Protein AF-0000000078518253 (afdb_homodimer)

Nearest PDB structures (foldseek):
  5ecf-assembly1_A  TM=2.437E-01  e=6.914E+00  Talaromyces marneffei PM1
  8xma-assembly1_A  TM=2.555E-01  e=9.489E+00  Homo sapiens
  6sar-assembly1_A  TM=1.220E-01  e=4.133E+00  Escherichia coli K-12
  7a6r-assembly1_A  TM=3.583E-01  e=3.611E+00  Homo sapiens
  8xma-assembly1_A  TM=2.556E-01  e=6.779E+00  Homo sapiens

Solvent-accessible surface area (backbone atoms only — not comparable to full-atom values): 64531 Å² total; per-residue (Å²): 88,50,36,79,39,69,44,85,82,68,40,65,27,38,20,13,66,64,13,78,65,38,51,55,75,80,62,85,62,80,52,79,80,51,91,63,56,65,43,82,96,36,51,66,62,52,26,49,61,69,73,55,60,69,85,74,57,67,67,57,51,51,52,18,42,50,37,25,60,55,39,46,32,48,51,47,46,35,67,58,66,67,54,36,52,53,29,44,44,32,36,70,76,64,68,39,82,52,53,60,32,46,71,32,31,52,25,24,40,31,16,55,8,42,41,57,46,85,77,82,58,86,88,46,67,86,56,48,33,58,49,25,39,49,41,13,51,56,45,38,67,40,35,45,62,58,65,42,62,23,49,31,45,21,25,40,46,40,14,48,51,26,37,35,55,57,37,52,69,45,13,54,41,26,29,43,48,19,51,48,46,32,50,42,50,37,29,40,39,53,49,60,69,40,36,73,72,63,77,39,51,70,68,53,43,50,50,37,28,29,34,38,48,24,42,49,41,53,34,48,50,48,21,45,52,40,31,46,81,56,63,64,59,73,83,70,52,51,39,62,68,49,61,52,89,69,50,71,70,65,84,80,43,68,36,52,67,67,75,47,94,85,41,76,46,69,97,56,69,43,74,49,55,48,53,60,38,38,39,50,46,42,54,49,44,52,52,45,50,49,50,45,50,66,75,67,52,73,56,80,91,56,78,80,56,51,52,58,49,48,53,35,33,54,50,50,52,51,51,50,54,49,50,64,70,64,48,56,77,88,67,51,77,56,86,90,54,62,82,62,89,68,58,63,49,47,47,46,52,52,31,51,51,25,48,48,50,26,64,56,24,52,84,42,33,77,54,63,69,60,56,63,72,40,46,60,67,57,24,51,50,23,34,49,49,26,50,52,22,27,50,48,34,52,52,45,49,51,44,37,40,75,74,67,45,51,56,54,56,42,78,67,51,49,58,49,50,48,55,26,41,53,49,23,51,46,32,40,75,65,46,88,47,65,69,52,16,54,51,20,49,53,50,41,50,54,52,50,50,48,30,56,49,26,32,76,42,25,52,36,26,46,50,46,51,49,53,52,51,52,52,50,52,52,54,48,50,51,52,49,52,52,61,70,57,74,56,81,68,74,73,64,52,56,55,51,35,41,55,56,26,42,62,34,47,65,63,75,74,64,82,62,75,73,76,73,82,82,69,88,78,88,76,83,90,81,84,74,82,71,70,68,69,64,76,79,65,82,74,67,59,67,62,72,71,56,66,74,67,70,61,75,73,78,72,71,73,76,74,70,75,79,73,77,70,85,63,78,78,80,77,81,84,72,90,73,87,82,80,68,87,134,85,50,37,81,38,70,43,86,81,69,41,64,29,36,21,15,62,64,12,78,66,37,52,56,76,77,62,87,63,81,53,78,78,49,90,64,57,66,44,81,93,36,51,66,62,52,25,47,60,68,73,54,59,69,85,73,57,67,68,58,51,51,52,18,42,49,37,25,60,54,38,45,32,48,53,47,47,34,67,59,66,66,55,37,54,54,30,44,45,33,36,71,77,63,68,39,82,52,54,59,31,45,70,32,30,52,25,25,40,32,14,55,8,41,40,57,46,85,76,83,60,87,90,48,67,84,55,47,31,58,48,25,39,50,43,13,51,57,45,38,66,41,34,47,62,57,65,42,63,22,49,31,43,23,26,41,46,42,15,50,52,27,38,34,56,57,35,53,71,45,13,54,40,27,28,44,47,19,51,48,47,32,50,42,51,37,29,41,40,54,48,60,68,41,37,75,70,61,78,39,52,71,68,53,44,51,51,38,28,30,34,37,50,25,42,48,40,54,33,49,51,48,21,44,51,38,29,46,82,57,63,63,60,74,82,72,51,51,38,60,68,50,62,51,88,67,50,72,69,64,85,80,43,68,37,51,67,66,74,45,93,85,42,76,46,69,96,54,69,44,75,51,54,48,55,59,40,37,40,52,47,42,55,49,46,54,50,44,53,50,49,46,51,65,75,67,52,74,57,81,93,56,76,80,55,50,52,56,48,48,53,31,33,53,50,48,50,52,52,50,54,51,52,64,70,64,47,55,75,90,67,51,79,54,85,89,54,60,82,62,90,69,59,63,51,47,47,46,51,53,31,50,52,26,49,48,50,26,64,55,22,52,85,43,34,78,54,61,68,59,56,64,72,40,47,60,65,57,24,51,49,22,34,50,50,27,49,51,23,27,51,48,34,52,51,45,50,51,43,37,38,75,75,65,47,49,56,54,56,43,78,67,51,50,58,49,51,49,56,26,39,54,48,23,51,47,31,39,73,64,46,88,46,65,69,53,15,54,53,20,48,53,50,39,50,53,52,50,52,49,31,56,50,26,31,76,42,25,51,36,24,46,50,47,51,50,52,51,50,50,52,49,51,51,54,49,50,51,53,50,52,52,60,70,56,72,57,82,68,75,72,66,51,53,56,51,36,44,53,55,25,41,67,36,49,65,64,77,72,64,82,67,74,74,78,75,82,80,80,79,75,81,79,82,78,82,85,74,84,75,65,68,68,66,76,79,65,83,75,68,53,66,64,73,67,56,67,75,67,71,62,78,73,78,75,72,74,78,75,72,75,78,73,76,69,84,62,79,77,76,83,83,78,91,84,72,87,90,76,93,77,134

Radius of gyration: 31.97 Å; Cα contacts (8 Å, |Δi|>4): 1546; chains: 2; bounding box: 139×83×86 Å

Sequence (1164 aa):
MGSLQIAEDGQLRFFGPTSNLHISHVGPFPLFNSNIRLVHWNEALILTAAGVNNHVDEELEDHLTKLYFAWENPNIPLVDERAYYQGKNCYRNLNQPNHRYSEVLNNAICAIGATLTSRYCPDLPESLVDFFATRSKALLEVEMDSPTLSTVQSLGILSGVEALLTRDARGWLYSGMAMRLATDLGLHMDAAPFAERGLIDLEEARLRSSTFWGTYAHERMWSLYVGRPEAIDHLDITVQLPFPSNSQPDVNDVWRPYIDENQQANNWESQALLHEVAHGTVTLCTKMASIRKVLYSIPRGAKPDIKKLYTFAAKARDELAVWVSGLSESVSVDMMDLGRIHLPHVLQLHMQFHAVRIIVDQPFAFQVPGLGGLTEENITHSRECCHDAALSITKLLQAIRRHFSLRRVNLQTVHLIFTAMLVHTQSAFLSPDFQMRDTARRQLEICSQALGEIGQAYKNALRALEVITSIKSELLRHQRRESTSGLSIIGQSNSISSMIALGQIQSGIFGAEPGASQSWPDNFTNNSMFNLCGSVPDVDLDRCASMADQLPLPNHSSWAPCVDSSAPLCPEENDPAASSLHMGSLQIAEDGQLRFFGPTSNLHISHVGPFPLFNSNIRLVHWNEALILTAAGVNNHVDEELEDHLTKLYFAWENPNIPLVDERAYYQGKNCYRNLNQPNHRYSEVLNNAICAIGATLTSRYCPDLPESLVDFFATRSKALLEVEMDSPTLSTVQSLGILSGVEALLTRDARGWLYSGMAMRLATDLGLHMDAAPFAERGLIDLEEARLRSSTFWGTYAHERMWSLYVGRPEAIDHLDITVQLPFPSNSQPDVNDVWRPYIDENQQANNWESQALLHEVAHGTVTLCTKMASIRKVLYSIPRGAKPDIKKLYTFAAKARDELAVWVSGLSESVSVDMMDLGRIHLPHVLQLHMQFHAVRIIVDQPFAFQVPGLGGLTEENITHSRECCHDAALSITKLLQAIRRHFSLRRVNLQTVHLIFTAMLVHTQSAFLSPDFQMRDTARRQLEICSQALGEIGQAYKNALRALEVITSIKSELLRHQRRESTSGLSIIGQSNSISSMIALGQIQSGIFGAEPGASQSWPDNFTNNSMFNLCGSVPDVDLDRCASMADQLPLPNHSSWAPCVDSSAPLCPEENDPAASSLH

Foldseek 3Di:
DWDFAQDLVRATWTDDPVDPCSVVNPDPPNPDPPVQFDCQVCLQVLCVVLVQNFDDDPQLLVQLLVLLVQFACLLQPQADPVLAVVQVCCCPVVVHHDQNYDLLLSLLSSLLSQLLAPDDDPSHDRNSNCSSLSSSVSSLVSCVSPHGSSNLSSLLSSLLSCVLVVNLVSSLVSLLVSQVVLVRNVLLAACVVVCVVVVDPPVVLLSSQSNNLSSVLSQLLSCVLVVHDGNDDPVSGHYAHHQQPQNPLPVPAKHADDHGPVDRAPPDMDRSCSRLSSNLSSLLSVLLNLLCCLQPPDDPPDQDQVVLLLVLLVVSVVVLVVSLVPRDPLLHDDLVDLVDQHDLSSLVSLLVSLLSQLVSLVQQQDDDAPPSPDHPVSNPVSLVSNLVSLVSSLSSLVSCCVRPNLQSHYSSNLVSLLSSLVSLLCQLQPNPDPVSNVVSVVSNVSSLVSLVNNCSSGVVSVVSNVVSVVLNVVSVVVVVVCVVVVPCCVDVCVVVCVVVCVVPPPPVPPDPDPDDDDDDDDDDDDDDDPVPVPDPPDPPSPPSSPVSPPSPSPDNPCPPPPPPPDPPPPDDPPDDDDPDDD/DWDFAQDLVRATWTDDPVDPCSVVNPDPPNPDPPVQFDCQVCLQVLCVVLVQNFDDDPQLLVQLLVLLVQFACLLQPQADPVLAVVQVCCCPVVVHHDQNYDLLLSLLSSLLSQLLAPDDDPSHDRNSNCSSLSSSVSSLVSCVSPHGSSNLSSLLSSLLSCVLVVNLVSSLVSLLVSQVVLVRNVLLAACVVVCVVVVDPPVVLLSSQSNNLSSVLSQLLSCVLVVHDGNDDPVSGHYAHHQQPQNPLPVPAKHADDHGPVDRAPPDMDRSCSRLSSNLSSLLSVLLNLLCCLQPPDDPPDQDQVVLLLVLLVVSVVLLVVSLVPRDPLLHDDLVDLVDQHDLSSLVSLLVSLLSQLVSLVQQQDDDAPPSPDHPVSNPVSLVSNLVSLVSSLSSLVSCCVRPNLQSHYSSNLSSLLSSLVSLLCQLQPNPDPVSNVVSVVSNVSSLVSLVNNCSSGVVSVVSNVVSVVLNVVSVVVVVVCVVVVPCCVPVCVVVCVVVCVVHPPSVPPDPDPDDDDDPDDDPDDDDDPPPVPDPPDPPSPPSNPVSPPSPSDDNPCPPDPPPPDPPDDDDDDDDDDDDDD

Structure (mmCIF, N/CA/C/O backbone):
data_AF-0000000078518253-model_v1
#
loop_
_entity.id
_entity.type
_entity.pdbx_description
1 polymer 'Transcription factor, fungi'
#
loop_
_atom_site.group_PDB
_atom_site.id
_atom_site.type_symbol
_atom_site.label_atom_id
_atom_site.label_alt_id
_atom_site.label_comp_id
_atom_site.label_asym_id
_atom_site.label_entity_id
_atom_site.label_seq_id
_atom_site.pdbx_PDB_ins_code
_atom_site.Cartn_x
_atom_site.Cartn_y
_atom_site.Cartn_z
_atom_site.occupancy
_atom_site.B_iso_or_equiv
_atom_site.auth_seq_id
_atom_site.auth_comp_id
_atom_site.auth_asym_id
_atom_site.auth_atom_id
_atom_site.pdbx_PDB_model_num
ATOM 1 N N . MET A 1 1 ? -17.047 -4.77 -16.016 1 55.62 1 MET A N 1
ATOM 2 C CA . MET A 1 1 ? -16.969 -4.059 -14.742 1 55.62 1 MET A CA 1
ATOM 3 C C . MET A 1 1 ? -16.75 -5.031 -13.586 1 55.62 1 MET A C 1
ATOM 5 O O . MET A 1 1 ? -17.047 -6.219 -13.703 1 55.62 1 MET A O 1
ATOM 9 N N . GLY A 1 2 ? -15.906 -4.918 -12.695 1 70 2 GLY A N 1
ATOM 10 C CA . GLY A 1 2 ? -15.703 -5.703 -11.484 1 70 2 GLY A CA 1
ATOM 11 C C . GLY A 1 2 ? -16.984 -5.906 -10.688 1 70 2 GLY A C 1
ATOM 12 O O . GLY A 1 2 ? -18.062 -5.539 -11.141 1 70 2 GLY A O 1
ATOM 13 N N . SER A 1 3 ? -17 -6.785 -9.758 1 74.31 3 SER A N 1
ATOM 14 C CA . SER A 1 3 ? -18.172 -7.074 -8.93 1 74.31 3 SER A CA 1
ATOM 15 C C . SER A 1 3 ? -17.859 -6.91 -7.449 1 74.31 3 SER A C 1
ATOM 17 O O . SER A 1 3 ? -16.719 -7.113 -7.023 1 74.31 3 SER A O 1
ATOM 19 N N . LEU A 1 4 ? -18.844 -6.277 -6.785 1 74.38 4 LEU A N 1
ATOM 20 C CA . LEU A 1 4 ? -18.828 -6.305 -5.328 1 74.38 4 LEU A CA 1
ATOM 21 C C . LEU A 1 4 ? -19.562 -7.527 -4.797 1 74.38 4 LEU A C 1
ATOM 23 O O . LEU A 1 4 ? -20.734 -7.734 -5.117 1 74.38 4 LEU A O 1
ATOM 27 N N . GLN A 1 5 ? -18.797 -8.391 -4.105 1 76.81 5 GLN A N 1
ATOM 28 C CA . GLN A 1 5 ? -19.375 -9.641 -3.637 1 76.81 5 GLN A CA 1
ATOM 29 C C . GLN A 1 5 ? -19.078 -9.883 -2.162 1 76.81 5 GLN A C 1
ATOM 31 O O . GLN A 1 5 ? -18.062 -9.391 -1.646 1 76.81 5 GLN A O 1
ATOM 36 N N . ILE A 1 6 ? -20.016 -10.555 -1.546 1 75.06 6 ILE A N 1
ATOM 37 C CA . ILE A 1 6 ? -19.734 -10.992 -0.183 1 75.06 6 ILE A CA 1
ATOM 38 C C . ILE A 1 6 ? -18.703 -12.125 -0.204 1 75.06 6 ILE A C 1
ATOM 40 O O . ILE A 1 6 ? -18.922 -13.156 -0.841 1 75.06 6 ILE A O 1
ATOM 44 N N . ALA A 1 7 ? -17.688 -11.898 0.415 1 76.62 7 ALA A N 1
ATOM 45 C CA . ALA A 1 7 ? -16.594 -12.875 0.422 1 76.62 7 ALA A CA 1
ATOM 46 C C . ALA A 1 7 ? -16.766 -13.875 1.559 1 76.62 7 ALA A C 1
ATOM 48 O O . ALA A 1 7 ? -17.828 -13.93 2.197 1 76.62 7 ALA A O 1
ATOM 49 N N . GLU A 1 8 ? -15.742 -14.703 1.731 1 69.81 8 GLU A N 1
ATOM 50 C CA . GLU A 1 8 ? -15.766 -15.805 2.686 1 69.81 8 GLU A CA 1
ATOM 51 C C . GLU A 1 8 ? -15.891 -15.297 4.117 1 69.81 8 GLU A C 1
ATOM 53 O O . GLU A 1 8 ? -16.453 -15.969 4.98 1 69.81 8 GLU A O 1
ATOM 58 N N . ASP A 1 9 ? -15.43 -14.109 4.332 1 71.75 9 ASP A N 1
ATOM 59 C CA . ASP A 1 9 ? -15.477 -13.562 5.684 1 71.75 9 ASP A CA 1
ATOM 60 C C . ASP A 1 9 ? -16.797 -12.836 5.941 1 71.75 9 ASP A C 1
ATOM 62 O O . ASP A 1 9 ? -16.984 -12.242 7.004 1 71.75 9 ASP A O 1
ATOM 66 N N . GLY A 1 10 ? -17.656 -12.812 4.973 1 73.25 10 GLY A N 1
ATOM 67 C CA . GLY A 1 10 ? -18.969 -12.211 5.129 1 73.25 10 GLY A CA 1
ATOM 68 C C . GLY A 1 10 ? -18.984 -10.734 4.809 1 73.25 10 GLY A C 1
ATOM 69 O O . GLY A 1 10 ? -20.031 -10.078 4.922 1 73.25 10 GLY A O 1
ATOM 70 N N . GLN A 1 11 ? -17.844 -10.273 4.363 1 80.38 11 GLN A N 1
ATOM 71 C CA . GLN A 1 11 ? -17.75 -8.852 4.062 1 80.38 11 GLN A CA 1
ATOM 72 C C . GLN A 1 11 ? -17.797 -8.602 2.559 1 80.38 11 GLN A C 1
ATOM 74 O O . GLN A 1 11 ? -17.438 -9.477 1.769 1 80.38 11 GLN A O 1
ATOM 79 N N . LEU A 1 12 ? -18.266 -7.457 2.238 1 81.5 12 LEU A N 1
ATOM 80 C CA . LEU A 1 12 ? -18.281 -7.055 0.835 1 81.5 12 LEU A CA 1
ATOM 81 C C . LEU A 1 12 ? -16.875 -6.773 0.337 1 81.5 12 LEU A C 1
ATOM 83 O O . LEU A 1 12 ? -16.125 -6.035 0.976 1 81.5 12 LEU A O 1
ATOM 87 N N . ARG A 1 13 ? -16.5 -7.508 -0.694 1 87.5 13 ARG A N 1
ATOM 88 C CA . ARG A 1 13 ? -15.195 -7.328 -1.324 1 87.5 13 ARG A CA 1
ATOM 89 C C . ARG A 1 13 ? -15.344 -7.031 -2.812 1 87.5 13 ARG A C 1
ATOM 91 O O . ARG A 1 13 ? -16.312 -7.465 -3.445 1 87.5 13 ARG A O 1
ATOM 98 N N . PHE A 1 14 ? -14.383 -6.316 -3.287 1 84.88 14 PHE A N 1
ATOM 99 C CA . PHE A 1 14 ? -14.375 -6.016 -4.715 1 84.88 14 PHE A CA 1
ATOM 100 C C . PHE A 1 14 ? -13.484 -6.992 -5.469 1 84.88 14 PHE A C 1
ATOM 102 O O . PHE A 1 14 ? -12.305 -7.152 -5.129 1 84.88 14 PHE A O 1
ATOM 109 N N . PHE A 1 15 ? -14.008 -7.586 -6.395 1 83.12 15 PHE A N 1
ATOM 110 C CA . PHE A 1 15 ? -13.281 -8.391 -7.367 1 83.12 15 PHE A CA 1
ATOM 111 C C . PHE A 1 15 ? -13.359 -7.77 -8.758 1 83.12 15 PHE A C 1
ATOM 113 O O . PHE A 1 15 ? -14.43 -7.707 -9.352 1 83.12 15 PHE A O 1
ATOM 120 N N . GLY A 1 16 ? -12.242 -7.355 -9.297 1 81.5 16 GLY A N 1
ATOM 121 C CA . GLY A 1 16 ? -12.18 -6.645 -10.562 1 81.5 16 GLY A CA 1
ATOM 122 C C . GLY A 1 16 ? -12.43 -7.543 -11.758 1 81.5 16 GLY A C 1
ATOM 123 O O . GLY A 1 16 ? -12.641 -8.75 -11.609 1 81.5 16 GLY A O 1
ATOM 124 N N . PRO A 1 17 ? -12.391 -7 -12.859 1 73.19 17 PRO A N 1
ATOM 125 C CA . PRO A 1 17 ? -12.805 -7.719 -14.07 1 73.19 17 PRO A CA 1
ATOM 126 C C . PRO A 1 17 ? -11.859 -8.867 -14.422 1 73.19 17 PRO A C 1
ATOM 128 O O . PRO A 1 17 ? -12.273 -9.828 -15.078 1 73.19 17 PRO A O 1
ATOM 131 N N . THR A 1 18 ? -10.656 -8.797 -13.977 1 79.62 18 THR A N 1
ATOM 132 C CA . THR A 1 18 ? -9.711 -9.852 -14.344 1 79.62 18 THR A CA 1
ATOM 133 C C . THR A 1 18 ? -9.727 -10.977 -13.32 1 79.62 18 THR A C 1
ATOM 135 O O . THR A 1 18 ? -9.07 -12.008 -13.508 1 79.62 18 THR A O 1
ATOM 138 N N . SER A 1 19 ? -10.445 -10.742 -12.25 1 79.75 19 SER A N 1
ATOM 139 C CA . SER A 1 19 ? -10.477 -11.75 -11.203 1 79.75 19 SER A CA 1
ATOM 140 C C . SER A 1 19 ? -11.312 -12.961 -11.617 1 79.75 19 SER A C 1
ATOM 142 O O . SER A 1 19 ? -12.414 -12.797 -12.141 1 79.75 19 SER A O 1
ATOM 144 N N . ASN A 1 20 ? -10.766 -14.078 -11.352 1 73.5 20 ASN A N 1
ATOM 145 C CA . ASN A 1 20 ? -11.516 -15.297 -11.609 1 73.5 20 ASN A CA 1
ATOM 146 C C . ASN A 1 20 ? -12.672 -15.469 -10.625 1 73.5 20 ASN A C 1
ATOM 148 O O . ASN A 1 20 ? -13.586 -16.266 -10.859 1 73.5 20 ASN A O 1
ATOM 152 N N . LEU A 1 21 ? -12.609 -14.758 -9.57 1 69.31 21 LEU A N 1
ATOM 153 C CA . LEU A 1 21 ? -13.586 -14.93 -8.5 1 69.31 21 LEU A CA 1
ATOM 154 C C . LEU A 1 21 ? -14.773 -13.992 -8.695 1 69.31 21 LEU A C 1
ATOM 156 O O . LEU A 1 21 ? -15.75 -14.055 -7.945 1 69.31 21 LEU A O 1
ATOM 160 N N . HIS A 1 22 ? -14.633 -13.211 -9.672 1 68.88 22 HIS A N 1
ATOM 161 C CA . HIS A 1 22 ? -15.703 -12.25 -9.875 1 68.88 22 HIS A CA 1
ATOM 162 C C . HIS A 1 22 ? -16.984 -12.938 -10.344 1 68.88 22 HIS A C 1
ATOM 164 O O . HIS A 1 22 ? -18.078 -12.383 -10.234 1 68.88 22 HIS A O 1
ATOM 170 N N . ILE A 1 23 ? -16.844 -14.133 -10.836 1 53.22 23 ILE A N 1
ATOM 171 C CA . ILE A 1 23 ? -17.953 -14.906 -11.391 1 53.22 23 ILE A CA 1
ATOM 172 C C . ILE A 1 23 ? -18.703 -15.609 -10.258 1 53.22 23 ILE A C 1
ATOM 174 O O . ILE A 1 23 ? -19.891 -15.93 -10.398 1 53.22 23 ILE A O 1
ATOM 178 N N . SER A 1 24 ? -18.062 -15.727 -9 1 51.91 24 SER A N 1
ATOM 179 C CA . SER A 1 24 ? -18.516 -16.609 -7.922 1 51.91 24 SER A CA 1
ATOM 180 C C . SER A 1 24 ? -19.828 -16.109 -7.324 1 51.91 24 SER A C 1
ATOM 182 O O . SER A 1 24 ? -20.266 -16.609 -6.285 1 51.91 24 SER A O 1
ATOM 184 N N . HIS A 1 25 ? -20.531 -15.125 -7.922 1 48.69 25 HIS A N 1
ATOM 185 C CA . HIS A 1 25 ? -21.703 -14.766 -7.145 1 48.69 25 HIS A CA 1
ATOM 186 C C . HIS A 1 25 ? -22.531 -16 -6.801 1 48.69 25 HIS A C 1
ATOM 188 O O . HIS A 1 25 ? -23.531 -15.906 -6.082 1 48.69 25 HIS A O 1
ATOM 194 N N . VAL A 1 26 ? -22.484 -17.047 -7.648 1 38.69 26 VAL A N 1
ATOM 195 C CA . VAL A 1 26 ? -23.609 -17.984 -7.668 1 38.69 26 VAL A CA 1
ATOM 196 C C . VAL A 1 26 ? -23.406 -19.062 -6.598 1 38.69 26 VAL A C 1
ATOM 198 O O . VAL A 1 26 ? -22.453 -19.844 -6.664 1 38.69 26 VAL A O 1
ATOM 201 N N . GLY A 1 27 ? -24.031 -18.891 -5.32 1 42.88 27 GLY A N 1
ATOM 202 C CA . GLY A 1 27 ? -24.562 -19.578 -4.156 1 42.88 27 GLY A CA 1
ATOM 203 C C . GLY A 1 27 ? -23.625 -19.516 -2.955 1 42.88 27 GLY A C 1
ATOM 204 O O . GLY A 1 27 ? -22.469 -19.141 -3.082 1 42.88 27 GLY A O 1
ATOM 205 N N . PRO A 1 28 ? -24.219 -19.406 -1.821 1 42.31 28 PRO A N 1
ATOM 206 C CA . PRO A 1 28 ? -23.547 -19.438 -0.523 1 42.31 28 PRO A CA 1
ATOM 207 C C . PRO A 1 28 ? -22.422 -20.469 -0.469 1 42.31 28 PRO A C 1
ATOM 209 O O . PRO A 1 28 ? -22.672 -21.641 -0.189 1 42.31 28 PRO A O 1
ATOM 212 N N . PHE A 1 29 ? -21.656 -20.641 -1.421 1 44.41 29 PHE A N 1
ATOM 213 C CA . PHE A 1 29 ? -20.719 -21.719 -1.135 1 44.41 29 PHE A CA 1
ATOM 214 C C . PHE A 1 29 ? -19.984 -21.469 0.181 1 44.41 29 PHE A C 1
ATOM 216 O O . PHE A 1 29 ? -19.484 -20.375 0.417 1 44.41 29 PHE A O 1
ATOM 223 N N . PRO A 1 30 ? -20.422 -22.219 1.137 1 47.5 30 PRO A N 1
ATOM 224 C CA . PRO A 1 30 ? -19.578 -22.172 2.334 1 47.5 30 PRO A CA 1
ATOM 225 C C . PRO A 1 30 ? -18.094 -22.203 2.006 1 47.5 30 PRO A C 1
ATOM 227 O O . PRO A 1 30 ? -17.547 -23.25 1.626 1 47.5 30 PRO A O 1
ATOM 230 N N . LEU A 1 31 ? -17.656 -21.391 1.174 1 49.91 31 LEU A N 1
ATOM 231 C CA . LEU A 1 31 ? -16.219 -21.422 0.939 1 49.91 31 LEU A CA 1
ATOM 232 C C . LEU A 1 31 ? -15.477 -21.859 2.197 1 49.91 31 LEU A C 1
ATOM 234 O O . LEU A 1 31 ? -16.016 -21.766 3.305 1 49.91 31 LEU A O 1
ATOM 238 N N . PHE A 1 32 ? -14.25 -22.484 1.974 1 51.41 32 PHE A N 1
ATOM 239 C CA . PHE A 1 32 ? -13.273 -23.031 2.906 1 51.41 32 PHE A CA 1
ATOM 240 C C . PHE A 1 32 ? -13.117 -22.125 4.125 1 51.41 32 PHE A C 1
ATOM 242 O O . PHE A 1 32 ? -13.211 -20.906 4.012 1 51.41 32 PHE A O 1
ATOM 249 N N . ASN A 1 33 ? -13.672 -22.719 5.234 1 56.59 33 ASN A N 1
ATOM 250 C CA . ASN A 1 33 ? -13.578 -22.125 6.562 1 56.59 33 ASN A CA 1
ATOM 251 C C . ASN A 1 33 ? -12.188 -21.562 6.828 1 56.59 33 ASN A C 1
ATOM 253 O O . ASN A 1 33 ? -11.289 -22.281 7.273 1 56.59 33 ASN A O 1
ATOM 257 N N . SER A 1 34 ? -11.859 -20.562 6.082 1 62.25 34 SER A N 1
ATOM 258 C CA . SER A 1 34 ? -10.625 -19.891 6.488 1 62.25 34 SER A CA 1
ATOM 259 C C . SER A 1 34 ? -10.664 -19.531 7.969 1 62.25 34 SER A C 1
ATOM 261 O O . SER A 1 34 ? -11.727 -19.266 8.523 1 62.25 34 SER A O 1
ATOM 263 N N . ASN A 1 35 ? -9.883 -20.172 8.805 1 76.62 35 ASN A N 1
ATOM 264 C CA . ASN A 1 35 ? -9.727 -19.844 10.219 1 76.62 35 ASN A CA 1
ATOM 265 C C . ASN A 1 35 ? -9.594 -18.344 10.438 1 76.62 35 ASN A C 1
ATOM 267 O O . ASN A 1 35 ? -8.508 -17.844 10.742 1 76.62 35 ASN A O 1
ATOM 271 N N . ILE A 1 36 ? -10.758 -17.609 10.172 1 81.06 36 ILE A N 1
ATOM 272 C CA . ILE A 1 36 ? -10.773 -16.156 10.367 1 81.06 36 ILE A CA 1
ATOM 273 C C . ILE A 1 36 ? -10.977 -15.836 11.844 1 81.06 36 ILE A C 1
ATOM 275 O O . ILE A 1 36 ? -11.984 -16.234 12.438 1 81.06 36 ILE A O 1
ATOM 279 N N . ARG A 1 37 ? -10.102 -15.203 12.43 1 85.81 37 ARG A N 1
ATOM 280 C CA . ARG A 1 37 ? -10.203 -14.797 13.828 1 85.81 37 ARG A CA 1
ATOM 281 C C . ARG A 1 37 ? -11.117 -13.594 13.984 1 85.81 37 ARG A C 1
ATOM 283 O O . ARG A 1 37 ? -11.211 -12.758 13.078 1 85.81 37 ARG A O 1
ATOM 290 N N . LEU A 1 38 ? -11.734 -13.477 15.141 1 88 38 LEU A N 1
ATOM 291 C CA . LEU A 1 38 ? -12.648 -12.375 15.422 1 88 38 LEU A CA 1
ATOM 292 C C . LEU A 1 38 ? -12.211 -11.602 16.656 1 88 38 LEU A C 1
ATOM 294 O O . LEU A 1 38 ? -11.781 -12.203 17.641 1 88 38 LEU A O 1
ATOM 298 N N . VAL A 1 39 ? -12.359 -10.297 16.641 1 93.62 39 VAL A N 1
ATOM 299 C CA . VAL A 1 39 ? -12.031 -9.453 17.781 1 93.62 39 VAL A CA 1
ATOM 300 C C . VAL A 1 39 ? -13.195 -9.453 18.781 1 93.62 39 VAL A C 1
ATOM 302 O O . VAL A 1 39 ? -12.977 -9.531 19.984 1 93.62 39 VAL A O 1
ATOM 305 N N . HIS A 1 40 ? -14.43 -9.414 18.234 1 93.31 40 HIS A N 1
ATOM 306 C CA . HIS A 1 40 ? -15.609 -9.367 19.078 1 93.31 40 HIS A CA 1
ATOM 307 C C . HIS A 1 40 ? -15.664 -10.562 20.016 1 93.31 40 HIS A C 1
ATOM 309 O O . HIS A 1 40 ? -15.453 -11.703 19.594 1 93.31 40 HIS A O 1
ATOM 315 N N . TRP A 1 41 ? -15.789 -10.383 21.266 1 91.81 41 TRP A N 1
ATOM 316 C CA . TRP A 1 41 ? -15.844 -11.344 22.359 1 91.81 41 TRP A CA 1
ATOM 317 C C . TRP A 1 41 ? -14.438 -11.758 22.781 1 91.81 41 TRP A C 1
ATOM 319 O O . TRP A 1 41 ? -14.258 -12.391 23.828 1 91.81 41 TRP A O 1
ATOM 329 N N . ASN A 1 42 ? -13.398 -11.43 21.969 1 94.62 42 ASN A N 1
ATOM 330 C CA . ASN A 1 42 ? -12.039 -11.836 22.312 1 94.62 42 ASN A CA 1
ATOM 331 C C . ASN A 1 42 ? -11.172 -10.633 22.688 1 94.62 42 ASN A C 1
ATOM 333 O O . ASN A 1 42 ? -9.945 -10.742 22.75 1 94.62 42 ASN A O 1
ATOM 337 N N . GLU A 1 43 ? -11.75 -9.5 22.891 1 95.94 43 GLU A N 1
ATOM 338 C CA . GLU A 1 43 ? -11.008 -8.266 23.125 1 95.94 43 GLU A CA 1
ATOM 339 C C . GLU A 1 43 ? -10.125 -8.391 24.359 1 95.94 43 GLU A C 1
ATOM 341 O O . GLU A 1 43 ? -8.93 -8.086 24.312 1 95.94 43 GLU A O 1
ATOM 346 N N . ALA A 1 44 ? -10.727 -8.859 25.438 1 95.62 44 ALA A N 1
ATOM 347 C CA . ALA A 1 44 ? -10.008 -8.945 26.719 1 95.62 44 ALA A CA 1
ATOM 348 C C . ALA A 1 44 ? -8.805 -9.875 26.594 1 95.62 44 ALA A C 1
ATOM 350 O O . ALA A 1 44 ? -7.738 -9.586 27.156 1 95.62 44 ALA A O 1
ATOM 351 N N . LEU A 1 45 ? -9.031 -10.977 25.922 1 94.44 45 LEU A N 1
ATOM 352 C CA . LEU A 1 45 ? -7.957 -11.953 25.75 1 94.44 45 LEU A CA 1
ATOM 353 C C . LEU A 1 45 ? -6.812 -11.352 24.953 1 94.44 45 LEU A C 1
ATOM 355 O O . LEU A 1 45 ? -5.645 -11.516 25.312 1 94.44 45 LEU A O 1
ATOM 359 N N . ILE A 1 46 ? -7.125 -10.664 23.828 1 94.81 46 ILE A N 1
ATOM 360 C CA . ILE A 1 46 ? -6.133 -10.047 22.953 1 94.81 46 ILE A CA 1
ATOM 361 C C . ILE A 1 46 ? -5.379 -8.953 23.703 1 94.81 46 ILE A C 1
ATOM 363 O O . ILE A 1 46 ? -4.148 -8.883 23.656 1 94.81 46 ILE A O 1
ATOM 367 N N . LEU A 1 47 ? -6.059 -8.109 24.422 1 96.44 47 LEU A N 1
ATOM 368 C CA . LEU A 1 47 ? -5.465 -6.977 25.125 1 96.44 47 LEU A CA 1
ATOM 369 C C . LEU A 1 47 ? -4.609 -7.449 26.297 1 96.44 47 LEU A C 1
ATOM 371 O O . LEU A 1 47 ? -3.586 -6.836 26.609 1 96.44 47 LEU A O 1
ATOM 375 N N . THR A 1 48 ? -5.039 -8.523 26.969 1 95.06 48 THR A N 1
ATOM 376 C CA . THR A 1 48 ? -4.246 -9.094 28.062 1 95.06 48 THR A CA 1
ATOM 377 C C . THR A 1 48 ? -2.91 -9.617 27.531 1 95.06 48 THR A C 1
ATOM 379 O O . THR A 1 48 ? -1.865 -9.383 28.156 1 95.06 48 THR A O 1
ATOM 382 N N . ALA A 1 49 ? -3.018 -10.305 26.422 1 88.56 49 ALA A N 1
ATOM 383 C CA . ALA A 1 49 ? -1.796 -10.828 25.812 1 88.56 49 ALA A CA 1
ATOM 384 C C . ALA A 1 49 ? -0.836 -9.695 25.453 1 88.56 49 ALA A C 1
ATOM 386 O O . ALA A 1 49 ? 0.384 -9.867 25.516 1 88.56 49 ALA A O 1
ATOM 387 N N . ALA A 1 50 ? -1.4 -8.508 25.125 1 91 50 ALA A N 1
ATOM 388 C CA . ALA A 1 50 ? -0.589 -7.355 24.75 1 91 50 ALA A CA 1
ATOM 389 C C . ALA A 1 50 ? -0.17 -6.551 25.969 1 91 50 ALA A C 1
ATOM 391 O O . ALA A 1 50 ? 0.621 -5.613 25.875 1 91 50 ALA A O 1
ATOM 392 N N . GLY A 1 51 ? -0.67 -6.793 27.156 1 91.19 51 GLY A N 1
ATOM 393 C CA . GLY A 1 51 ? -0.298 -6.137 28.391 1 91.19 51 GLY A CA 1
ATOM 394 C C . GLY A 1 51 ? -0.988 -4.801 28.594 1 91.19 51 GLY A C 1
ATOM 395 O O . GLY A 1 51 ? -0.503 -3.953 29.344 1 91.19 51 GLY A O 1
ATOM 396 N N . VAL A 1 52 ? -2.139 -4.582 27.844 1 95.69 52 VAL A N 1
ATOM 397 C CA . VAL A 1 52 ? -2.787 -3.275 27.906 1 95.69 52 VAL A CA 1
ATOM 398 C C . VAL A 1 52 ? -4.277 -3.453 28.172 1 95.69 52 VAL A C 1
ATOM 400 O O . VAL A 1 52 ? -5.105 -2.719 27.641 1 95.69 52 VAL A O 1
ATOM 403 N N . ASN A 1 53 ? -4.668 -4.418 28.969 1 96.38 53 ASN A N 1
ATOM 404 C CA . ASN A 1 53 ? -6.074 -4.676 29.25 1 96.38 53 ASN A CA 1
ATOM 405 C C . ASN A 1 53 ? -6.551 -3.893 30.469 1 96.38 53 ASN A C 1
ATOM 407 O O . ASN A 1 53 ? -7.52 -4.281 31.125 1 96.38 53 ASN A O 1
ATOM 411 N N . ASN A 1 54 ? -5.922 -2.785 30.812 1 96.56 54 ASN A N 1
ATOM 412 C CA . ASN A 1 54 ? -6.371 -1.945 31.922 1 96.56 54 ASN A CA 1
ATOM 413 C C . ASN A 1 54 ? -7.785 -1.42 31.688 1 96.56 54 ASN A C 1
ATOM 415 O O . ASN A 1 54 ? -8.164 -1.129 30.547 1 96.56 54 ASN A O 1
ATOM 419 N N . HIS A 1 55 ? -8.43 -1.232 32.75 1 95.88 55 HIS A N 1
ATOM 420 C CA . HIS A 1 55 ? -9.781 -0.691 32.656 1 95.88 55 HIS A CA 1
ATOM 421 C C . HIS A 1 55 ? -9.758 0.792 32.312 1 95.88 55 HIS A C 1
ATOM 423 O O . HIS A 1 55 ? -8.977 1.559 32.875 1 95.88 55 HIS A O 1
ATOM 429 N N . VAL A 1 56 ? -10.57 1.151 31.359 1 96.69 56 VAL A N 1
ATOM 430 C CA . VAL A 1 56 ? -10.719 2.549 30.969 1 96.69 56 VAL A CA 1
ATOM 431 C C . VAL A 1 56 ? -12.117 3.041 31.344 1 96.69 56 VAL A C 1
ATOM 433 O O . VAL A 1 56 ? -13.125 2.479 30.891 1 96.69 56 VAL A O 1
ATOM 436 N N . ASP A 1 57 ? -12.164 4.109 32.062 1 95.69 57 ASP A N 1
ATOM 437 C CA . ASP A 1 57 ? -13.438 4.703 32.469 1 95.69 57 ASP A CA 1
ATOM 438 C C . ASP A 1 57 ? -14.195 5.223 31.234 1 95.69 57 ASP A C 1
ATOM 440 O O . ASP A 1 57 ? -13.602 5.824 30.344 1 95.69 57 ASP A O 1
ATOM 444 N N . GLU A 1 58 ? -15.508 5.051 31.234 1 95.19 58 GLU A N 1
ATOM 445 C CA . GLU A 1 58 ? -16.344 5.496 30.125 1 95.19 58 GLU A CA 1
ATOM 446 C C . GLU A 1 58 ? -16.281 7.012 29.969 1 95.19 58 GLU A C 1
ATOM 448 O O . GLU A 1 58 ? -16.359 7.527 28.844 1 95.19 58 GLU A O 1
ATOM 453 N N . GLU A 1 59 ? -16.203 7.672 31.047 1 94.75 59 GLU A N 1
ATOM 454 C CA . GLU A 1 59 ? -16.125 9.133 31 1 94.75 59 GLU A CA 1
ATOM 455 C C . GLU A 1 59 ? -14.852 9.609 30.312 1 94.75 59 GLU A C 1
ATOM 457 O O . GLU A 1 59 ? -14.875 10.594 29.578 1 94.75 59 GLU A O 1
ATOM 462 N N . LEU A 1 60 ? -13.781 8.953 30.672 1 96.62 60 LEU A N 1
ATOM 463 C CA . LEU A 1 60 ? -12.523 9.297 30.016 1 96.62 60 LEU A CA 1
ATOM 464 C C . LEU A 1 60 ? -12.609 9.031 28.516 1 96.62 60 LEU A C 1
ATOM 466 O O . LEU A 1 60 ? -12.18 9.867 27.703 1 96.62 60 LEU A O 1
ATOM 470 N N . GLU A 1 61 ? -13.109 7.883 28.141 1 97.38 61 GLU A N 1
ATOM 471 C CA . GLU A 1 61 ? -13.266 7.531 26.734 1 97.38 61 GLU A CA 1
ATOM 472 C C . GLU A 1 61 ? -14.117 8.562 26 1 97.38 61 GLU A C 1
ATOM 474 O O . GLU A 1 61 ? -13.766 8.992 24.906 1 97.38 61 GLU A O 1
ATOM 479 N N . ASP A 1 62 ? -15.195 8.945 26.578 1 96.75 62 ASP A N 1
ATOM 480 C CA . ASP A 1 62 ? -16.078 9.945 26 1 96.75 62 ASP A CA 1
ATOM 481 C C . ASP A 1 62 ? -15.359 11.281 25.812 1 96.75 62 ASP A C 1
ATOM 483 O O . ASP A 1 62 ? -15.531 11.953 24.797 1 96.75 62 ASP A O 1
ATOM 487 N N . HIS A 1 63 ? -14.625 11.625 26.828 1 97.12 63 HIS A N 1
ATOM 488 C CA . HIS A 1 63 ? -13.836 12.852 26.766 1 97.12 63 HIS A CA 1
ATOM 489 C C . HIS A 1 63 ? -12.852 12.812 25.594 1 97.12 63 HIS A C 1
ATOM 491 O O . HIS A 1 63 ? -12.758 13.766 24.812 1 97.12 63 HIS A O 1
ATOM 497 N N . LEU A 1 64 ? -12.141 11.727 25.469 1 98.19 64 LEU A N 1
ATOM 498 C CA . LEU A 1 64 ? -11.125 11.594 24.422 1 98.19 64 LEU A CA 1
ATOM 499 C C . LEU A 1 64 ? -11.766 11.57 23.047 1 98.19 64 LEU A C 1
ATOM 501 O O . LEU A 1 64 ? -11.234 12.164 22.094 1 98.19 64 LEU A O 1
ATOM 505 N N . THR A 1 65 ? -12.898 10.891 22.891 1 98.25 65 THR A N 1
ATOM 506 C CA . THR A 1 65 ? -13.594 10.836 21.609 1 98.25 65 THR A CA 1
ATOM 507 C C . THR A 1 65 ? -14.109 12.211 21.219 1 98.25 65 THR A C 1
ATOM 509 O O . THR A 1 65 ? -14.055 12.586 20.047 1 98.25 65 THR A O 1
ATOM 512 N N . LYS A 1 66 ? -14.57 12.969 22.188 1 96.88 66 LYS A N 1
ATOM 513 C CA . LYS A 1 66 ? -15.039 14.328 21.906 1 96.88 66 LYS A CA 1
ATOM 514 C C . LYS A 1 66 ? -13.898 15.211 21.422 1 96.88 66 LYS A C 1
ATOM 516 O O . LYS A 1 66 ? -14.078 16.047 20.531 1 96.88 66 LYS A O 1
ATOM 521 N N . LEU A 1 67 ? -12.766 15.047 22.031 1 97.31 67 LEU A N 1
ATOM 522 C CA . LEU A 1 67 ? -11.594 15.805 21.594 1 97.31 67 LEU A CA 1
ATOM 523 C C . LEU A 1 67 ? -11.25 15.484 20.141 1 97.31 67 LEU A C 1
ATOM 525 O O . LEU A 1 67 ? -10.953 16.391 19.359 1 97.31 67 LEU A O 1
ATOM 529 N N . TYR A 1 68 ? -11.281 14.258 19.812 1 98.06 68 TYR A N 1
ATOM 530 C CA . TYR A 1 68 ? -10.977 13.836 18.438 1 98.06 68 TYR A CA 1
ATOM 531 C C . TYR A 1 68 ? -11.93 14.484 17.438 1 98.06 68 TYR A C 1
ATOM 533 O O . TYR A 1 68 ? -11.5 15.055 16.438 1 98.06 68 TYR A O 1
ATOM 541 N N . PHE A 1 69 ? -13.203 14.375 17.672 1 97.06 69 PHE A N 1
ATOM 542 C CA . PHE A 1 69 ? -14.203 14.844 16.703 1 97.06 69 PHE A CA 1
ATOM 543 C C . PHE A 1 69 ? -14.242 16.359 16.672 1 97.06 69 PHE A C 1
ATOM 545 O O . PHE A 1 69 ? -14.625 16.953 15.656 1 97.06 69 PHE A O 1
ATOM 552 N N . ALA A 1 70 ? -13.75 16.984 17.719 1 95.88 70 ALA A N 1
ATOM 553 C CA . ALA A 1 70 ? -13.75 18.453 17.75 1 95.88 70 ALA A CA 1
ATOM 554 C C . ALA A 1 70 ? -12.547 19.016 17 1 95.88 70 ALA A C 1
ATOM 556 O O . ALA A 1 70 ? -12.656 20.047 16.312 1 95.88 70 ALA A O 1
ATOM 557 N N . TRP A 1 71 ? -11.438 18.312 17.109 1 96.81 71 TRP A N 1
ATOM 558 C CA . TRP A 1 71 ? -10.227 19.016 16.703 1 96.81 71 TRP A CA 1
ATOM 559 C C . TRP A 1 71 ? -9.539 18.297 15.555 1 96.81 71 TRP A C 1
ATOM 561 O O . TRP A 1 71 ? -8.859 18.922 14.742 1 96.81 71 TRP A O 1
ATOM 571 N N . GLU A 1 72 ? -9.648 16.984 15.445 1 97.62 72 GLU A N 1
ATOM 572 C CA . GLU A 1 72 ? -8.906 16.234 14.445 1 97.62 72 GLU A CA 1
ATOM 573 C C . GLU A 1 72 ? -9.781 15.891 13.242 1 97.62 72 GLU A C 1
ATOM 575 O O . GLU A 1 72 ? -9.406 16.172 12.102 1 97.62 72 GLU A O 1
ATOM 580 N N . ASN A 1 73 ? -10.898 15.336 13.438 1 97.06 73 ASN A N 1
ATOM 581 C CA . ASN A 1 73 ? -11.758 14.766 12.406 1 97.06 73 ASN A CA 1
ATOM 582 C C . ASN A 1 73 ? -12.258 15.836 11.438 1 97.06 73 ASN A C 1
ATOM 584 O O . ASN A 1 73 ? -12.469 15.562 10.258 1 97.06 73 ASN A O 1
ATOM 588 N N . PRO A 1 74 ? -12.453 17.109 11.891 1 96.06 74 PRO A N 1
ATOM 589 C CA . PRO A 1 74 ? -13.031 18.094 10.984 1 96.06 74 PRO A CA 1
ATOM 590 C C . PRO A 1 74 ? -12.102 18.469 9.836 1 96.06 74 PRO A C 1
ATOM 592 O O . PRO A 1 74 ? -12.562 18.906 8.781 1 96.06 74 PRO A O 1
ATOM 595 N N . ASN A 1 75 ? -10.836 18.344 10.016 1 96.06 75 ASN A N 1
ATOM 596 C CA . ASN A 1 75 ? -9.875 18.703 8.977 1 96.06 75 ASN A CA 1
ATOM 597 C C . ASN A 1 75 ? -9.906 17.688 7.824 1 96.06 75 ASN A C 1
ATOM 599 O O . ASN A 1 75 ? -9.773 18.078 6.66 1 96.06 75 ASN A O 1
ATOM 603 N N . ILE A 1 76 ? -9.953 16.453 8.117 1 94.62 76 ILE A N 1
ATOM 604 C CA . ILE A 1 76 ? -10.133 15.352 7.184 1 94.62 76 ILE A CA 1
ATOM 605 C C . ILE A 1 76 ? -11.195 14.391 7.719 1 94.62 76 ILE A C 1
ATOM 607 O O . ILE A 1 76 ? -10.875 13.438 8.43 1 94.62 76 ILE A O 1
ATOM 611 N N . PRO A 1 77 ? -12.391 14.68 7.375 1 93 77 PRO A N 1
ATOM 612 C CA . PRO A 1 77 ? -13.469 13.852 7.93 1 93 77 PRO A CA 1
ATOM 613 C C . PRO A 1 77 ? -13.398 12.398 7.469 1 93 77 PRO A C 1
ATOM 615 O O . PRO A 1 77 ? -14.055 12.023 6.496 1 93 77 PRO A O 1
ATOM 618 N N . LEU A 1 78 ? -12.734 11.648 8.203 1 95.12 78 LEU A N 1
ATOM 619 C CA . LEU A 1 78 ? -12.516 10.227 7.938 1 95.12 78 LEU A CA 1
ATOM 620 C C . LEU A 1 78 ? -13.617 9.383 8.555 1 95.12 78 LEU A C 1
ATOM 622 O O . LEU A 1 78 ? -13.992 8.344 8.008 1 95.12 78 LEU A O 1
ATOM 626 N N . VAL A 1 79 ? -14.102 9.773 9.695 1 96.88 79 VAL A N 1
ATOM 627 C CA . VAL A 1 79 ? -15.094 9.023 10.453 1 96.88 79 VAL A CA 1
ATOM 628 C C . VAL A 1 79 ? -16.359 9.867 10.625 1 96.88 79 VAL A C 1
ATOM 630 O O . VAL A 1 79 ? -16.297 11.008 11.086 1 96.88 79 VAL A O 1
ATOM 633 N N . ASP A 1 80 ? -17.438 9.312 10.195 1 94 80 ASP A N 1
ATOM 634 C CA . ASP A 1 80 ? -18.719 9.953 10.5 1 94 80 ASP A CA 1
ATOM 635 C C . ASP A 1 80 ? -19.094 9.781 11.969 1 94 80 ASP A C 1
ATOM 637 O O . ASP A 1 80 ? -19.25 8.656 12.445 1 94 80 ASP A O 1
ATOM 641 N N . GLU A 1 81 ? -19.25 10.859 12.633 1 95.62 81 GLU A N 1
ATOM 642 C CA . GLU A 1 81 ? -19.438 10.844 14.086 1 95.62 81 GLU A CA 1
ATOM 643 C C . GLU A 1 81 ? -20.719 10.125 14.461 1 95.62 81 GLU A C 1
ATOM 645 O O . GLU A 1 81 ? -20.75 9.32 15.398 1 95.62 81 GLU A O 1
ATOM 650 N N . ARG A 1 82 ? -21.797 10.398 13.742 1 93.38 82 ARG A N 1
ATOM 651 C CA . ARG A 1 82 ? -23.078 9.758 14.039 1 93.38 82 ARG A CA 1
ATOM 652 C C . ARG A 1 82 ? -23 8.25 13.82 1 93.38 82 ARG A C 1
ATOM 654 O O . ARG A 1 82 ? -23.469 7.473 14.656 1 93.38 82 ARG A O 1
ATOM 661 N N . ALA A 1 83 ? -22.422 7.898 12.68 1 94.94 83 ALA A N 1
ATOM 662 C CA . ALA A 1 83 ? -22.281 6.477 12.375 1 94.94 83 ALA A CA 1
ATOM 663 C C . ALA A 1 83 ? -21.406 5.781 13.422 1 94.94 83 ALA A C 1
ATOM 665 O O . ALA A 1 83 ? -21.672 4.633 13.789 1 94.94 83 ALA A O 1
ATOM 666 N N . TYR A 1 84 ? -20.406 6.453 13.93 1 97.25 84 TYR A N 1
ATOM 667 C CA . TYR A 1 84 ? -19.5 5.918 14.953 1 97.25 84 TYR A CA 1
ATOM 668 C C . TYR A 1 84 ? -20.266 5.613 16.234 1 97.25 84 TYR A C 1
ATOM 670 O O . TYR A 1 84 ? -20.141 4.516 16.781 1 97.25 84 TYR A O 1
ATOM 678 N N . TYR A 1 85 ? -21.031 6.551 16.703 1 97.31 85 TYR A N 1
ATOM 679 C CA . TYR A 1 85 ? -21.734 6.363 17.969 1 97.31 85 TYR A CA 1
ATOM 680 C C . TYR A 1 85 ? -22.844 5.328 17.828 1 97.31 85 TYR A C 1
ATOM 682 O O . TYR A 1 85 ? -23.078 4.547 18.75 1 97.31 85 TYR A O 1
ATOM 690 N N . GLN A 1 86 ? -23.516 5.344 16.688 1 96.94 86 GLN A N 1
ATOM 691 C CA . GLN A 1 86 ? -24.516 4.316 16.438 1 96.94 86 GLN A CA 1
ATOM 692 C C . GLN A 1 86 ? -23.891 2.926 16.391 1 96.94 86 GLN A C 1
ATOM 694 O O . GLN A 1 86 ? -24.422 1.98 16.984 1 96.94 86 GLN A O 1
ATOM 699 N N . GLY A 1 87 ? -22.797 2.875 15.695 1 97.31 87 GLY A N 1
ATOM 700 C CA . GLY A 1 87 ? -22.078 1.605 15.625 1 97.31 87 GLY A CA 1
ATOM 701 C C . GLY A 1 87 ? -21.578 1.138 16.984 1 97.31 87 GLY A C 1
ATOM 702 O O . GLY A 1 87 ? -21.625 -0.057 17.281 1 97.31 87 GLY A O 1
ATOM 703 N N . LYS A 1 88 ? -21.109 2.055 17.766 1 97.88 88 LYS A N 1
ATOM 704 C CA . LYS A 1 88 ? -20.625 1.746 19.109 1 97.88 88 LYS A CA 1
ATOM 705 C C . LYS A 1 88 ? -21.75 1.202 19.984 1 97.88 88 LYS A C 1
ATOM 707 O O . LYS A 1 88 ? -21.562 0.223 20.719 1 97.88 88 LYS A O 1
ATOM 712 N N . ASN A 1 89 ? -22.859 1.817 19.906 1 97.25 89 ASN A N 1
ATOM 713 C CA . ASN A 1 89 ? -24.031 1.36 20.656 1 97.25 89 ASN A CA 1
ATOM 714 C C . ASN A 1 89 ? -24.438 -0.055 20.266 1 97.25 89 ASN A C 1
ATOM 716 O O . ASN A 1 89 ? -24.719 -0.89 21.125 1 97.25 89 ASN A O 1
ATOM 720 N N . CYS A 1 90 ? -24.438 -0.329 18.969 1 96.75 90 CYS A N 1
ATOM 721 C CA . CYS A 1 90 ? -24.766 -1.658 18.469 1 96.75 90 CYS A CA 1
ATOM 722 C C . CYS A 1 90 ? -23.766 -2.693 18.953 1 96.75 90 CYS A C 1
ATOM 724 O O . CYS A 1 90 ? -24.141 -3.779 19.391 1 96.75 90 CYS A O 1
ATOM 726 N N . TYR A 1 91 ? -22.531 -2.311 18.891 1 96.94 91 TYR A N 1
ATOM 727 C CA . TYR A 1 91 ? -21.438 -3.219 19.234 1 96.94 91 TYR A CA 1
ATOM 728 C C . TYR A 1 91 ? -21.438 -3.531 20.719 1 96.94 91 TYR A C 1
ATOM 730 O O . TYR A 1 91 ? -21.375 -4.699 21.109 1 96.94 91 TYR A O 1
ATOM 738 N N . ARG A 1 92 ? -21.562 -2.525 21.562 1 95.75 92 ARG A N 1
ATOM 739 C CA . ARG A 1 92 ? -21.359 -2.688 23 1 95.75 92 ARG A CA 1
ATOM 740 C C . ARG A 1 92 ? -22.672 -2.98 23.719 1 95.75 92 ARG A C 1
ATOM 742 O O . ARG A 1 92 ? -22.719 -3.828 24.609 1 95.75 92 ARG A O 1
ATOM 749 N N . ASN A 1 93 ? -23.719 -2.316 23.359 1 95.5 93 ASN A N 1
ATOM 750 C CA . ASN A 1 93 ? -24.969 -2.447 24.109 1 95.5 93 ASN A CA 1
ATOM 751 C C . ASN A 1 93 ? -25.859 -3.541 23.516 1 95.5 93 ASN A C 1
ATOM 753 O O . ASN A 1 93 ? -26.578 -4.227 24.25 1 95.5 93 ASN A O 1
ATOM 757 N N . LEU A 1 94 ? -25.812 -3.727 22.188 1 95.69 94 LEU A N 1
ATOM 758 C CA . LEU A 1 94 ? -26.672 -4.723 21.547 1 95.69 94 LEU A CA 1
ATOM 759 C C . LEU A 1 94 ? -25.875 -5.973 21.188 1 95.69 94 LEU A C 1
ATOM 761 O O . LEU A 1 94 ? -26.438 -6.961 20.719 1 95.69 94 LEU A O 1
ATOM 765 N N . ASN A 1 95 ? -24.578 -5.969 21.375 1 95.06 95 ASN A N 1
ATOM 766 C CA . ASN A 1 95 ? -23.703 -7.094 21.078 1 95.06 95 ASN A CA 1
ATOM 767 C C . ASN A 1 95 ? -23.812 -7.531 19.625 1 95.06 95 ASN A C 1
ATOM 769 O O . ASN A 1 95 ? -23.938 -8.727 19.328 1 95.06 95 ASN A O 1
ATOM 773 N N . GLN A 1 96 ? -23.953 -6.531 18.844 1 94.56 96 GLN A N 1
ATOM 774 C CA . GLN A 1 96 ? -24.062 -6.762 17.406 1 94.56 96 GLN A CA 1
ATOM 775 C C . GLN A 1 96 ? -22.906 -6.117 16.656 1 94.56 96 GLN A C 1
ATOM 777 O O . GLN A 1 96 ? -22.969 -4.945 16.281 1 94.56 96 GLN A O 1
ATOM 782 N N . PRO A 1 97 ? -21.938 -6.934 16.375 1 93.06 97 PRO A N 1
ATOM 783 C CA . PRO A 1 97 ? -20.828 -6.387 15.594 1 93.06 97 PRO A CA 1
ATOM 784 C C . PRO A 1 97 ? -21.281 -5.828 14.25 1 93.06 97 PRO A C 1
ATOM 786 O O . PRO A 1 97 ? -22.219 -6.348 13.648 1 93.06 97 PRO A O 1
ATOM 789 N N . ASN A 1 98 ? -20.688 -4.758 13.836 1 93.12 98 ASN A N 1
ATOM 790 C CA . ASN A 1 98 ? -20.984 -4.113 12.562 1 93.12 98 ASN A CA 1
ATOM 791 C C . ASN A 1 98 ? -19.734 -3.568 11.891 1 93.12 98 ASN A C 1
ATOM 793 O O . ASN A 1 98 ? -18.688 -3.449 12.531 1 93.12 98 ASN A O 1
ATOM 797 N N . HIS A 1 99 ? -19.812 -3.234 10.648 1 93.69 99 HIS A N 1
ATOM 798 C CA . HIS A 1 99 ? -18.625 -2.879 9.875 1 93.69 99 HIS A CA 1
ATOM 799 C C . HIS A 1 99 ? -18.312 -1.394 10.008 1 93.69 99 HIS A C 1
ATOM 801 O O . HIS A 1 99 ? -17.281 -0.927 9.508 1 93.69 99 HIS A O 1
ATOM 807 N N . ARG A 1 100 ? -19.125 -0.589 10.727 1 95.25 100 ARG A N 1
ATOM 808 C CA . ARG A 1 100 ? -18.938 0.854 10.859 1 95.25 100 ARG A CA 1
ATOM 809 C C . ARG A 1 100 ? -18.203 1.199 12.156 1 95.25 100 ARG A C 1
ATOM 811 O O . ARG A 1 100 ? -17.812 2.346 12.359 1 95.25 100 ARG A O 1
ATOM 818 N N . TYR A 1 101 ? -18.109 0.211 12.992 1 97.25 101 TYR A N 1
ATOM 819 C CA . TYR A 1 101 ? -17.469 0.403 14.281 1 97.25 101 TYR A CA 1
ATOM 820 C C . TYR A 1 101 ? -16.641 -0.82 14.664 1 97.25 101 TYR A C 1
ATOM 822 O O . TYR A 1 101 ? -17 -1.951 14.336 1 97.25 101 TYR A O 1
ATOM 830 N N . SER A 1 102 ? -15.547 -0.601 15.32 1 97.88 102 SER A N 1
ATOM 831 C CA . SER A 1 102 ? -14.758 -1.635 15.984 1 97.88 102 SER A CA 1
ATOM 832 C C . SER A 1 102 ? -13.992 -1.068 17.172 1 97.88 102 SER A C 1
ATOM 834 O O . SER A 1 102 ? -13.805 0.145 17.281 1 97.88 102 SER A O 1
ATOM 836 N N . GLU A 1 103 ? -13.625 -1.899 18.062 1 98.38 103 GLU A N 1
ATOM 837 C CA . GLU A 1 103 ? -12.797 -1.463 19.188 1 98.38 103 GLU A CA 1
ATOM 838 C C . GLU A 1 103 ? -11.438 -0.965 18.703 1 98.38 103 GLU A C 1
ATOM 840 O O . GLU A 1 103 ? -10.789 -0.165 19.375 1 98.38 103 GLU A O 1
ATOM 845 N N . VAL A 1 104 ? -11 -1.429 17.531 1 98.69 104 VAL A N 1
ATOM 846 C CA . VAL A 1 104 ? -9.789 -0.895 16.922 1 98.69 104 VAL A CA 1
ATOM 847 C C . VAL A 1 104 ? -9.953 0.599 16.656 1 98.69 104 VAL A C 1
ATOM 849 O O . VAL A 1 104 ? -9.109 1.406 17.031 1 98.69 104 VAL A O 1
ATOM 852 N N . LEU A 1 105 ? -11.055 0.936 16.031 1 98.81 105 LEU A N 1
ATOM 853 C CA . LEU A 1 105 ? -11.359 2.324 15.695 1 98.81 105 LEU A CA 1
ATOM 854 C C . LEU A 1 105 ? -11.484 3.176 16.953 1 98.81 105 LEU A C 1
ATOM 856 O O . LEU A 1 105 ? -10.922 4.273 17.031 1 98.81 105 LEU A O 1
ATOM 860 N N . ASN A 1 106 ? -12.172 2.621 17.906 1 98.81 106 ASN A N 1
ATOM 861 C CA . ASN A 1 106 ? -12.367 3.354 19.156 1 98.81 106 ASN A CA 1
ATOM 862 C C . ASN A 1 106 ? -11.039 3.688 19.828 1 98.81 106 ASN A C 1
ATOM 864 O O . ASN A 1 106 ? -10.836 4.812 20.281 1 98.81 106 ASN A O 1
ATOM 868 N N . ASN A 1 107 ? -10.211 2.707 19.922 1 98.81 107 ASN A N 1
ATOM 869 C CA . ASN A 1 107 ? -8.93 2.934 20.594 1 98.81 107 ASN A CA 1
ATOM 870 C C . ASN A 1 107 ? -8.023 3.842 19.766 1 98.81 107 ASN A C 1
ATOM 872 O O . ASN A 1 107 ? -7.238 4.613 20.312 1 98.81 107 ASN A O 1
ATOM 876 N N . ALA A 1 108 ? -8.086 3.766 18.422 1 98.81 108 ALA A N 1
ATOM 877 C CA . ALA A 1 108 ? -7.34 4.695 17.578 1 98.81 108 ALA A CA 1
ATOM 878 C C . ALA A 1 108 ? -7.785 6.133 17.828 1 98.81 108 ALA A C 1
ATOM 880 O O . ALA A 1 108 ? -6.953 7.035 17.953 1 98.81 108 ALA A O 1
ATOM 881 N N . ILE A 1 109 ? -9.094 6.324 17.875 1 98.81 109 ILE A N 1
ATOM 882 C CA . ILE A 1 109 ? -9.672 7.637 18.141 1 98.81 109 ILE A CA 1
ATOM 883 C C . ILE A 1 109 ? -9.219 8.133 19.516 1 98.81 109 ILE A C 1
ATOM 885 O O . ILE A 1 109 ? -8.805 9.281 19.656 1 98.81 109 ILE A O 1
ATOM 889 N N . CYS A 1 110 ? -9.266 7.254 20.469 1 98.75 110 CYS A N 1
ATOM 890 C CA . CYS A 1 110 ? -8.859 7.613 21.828 1 98.75 110 CYS A CA 1
ATOM 891 C C . CYS A 1 110 ? -7.375 7.945 21.875 1 98.75 110 CYS A C 1
ATOM 893 O O . CYS A 1 110 ? -6.957 8.797 22.672 1 98.75 110 CYS A O 1
ATOM 895 N N . ALA A 1 111 ? -6.586 7.32 21.047 1 98.56 111 ALA A N 1
ATOM 896 C CA . ALA A 1 111 ? -5.16 7.629 21.016 1 98.56 111 ALA A CA 1
ATOM 897 C C . ALA A 1 111 ? -4.922 9.086 20.625 1 98.56 111 ALA A C 1
ATOM 899 O O . ALA A 1 111 ? -4.125 9.781 21.266 1 98.56 111 ALA A O 1
ATOM 900 N N . ILE A 1 112 ? -5.605 9.562 19.641 1 98.38 112 ILE A N 1
ATOM 901 C CA . ILE A 1 112 ? -5.477 10.961 19.25 1 98.38 112 ILE A CA 1
ATOM 902 C C . ILE A 1 112 ? -6.027 11.859 20.359 1 98.38 112 ILE A C 1
ATOM 904 O O . ILE A 1 112 ? -5.414 12.867 20.703 1 98.38 112 ILE A O 1
ATOM 908 N N . GLY A 1 113 ? -7.195 11.445 20.906 1 98.19 113 GLY A N 1
ATOM 909 C CA . GLY A 1 113 ? -7.75 12.203 22.016 1 98.19 113 GLY A CA 1
ATOM 910 C C . GLY A 1 113 ? -6.801 12.312 23.188 1 98.19 113 GLY A C 1
ATOM 911 O O . GLY A 1 113 ? -6.738 13.359 23.844 1 98.19 113 GLY A O 1
ATOM 912 N N . ALA A 1 114 ? -6.07 11.305 23.438 1 97.75 114 ALA A N 1
ATOM 913 C CA . ALA A 1 114 ? -5.133 11.25 24.547 1 97.75 114 ALA A CA 1
ATOM 914 C C . ALA A 1 114 ? -4.004 12.258 24.359 1 97.75 114 ALA A C 1
ATOM 916 O O . ALA A 1 114 ? -3.461 12.781 25.344 1 97.75 114 ALA A O 1
ATOM 917 N N . THR A 1 115 ? -3.684 12.539 23.141 1 96.44 115 THR A N 1
ATOM 918 C CA . THR A 1 115 ? -2.643 13.516 22.859 1 96.44 115 THR A CA 1
ATOM 919 C C . THR A 1 115 ? -3.141 14.938 23.141 1 96.44 115 THR A C 1
ATOM 921 O O . THR A 1 115 ? -2.357 15.812 23.5 1 96.44 115 THR A O 1
ATOM 924 N N . LEU A 1 116 ? -4.438 15.141 23.062 1 96.25 116 LEU A N 1
ATOM 925 C CA . LEU A 1 116 ? -5.027 16.469 23.141 1 96.25 116 LEU A CA 1
ATOM 926 C C . LEU A 1 116 ? -5.52 16.781 24.547 1 96.25 116 LEU A C 1
ATOM 928 O O . LEU A 1 116 ? -5.793 17.938 24.875 1 96.25 116 LEU A O 1
ATOM 932 N N . THR A 1 117 ? -5.547 15.773 25.359 1 95.38 117 THR A N 1
ATOM 933 C CA . THR A 1 117 ? -6.121 15.961 26.688 1 95.38 117 THR A CA 1
ATOM 934 C C . THR A 1 117 ? -5.094 16.547 27.641 1 95.38 117 THR A C 1
ATOM 936 O O . THR A 1 117 ? -3.889 16.406 27.438 1 95.38 117 THR A O 1
ATOM 939 N N . SER A 1 118 ? -5.574 17.25 28.609 1 91 118 SER A N 1
ATOM 940 C CA . SER A 1 118 ? -4.738 17.766 29.703 1 91 118 SER A CA 1
ATOM 941 C C . SER A 1 118 ? -4.973 16.969 30.984 1 91 118 SER A C 1
ATOM 943 O O . SER A 1 118 ? -4.34 17.25 32 1 91 118 SER A O 1
ATOM 945 N N . ARG A 1 119 ? -5.828 15.984 30.859 1 92.31 119 ARG A N 1
ATOM 946 C CA . ARG A 1 119 ? -6.145 15.195 32.031 1 92.31 119 ARG A CA 1
ATOM 947 C C . ARG A 1 119 ? -4.996 14.258 32.406 1 92.31 119 ARG A C 1
ATOM 949 O O . ARG A 1 119 ? -4.355 13.688 31.5 1 92.31 119 ARG A O 1
ATOM 956 N N . TYR A 1 120 ? -4.871 14.172 33.656 1 90.94 120 TYR A N 1
ATOM 957 C CA . TYR A 1 120 ? -3.965 13.156 34.188 1 90.94 120 TYR A CA 1
ATOM 958 C C . TYR A 1 120 ? -4.738 11.93 34.656 1 90.94 120 TYR A C 1
ATOM 960 O O . TYR A 1 120 ? -5.727 12.055 35.406 1 90.94 120 TYR A O 1
ATOM 968 N N . CYS A 1 121 ? -4.324 10.773 34.156 1 92.62 121 CYS A N 1
ATOM 969 C CA . CYS A 1 121 ? -4.992 9.523 34.5 1 92.62 121 CYS A CA 1
ATOM 970 C C . CYS A 1 121 ? -4.051 8.594 35.25 1 92.62 121 CYS A C 1
ATOM 972 O O . CYS A 1 121 ? -3.408 7.73 34.656 1 92.62 121 CYS A O 1
ATOM 974 N N . PRO A 1 122 ? -4.07 8.562 36.594 1 91 122 PRO A N 1
ATOM 975 C CA . PRO A 1 122 ? -3.104 7.812 37.406 1 91 122 PRO A CA 1
ATOM 976 C C . PRO A 1 122 ? -3.281 6.301 37.281 1 91 122 PRO A C 1
ATOM 978 O O . PRO A 1 122 ? -2.324 5.547 37.469 1 91 122 PRO A O 1
ATOM 981 N N . ASP A 1 123 ? -4.461 5.855 36.969 1 91.75 123 ASP A N 1
ATOM 982 C CA . ASP A 1 123 ? -4.746 4.422 36.938 1 91.75 123 ASP A CA 1
ATOM 983 C C . ASP A 1 123 ? -4.316 3.811 35.594 1 91.75 123 ASP A C 1
ATOM 985 O O . ASP A 1 123 ? -4.43 2.598 35.406 1 91.75 123 ASP A O 1
ATOM 989 N N . LEU A 1 124 ? -3.896 4.637 34.688 1 94.44 124 LEU A N 1
ATOM 990 C CA . LEU A 1 124 ? -3.459 4.18 33.375 1 94.44 124 LEU A CA 1
ATOM 991 C C . LEU A 1 124 ? -1.973 4.461 33.156 1 94.44 124 LEU A C 1
ATOM 993 O O . LEU A 1 124 ? -1.39 5.289 33.875 1 94.44 124 LEU A O 1
ATOM 997 N N . PRO A 1 125 ? -1.375 3.639 32.281 1 91.06 125 PRO A N 1
ATOM 998 C CA . PRO A 1 125 ? 0.043 3.893 32.031 1 91.06 125 PRO A CA 1
ATOM 999 C C . PRO A 1 125 ? 0.325 5.352 31.672 1 91.06 125 PRO A C 1
ATOM 1001 O O . PRO A 1 125 ? -0.554 6.047 31.156 1 91.06 125 PRO A O 1
ATOM 1004 N N . GLU A 1 126 ? 1.491 5.801 31.844 1 83.62 126 GLU A N 1
ATOM 1005 C CA . GLU A 1 126 ? 1.892 7.199 31.75 1 83.62 126 GLU A CA 1
ATOM 1006 C C . GLU A 1 126 ? 1.646 7.75 30.344 1 83.62 126 GLU A C 1
ATOM 1008 O O . GLU A 1 126 ? 1.082 8.836 30.188 1 83.62 126 GLU A O 1
ATOM 1013 N N . SER A 1 127 ? 2.137 7.043 29.422 1 91.31 127 SER A N 1
ATOM 1014 C CA . SER A 1 127 ? 1.841 7.523 28.078 1 91.31 127 SER A CA 1
ATOM 1015 C C . SER A 1 127 ? 0.484 7.02 27.594 1 91.31 127 SER A C 1
ATOM 1017 O O . SER A 1 127 ? 0.383 5.922 27.047 1 91.31 127 SER A O 1
ATOM 1019 N N . LEU A 1 128 ? -0.467 7.906 27.781 1 95.5 128 LEU A N 1
ATOM 1020 C CA . LEU A 1 128 ? -1.833 7.535 27.438 1 95.5 128 LEU A CA 1
ATOM 1021 C C . LEU A 1 128 ? -1.956 7.273 25.938 1 95.5 128 LEU A C 1
ATOM 1023 O O . LEU A 1 128 ? -2.725 6.406 25.516 1 95.5 128 LEU A O 1
ATOM 1027 N N . VAL A 1 129 ? -1.283 8.094 25.125 1 96.31 129 VAL A N 1
ATOM 1028 C CA . VAL A 1 129 ? -1.332 7.914 23.672 1 96.31 129 VAL A CA 1
ATOM 1029 C C . VAL A 1 129 ? -0.789 6.535 23.297 1 96.31 129 VAL A C 1
ATOM 1031 O O . VAL A 1 129 ? -1.405 5.809 22.516 1 96.31 129 VAL A O 1
ATOM 1034 N N . ASP A 1 130 ? 0.31 6.102 23.891 1 94.69 130 ASP A N 1
ATOM 1035 C CA . ASP A 1 130 ? 0.899 4.797 23.609 1 94.69 130 ASP A CA 1
ATOM 1036 C C . ASP A 1 130 ? -0.007 3.67 24.094 1 94.69 130 ASP A C 1
ATOM 1038 O O . ASP A 1 130 ? -0.07 2.604 23.484 1 94.69 130 ASP A O 1
ATOM 1042 N N . PHE A 1 131 ? -0.608 3.936 25.25 1 97.06 131 PHE A N 1
ATOM 1043 C CA . PHE A 1 131 ? -1.522 2.945 25.797 1 97.06 131 PHE A CA 1
ATOM 1044 C C . PHE A 1 131 ? -2.648 2.637 24.828 1 97.06 131 PHE A C 1
ATOM 1046 O O . PHE A 1 131 ? -2.855 1.479 24.453 1 97.06 131 PHE A O 1
ATOM 1053 N N . PHE A 1 132 ? -3.336 3.643 24.312 1 98.38 132 PHE A N 1
ATOM 1054 C CA . PHE A 1 132 ? -4.473 3.449 23.422 1 98.38 132 PHE A CA 1
ATOM 1055 C C . PHE A 1 132 ? -4.004 2.992 22.047 1 98.38 132 PHE A C 1
ATOM 1057 O O . PHE A 1 132 ? -4.684 2.205 21.375 1 98.38 132 PHE A O 1
ATOM 1064 N N . ALA A 1 133 ? -2.893 3.523 21.578 1 97.5 133 ALA A N 1
ATOM 1065 C CA . ALA A 1 133 ? -2.346 3.09 20.281 1 97.5 133 ALA A CA 1
ATOM 1066 C C . ALA A 1 133 ? -2.004 1.603 20.312 1 97.5 133 ALA A C 1
ATOM 1068 O O . ALA A 1 133 ? -2.283 0.879 19.359 1 97.5 133 ALA A O 1
ATOM 1069 N N . THR A 1 134 ? -1.365 1.143 21.391 1 96 134 THR A N 1
ATOM 1070 C CA . THR A 1 134 ? -1.002 -0.264 21.516 1 96 134 THR A CA 1
ATOM 1071 C C . THR A 1 134 ? -2.248 -1.143 21.562 1 96 134 THR A C 1
ATOM 1073 O O . THR A 1 134 ? -2.275 -2.227 20.984 1 96 134 THR A O 1
ATOM 1076 N N . ARG A 1 135 ? -3.266 -0.674 22.297 1 97.94 135 ARG A N 1
ATOM 1077 C CA . ARG A 1 135 ? -4.535 -1.394 22.312 1 97.94 135 ARG A CA 1
ATOM 1078 C C . ARG A 1 135 ? -5.098 -1.543 20.891 1 97.94 135 ARG A C 1
ATOM 1080 O O . ARG A 1 135 ? -5.48 -2.641 20.484 1 97.94 135 ARG A O 1
ATOM 1087 N N . SER A 1 136 ? -5.129 -0.438 20.203 1 98.44 136 SER A N 1
ATOM 1088 C CA . SER A 1 136 ? -5.66 -0.434 18.844 1 98.44 136 SER A CA 1
ATOM 1089 C C . SER A 1 136 ? -4.875 -1.378 17.938 1 98.44 136 SER A C 1
ATOM 1091 O O . SER A 1 136 ? -5.465 -2.16 17.188 1 98.44 136 SER A O 1
ATOM 1093 N N . LYS A 1 137 ? -3.59 -1.331 18.016 1 96.81 137 LYS A N 1
ATOM 1094 C CA . LYS A 1 137 ? -2.73 -2.146 17.156 1 96.81 137 LYS A CA 1
ATOM 1095 C C . LYS A 1 137 ? -2.891 -3.631 17.484 1 96.81 137 LYS A C 1
ATOM 1097 O O . LYS A 1 137 ? -2.896 -4.465 16.578 1 96.81 137 LYS A O 1
ATOM 1102 N N . ALA A 1 138 ? -2.949 -3.953 18.734 1 95.88 138 ALA A N 1
ATOM 1103 C CA . ALA A 1 138 ? -3.135 -5.348 19.125 1 95.88 138 ALA A CA 1
ATOM 1104 C C . ALA A 1 138 ? -4.434 -5.91 18.562 1 95.88 138 ALA A C 1
ATOM 1106 O O . ALA A 1 138 ? -4.453 -7.031 18.031 1 95.88 138 ALA A O 1
ATOM 1107 N N . LEU A 1 139 ? -5.48 -5.148 18.656 1 97.81 139 LEU A N 1
ATOM 1108 C CA . LEU A 1 139 ? -6.777 -5.578 18.141 1 97.81 139 LEU A CA 1
ATOM 1109 C C . LEU A 1 139 ? -6.766 -5.602 16.609 1 97.81 139 LEU A C 1
ATOM 1111 O O . LEU A 1 139 ? -7.406 -6.461 16 1 97.81 139 LEU A O 1
ATOM 1115 N N . LEU A 1 140 ? -6.062 -4.629 16.031 1 97.62 140 LEU A N 1
ATOM 1116 C CA . LEU A 1 140 ? -5.98 -4.5 14.578 1 97.62 140 LEU A CA 1
ATOM 1117 C C . LEU A 1 140 ? -5.383 -5.758 13.953 1 97.62 140 LEU A C 1
ATOM 1119 O O . LEU A 1 140 ? -5.828 -6.195 12.891 1 97.62 140 LEU A O 1
ATOM 1123 N N . GLU A 1 141 ? -4.387 -6.32 14.547 1 93.75 141 GLU A N 1
ATOM 1124 C CA . GLU A 1 141 ? -3.74 -7.52 14.023 1 93.75 141 GLU A CA 1
ATOM 1125 C C . GLU A 1 141 ? -4.75 -8.641 13.797 1 93.75 141 GLU A C 1
ATOM 1127 O O . GLU A 1 141 ? -4.656 -9.375 12.812 1 93.75 141 GLU A O 1
ATOM 1132 N N . VAL A 1 142 ? -5.668 -8.766 14.648 1 93.19 142 VAL A N 1
ATOM 1133 C CA . VAL A 1 142 ? -6.695 -9.797 14.531 1 93.19 142 VAL A CA 1
ATOM 1134 C C . VAL A 1 142 ? -7.746 -9.359 13.508 1 93.19 142 VAL A C 1
ATOM 1136 O O . VAL A 1 142 ? -8.164 -10.148 12.664 1 93.19 142 VAL A O 1
ATOM 1139 N N . GLU A 1 143 ? -8.125 -8.078 13.578 1 94.62 143 GLU A N 1
ATOM 1140 C CA . GLU A 1 143 ? -9.188 -7.555 12.727 1 94.62 143 GLU A CA 1
ATOM 1141 C C . GLU A 1 143 ? -8.789 -7.625 11.25 1 94.62 143 GLU A C 1
ATOM 1143 O O . GLU A 1 143 ? -9.656 -7.695 10.375 1 94.62 143 GLU A O 1
ATOM 1148 N N . MET A 1 144 ? -7.559 -7.668 10.969 1 93.19 144 MET A N 1
ATOM 1149 C CA . MET A 1 144 ? -7.078 -7.688 9.586 1 93.19 144 MET A CA 1
ATOM 1150 C C . MET A 1 144 ? -7.414 -9.016 8.914 1 93.19 144 MET A C 1
ATOM 1152 O O . MET A 1 144 ? -7.312 -9.133 7.691 1 93.19 144 MET A O 1
ATOM 1156 N N . ASP A 1 145 ? -7.789 -9.977 9.633 1 89.69 145 ASP A N 1
ATOM 1157 C CA . ASP A 1 145 ? -8.273 -11.211 9.023 1 89.69 145 ASP A CA 1
ATOM 1158 C C . ASP A 1 145 ? -9.57 -10.977 8.258 1 89.69 145 ASP A C 1
ATOM 1160 O O . ASP A 1 145 ? -9.898 -11.719 7.328 1 89.69 145 ASP A O 1
ATOM 1164 N N . SER A 1 146 ? -10.281 -9.977 8.711 1 91.75 146 SER A N 1
ATOM 1165 C CA . SER A 1 146 ? -11.523 -9.586 8.062 1 91.75 146 SER A CA 1
ATOM 1166 C C . SER A 1 146 ? -11.734 -8.07 8.133 1 91.75 146 SER A C 1
ATOM 1168 O O . SER A 1 146 ? -12.617 -7.598 8.844 1 91.75 146 SER A O 1
ATOM 1170 N N . PRO A 1 147 ? -11 -7.363 7.344 1 95.31 147 PRO A N 1
ATOM 1171 C CA . PRO A 1 147 ? -11.055 -5.902 7.406 1 95.31 147 PRO A CA 1
ATOM 1172 C C . PRO A 1 147 ? -12.406 -5.344 6.965 1 95.31 147 PRO A C 1
ATOM 1174 O O . PRO A 1 147 ? -13.047 -5.906 6.074 1 95.31 147 PRO A O 1
ATOM 1177 N N . THR A 1 148 ? -12.812 -4.289 7.551 1 96 148 THR A N 1
ATOM 1178 C CA . THR A 1 148 ? -14.062 -3.592 7.266 1 96 148 THR A CA 1
ATOM 1179 C C . THR A 1 148 ? -13.82 -2.1 7.051 1 96 148 THR A C 1
ATOM 1181 O O . THR A 1 148 ? -12.672 -1.656 7.012 1 96 148 THR A O 1
ATOM 1184 N N . LEU A 1 149 ? -14.938 -1.39 6.922 1 96.56 149 LEU A N 1
ATOM 1185 C CA . LEU A 1 149 ? -14.867 0.058 6.758 1 96.56 149 LEU A CA 1
ATOM 1186 C C . LEU A 1 149 ? -14.141 0.704 7.934 1 96.56 149 LEU A C 1
ATOM 1188 O O . LEU A 1 149 ? -13.305 1.585 7.742 1 96.56 149 LEU A O 1
ATOM 1192 N N . SER A 1 150 ? -14.453 0.295 9.141 1 98.06 150 SER A N 1
ATOM 1193 C CA . SER A 1 150 ? -13.844 0.856 10.336 1 98.06 150 SER A CA 1
ATOM 1194 C C . SER A 1 150 ? -12.352 0.535 10.406 1 98.06 150 SER A C 1
ATOM 1196 O O . SER A 1 150 ? -11.57 1.303 10.969 1 98.06 150 SER A O 1
ATOM 1198 N N . THR A 1 151 ? -11.906 -0.621 9.812 1 98.25 151 THR A N 1
ATOM 1199 C CA . THR A 1 151 ? -10.492 -0.964 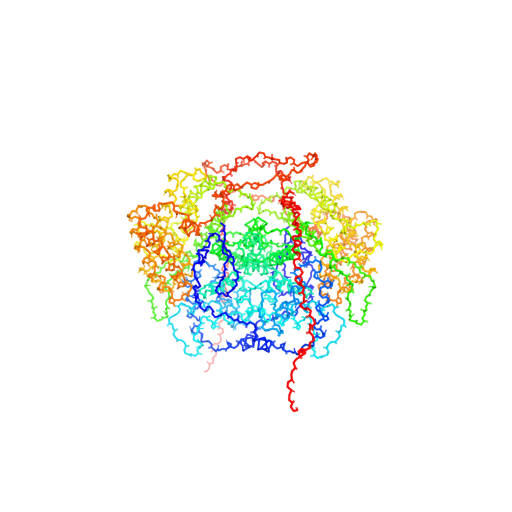9.773 1 98.25 151 THR A CA 1
ATOM 1200 C C . THR A 1 151 ? -9.703 0.067 8.969 1 98.25 151 THR A C 1
ATOM 1202 O O . THR A 1 151 ? -8.633 0.503 9.391 1 98.25 151 THR A O 1
ATOM 1205 N N . VAL A 1 152 ? -10.289 0.443 7.82 1 98.5 152 VAL A N 1
ATOM 1206 C CA . VAL A 1 152 ? -9.664 1.444 6.961 1 98.5 152 VAL A CA 1
ATOM 1207 C C . VAL A 1 152 ? -9.547 2.77 7.715 1 98.5 152 VAL A C 1
ATOM 1209 O O . VAL A 1 152 ? -8.492 3.41 7.695 1 98.5 152 VAL A O 1
ATOM 1212 N N . GLN A 1 153 ? -10.602 3.145 8.367 1 98.69 153 GLN A N 1
ATOM 1213 C CA . GLN A 1 153 ? -10.617 4.375 9.156 1 98.69 153 GLN A CA 1
ATOM 1214 C C . GLN A 1 153 ? -9.578 4.324 10.273 1 98.69 153 GLN A C 1
ATOM 1216 O O . GLN A 1 153 ? -8.852 5.297 10.492 1 98.69 153 GLN A O 1
ATOM 1221 N N . SER A 1 154 ? -9.516 3.199 10.93 1 98.81 154 SER A N 1
ATOM 1222 C CA . SER A 1 154 ? -8.57 3.025 12.031 1 98.81 154 SER A CA 1
ATOM 1223 C C . SER A 1 154 ? -7.133 3.203 11.555 1 98.81 154 SER A C 1
ATOM 1225 O O . SER A 1 154 ? -6.324 3.848 12.227 1 98.81 154 SER A O 1
ATOM 1227 N N . LEU A 1 155 ? -6.863 2.598 10.438 1 98.75 155 LEU A N 1
ATOM 1228 C CA . LEU A 1 155 ? -5.516 2.684 9.883 1 98.75 155 LEU A CA 1
ATOM 1229 C C . LEU A 1 155 ? -5.164 4.125 9.531 1 98.75 155 LEU A C 1
ATOM 1231 O O . LEU A 1 155 ? -4.031 4.562 9.75 1 98.75 155 LEU A O 1
ATOM 1235 N N . GLY A 1 156 ? -6.117 4.844 8.984 1 98.44 156 GLY A N 1
ATOM 1236 C CA . GLY A 1 156 ? -5.891 6.254 8.727 1 98.44 156 GLY A CA 1
ATOM 1237 C C . GLY A 1 156 ? -5.543 7.043 9.977 1 98.44 156 GLY A C 1
ATOM 1238 O O . GLY A 1 156 ? -4.605 7.84 9.969 1 98.44 156 GLY A O 1
ATOM 1239 N N . ILE A 1 157 ? -6.262 6.785 11.023 1 98.69 157 ILE A N 1
ATOM 1240 C CA . ILE A 1 157 ? -6.055 7.5 12.273 1 98.69 157 ILE A CA 1
ATOM 1241 C C . ILE A 1 157 ? -4.73 7.074 12.898 1 98.69 157 ILE A C 1
ATOM 1243 O O . ILE A 1 157 ? -3.953 7.914 13.359 1 98.69 157 ILE A O 1
ATOM 1247 N N . LEU A 1 158 ? -4.457 5.777 12.906 1 98.44 158 LEU A N 1
ATOM 1248 C CA . LEU A 1 158 ? -3.215 5.262 13.469 1 98.44 158 LEU A CA 1
ATOM 1249 C C . LEU A 1 158 ? -2.008 5.809 12.711 1 98.44 158 LEU A C 1
ATOM 1251 O O . LEU A 1 158 ? -0.95 6.035 13.305 1 98.44 158 LEU A O 1
ATOM 1255 N N . SER A 1 159 ? -2.178 5.984 11.43 1 98.19 159 SER A N 1
ATOM 1256 C CA . SER A 1 159 ? -1.123 6.621 10.648 1 98.19 159 SER A CA 1
ATOM 1257 C C . SER A 1 159 ? -0.759 7.988 11.211 1 98.19 159 SER A C 1
ATOM 1259 O O . SER A 1 159 ? 0.42 8.336 11.305 1 98.19 159 SER A O 1
ATOM 1261 N N . GLY A 1 160 ? -1.751 8.719 11.594 1 97.44 160 GLY A N 1
ATOM 1262 C CA . GLY A 1 160 ? -1.527 10.008 12.227 1 97.44 160 GLY A CA 1
ATOM 1263 C C . GLY A 1 160 ? -0.865 9.898 13.594 1 97.44 160 GLY A C 1
ATOM 1264 O O . GLY A 1 160 ? 0.011 10.695 13.93 1 97.44 160 GLY A O 1
ATOM 1265 N N . VAL A 1 161 ? -1.267 8.898 14.336 1 97.62 161 VAL A N 1
ATOM 1266 C CA . VAL A 1 161 ? -0.69 8.68 15.656 1 97.62 161 VAL A CA 1
ATOM 1267 C C . VAL A 1 161 ? 0.806 8.398 15.531 1 97.62 161 VAL A C 1
ATOM 1269 O O . VAL A 1 161 ? 1.613 8.945 16.281 1 97.62 161 VAL A O 1
ATOM 1272 N N . GLU A 1 162 ? 1.144 7.582 14.562 1 95.06 162 GLU A N 1
ATOM 1273 C CA . GLU A 1 162 ? 2.555 7.273 14.352 1 95.06 162 GLU A CA 1
ATOM 1274 C C . GLU A 1 162 ? 3.334 8.516 13.93 1 95.06 162 GLU A C 1
ATOM 1276 O O . GLU A 1 162 ? 4.477 8.711 14.344 1 95.06 162 GLU A O 1
ATOM 1281 N N . ALA A 1 163 ? 2.734 9.344 13.141 1 94 163 ALA A N 1
ATOM 1282 C CA . ALA A 1 163 ? 3.375 10.578 12.688 1 94 163 ALA A CA 1
ATOM 1283 C C . ALA A 1 163 ? 3.664 11.508 13.859 1 94 163 ALA A C 1
ATOM 1285 O O . ALA A 1 163 ? 4.758 12.07 13.953 1 94 163 ALA A O 1
ATOM 1286 N N . LEU A 1 164 ? 2.641 11.688 14.742 1 95.31 164 LEU A N 1
ATOM 1287 C CA . LEU A 1 164 ? 2.822 12.633 15.844 1 95.31 164 LEU A CA 1
ATOM 1288 C C . LEU A 1 164 ? 3.854 12.109 16.844 1 95.31 164 LEU A C 1
ATOM 1290 O O . LEU A 1 164 ? 4.438 12.891 17.594 1 95.31 164 LEU A O 1
ATOM 1294 N N . LEU A 1 165 ? 4.09 10.805 16.781 1 92.12 165 LEU A N 1
ATOM 1295 C CA . LEU A 1 165 ? 5.082 10.203 17.656 1 92.12 165 LEU A CA 1
ATOM 1296 C C . LEU A 1 165 ? 6.426 10.062 16.953 1 92.12 165 LEU A C 1
ATOM 1298 O O . LEU A 1 165 ? 7.336 9.406 17.469 1 92.12 165 LEU A O 1
ATOM 1302 N N . THR A 1 166 ? 6.594 10.562 15.734 1 89.81 166 THR A N 1
ATOM 1303 C CA . THR A 1 166 ? 7.809 10.633 14.922 1 89.81 166 THR A CA 1
ATOM 1304 C C . THR A 1 166 ? 8.219 9.242 14.445 1 89.81 166 THR A C 1
ATOM 1306 O O . THR A 1 166 ? 9.406 8.93 14.359 1 89.81 166 THR A O 1
ATOM 1309 N N . ARG A 1 167 ? 7.273 8.391 14.312 1 89.69 167 ARG A N 1
ATOM 1310 C CA . ARG A 1 167 ? 7.484 7.078 13.719 1 89.69 167 ARG A CA 1
ATOM 1311 C C . ARG A 1 167 ? 6.992 7.051 12.273 1 89.69 167 ARG A C 1
ATOM 1313 O O . ARG A 1 167 ? 6.008 6.375 11.961 1 89.69 167 ARG A O 1
ATOM 1320 N N . ASP A 1 168 ? 7.773 7.625 11.414 1 89.44 168 ASP A N 1
ATOM 1321 C CA . ASP A 1 168 ? 7.332 7.957 10.062 1 89.44 168 ASP A CA 1
ATOM 1322 C C . ASP A 1 168 ? 7.172 6.699 9.211 1 89.44 168 ASP A C 1
ATOM 1324 O O . ASP A 1 168 ? 6.254 6.609 8.398 1 89.44 168 ASP A O 1
ATOM 1328 N N . ALA A 1 169 ? 8.086 5.73 9.367 1 90.56 169 ALA A N 1
ATOM 1329 C CA . ALA A 1 169 ? 7.996 4.523 8.547 1 90.56 169 ALA A CA 1
ATOM 1330 C C . ALA A 1 169 ? 6.672 3.803 8.781 1 90.56 169 ALA A C 1
ATOM 1332 O O . ALA A 1 169 ? 6.008 3.385 7.832 1 90.56 169 ALA A O 1
ATOM 1333 N N . ARG A 1 170 ? 6.309 3.688 10.016 1 93.44 170 ARG A N 1
ATOM 1334 C CA . ARG A 1 170 ? 5.055 3.016 10.344 1 93.44 170 ARG A CA 1
ATOM 1335 C C . ARG A 1 170 ? 3.855 3.852 9.914 1 93.44 170 ARG A C 1
ATOM 1337 O O . ARG A 1 170 ? 2.838 3.307 9.484 1 93.44 170 ARG A O 1
ATOM 1344 N N . GLY A 1 171 ? 3.961 5.184 10.203 1 95.38 171 GLY A N 1
ATOM 1345 C CA . GLY A 1 171 ? 2.895 6.047 9.719 1 95.38 171 GLY A CA 1
ATOM 1346 C C . GLY A 1 171 ? 2.682 5.953 8.227 1 95.38 171 GLY A C 1
ATOM 1347 O O . GLY A 1 171 ? 1.544 5.855 7.758 1 95.38 171 GLY A O 1
ATOM 1348 N N . TRP A 1 172 ? 3.781 5.957 7.465 1 96.31 172 TRP A N 1
ATOM 1349 C CA . TRP A 1 172 ? 3.758 5.766 6.016 1 96.31 172 TRP A CA 1
ATOM 1350 C C . TRP A 1 172 ? 3.102 4.441 5.652 1 96.31 172 TRP A C 1
ATOM 1352 O O . TRP A 1 172 ? 2.232 4.391 4.777 1 96.31 172 TRP A O 1
ATOM 1362 N N . LEU A 1 173 ? 3.482 3.428 6.348 1 97.44 173 LEU A N 1
ATOM 1363 C CA . LEU A 1 173 ? 2.963 2.086 6.105 1 97.44 173 LEU A CA 1
ATOM 1364 C C . LEU A 1 173 ? 1.46 2.033 6.352 1 97.44 173 LEU A C 1
ATOM 1366 O O . LEU A 1 173 ? 0.708 1.511 5.527 1 97.44 173 LEU A O 1
ATOM 1370 N N . TYR A 1 174 ? 0.967 2.578 7.473 1 98.19 174 TYR A N 1
ATOM 1371 C CA . TYR A 1 174 ? -0.446 2.52 7.832 1 98.19 174 TYR A CA 1
ATOM 1372 C C . TYR A 1 174 ? -1.295 3.283 6.82 1 98.19 174 TYR A C 1
ATOM 1374 O O . TYR A 1 174 ? -2.408 2.865 6.492 1 98.19 174 TYR A O 1
ATOM 1382 N N . SER A 1 175 ? -0.802 4.406 6.387 1 98 175 SER A N 1
ATOM 1383 C CA . SER A 1 175 ? -1.543 5.141 5.367 1 98 175 SER A CA 1
ATOM 1384 C C . SER A 1 175 ? -1.706 4.312 4.098 1 98 175 SER A C 1
ATOM 1386 O O . SER A 1 175 ? -2.773 4.316 3.48 1 98 175 SER A O 1
ATOM 1388 N N . GLY A 1 176 ? -0.644 3.645 3.699 1 97.56 176 GLY A N 1
ATOM 1389 C CA . GLY A 1 176 ? -0.717 2.756 2.551 1 97.56 176 GLY A CA 1
ATOM 1390 C C . GLY A 1 176 ? -1.645 1.575 2.77 1 97.56 176 GLY A C 1
ATOM 1391 O O . GLY A 1 176 ? -2.375 1.175 1.86 1 97.56 176 GLY A O 1
ATOM 1392 N N . MET A 1 177 ? -1.557 0.961 3.936 1 98.31 177 MET A N 1
ATOM 1393 C CA . MET A 1 177 ? -2.443 -0.145 4.285 1 98.31 177 MET A CA 1
ATOM 1394 C C . MET A 1 177 ? -3.906 0.273 4.172 1 98.31 177 MET A C 1
ATOM 1396 O O . MET A 1 177 ? -4.738 -0.49 3.676 1 98.31 177 MET A O 1
ATOM 1400 N N . ALA A 1 178 ? -4.168 1.486 4.684 1 98.5 178 ALA A N 1
ATOM 1401 C CA . ALA A 1 178 ? -5.535 1.998 4.598 1 98.5 178 ALA A CA 1
ATOM 1402 C C . ALA A 1 178 ? -6.012 2.055 3.15 1 98.5 178 ALA A C 1
ATOM 1404 O O . ALA A 1 178 ? -7.113 1.599 2.834 1 98.5 178 ALA A O 1
ATOM 1405 N N . MET A 1 179 ? -5.195 2.543 2.281 1 97.94 179 MET A N 1
ATOM 1406 C CA . MET A 1 179 ? -5.566 2.656 0.874 1 97.94 179 MET A CA 1
ATOM 1407 C C . MET A 1 179 ? -5.715 1.277 0.238 1 97.94 179 MET A C 1
ATOM 1409 O O . MET A 1 179 ? -6.629 1.051 -0.557 1 97.94 179 MET A O 1
ATOM 1413 N N . ARG A 1 180 ? -4.809 0.349 0.586 1 97.69 180 ARG A N 1
ATOM 1414 C CA . ARG A 1 180 ? -4.871 -1.002 0.038 1 97.69 180 ARG A CA 1
ATOM 1415 C C . ARG A 1 180 ? -6.168 -1.697 0.437 1 97.69 180 ARG A C 1
ATOM 1417 O O . ARG A 1 180 ? -6.785 -2.385 -0.379 1 97.69 180 ARG A O 1
ATOM 1424 N N . LEU A 1 181 ? -6.535 -1.561 1.654 1 97.69 181 LEU A N 1
ATOM 1425 C CA . LEU A 1 181 ? -7.773 -2.184 2.113 1 97.69 181 LEU A CA 1
ATOM 1426 C C . LEU A 1 181 ? -8.992 -1.467 1.54 1 97.69 181 LEU A C 1
ATOM 1428 O O . LEU A 1 181 ? -10.023 -2.092 1.292 1 97.69 181 LEU A O 1
ATOM 1432 N N . ALA A 1 182 ? -8.859 -0.136 1.326 1 97.56 182 ALA A N 1
ATOM 1433 C CA . ALA A 1 182 ? -9.953 0.585 0.68 1 97.56 182 ALA A CA 1
ATOM 1434 C C . ALA A 1 182 ? -10.25 0.006 -0.699 1 97.56 182 ALA A C 1
ATOM 1436 O O . ALA A 1 182 ? -11.414 -0.1 -1.096 1 97.56 182 ALA A O 1
ATOM 1437 N N . THR A 1 183 ? -9.242 -0.385 -1.45 1 95.88 183 THR A N 1
ATOM 1438 C CA . THR A 1 183 ? -9.453 -0.961 -2.773 1 95.88 183 THR A CA 1
ATOM 1439 C C . THR A 1 183 ? -9.992 -2.385 -2.664 1 95.88 183 THR A C 1
ATOM 1441 O O . THR A 1 183 ? -10.758 -2.832 -3.521 1 95.88 183 THR A O 1
ATOM 1444 N N . ASP A 1 184 ? -9.594 -3.062 -1.594 1 95.44 184 ASP A N 1
ATOM 1445 C CA . ASP A 1 184 ? -10.141 -4.387 -1.327 1 95.44 184 ASP A CA 1
ATOM 1446 C C . ASP A 1 184 ? -11.656 -4.32 -1.104 1 95.44 184 ASP A C 1
ATOM 1448 O O . ASP A 1 184 ? -12.398 -5.172 -1.595 1 95.44 184 ASP A O 1
ATOM 1452 N N . LEU A 1 185 ? -12.078 -3.246 -0.42 1 94.81 185 LEU A N 1
ATOM 1453 C CA . LEU A 1 185 ? -13.492 -3.072 -0.089 1 94.81 185 LEU A CA 1
ATOM 1454 C C . LEU A 1 185 ? -14.242 -2.41 -1.239 1 94.81 185 LEU A C 1
ATOM 1456 O O . LEU A 1 185 ? -15.469 -2.295 -1.201 1 94.81 185 LEU A O 1
ATOM 1460 N N . GLY A 1 186 ? -13.57 -1.985 -2.256 1 93.38 186 GLY A N 1
ATOM 1461 C CA . GLY A 1 186 ? -14.188 -1.329 -3.396 1 93.38 186 GLY A CA 1
ATOM 1462 C C . GLY A 1 186 ? -14.602 0.101 -3.107 1 93.38 186 GLY A C 1
ATOM 1463 O O . GLY A 1 186 ? -15.523 0.625 -3.742 1 93.38 186 GLY A O 1
ATOM 1464 N N . LEU A 1 187 ? -13.938 0.783 -2.15 1 95.31 187 LEU A N 1
ATOM 1465 C CA . LEU A 1 187 ? -14.328 2.137 -1.772 1 95.31 187 LEU A CA 1
ATOM 1466 C C . LEU A 1 187 ? -13.961 3.135 -2.867 1 95.31 187 LEU A C 1
ATOM 1468 O O . LEU A 1 187 ? -14.5 4.242 -2.91 1 95.31 187 LEU A O 1
ATOM 1472 N N . HIS A 1 188 ? -13.023 2.846 -3.746 1 93.5 188 HIS A N 1
ATOM 1473 C CA . HIS A 1 188 ? -12.555 3.738 -4.801 1 93.5 188 HIS A CA 1
ATOM 1474 C C . HIS A 1 188 ? -13.523 3.758 -5.977 1 93.5 188 HIS A C 1
ATOM 1476 O O . HIS A 1 188 ? -13.359 4.551 -6.906 1 93.5 188 HIS A O 1
ATOM 1482 N N . MET A 1 189 ? -14.555 2.91 -5.879 1 90.25 189 MET A N 1
ATOM 1483 C CA . MET A 1 189 ? -15.492 2.764 -6.988 1 90.25 189 MET A CA 1
ATOM 1484 C C . MET A 1 189 ? -16.766 3.549 -6.73 1 90.25 189 MET A C 1
ATOM 1486 O O . MET A 1 189 ? -17.156 3.744 -5.578 1 90.25 189 MET A O 1
ATOM 1490 N N . ASP A 1 190 ? -17.375 3.883 -7.781 1 85.88 190 ASP A N 1
ATOM 1491 C CA . ASP A 1 190 ? -18.688 4.492 -7.699 1 85.88 190 ASP A CA 1
ATOM 1492 C C . ASP A 1 190 ? -19.688 3.545 -7.047 1 85.88 190 ASP A C 1
ATOM 1494 O O . ASP A 1 190 ? -19.891 2.42 -7.516 1 85.88 190 ASP A O 1
ATOM 1498 N N . ALA A 1 191 ? -20.359 4.012 -6.066 1 83.19 191 ALA A N 1
ATOM 1499 C CA . ALA A 1 191 ? -21.25 3.162 -5.293 1 83.19 191 ALA A CA 1
ATOM 1500 C C . ALA A 1 191 ? -22.656 3.174 -5.887 1 83.19 191 ALA A C 1
ATOM 1502 O O . ALA A 1 191 ? -23.5 2.352 -5.52 1 83.19 191 ALA A O 1
ATOM 1503 N N . ALA A 1 192 ? -22.922 4.016 -6.812 1 79.75 192 ALA A N 1
ATOM 1504 C CA . ALA A 1 192 ? -24.281 4.238 -7.32 1 79.75 192 ALA A CA 1
ATOM 1505 C C . ALA A 1 192 ? -24.859 2.951 -7.891 1 79.75 192 ALA A C 1
ATOM 1507 O O . ALA A 1 192 ? -25.984 2.566 -7.539 1 79.75 192 ALA A O 1
ATOM 1508 N N . PRO A 1 193 ? -24.141 2.26 -8.719 1 77.44 193 PRO A N 1
ATOM 1509 C CA . PRO A 1 193 ? -24.703 1.029 -9.273 1 77.44 193 PRO A CA 1
ATOM 1510 C C . PRO A 1 193 ? -25.047 0 -8.195 1 77.44 193 PRO A C 1
ATOM 1512 O O . PRO A 1 193 ? -26 -0.76 -8.336 1 77.44 193 PRO A O 1
ATOM 1515 N N . PHE A 1 194 ? -24.297 0.024 -7.164 1 78.88 194 PHE A N 1
ATOM 1516 C CA . PHE A 1 194 ? -24.516 -0.93 -6.086 1 78.88 194 PHE A CA 1
ATOM 1517 C C . PHE A 1 194 ? -25.719 -0.529 -5.242 1 78.88 194 PHE A C 1
ATOM 1519 O O . PHE A 1 194 ? -26.453 -1.388 -4.75 1 78.88 194 PHE A O 1
ATOM 1526 N N . ALA A 1 195 ? -25.875 0.732 -5.094 1 80.31 195 ALA A N 1
ATOM 1527 C CA . ALA A 1 195 ? -27.047 1.242 -4.387 1 80.31 195 ALA A CA 1
ATOM 1528 C C . ALA A 1 195 ? -28.328 0.99 -5.188 1 80.31 195 ALA A C 1
ATOM 1530 O O . ALA A 1 195 ? -29.359 0.629 -4.625 1 80.31 195 ALA A O 1
ATOM 1531 N N . GLU A 1 196 ? -28.172 1.177 -6.434 1 81.69 196 GLU A N 1
ATOM 1532 C CA . GLU A 1 196 ? -29.312 0.971 -7.324 1 81.69 196 GLU A CA 1
ATOM 1533 C C . GLU A 1 196 ? -29.766 -0.486 -7.309 1 81.69 196 GLU A C 1
ATOM 1535 O O . GLU A 1 196 ? -30.969 -0.77 -7.383 1 81.69 196 GLU A O 1
ATOM 1540 N N . ARG A 1 197 ? -28.812 -1.36 -7.16 1 79.69 197 ARG A N 1
ATOM 1541 C CA . ARG A 1 197 ? -29.125 -2.787 -7.133 1 79.69 197 ARG A CA 1
ATOM 1542 C C . ARG A 1 197 ? -29.547 -3.23 -5.734 1 79.69 197 ARG A C 1
ATOM 1544 O O . ARG A 1 197 ? -29.891 -4.395 -5.527 1 79.69 197 ARG A O 1
ATOM 1551 N N . GLY A 1 198 ? -29.453 -2.297 -4.816 1 81 198 GLY A N 1
ATOM 1552 C CA . GLY A 1 198 ? -29.922 -2.57 -3.463 1 81 198 GLY A CA 1
ATOM 1553 C C . GLY A 1 198 ? -28.875 -3.285 -2.615 1 81 198 GLY A C 1
ATOM 1554 O O . GLY A 1 198 ? -29.203 -3.803 -1.544 1 81 198 GLY A O 1
ATOM 1555 N N . LEU A 1 199 ? -27.656 -3.373 -3.098 1 80.31 199 LEU A N 1
ATOM 1556 C CA . LEU A 1 199 ? -26.594 -4.039 -2.34 1 80.31 199 LEU A CA 1
ATOM 1557 C C . LEU A 1 199 ? -26.172 -3.195 -1.144 1 80.31 199 LEU A C 1
ATOM 1559 O O . LEU A 1 199 ? -25.734 -3.734 -0.124 1 80.31 199 LEU A O 1
ATOM 1563 N N . ILE A 1 200 ? -26.25 -1.848 -1.316 1 85.31 200 ILE A N 1
ATOM 1564 C CA . ILE A 1 200 ? -25.922 -0.932 -0.229 1 85.31 200 ILE A CA 1
ATOM 1565 C C . ILE A 1 200 ? -26.953 0.191 -0.167 1 85.31 200 ILE A C 1
ATOM 1567 O O . ILE A 1 200 ? -27.625 0.482 -1.161 1 85.31 200 ILE A O 1
ATOM 1571 N N . ASP A 1 201 ? -27.125 0.746 1.008 1 86.94 201 ASP A N 1
ATOM 1572 C CA . ASP A 1 201 ? -28.031 1.88 1.121 1 86.94 201 ASP A CA 1
ATOM 1573 C C . ASP A 1 201 ? -27.297 3.201 0.924 1 86.94 201 ASP A C 1
ATOM 1575 O O . ASP A 1 201 ? -26.078 3.217 0.766 1 86.94 201 ASP A O 1
ATOM 1579 N N . LEU A 1 202 ? -28.047 4.223 0.901 1 84.31 202 LEU A N 1
ATOM 1580 C CA . LEU A 1 202 ? -27.484 5.539 0.604 1 84.31 202 LEU A CA 1
ATOM 1581 C C . LEU A 1 202 ? -26.531 5.984 1.704 1 84.31 202 LEU A C 1
ATOM 1583 O O . LEU A 1 202 ? -25.531 6.652 1.431 1 84.31 202 LEU A O 1
ATOM 1587 N N . GLU A 1 203 ? -26.859 5.707 2.875 1 87.12 203 GLU A N 1
ATOM 1588 C CA . GLU A 1 203 ? -25.984 6.055 3.986 1 87.12 203 GLU A CA 1
ATOM 1589 C C . GLU A 1 203 ? -24.641 5.34 3.869 1 87.12 203 GLU A C 1
ATOM 1591 O O . GLU A 1 203 ? -23.594 5.941 4.094 1 87.12 203 GLU A O 1
ATOM 1596 N N . GLU A 1 204 ? -24.766 4.074 3.484 1 89.19 204 GLU A N 1
ATOM 1597 C CA . GLU A 1 204 ? -23.547 3.295 3.275 1 89.19 204 GLU A CA 1
ATOM 1598 C C . GLU A 1 204 ? -22.703 3.883 2.148 1 89.19 204 GLU A C 1
ATOM 1600 O O . GLU A 1 204 ? -21.484 3.936 2.25 1 89.19 204 GLU A O 1
ATOM 1605 N N . ALA A 1 205 ? -23.375 4.281 1.136 1 89.12 205 ALA A N 1
ATOM 1606 C CA . ALA A 1 205 ? -22.656 4.887 0.011 1 89.12 205 ALA A CA 1
ATOM 1607 C C . ALA A 1 205 ? -21.938 6.156 0.44 1 89.12 205 ALA A C 1
ATOM 1609 O O . ALA A 1 205 ? -20.797 6.398 0.027 1 89.12 205 ALA A O 1
ATOM 1610 N N . ARG A 1 206 ? -22.547 6.941 1.242 1 88.38 206 ARG A N 1
ATOM 1611 C CA . ARG A 1 206 ? -21.938 8.172 1.745 1 88.38 206 ARG A CA 1
ATOM 1612 C C . ARG A 1 206 ? -20.75 7.871 2.639 1 88.38 206 ARG A C 1
ATOM 1614 O O . ARG A 1 206 ? -19.703 8.531 2.541 1 88.38 206 ARG A O 1
ATOM 1621 N N . LEU A 1 207 ? -20.906 6.898 3.498 1 91.62 207 LEU A N 1
ATOM 1622 C CA . LEU A 1 207 ? -19.828 6.523 4.406 1 91.62 207 LEU A CA 1
ATOM 1623 C C . LEU A 1 207 ? -18.625 5.996 3.635 1 91.62 207 LEU A C 1
ATOM 1625 O O . LEU A 1 207 ? -17.484 6.305 3.973 1 91.62 207 LEU A O 1
ATOM 1629 N N . ARG A 1 208 ? -18.891 5.199 2.623 1 93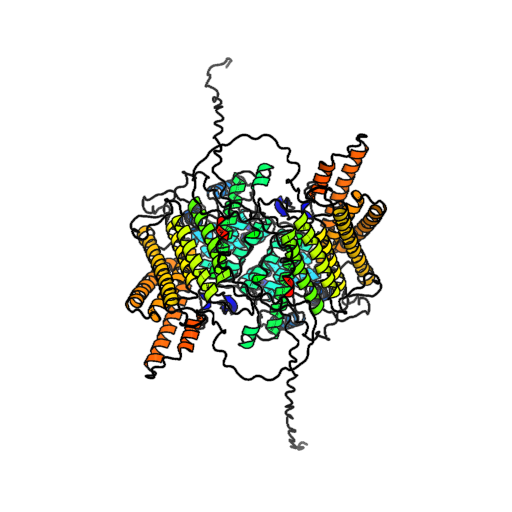 208 ARG A N 1
ATOM 1630 C CA . ARG A 1 208 ? -17.844 4.656 1.771 1 93 208 ARG A CA 1
ATOM 1631 C C . ARG A 1 208 ? -17.062 5.773 1.078 1 93 208 ARG A C 1
ATOM 1633 O O . ARG A 1 208 ? -15.836 5.758 1.051 1 93 208 ARG A O 1
ATOM 1640 N N . SER A 1 209 ? -17.797 6.719 0.598 1 93.12 209 SER A N 1
ATOM 1641 C CA . SER A 1 209 ? -17.172 7.852 -0.079 1 93.12 209 SER A CA 1
ATOM 1642 C C . SER A 1 209 ? -16.328 8.672 0.887 1 93.12 209 SER A C 1
ATOM 1644 O O . SER A 1 209 ? -15.18 9.008 0.586 1 93.12 209 SER A O 1
ATOM 1646 N N . SER A 1 210 ? -16.891 9 2.027 1 92.75 210 SER A N 1
ATOM 1647 C CA . SER A 1 210 ? -16.188 9.797 3.023 1 92.75 210 SER A CA 1
ATOM 1648 C C . SER A 1 210 ? -14.914 9.102 3.494 1 92.75 210 SER A C 1
ATOM 1650 O O . SER A 1 210 ? -13.859 9.727 3.609 1 92.75 210 SER A O 1
ATOM 1652 N N . THR A 1 211 ? -15.031 7.832 3.75 1 96 211 THR A N 1
ATOM 1653 C CA . THR A 1 211 ? -13.875 7.062 4.211 1 96 211 THR A CA 1
ATOM 1654 C C . THR A 1 211 ? -12.789 7.016 3.141 1 96 211 THR A C 1
ATOM 1656 O O . THR A 1 211 ? -11.609 7.18 3.443 1 96 211 THR A O 1
ATOM 1659 N N . PHE A 1 212 ? -13.18 6.82 1.896 1 97.19 212 PHE A N 1
ATOM 1660 C CA . PHE A 1 212 ? -12.195 6.75 0.823 1 97.19 212 PHE A CA 1
ATOM 1661 C C . PHE A 1 212 ? -11.453 8.078 0.681 1 97.19 212 PHE A C 1
ATOM 1663 O O . PHE A 1 212 ? -10.219 8.109 0.67 1 97.19 212 PHE A O 1
ATOM 1670 N N . TRP A 1 213 ? -12.18 9.109 0.583 1 96.44 213 TRP A N 1
ATOM 1671 C CA . TRP A 1 213 ? -11.57 10.406 0.305 1 96.44 213 TRP A CA 1
ATOM 1672 C C . TRP A 1 213 ? -10.766 10.898 1.505 1 96.44 213 TRP A C 1
ATOM 1674 O O . TRP A 1 213 ? -9.75 11.586 1.345 1 96.44 213 TRP A O 1
ATOM 1684 N N . GLY A 1 214 ? -11.297 10.602 2.738 1 96.5 214 GLY A N 1
ATOM 1685 C CA . GLY A 1 214 ? -10.453 10.867 3.896 1 96.5 214 GLY A CA 1
ATOM 1686 C C . GLY A 1 214 ? -9.125 10.141 3.848 1 96.5 214 GLY A C 1
ATOM 1687 O O . GLY A 1 214 ? -8.078 10.727 4.117 1 96.5 214 GLY A O 1
ATOM 1688 N N . THR A 1 215 ? -9.172 8.859 3.475 1 97.81 215 THR A N 1
ATOM 1689 C CA . THR A 1 215 ? -7.965 8.047 3.322 1 97.81 215 THR A CA 1
ATOM 1690 C C . THR A 1 215 ? -7.078 8.602 2.213 1 97.81 215 THR A C 1
ATOM 1692 O O . THR A 1 215 ? -5.855 8.656 2.357 1 97.81 215 THR A O 1
ATOM 1695 N N . TYR A 1 216 ? -7.727 9.023 1.13 1 97.25 216 TYR A N 1
ATOM 1696 C CA . TYR A 1 216 ? -7.035 9.625 -0.007 1 97.25 216 TYR A CA 1
ATOM 1697 C C . TYR A 1 216 ? -6.262 10.867 0.418 1 97.25 216 TYR A C 1
ATOM 1699 O O . TYR A 1 216 ? -5.086 11.016 0.082 1 97.25 216 TYR A O 1
ATOM 1707 N N . ALA A 1 217 ? -6.887 11.703 1.16 1 96.44 217 ALA A N 1
ATOM 1708 C CA . ALA A 1 217 ? -6.258 12.945 1.605 1 96.44 217 ALA A CA 1
ATOM 1709 C C . ALA A 1 217 ? -5.066 12.656 2.516 1 96.44 217 ALA A C 1
ATOM 1711 O O . ALA A 1 217 ? -3.996 13.25 2.352 1 96.44 217 ALA A O 1
ATOM 1712 N N . HIS A 1 218 ? -5.273 11.766 3.447 1 96.56 218 HIS A N 1
ATOM 1713 C CA . HIS A 1 218 ? -4.191 11.391 4.348 1 96.56 218 HIS A CA 1
ATOM 1714 C C . HIS A 1 218 ? -2.998 10.844 3.574 1 96.56 218 HIS A C 1
ATOM 1716 O O . HIS A 1 218 ? -1.851 11.195 3.855 1 96.56 218 HIS A O 1
ATOM 1722 N N . GLU A 1 219 ? -3.299 10.016 2.691 1 96.88 219 GLU A N 1
ATOM 1723 C CA . GLU A 1 219 ? -2.254 9.359 1.908 1 96.88 219 GLU A CA 1
ATOM 1724 C C . GLU A 1 219 ? -1.502 10.367 1.044 1 96.88 219 GLU A C 1
ATOM 1726 O O . GLU A 1 219 ? -0.274 10.32 0.947 1 96.88 219 GLU A O 1
ATOM 1731 N N . ARG A 1 220 ? -2.186 11.289 0.397 1 96.12 220 ARG A N 1
ATOM 1732 C CA . ARG A 1 220 ? -1.544 12.297 -0.436 1 96.12 220 ARG A CA 1
ATOM 1733 C C . ARG A 1 220 ? -0.666 13.219 0.402 1 96.12 220 ARG A C 1
ATOM 1735 O O . ARG A 1 220 ? 0.407 13.633 -0.04 1 96.12 220 ARG A O 1
ATOM 1742 N N . MET A 1 221 ? -1.121 13.516 1.553 1 94.94 221 MET A N 1
ATOM 1743 C CA . MET A 1 221 ? -0.34 14.375 2.438 1 94.94 221 MET A CA 1
ATOM 1744 C C 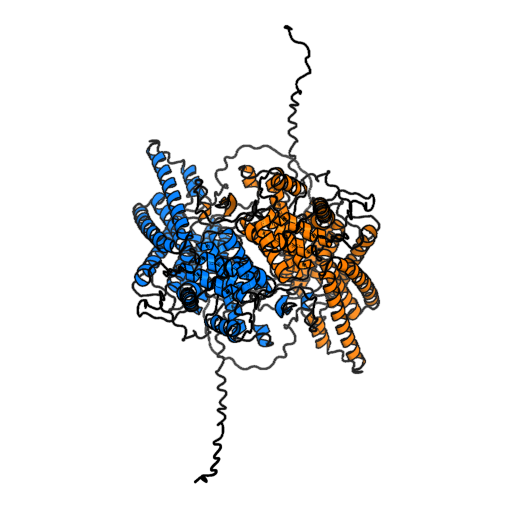. MET A 1 221 ? 0.939 13.672 2.885 1 94.94 221 MET A C 1
ATOM 1746 O O . MET A 1 221 ? 2.004 14.289 2.941 1 94.94 221 MET A O 1
ATOM 1750 N N . TRP A 1 222 ? 0.82 12.359 3.164 1 95 222 TRP A N 1
ATOM 1751 C CA . TRP A 1 222 ? 2.012 11.578 3.482 1 95 222 TRP A CA 1
ATOM 1752 C C . TRP A 1 222 ? 2.988 11.57 2.311 1 95 222 TRP A C 1
ATOM 1754 O O . TRP A 1 222 ? 4.191 11.758 2.498 1 95 222 TRP A O 1
ATOM 1764 N N . SER A 1 223 ? 2.438 11.305 1.149 1 94.12 223 SER A N 1
ATOM 1765 C CA . SER A 1 223 ? 3.275 11.25 -0.044 1 94.12 223 SER A CA 1
ATOM 1766 C C . SER A 1 223 ? 4.027 12.562 -0.248 1 94.12 223 SER A C 1
ATOM 1768 O O . SER A 1 223 ? 5.215 12.555 -0.589 1 94.12 223 SER A O 1
ATOM 1770 N N . LEU A 1 224 ? 3.379 13.648 0.013 1 92.06 224 LEU A N 1
ATOM 1771 C CA . LEU A 1 224 ? 4.016 14.953 -0.097 1 92.06 224 LEU A CA 1
ATOM 1772 C C . LEU A 1 224 ? 5.078 15.133 0.984 1 92.06 224 LEU A C 1
ATOM 1774 O O . LEU A 1 224 ? 6.184 15.594 0.701 1 92.06 224 LEU A O 1
ATOM 1778 N N . TYR A 1 225 ? 4.707 14.766 2.18 1 90.69 225 TYR A N 1
ATOM 1779 C CA . TYR A 1 225 ? 5.559 14.969 3.346 1 90.69 225 TYR A CA 1
ATOM 1780 C C . TYR A 1 225 ? 6.871 14.211 3.203 1 90.69 225 TYR A C 1
ATOM 1782 O O . TYR A 1 225 ? 7.941 14.742 3.508 1 90.69 225 TYR A O 1
ATOM 1790 N N . VAL A 1 226 ? 6.762 13 2.721 1 91.56 226 VAL A N 1
ATOM 1791 C CA . VAL A 1 226 ? 7.965 12.18 2.666 1 91.56 226 VAL A CA 1
ATOM 1792 C C . VAL A 1 226 ? 8.531 12.18 1.247 1 91.56 226 VAL A C 1
ATOM 1794 O O . VAL A 1 226 ? 9.68 11.781 1.027 1 91.56 226 VAL A O 1
ATOM 1797 N N . GLY A 1 227 ? 7.785 12.688 0.259 1 91 227 GLY A N 1
ATOM 1798 C CA . GLY A 1 227 ? 8.242 12.758 -1.121 1 91 227 GLY A CA 1
ATOM 1799 C C . GLY A 1 227 ? 8.281 11.406 -1.808 1 91 227 GLY A C 1
ATOM 1800 O O . GLY A 1 227 ? 9.219 11.109 -2.553 1 91 227 GLY A O 1
ATOM 1801 N N . ARG A 1 228 ? 7.332 10.555 -1.528 1 92.81 228 ARG A N 1
ATOM 1802 C CA . ARG A 1 228 ? 7.277 9.203 -2.082 1 92.81 228 ARG A CA 1
ATOM 1803 C C . ARG A 1 228 ? 6.059 9.031 -2.98 1 92.81 228 ARG A C 1
ATOM 1805 O O . ARG A 1 228 ? 5.129 9.844 -2.941 1 92.81 228 ARG A O 1
ATOM 1812 N N . PRO A 1 229 ? 6.078 7.992 -3.848 1 91.88 229 PRO A N 1
ATOM 1813 C CA . PRO A 1 229 ? 4.969 7.797 -4.785 1 91.88 229 PRO A CA 1
ATOM 1814 C C . PRO A 1 229 ? 3.639 7.547 -4.078 1 91.88 229 PRO A C 1
ATOM 1816 O O . PRO A 1 229 ? 3.615 6.984 -2.98 1 91.88 229 PRO A O 1
ATOM 1819 N N . GLU A 1 230 ? 2.629 7.965 -4.754 1 93.94 230 GLU A N 1
ATOM 1820 C CA . GLU A 1 230 ? 1.28 7.785 -4.223 1 93.94 230 GLU A CA 1
ATOM 1821 C C . GLU A 1 230 ? 0.857 6.32 -4.27 1 93.94 230 GLU A C 1
ATOM 1823 O O . GLU A 1 230 ? 1.452 5.52 -4.992 1 93.94 230 GLU A O 1
ATOM 1828 N N . ALA A 1 231 ? -0.197 6.02 -3.535 1 94.31 231 ALA A N 1
ATOM 1829 C CA . ALA A 1 231 ? -0.616 4.633 -3.342 1 94.31 231 ALA A CA 1
ATOM 1830 C C . ALA A 1 231 ? -1.64 4.219 -4.395 1 94.31 231 ALA A C 1
ATOM 1832 O O . ALA A 1 231 ? -1.891 3.029 -4.594 1 94.31 231 ALA A O 1
ATOM 1833 N N . ILE A 1 232 ? -2.252 5.078 -5.066 1 93.69 232 ILE A N 1
ATOM 1834 C CA . ILE A 1 232 ? -3.262 4.75 -6.066 1 93.69 232 ILE A CA 1
ATOM 1835 C C . ILE A 1 232 ? -3.242 5.789 -7.184 1 93.69 232 ILE A C 1
ATOM 1837 O O . ILE A 1 232 ? -3.057 6.98 -6.926 1 93.69 232 ILE A O 1
ATOM 1841 N N . ASP A 1 233 ? -3.443 5.32 -8.336 1 89.44 233 ASP A N 1
ATOM 1842 C CA . ASP A 1 233 ? -3.533 6.203 -9.492 1 89.44 233 ASP A CA 1
ATOM 1843 C C . ASP A 1 233 ? -4.902 6.879 -9.562 1 89.44 233 ASP A C 1
ATOM 1845 O O . ASP A 1 233 ? -5.926 6.246 -9.289 1 89.44 233 ASP A O 1
ATOM 1849 N N . HIS A 1 234 ? -4.891 8.133 -9.914 1 85.69 234 HIS A N 1
ATOM 1850 C CA . HIS A 1 234 ? -6.137 8.891 -9.992 1 85.69 234 HIS A CA 1
ATOM 1851 C C . HIS A 1 234 ? -7.086 8.289 -11.023 1 85.69 234 HIS A C 1
ATOM 1853 O O . HIS A 1 234 ? -8.305 8.383 -10.875 1 85.69 234 HIS A O 1
ATOM 1859 N N . LEU A 1 235 ? -6.598 7.609 -12.008 1 83.31 235 LEU A N 1
ATOM 1860 C CA . LEU A 1 235 ? -7.41 7.043 -13.078 1 83.31 235 LEU A CA 1
ATOM 1861 C C . LEU A 1 235 ? -8.203 5.84 -12.586 1 83.31 235 LEU A C 1
ATOM 1863 O O . LEU A 1 235 ? -9.188 5.438 -13.203 1 83.31 235 LEU A O 1
ATOM 1867 N N . ASP A 1 236 ? -7.801 5.277 -11.492 1 88.5 236 ASP A N 1
ATOM 1868 C CA . ASP A 1 236 ? -8.469 4.098 -10.953 1 88.5 236 ASP A CA 1
ATOM 1869 C C . ASP A 1 236 ? -9.594 4.496 -10 1 88.5 236 ASP A C 1
ATOM 1871 O O . ASP A 1 236 ? -10.328 3.639 -9.508 1 88.5 236 ASP A O 1
ATOM 1875 N N . ILE A 1 237 ? -9.758 5.785 -9.719 1 91.5 237 ILE A N 1
ATOM 1876 C CA . ILE A 1 237 ? -10.742 6.273 -8.758 1 91.5 237 ILE A CA 1
ATOM 1877 C C . ILE A 1 237 ? -12.008 6.703 -9.484 1 91.5 237 ILE A C 1
ATOM 1879 O O . ILE A 1 237 ? -11.969 7.594 -10.336 1 91.5 237 ILE A O 1
ATOM 1883 N N . THR A 1 238 ? -13.125 6.129 -9.172 1 88.44 238 THR A N 1
ATOM 1884 C CA . THR A 1 238 ? -14.367 6.48 -9.852 1 88.44 238 THR A CA 1
ATOM 1885 C C . THR A 1 238 ? -15.414 6.949 -8.844 1 88.44 238 THR A C 1
ATOM 1887 O O . THR A 1 238 ? -16.516 7.367 -9.234 1 88.44 238 THR A O 1
ATOM 1890 N N . VAL A 1 239 ? -15.086 6.797 -7.57 1 89.81 239 VAL A N 1
ATOM 1891 C CA . VAL A 1 239 ? -16.031 7.211 -6.543 1 89.81 239 VAL A CA 1
ATOM 1892 C C . VAL A 1 239 ? -16.25 8.719 -6.617 1 89.81 239 VAL A C 1
ATOM 1894 O O . VAL A 1 239 ? -15.312 9.477 -6.883 1 89.81 239 VAL A O 1
ATOM 1897 N N . GLN A 1 240 ? -17.422 9.086 -6.387 1 83.44 240 GLN A N 1
ATOM 1898 C CA . GLN A 1 240 ? -17.781 10.5 -6.445 1 83.44 240 GLN A CA 1
ATOM 1899 C C . GLN A 1 240 ? -17.141 11.273 -5.289 1 83.44 240 GLN A C 1
ATOM 1901 O O . GLN A 1 240 ? -16.938 10.727 -4.211 1 83.44 240 GLN A O 1
ATOM 1906 N N . LEU A 1 241 ? -16.875 12.508 -5.555 1 82.69 241 LEU A N 1
ATOM 1907 C CA . LEU A 1 241 ? -16.344 13.367 -4.5 1 82.69 241 LEU A CA 1
ATOM 1908 C C . LEU A 1 241 ? -17.312 13.445 -3.324 1 82.69 241 LEU A C 1
ATOM 1910 O O . LEU A 1 241 ? -18.516 13.258 -3.492 1 82.69 241 LEU A O 1
ATOM 1914 N N . PRO A 1 242 ? -16.562 13.539 -2.211 1 69.31 242 PRO A N 1
ATOM 1915 C CA . PRO A 1 242 ? -17.438 13.578 -1.029 1 69.31 242 PRO A CA 1
ATOM 1916 C C . PRO A 1 242 ? -18.469 14.695 -1.095 1 69.31 242 PRO A C 1
ATOM 1918 O O . PRO A 1 242 ? -18.156 15.82 -1.468 1 69.31 242 PRO A O 1
ATOM 1921 N N . PHE A 1 243 ? -19.688 14.484 -0.646 1 61.56 243 PHE A N 1
ATOM 1922 C CA . PHE A 1 243 ? -20.828 15.367 -0.386 1 61.56 243 PHE A CA 1
ATOM 1923 C C . PHE A 1 243 ? -21.141 16.219 -1.612 1 61.56 243 PHE A C 1
ATOM 1925 O O . PHE A 1 243 ? -20.766 17.391 -1.679 1 61.56 243 PHE A O 1
ATOM 1932 N N . PRO A 1 244 ? -21.469 15.492 -2.613 1 51.81 244 PRO A N 1
ATOM 1933 C CA . PRO A 1 244 ? -21.75 16.297 -3.805 1 51.81 244 PRO A CA 1
ATOM 1934 C C . PRO A 1 244 ? -22.328 17.672 -3.465 1 51.81 244 PRO A C 1
ATOM 1936 O O . PRO A 1 244 ? -22.938 17.844 -2.404 1 51.81 244 PRO A O 1
ATOM 1939 N N . SER A 1 245 ? -21.797 18.75 -4.035 1 45.12 245 SER A N 1
ATOM 1940 C CA . SER A 1 245 ? -22.141 20.156 -3.852 1 45.12 245 SER A CA 1
ATOM 1941 C C . SER A 1 245 ? -23.609 20.312 -3.471 1 45.12 245 SER A C 1
ATOM 1943 O O . SER A 1 245 ? -23.969 21.266 -2.764 1 45.12 245 SER A O 1
ATOM 1945 N N . ASN A 1 246 ? -24.375 19.422 -4.008 1 43.66 246 ASN A N 1
ATOM 1946 C CA . ASN A 1 246 ? -25.797 19.656 -3.801 1 43.66 246 ASN A CA 1
ATOM 1947 C C . ASN A 1 246 ? -26.297 19 -2.523 1 43.66 246 ASN A C 1
ATOM 1949 O O . ASN A 1 246 ? -27.5 18.875 -2.311 1 43.66 246 ASN A O 1
ATOM 1953 N N . SER A 1 247 ? -25.375 18.359 -1.903 1 50.66 247 SER A N 1
ATOM 1954 C CA . SER A 1 247 ? -25.875 17.719 -0.687 1 50.66 247 SER A CA 1
ATOM 1955 C C . SER A 1 247 ? -26.141 18.766 0.401 1 50.66 247 SER A C 1
ATOM 1957 O O . SER A 1 247 ? -25.344 19.672 0.599 1 50.66 247 SER A O 1
ATOM 1959 N N . GLN A 1 248 ? -27.359 19.016 0.696 1 48.47 248 GLN A N 1
ATOM 1960 C CA . GLN A 1 248 ? -27.734 19.953 1.759 1 48.47 248 GLN A CA 1
ATOM 1961 C C . GLN A 1 248 ? -26.766 19.844 2.938 1 48.47 248 GLN A C 1
ATOM 1963 O O . GLN A 1 248 ? -26.453 18.75 3.398 1 48.47 248 GLN A O 1
ATOM 1968 N N . PRO A 1 249 ? -26.031 20.953 2.973 1 52.69 249 PRO A N 1
ATOM 1969 C CA . PRO A 1 249 ? -25.234 20.969 4.207 1 52.69 249 PRO A CA 1
ATOM 1970 C C . PRO A 1 249 ? -26 20.422 5.406 1 52.69 249 PRO A C 1
ATOM 1972 O O . PRO A 1 249 ? -27.219 20.578 5.496 1 52.69 249 PRO A O 1
ATOM 1975 N N . ASP A 1 250 ? -25.5 19.375 5.891 1 56.88 250 ASP A N 1
ATOM 1976 C CA . ASP A 1 250 ? -26.172 18.953 7.125 1 56.88 250 ASP A CA 1
ATOM 1977 C C . ASP A 1 250 ? -26.266 20.109 8.117 1 56.88 250 ASP A C 1
ATOM 1979 O O . ASP A 1 250 ? -25.281 20.422 8.797 1 56.88 250 ASP A O 1
ATOM 1983 N N . VAL A 1 251 ? -27.266 21.016 7.953 1 53.31 251 VAL A N 1
ATOM 1984 C CA . VAL A 1 251 ? -27.531 22.203 8.758 1 53.31 251 VAL A CA 1
ATOM 1985 C C . VAL A 1 251 ? -27.375 21.859 10.242 1 53.31 251 VAL A C 1
ATOM 1987 O O . VAL A 1 251 ? -27.078 22.75 11.055 1 53.31 251 VAL A O 1
ATOM 1990 N N . ASN A 1 252 ? -27.359 20.641 10.484 1 63.84 252 ASN A N 1
ATOM 1991 C CA . ASN A 1 252 ? -27.375 20.312 11.906 1 63.84 252 ASN A CA 1
ATOM 1992 C C . ASN A 1 252 ? -25.984 20 12.43 1 63.84 252 ASN A C 1
ATOM 1994 O O . ASN A 1 252 ? -25.797 19.766 13.625 1 63.84 252 ASN A O 1
ATOM 1998 N N . ASP A 1 253 ? -25.016 20.281 11.578 1 83.94 253 ASP A N 1
ATOM 1999 C CA . ASP A 1 253 ? -23.672 19.969 12.078 1 83.94 253 ASP A CA 1
ATOM 2000 C C . ASP A 1 253 ? -22.969 21.219 12.594 1 83.94 253 ASP A C 1
ATOM 2002 O O . ASP A 1 253 ? -22.5 22.047 11.805 1 83.94 253 ASP A O 1
ATOM 2006 N N . VAL A 1 254 ? -23.016 21.406 13.898 1 90.25 254 VAL A N 1
ATOM 2007 C CA . VAL A 1 254 ? -22.422 22.562 14.562 1 90.25 254 VAL A CA 1
ATOM 2008 C C . VAL A 1 254 ? -21.094 22.172 15.211 1 90.25 254 VAL A C 1
ATOM 2010 O O . VAL A 1 254 ? -20.953 21.078 15.742 1 90.25 254 VAL A O 1
ATOM 2013 N N . TRP A 1 255 ? -20.203 23.109 15.094 1 94 255 TRP A N 1
ATOM 2014 C CA . TRP A 1 255 ? -18.906 22.906 15.734 1 94 255 TRP A CA 1
ATOM 2015 C C . TRP A 1 255 ? -18.688 23.906 16.859 1 94 255 TRP A C 1
ATOM 2017 O O . TRP A 1 255 ? -19.047 25.078 16.734 1 94 255 TRP A O 1
ATOM 2027 N N . ARG A 1 256 ? -18.156 23.469 18 1 92.06 256 ARG A N 1
ATOM 2028 C CA . ARG A 1 256 ? -17.734 24.281 19.141 1 92.06 256 ARG A CA 1
ATOM 2029 C C . ARG A 1 256 ? -16.406 23.781 19.688 1 92.06 256 ARG A C 1
ATOM 2031 O O . ARG A 1 256 ? -16.125 22.578 19.688 1 92.06 256 ARG A O 1
ATOM 2038 N N . PRO A 1 257 ? -15.531 24.75 20.047 1 93.06 257 PRO A N 1
ATOM 2039 C CA . PRO A 1 257 ? -14.289 24.281 20.672 1 93.06 257 PRO A CA 1
ATOM 2040 C C . PRO A 1 257 ? -14.531 23.453 21.938 1 93.06 257 PRO A C 1
ATOM 2042 O O . PRO A 1 257 ? -15.391 23.812 22.75 1 93.06 257 PRO A O 1
ATOM 2045 N N . TYR A 1 258 ? -13.883 22.344 22.016 1 94.12 258 TYR A N 1
ATOM 2046 C CA . TYR A 1 258 ? -14 21.484 23.188 1 94.12 258 TYR A CA 1
ATOM 2047 C C . TYR A 1 258 ? -12.641 21.25 23.828 1 94.12 258 TYR A C 1
ATOM 2049 O O . TYR A 1 258 ? -11.695 20.828 23.156 1 94.12 258 TYR A O 1
ATOM 2057 N N . ILE A 1 259 ? -12.523 21.531 25.109 1 93 259 ILE A N 1
ATOM 2058 C CA . ILE A 1 259 ? -11.281 21.297 25.844 1 93 259 ILE A CA 1
ATOM 2059 C C . ILE A 1 259 ? -11.492 20.203 26.891 1 93 259 ILE A C 1
ATOM 2061 O O . ILE A 1 259 ? -10.742 19.219 26.922 1 93 259 ILE A O 1
ATOM 2065 N N . ASP A 1 260 ? -12.477 20.422 27.75 1 92 260 ASP A N 1
ATOM 2066 C CA . ASP A 1 260 ? -12.883 19.469 28.781 1 92 260 ASP A CA 1
ATOM 2067 C C . ASP A 1 260 ? -14.312 19.734 29.234 1 92 260 ASP A C 1
ATOM 2069 O O . ASP A 1 260 ? -14.883 20.797 28.953 1 92 260 ASP A O 1
ATOM 2073 N N . GLU A 1 261 ? -14.953 18.766 29.844 1 83.38 261 GLU A N 1
ATOM 2074 C CA . GLU A 1 261 ? -16.344 18.906 30.266 1 83.38 261 GLU A CA 1
ATOM 2075 C C . GLU A 1 261 ? -16.516 20.109 31.172 1 83.38 261 GLU A C 1
ATOM 2077 O O . GLU A 1 261 ? -17.562 20.781 31.125 1 83.38 261 GLU A O 1
ATOM 2082 N N . ASN A 1 262 ? -15.562 20.344 31.938 1 76.88 262 ASN A N 1
ATOM 2083 C CA . ASN A 1 262 ? -15.68 21.422 32.906 1 76.88 262 ASN A CA 1
ATOM 2084 C C . ASN A 1 262 ? -15.188 22.75 32.344 1 76.88 262 ASN A C 1
ATOM 2086 O O . ASN A 1 262 ? -15.336 23.781 32.969 1 76.88 262 ASN A O 1
ATOM 2090 N N . GLN A 1 263 ? -14.508 22.672 31.297 1 68.31 263 GLN A N 1
ATOM 2091 C CA . GLN A 1 263 ? -13.953 23.891 30.719 1 68.31 263 GLN A CA 1
ATOM 2092 C C . GLN A 1 263 ? -14.672 24.266 29.422 1 68.31 263 GLN A C 1
ATOM 2094 O O . GLN A 1 263 ? -14.695 23.484 28.469 1 68.31 263 GLN A O 1
ATOM 2099 N N . GLN A 1 264 ? -15.812 24.938 29.672 1 59.53 264 GLN A N 1
ATOM 2100 C CA . GLN A 1 264 ? -16.469 25.344 28.438 1 59.53 264 GLN A CA 1
ATOM 2101 C C . GLN A 1 264 ? -15.656 26.391 27.688 1 59.53 264 GLN A C 1
ATOM 2103 O O . GLN A 1 264 ? -15.219 27.375 28.281 1 59.53 264 GLN A O 1
ATOM 2108 N N . ALA A 1 265 ? -14.938 25.906 26.594 1 59.62 265 ALA A N 1
ATOM 2109 C CA . ALA A 1 265 ? -14.281 26.906 25.75 1 59.62 265 ALA A CA 1
ATOM 2110 C C . ALA A 1 265 ? -15.211 28.094 25.484 1 59.62 265 ALA A C 1
ATOM 2112 O O . ALA A 1 265 ? -16.391 28.062 25.875 1 59.62 265 ALA A O 1
ATOM 2113 N N . ASN A 1 266 ? -14.852 29.078 24.578 1 62.81 266 ASN A N 1
ATOM 2114 C CA . ASN A 1 266 ? -15.547 30.281 24.156 1 62.81 266 ASN A CA 1
ATOM 2115 C C . ASN A 1 266 ? -16.938 29.969 23.609 1 62.81 266 ASN A C 1
ATOM 2117 O O . ASN A 1 266 ? -17.172 28.859 23.109 1 62.81 266 ASN A O 1
ATOM 2121 N N . ASN A 1 267 ? -17.969 30.578 24.172 1 71.06 267 ASN A N 1
ATOM 2122 C CA . ASN A 1 267 ? -19.375 30.5 23.797 1 71.06 267 ASN A CA 1
ATOM 2123 C C . ASN A 1 267 ? -19.562 30.688 22.297 1 71.06 267 ASN A C 1
ATOM 2125 O O . ASN A 1 267 ? -20.672 30.984 21.844 1 71.06 267 ASN A O 1
ATOM 2129 N N . TRP A 1 268 ? -18.531 30.406 21.578 1 86.12 268 TRP A N 1
ATOM 2130 C CA . TRP A 1 268 ? -18.641 30.578 20.141 1 86.12 268 TRP A CA 1
ATOM 2131 C C . TRP A 1 268 ? -18.906 29.25 19.453 1 86.12 268 TRP A C 1
ATOM 2133 O O . TRP A 1 268 ? -18.312 28.219 19.812 1 86.12 268 TRP A O 1
ATOM 2143 N N . GLU A 1 269 ? -19.969 29.266 18.609 1 89.38 269 GLU A N 1
ATOM 2144 C CA . GLU A 1 269 ? -20.297 28.094 17.812 1 89.38 269 GLU A CA 1
ATOM 2145 C C . GLU A 1 269 ? -20.578 28.469 16.359 1 89.38 269 GLU A C 1
ATOM 2147 O O . GLU A 1 269 ? -20.922 29.625 16.078 1 89.38 269 GLU A O 1
ATOM 2152 N N . SER A 1 270 ? -20.281 27.656 15.508 1 91.38 270 SER A N 1
ATOM 2153 C CA . SER A 1 270 ? -20.531 27.859 14.078 1 91.38 270 SER A CA 1
ATOM 2154 C C . SER A 1 270 ? -20.859 26.547 13.391 1 91.38 270 SER A C 1
ATOM 2156 O O . SER A 1 270 ? -20.672 25.469 13.969 1 91.38 270 SER A O 1
ATOM 2158 N N . GLN A 1 271 ? -21.469 26.688 12.211 1 92.69 271 GLN A N 1
ATOM 2159 C CA . GLN A 1 271 ? -21.609 25.484 11.398 1 92.69 271 GLN A CA 1
ATOM 2160 C C . GLN A 1 271 ? -20.25 24.828 11.156 1 92.69 271 GLN A C 1
ATOM 2162 O O . GLN A 1 271 ? -19.25 25.516 10.906 1 92.69 271 GLN A O 1
ATOM 2167 N N . ALA A 1 272 ? -20.156 23.562 11.234 1 93.62 272 ALA A N 1
ATOM 2168 C CA . ALA A 1 272 ? -18.891 22.844 11.203 1 93.62 272 ALA A CA 1
ATOM 2169 C C . ALA A 1 272 ? -18.297 22.859 9.805 1 93.62 272 ALA A C 1
ATOM 2171 O O . ALA A 1 272 ? -17.078 22.75 9.641 1 93.62 272 ALA A O 1
ATOM 2172 N N . LEU A 1 273 ? -19.125 22.922 8.742 1 92.75 273 LEU A N 1
ATOM 2173 C CA . LEU A 1 273 ? -18.719 23.016 7.344 1 92.75 273 LEU A CA 1
ATOM 2174 C C . LEU A 1 273 ? -17.844 21.828 6.941 1 92.75 273 LEU A C 1
ATOM 2176 O O . LEU A 1 273 ? -16.859 22 6.227 1 92.75 273 LEU A O 1
ATOM 2180 N N . LEU A 1 274 ? -18.172 20.594 7.488 1 92 274 LEU A N 1
ATOM 2181 C CA . LEU A 1 274 ? -17.359 19.406 7.266 1 92 274 LEU A CA 1
ATOM 2182 C C . LEU A 1 274 ? -17.344 19.031 5.785 1 92 274 LEU A C 1
ATOM 2184 O O . LEU A 1 274 ? -16.297 18.625 5.258 1 92 274 LEU A O 1
ATOM 2188 N N . HIS A 1 275 ? -18.422 19.156 5.121 1 88.81 275 HIS A N 1
ATOM 2189 C CA . HIS A 1 275 ? -18.516 18.781 3.715 1 88.81 275 HIS A CA 1
ATOM 2190 C C . HIS A 1 275 ? -17.719 19.719 2.828 1 88.81 275 HIS A C 1
ATOM 2192 O O . HIS A 1 275 ? -17.016 19.281 1.914 1 88.81 275 HIS A O 1
ATOM 2198 N N . GLU A 1 276 ? -17.828 21.016 3.102 1 91.56 276 GLU A N 1
ATOM 2199 C CA . GLU A 1 276 ? -17.109 22 2.312 1 91.56 276 GLU A CA 1
ATOM 2200 C C . GLU A 1 276 ? -15.594 21.875 2.488 1 91.56 276 GLU A C 1
ATOM 2202 O O . GLU A 1 276 ? -14.844 21.953 1.516 1 91.56 276 GLU A O 1
ATOM 2207 N N . VAL A 1 277 ? -15.25 21.609 3.713 1 94 277 VAL A N 1
ATOM 2208 C CA . VAL A 1 277 ? -13.82 21.469 3.998 1 94 277 VAL A CA 1
ATOM 2209 C C . VAL A 1 277 ? -13.289 20.188 3.354 1 94 277 VAL A C 1
ATOM 2211 O O . VAL A 1 277 ? -12.195 20.172 2.787 1 94 277 VAL A O 1
ATOM 2214 N N . ALA A 1 278 ? -14.062 19.109 3.451 1 93.56 278 ALA A N 1
ATOM 2215 C CA . ALA A 1 278 ? -13.664 17.859 2.826 1 93.56 278 ALA A CA 1
ATOM 2216 C C . ALA A 1 278 ? -13.492 18.016 1.319 1 93.56 278 ALA A C 1
ATOM 2218 O O . ALA A 1 278 ? -12.523 17.531 0.742 1 93.56 278 ALA A O 1
ATOM 2219 N N . HIS A 1 279 ? -14.414 18.672 0.733 1 93 279 HIS A N 1
ATOM 2220 C CA . HIS A 1 279 ? -14.352 18.906 -0.703 1 93 279 HIS A CA 1
ATOM 2221 C C . HIS A 1 279 ? -13.125 19.75 -1.064 1 93 279 HIS A C 1
ATOM 2223 O O . HIS A 1 279 ? -12.398 19.422 -2.01 1 93 279 HIS A O 1
ATOM 2229 N N . GLY A 1 280 ? -12.93 20.812 -0.328 1 95 280 GLY A N 1
ATOM 2230 C CA . GLY A 1 280 ? -11.758 21.641 -0.552 1 95 280 GLY A CA 1
ATOM 2231 C C . GLY A 1 280 ? -10.453 20.891 -0.375 1 95 280 GLY A C 1
ATOM 2232 O O . GLY A 1 280 ? -9.539 21.016 -1.193 1 95 280 GLY A O 1
ATOM 2233 N N . THR A 1 281 ? -10.398 20.094 0.662 1 96 281 THR A N 1
ATOM 2234 C CA . THR A 1 281 ? -9.188 19.344 0.97 1 96 281 THR A CA 1
ATOM 2235 C C . THR A 1 281 ? -8.883 18.328 -0.131 1 96 281 THR A C 1
ATOM 2237 O O . THR A 1 281 ? -7.746 18.234 -0.591 1 96 281 THR A O 1
ATOM 2240 N N . VAL A 1 282 ? -9.859 17.625 -0.595 1 95.31 282 VAL A N 1
ATOM 2241 C CA . VAL A 1 282 ? -9.672 16.578 -1.589 1 95.31 282 VAL A CA 1
ATOM 2242 C C . VAL A 1 282 ? -9.273 17.188 -2.926 1 95.31 282 VAL A C 1
ATOM 2244 O O . VAL A 1 282 ? -8.352 16.703 -3.586 1 95.31 282 VAL A O 1
ATOM 2247 N N . THR A 1 283 ? -9.922 18.203 -3.326 1 95.06 283 THR A N 1
ATOM 2248 C CA . THR A 1 283 ? -9.617 18.828 -4.605 1 95.06 283 THR A CA 1
ATOM 2249 C C . THR A 1 283 ? -8.227 19.453 -4.578 1 95.06 283 THR A C 1
ATOM 2251 O O . THR A 1 283 ? -7.496 19.406 -5.57 1 95.06 283 THR A O 1
ATOM 2254 N N . LEU A 1 284 ? -7.914 20.047 -3.49 1 97.19 284 LEU A N 1
ATOM 2255 C CA . LEU A 1 284 ? -6.582 20.609 -3.354 1 97.19 284 LEU A CA 1
ATOM 2256 C C . LEU A 1 284 ? -5.512 19.531 -3.383 1 97.19 284 LEU A C 1
ATOM 2258 O O . LEU A 1 284 ? -4.477 19.688 -4.031 1 97.19 284 LEU A O 1
ATOM 2262 N N . CYS A 1 285 ? -5.777 18.453 -2.645 1 96 285 CYS A N 1
ATOM 2263 C CA . CYS A 1 285 ? -4.832 17.344 -2.613 1 96 285 CYS A CA 1
ATOM 2264 C C . CYS A 1 285 ? -4.641 16.75 -4.004 1 96 285 CYS A C 1
ATOM 2266 O O . CYS A 1 285 ? -3.539 16.312 -4.355 1 96 285 CYS A O 1
ATOM 2268 N N . THR A 1 286 ? -5.668 16.703 -4.766 1 94.69 286 THR A N 1
ATOM 2269 C CA . THR A 1 286 ? -5.578 16.188 -6.133 1 94.69 286 THR A CA 1
ATOM 2270 C C . THR A 1 286 ? -4.688 17.094 -6.984 1 94.69 286 THR A C 1
ATOM 2272 O O . THR A 1 286 ? -3.836 16.594 -7.73 1 94.69 286 THR A O 1
ATOM 2275 N N . LYS A 1 287 ? -4.871 18.375 -6.848 1 96.31 287 LYS A N 1
ATOM 2276 C CA . LYS A 1 287 ? -4.02 19.328 -7.566 1 96.31 287 LYS A CA 1
ATOM 2277 C C . LYS A 1 287 ? -2.572 19.234 -7.098 1 96.31 287 LYS A C 1
ATOM 2279 O O . LYS A 1 287 ? -1.645 19.328 -7.902 1 96.31 287 LYS A O 1
ATOM 2284 N N . MET A 1 288 ? -2.463 19.156 -5.844 1 96.25 288 MET A N 1
ATOM 2285 C CA . MET A 1 288 ? -1.139 19.031 -5.242 1 96.25 288 MET A CA 1
ATOM 2286 C C . MET A 1 288 ? -0.398 17.828 -5.793 1 96.25 288 MET A C 1
ATOM 2288 O O . MET A 1 288 ? 0.789 17.906 -6.113 1 96.25 288 MET A O 1
ATOM 2292 N N . ALA A 1 289 ? -1.08 16.719 -5.871 1 93.12 289 ALA A N 1
ATOM 2293 C CA . ALA A 1 289 ? -0.473 15.484 -6.367 1 93.12 289 ALA A CA 1
ATOM 2294 C C . ALA A 1 289 ? -0.008 15.641 -7.812 1 93.12 289 ALA A C 1
ATOM 2296 O O . ALA A 1 289 ? 1.076 15.18 -8.172 1 93.12 289 ALA A O 1
ATOM 2297 N N . SER A 1 290 ? -0.767 16.25 -8.625 1 93 290 SER A N 1
ATOM 2298 C CA . SER A 1 290 ? -0.421 16.484 -10.023 1 93 290 SER A CA 1
ATOM 2299 C C . SER A 1 290 ? 0.789 17.406 -10.148 1 93 290 SER A C 1
ATOM 2301 O O . SER A 1 290 ? 1.672 17.172 -10.977 1 93 290 SER A O 1
ATOM 2303 N N . ILE A 1 291 ? 0.803 18.438 -9.359 1 94.38 291 ILE A N 1
ATOM 2304 C CA . ILE A 1 291 ? 1.894 19.406 -9.359 1 94.38 291 ILE A CA 1
ATOM 2305 C C . ILE A 1 291 ? 3.195 18.719 -8.953 1 94.38 291 ILE A C 1
ATOM 2307 O O . ILE A 1 291 ? 4.227 18.891 -9.609 1 94.38 291 ILE A O 1
ATOM 2311 N N . ARG A 1 292 ? 3.086 17.969 -7.957 1 91.12 292 ARG A N 1
ATOM 2312 C CA . ARG A 1 292 ? 4.27 17.266 -7.477 1 91.12 292 ARG A CA 1
ATOM 2313 C C . ARG A 1 292 ? 4.812 16.312 -8.539 1 91.12 292 ARG A C 1
ATOM 2315 O O . ARG A 1 292 ? 6.027 16.234 -8.75 1 91.12 292 ARG A O 1
ATOM 2322 N N . LYS A 1 293 ? 3.986 15.586 -9.164 1 88 293 LYS A N 1
ATOM 2323 C CA . LYS A 1 293 ? 4.387 14.602 -10.164 1 88 293 LYS A CA 1
ATOM 2324 C C . LYS A 1 293 ? 5.121 15.258 -11.328 1 88 293 LYS A C 1
ATOM 2326 O O . LYS A 1 293 ? 6.098 14.711 -11.844 1 88 293 LYS A O 1
ATOM 2331 N N . VAL A 1 294 ? 4.734 16.422 -11.695 1 89.75 294 VAL A N 1
ATOM 2332 C CA . VAL A 1 294 ? 5.316 17.078 -12.859 1 89.75 294 VAL A CA 1
ATOM 2333 C C . VAL A 1 294 ? 6.602 17.797 -12.453 1 89.75 294 VAL A C 1
ATOM 2335 O O . VAL A 1 294 ? 7.621 17.688 -13.141 1 89.75 294 VAL A O 1
ATOM 2338 N N . LEU A 1 295 ? 6.57 18.438 -11.336 1 90.5 295 LEU A N 1
ATOM 2339 C CA . LEU A 1 295 ? 7.672 19.328 -10.977 1 90.5 295 LEU A CA 1
ATOM 2340 C C . LEU A 1 295 ? 8.805 18.547 -10.305 1 90.5 295 LEU A C 1
ATOM 2342 O O . LEU A 1 295 ? 9.969 18.938 -10.398 1 90.5 295 LEU A O 1
ATOM 2346 N N . TYR A 1 296 ? 8.438 17.469 -9.695 1 86.56 296 TYR A N 1
ATOM 2347 C CA . TYR A 1 296 ? 9.43 16.875 -8.82 1 86.56 296 TYR A CA 1
ATOM 2348 C C . TYR A 1 296 ? 9.766 15.445 -9.266 1 86.56 296 TYR A C 1
ATOM 2350 O O . TYR A 1 296 ? 10.648 14.805 -8.703 1 86.56 296 TYR A O 1
ATOM 2358 N N . SER A 1 297 ? 9.055 14.891 -10.172 1 77.69 297 SER A N 1
ATOM 2359 C CA . SER A 1 297 ? 9.336 13.539 -10.648 1 77.69 297 SER A CA 1
ATOM 2360 C C . SER A 1 297 ? 10.016 13.562 -12.016 1 77.69 297 SER A C 1
ATOM 2362 O O . SER A 1 297 ? 9.352 13.727 -13.039 1 77.69 297 SER A O 1
ATOM 2364 N N . ILE A 1 298 ? 11.25 13.633 -12.094 1 67.56 298 ILE A N 1
ATOM 2365 C CA . ILE A 1 298 ? 11.992 13.656 -13.352 1 67.56 298 ILE A CA 1
ATOM 2366 C C . ILE A 1 298 ? 12.461 12.242 -13.695 1 67.56 298 ILE A C 1
ATOM 2368 O O . ILE A 1 298 ? 13.164 11.609 -12.914 1 67.56 298 ILE A O 1
ATOM 2372 N N . PRO A 1 299 ? 11.93 11.859 -14.914 1 63.31 299 PRO A N 1
ATOM 2373 C CA . PRO A 1 299 ? 12.305 10.5 -15.312 1 63.31 299 PRO A CA 1
ATOM 2374 C C . PRO A 1 299 ? 13.82 10.312 -15.406 1 63.31 299 PRO A C 1
ATOM 2376 O O . PRO A 1 299 ? 14.555 11.281 -15.625 1 63.31 299 PRO A O 1
ATOM 2379 N N . ARG A 1 300 ? 14.156 9.141 -15.273 1 59.44 300 ARG A N 1
ATOM 2380 C CA . ARG A 1 300 ? 15.562 8.758 -15.352 1 59.44 300 ARG A CA 1
ATOM 2381 C C . ARG A 1 300 ? 16.156 9.148 -16.703 1 59.44 300 ARG A C 1
ATOM 2383 O O . ARG A 1 300 ? 15.555 8.914 -17.75 1 59.44 300 ARG A O 1
ATOM 2390 N N . GLY A 1 301 ? 17.297 9.727 -16.578 1 58.97 301 GLY A N 1
ATOM 2391 C CA . GLY A 1 301 ? 18.078 10.016 -17.75 1 58.97 301 GLY A CA 1
ATOM 2392 C C . GLY A 1 301 ? 17.641 11.266 -18.484 1 58.97 301 GLY A C 1
ATOM 2393 O O . GLY A 1 301 ? 18.297 11.711 -19.438 1 58.97 301 GLY A O 1
ATOM 2394 N N . ALA A 1 302 ? 16.562 11.719 -18.078 1 64.06 302 ALA A N 1
ATOM 2395 C CA . ALA A 1 302 ? 16.078 12.906 -18.781 1 64.06 302 ALA A CA 1
ATOM 2396 C C . ALA A 1 302 ? 16.625 14.18 -18.141 1 64.06 302 ALA A C 1
ATOM 2398 O O . ALA A 1 302 ? 16.781 14.25 -16.922 1 64.06 302 ALA A O 1
ATOM 2399 N N . LYS A 1 303 ? 17.219 14.984 -18.953 1 73.31 303 LYS A N 1
ATOM 2400 C CA . LYS A 1 303 ? 17.531 16.328 -18.469 1 73.31 303 LYS A CA 1
ATOM 2401 C C . LYS A 1 303 ? 16.281 17.172 -18.344 1 73.31 303 LYS A C 1
ATOM 2403 O O . LYS A 1 303 ? 15.516 17.297 -19.312 1 73.31 303 LYS A O 1
ATOM 2408 N N . PRO A 1 304 ? 16.078 17.609 -17.156 1 77.88 304 PRO A N 1
ATOM 2409 C CA . PRO A 1 304 ? 14.859 18.391 -17 1 77.88 304 PRO A CA 1
ATOM 2410 C C . PRO A 1 304 ? 14.875 19.688 -17.812 1 77.88 304 PRO A C 1
ATOM 2412 O O . PRO A 1 304 ? 15.906 20.359 -17.891 1 77.88 304 PRO A O 1
ATOM 2415 N N . ASP A 1 305 ? 13.906 19.906 -18.516 1 85.75 305 ASP A N 1
ATOM 2416 C CA . ASP A 1 305 ? 13.68 21.188 -19.172 1 85.75 305 ASP A CA 1
ATOM 2417 C C . ASP A 1 305 ? 13.133 22.219 -18.188 1 85.75 305 ASP A C 1
ATOM 2419 O O . ASP A 1 305 ? 11.922 22.328 -18.016 1 85.75 305 ASP A O 1
ATOM 2423 N N . ILE A 1 306 ? 14.008 23.047 -17.703 1 87.56 306 ILE A N 1
ATOM 2424 C CA . ILE A 1 306 ? 13.68 23.969 -16.625 1 87.56 306 ILE A CA 1
ATOM 2425 C C . ILE A 1 306 ? 12.672 25 -17.109 1 87.56 306 ILE A C 1
ATOM 2427 O O . ILE A 1 306 ? 11.789 25.422 -16.344 1 87.56 306 ILE A O 1
ATOM 2431 N N . LYS A 1 307 ? 12.82 25.422 -18.328 1 88.75 307 LYS A N 1
ATOM 2432 C CA . LYS A 1 307 ? 11.898 26.406 -18.875 1 88.75 307 LYS A CA 1
ATOM 2433 C C . LYS A 1 307 ? 10.484 25.844 -18.969 1 88.75 307 LYS A C 1
ATOM 2435 O O . LYS A 1 307 ? 9.508 26.531 -18.688 1 88.75 307 LYS A O 1
ATOM 2440 N N . LYS A 1 308 ? 10.422 24.609 -19.422 1 90.38 308 LYS A N 1
ATOM 2441 C CA . LYS A 1 308 ? 9.125 23.953 -19.516 1 90.38 308 LYS A CA 1
ATOM 2442 C C . LYS A 1 308 ? 8.508 23.75 -18.141 1 90.38 308 LYS A C 1
ATOM 2444 O O . LYS A 1 308 ? 7.297 23.891 -17.969 1 90.38 308 LYS A O 1
ATOM 2449 N N . LEU A 1 309 ? 9.32 23.422 -17.219 1 92.06 309 LEU A N 1
ATOM 2450 C CA . LEU A 1 309 ? 8.852 23.234 -15.852 1 92.06 309 LEU A CA 1
ATOM 2451 C C . LEU A 1 309 ? 8.359 24.547 -15.258 1 92.06 309 LEU A C 1
ATOM 2453 O O . LEU A 1 309 ? 7.348 24.578 -14.547 1 92.06 309 LEU A O 1
ATOM 2457 N N . TYR A 1 310 ? 9.047 25.609 -15.555 1 94.31 310 TYR A N 1
ATOM 2458 C CA . TYR A 1 310 ? 8.625 26.922 -15.062 1 94.31 310 TYR A CA 1
ATOM 2459 C C . TYR A 1 310 ? 7.297 27.328 -15.68 1 94.31 310 TYR A C 1
ATOM 2461 O O . TYR A 1 310 ? 6.453 27.938 -15.008 1 94.31 310 TYR A O 1
ATOM 2469 N N . THR A 1 311 ? 7.188 27.047 -16.953 1 95.12 311 THR A N 1
ATOM 2470 C CA . THR A 1 311 ? 5.918 27.328 -17.609 1 95.12 311 THR A CA 1
ATOM 2471 C C . THR A 1 311 ? 4.777 26.578 -16.953 1 95.12 311 THR A C 1
ATOM 2473 O O . THR A 1 311 ? 3.682 27.109 -16.766 1 95.12 311 THR A O 1
ATOM 2476 N N . PHE A 1 312 ? 5.051 25.359 -16.609 1 95.5 312 PHE A N 1
ATOM 2477 C CA . PHE A 1 312 ? 4.059 24.578 -15.883 1 95.5 312 PHE A CA 1
ATOM 2478 C C . PHE A 1 312 ? 3.758 25.219 -14.531 1 95.5 312 PHE A C 1
ATOM 2480 O O . PHE A 1 312 ? 2.6 25.281 -14.109 1 95.5 312 PHE A O 1
ATOM 2487 N N . ALA A 1 313 ? 4.781 25.625 -13.867 1 96.44 313 ALA A N 1
ATOM 2488 C CA . ALA A 1 313 ? 4.605 26.25 -12.562 1 96.44 313 ALA A CA 1
ATOM 2489 C C . ALA A 1 313 ? 3.723 27.5 -12.664 1 96.44 313 ALA A C 1
ATOM 2491 O O . ALA A 1 313 ? 2.896 27.75 -11.789 1 96.44 313 ALA A O 1
ATOM 2492 N N . ALA A 1 314 ? 3.932 28.234 -13.672 1 96.62 314 ALA A N 1
ATOM 2493 C CA . ALA A 1 314 ? 3.115 29.422 -13.898 1 96.62 314 ALA A CA 1
ATOM 2494 C C . ALA A 1 314 ? 1.647 29.062 -14.094 1 96.62 314 ALA A C 1
ATOM 2496 O O . ALA A 1 314 ? 0.757 29.719 -13.547 1 96.62 314 ALA A O 1
ATOM 2497 N N . LYS A 1 315 ? 1.449 28.062 -14.852 1 97.19 315 LYS A N 1
ATOM 2498 C CA . LYS A 1 315 ? 0.088 27.562 -15.055 1 97.19 315 LYS A CA 1
ATOM 2499 C C . LYS A 1 315 ? -0.518 27.062 -13.75 1 97.19 315 LYS A C 1
ATOM 2501 O O . LYS A 1 315 ? -1.701 27.281 -13.484 1 97.19 315 LYS A O 1
ATOM 2506 N N . ALA A 1 316 ? 0.248 26.344 -12.992 1 97.75 316 ALA A N 1
ATOM 2507 C CA . ALA A 1 316 ? -0.201 25.828 -11.703 1 97.75 316 ALA A CA 1
ATOM 2508 C C . ALA A 1 316 ? -0.595 26.969 -10.766 1 97.75 316 ALA A C 1
ATOM 2510 O O . ALA A 1 316 ? -1.568 26.844 -10.016 1 97.75 316 ALA A O 1
ATOM 2511 N N . ARG A 1 317 ? 0.124 28.109 -10.789 1 97.44 317 ARG A N 1
ATOM 2512 C CA . ARG A 1 317 ? -0.222 29.297 -10.016 1 97.44 317 ARG A CA 1
ATOM 2513 C C . ARG A 1 317 ? -1.614 29.797 -10.375 1 97.44 317 ARG A C 1
ATOM 2515 O O . ARG A 1 317 ? -2.418 30.109 -9.492 1 97.44 317 ARG A O 1
ATOM 2522 N N . ASP A 1 318 ? -1.787 29.812 -11.586 1 97.44 318 ASP A N 1
ATOM 2523 C CA . ASP A 1 318 ? -3.072 30.297 -12.07 1 97.44 318 ASP A CA 1
ATOM 2524 C C . ASP A 1 318 ? -4.211 29.375 -11.648 1 97.44 318 ASP A C 1
ATOM 2526 O O . ASP A 1 318 ? -5.277 29.844 -11.234 1 97.44 318 ASP A O 1
ATOM 2530 N N . GLU A 1 319 ? -3.951 28.125 -11.789 1 97.25 319 GLU A N 1
ATOM 2531 C CA . GLU A 1 319 ? -4.969 27.156 -11.422 1 97.25 319 GLU A CA 1
ATOM 2532 C C . GLU A 1 319 ? -5.273 27.219 -9.922 1 97.25 319 GLU A C 1
ATOM 2534 O O . GLU A 1 319 ? -6.422 27.047 -9.508 1 97.25 319 GLU A O 1
ATOM 2539 N N . LEU A 1 320 ? -4.312 27.375 -9.133 1 98.19 320 LEU A N 1
ATOM 2540 C CA . LEU A 1 320 ? -4.504 27.484 -7.691 1 98.19 320 LEU A CA 1
ATOM 2541 C C . LEU A 1 320 ? -5.262 28.766 -7.332 1 98.19 320 LEU A C 1
ATOM 2543 O O . LEU A 1 320 ? -6.055 28.766 -6.391 1 98.19 320 LEU A O 1
ATOM 2547 N N . ALA A 1 321 ? -4.98 29.812 -8.078 1 97.31 321 ALA A N 1
ATOM 2548 C CA . ALA A 1 321 ? -5.723 31.062 -7.871 1 97.31 321 ALA A CA 1
ATOM 2549 C C . ALA A 1 321 ? -7.207 30.875 -8.18 1 97.31 321 ALA A C 1
ATOM 2551 O O . ALA A 1 321 ? -8.062 31.391 -7.465 1 97.31 321 ALA A O 1
ATOM 2552 N N . VAL A 1 322 ? -7.445 30.125 -9.219 1 97.12 322 VAL A N 1
ATOM 2553 C CA . VAL A 1 322 ? -8.828 29.828 -9.586 1 97.12 322 VAL A CA 1
ATOM 2554 C C . VAL A 1 322 ? -9.461 28.953 -8.508 1 97.12 322 VAL A C 1
ATOM 2556 O O . VAL A 1 322 ? -10.633 29.141 -8.156 1 97.12 322 VAL A O 1
ATOM 2559 N N . TRP A 1 323 ? -8.766 28.016 -8.031 1 97.5 323 TRP A N 1
ATOM 2560 C CA . TRP A 1 323 ? -9.266 27.094 -7.016 1 97.5 323 TRP A CA 1
ATOM 2561 C C . TRP A 1 323 ? -9.703 27.859 -5.766 1 97.5 323 TRP A C 1
ATOM 2563 O O . TRP A 1 323 ? -10.805 27.656 -5.258 1 97.5 323 TRP A O 1
ATOM 2573 N N . VAL A 1 324 ? -8.875 28.734 -5.215 1 97.56 324 VAL A N 1
ATOM 2574 C CA . VAL A 1 324 ? -9.172 29.422 -3.961 1 97.56 324 VAL A CA 1
ATOM 2575 C C . VAL A 1 324 ? -10.328 30.391 -4.168 1 97.56 324 VAL A C 1
ATOM 2577 O O . VAL A 1 324 ? -11.164 30.578 -3.277 1 97.56 324 VAL A O 1
ATOM 2580 N N . SER A 1 325 ? -10.391 31 -5.367 1 95.75 325 SER A N 1
ATOM 2581 C CA . SER A 1 325 ? -11.477 31.922 -5.68 1 95.75 325 SER A CA 1
ATOM 2582 C C . SER A 1 325 ? -12.789 31.172 -5.879 1 95.75 325 SER A C 1
ATOM 2584 O O . SER A 1 325 ? -13.867 31.766 -5.766 1 95.75 325 SER A O 1
ATOM 2586 N N . GLY A 1 326 ? -12.695 29.891 -6.156 1 93.94 326 GLY A N 1
ATOM 2587 C CA . GLY A 1 326 ? -13.875 29.078 -6.41 1 93.94 326 GLY A CA 1
ATOM 2588 C C . GLY A 1 326 ? -14.453 28.453 -5.152 1 93.94 326 GLY A C 1
ATOM 2589 O O . GLY A 1 326 ? -15.531 27.859 -5.188 1 93.94 326 GLY A O 1
ATOM 2590 N N . LEU A 1 327 ? -13.836 28.672 -4.016 1 94.69 327 LEU A N 1
ATOM 2591 C CA . LEU A 1 327 ? -14.359 28.156 -2.76 1 94.69 327 LEU A CA 1
ATOM 2592 C C . LEU A 1 327 ? -15.664 28.844 -2.387 1 94.69 327 LEU A C 1
ATOM 2594 O O . LEU A 1 327 ? -15.875 30 -2.734 1 94.69 327 LEU A O 1
ATOM 2598 N N . SER A 1 328 ? -16.594 28.125 -1.748 1 90.94 328 SER A N 1
ATOM 2599 C CA . SER A 1 328 ? -17.828 28.734 -1.256 1 90.94 328 SER A CA 1
ATOM 2600 C C . SER A 1 328 ? -17.531 29.844 -0.261 1 90.94 328 SER A C 1
ATOM 2602 O O . SER A 1 328 ? -16.469 29.859 0.377 1 90.94 328 SER A O 1
ATOM 2604 N N . GLU A 1 329 ? -18.438 30.688 -0.052 1 91.25 329 GLU A N 1
ATOM 2605 C CA . GLU A 1 329 ? -18.266 31.844 0.822 1 91.25 329 GLU A CA 1
ATOM 2606 C C . GLU A 1 329 ? -18.031 31.422 2.268 1 91.25 329 GLU A C 1
ATOM 2608 O O . GLU A 1 329 ? -17.281 32.062 3 1 91.25 329 GLU A O 1
ATOM 2613 N N . SER A 1 330 ? -18.578 30.328 2.58 1 90 330 SER A N 1
ATOM 2614 C CA . SER A 1 330 ? -18.516 29.875 3.963 1 90 330 SER A CA 1
ATOM 2615 C C . SER A 1 330 ? -17.094 29.422 4.32 1 90 330 SER A C 1
ATOM 2617 O O . SER A 1 330 ? -16.703 29.469 5.488 1 90 330 SER A O 1
ATOM 2619 N N . VAL A 1 331 ? -16.312 29.016 3.311 1 94.69 331 VAL A N 1
ATOM 2620 C CA . VAL A 1 331 ? -14.977 28.531 3.613 1 94.69 331 VAL A CA 1
ATOM 2621 C C . VAL A 1 331 ? -13.938 29.469 3.018 1 94.69 331 VAL A C 1
ATOM 2623 O O . VAL A 1 331 ? -12.742 29.156 2.998 1 94.69 331 VAL A O 1
ATOM 2626 N N . SER A 1 332 ? -14.391 30.594 2.584 1 95.19 332 SER A N 1
ATOM 2627 C CA . SER A 1 332 ? -13.445 31.594 2.086 1 95.19 332 SER A CA 1
ATOM 2628 C C . SER A 1 332 ? -12.875 32.438 3.227 1 95.19 332 SER A C 1
ATOM 2630 O O . SER A 1 332 ? -13.57 32.75 4.191 1 95.19 332 SER A O 1
ATOM 2632 N N . VAL A 1 333 ? -11.633 32.75 3.156 1 96.25 333 VAL A N 1
ATOM 2633 C CA . VAL A 1 333 ? -10.961 33.562 4.176 1 96.25 333 VAL A CA 1
ATOM 2634 C C . VAL A 1 333 ? -10.328 34.781 3.537 1 96.25 333 VAL A C 1
ATOM 2636 O O . VAL A 1 333 ? -9.562 34.656 2.574 1 96.25 333 VAL A O 1
ATOM 2639 N N . ASP A 1 334 ? -10.625 35.875 4.055 1 94.12 334 ASP A N 1
ATOM 2640 C CA . ASP A 1 334 ? -10 37.125 3.617 1 94.12 334 ASP A CA 1
ATOM 2641 C C . ASP A 1 334 ? -8.703 37.375 4.371 1 94.12 334 ASP A C 1
ATOM 2643 O O . ASP A 1 334 ? -8.719 37.719 5.559 1 94.12 334 ASP A O 1
ATOM 2647 N N . MET A 1 335 ? -7.664 37.375 3.713 1 93.62 335 MET A N 1
ATOM 2648 C CA . MET A 1 335 ? -6.34 37.5 4.309 1 93.62 335 MET A CA 1
ATOM 2649 C C . MET A 1 335 ? -6.105 38.906 4.809 1 93.62 335 MET A C 1
ATOM 2651 O O . MET A 1 335 ? -5.207 39.156 5.621 1 93.62 335 MET A O 1
ATOM 2655 N N . MET A 1 336 ? -6.879 39.75 4.34 1 90.69 336 MET A N 1
ATOM 2656 C CA . MET A 1 336 ? -6.742 41.156 4.742 1 90.69 336 MET A CA 1
ATOM 2657 C C . MET A 1 336 ? -7.512 41.438 6.031 1 90.69 336 MET A C 1
ATOM 2659 O O . MET A 1 336 ? -7.281 42.438 6.695 1 90.69 336 MET A O 1
ATOM 2663 N N . ASP A 1 337 ? -8.359 40.5 6.383 1 89.31 337 ASP A N 1
ATOM 2664 C CA . ASP A 1 337 ? -9.133 40.625 7.613 1 89.31 337 ASP A CA 1
ATOM 2665 C C . ASP A 1 337 ? -9.172 39.312 8.383 1 89.31 337 ASP A C 1
ATOM 2667 O O . ASP A 1 337 ? -10.195 38.625 8.383 1 89.31 337 ASP A O 1
ATOM 2671 N N . LEU A 1 338 ? -8.242 39.094 9.109 1 89.69 338 LEU A N 1
ATOM 2672 C CA . LEU A 1 338 ? -8.148 37.844 9.875 1 89.69 338 LEU A CA 1
ATOM 2673 C C . LEU A 1 338 ? -8.602 38.062 11.32 1 89.69 338 LEU A C 1
ATOM 2675 O O . LEU A 1 338 ? -8.375 37.219 12.18 1 89.69 338 LEU A O 1
ATOM 2679 N N . GLY A 1 339 ? -9.281 39.219 11.555 1 86.69 339 GLY A N 1
ATOM 2680 C CA . GLY A 1 339 ? -9.852 39.469 12.867 1 86.69 339 GLY A CA 1
ATOM 2681 C C . GLY A 1 339 ? -11.125 38.688 13.133 1 86.69 339 GLY A C 1
ATOM 2682 O O . GLY A 1 339 ? -11.438 38.375 14.281 1 86.69 339 GLY A O 1
ATOM 2683 N N . ARG A 1 340 ? -11.766 38.438 12.078 1 89 340 ARG A N 1
ATOM 2684 C CA . ARG A 1 340 ? -12.961 37.625 12.203 1 89 340 ARG A CA 1
ATOM 2685 C C . ARG A 1 340 ? -12.602 36.188 12.602 1 89 340 ARG A C 1
ATOM 2687 O O . ARG A 1 340 ? -11.602 35.656 12.141 1 89 340 ARG A O 1
ATOM 2694 N N . ILE A 1 341 ? -13.5 35.656 13.445 1 91.75 341 ILE A N 1
ATOM 2695 C CA . ILE A 1 341 ? -13.234 34.281 13.906 1 91.75 341 ILE A CA 1
ATOM 2696 C C . ILE A 1 341 ? -13.609 33.281 12.82 1 91.75 341 ILE A C 1
ATOM 2698 O O . ILE A 1 341 ? -14.727 33.344 12.289 1 91.75 341 ILE A O 1
ATOM 2702 N N . HIS A 1 342 ? -12.719 32.5 12.383 1 94.62 342 HIS A N 1
ATOM 2703 C CA . HIS A 1 342 ? -12.922 31.391 11.453 1 94.62 342 HIS A CA 1
ATOM 2704 C C . HIS A 1 342 ? -12.695 30.047 12.141 1 94.62 342 HIS A C 1
ATOM 2706 O O . HIS A 1 342 ? -11.984 29.969 13.148 1 94.62 342 HIS A O 1
ATOM 2712 N N . LEU A 1 343 ? -13.398 29.062 11.602 1 96 343 LEU A N 1
ATOM 2713 C CA . LEU A 1 343 ? -13.156 27.703 12.086 1 96 343 LEU A CA 1
ATOM 2714 C C . LEU A 1 343 ? -11.695 27.312 11.898 1 96 343 LEU A C 1
ATOM 2716 O O . LEU A 1 343 ? -11.086 27.641 10.875 1 96 343 LEU A O 1
ATOM 2720 N N . PRO A 1 344 ? -11.094 26.641 12.906 1 96.31 344 PRO A N 1
ATOM 2721 C CA . PRO A 1 344 ? -9.688 26.25 12.781 1 96.31 344 PRO A CA 1
ATOM 2722 C C . PRO A 1 344 ? -9.414 25.406 11.539 1 96.31 344 PRO A C 1
ATOM 2724 O O . PRO A 1 344 ? -8.383 25.562 10.883 1 96.31 344 PRO A O 1
ATOM 2727 N N . HIS A 1 345 ? -10.336 24.469 11.234 1 97.31 345 HIS A N 1
ATOM 2728 C CA . HIS A 1 345 ? -10.109 23.578 10.094 1 97.31 345 HIS A CA 1
ATOM 2729 C C . HIS A 1 345 ? -10.281 24.328 8.773 1 97.31 345 HIS A C 1
ATOM 2731 O O . HIS A 1 345 ? -9.758 23.906 7.742 1 97.31 345 HIS A O 1
ATOM 2737 N N . VAL A 1 346 ? -10.977 25.422 8.719 1 97.56 346 VAL A N 1
ATOM 2738 C CA . VAL A 1 346 ? -11.039 26.266 7.531 1 97.56 346 VAL A CA 1
ATOM 2739 C C . VAL A 1 346 ? -9.711 27 7.355 1 97.56 346 VAL A C 1
ATOM 2741 O O . VAL A 1 346 ? -9.18 27.094 6.242 1 97.56 346 VAL A O 1
ATOM 2744 N N . LEU A 1 347 ? -9.219 27.562 8.453 1 98.06 347 LEU A N 1
ATOM 2745 C CA . LEU A 1 347 ? -7.934 28.25 8.398 1 98.06 347 LEU A CA 1
ATOM 2746 C C . LEU A 1 347 ? -6.828 27.297 7.969 1 98.06 347 LEU A C 1
ATOM 2748 O O . LEU A 1 347 ? -5.941 27.656 7.195 1 98.06 347 LEU A O 1
ATOM 2752 N N . GLN A 1 348 ? -6.902 26.094 8.453 1 97.75 348 GLN A N 1
ATOM 2753 C CA . GLN A 1 348 ? -5.906 25.094 8.086 1 97.75 348 GLN A CA 1
ATOM 2754 C C . GLN A 1 348 ? -5.984 24.766 6.594 1 97.75 348 GLN A C 1
ATOM 2756 O O . GLN A 1 348 ? -4.965 24.516 5.953 1 97.75 348 GLN A O 1
ATOM 2761 N N . LEU A 1 349 ? -7.16 24.641 6.051 1 98.19 349 LEU A N 1
ATOM 2762 C CA . LEU A 1 349 ? -7.332 24.422 4.617 1 98.19 349 LEU A CA 1
ATOM 2763 C C . LEU A 1 349 ? -6.59 25.484 3.814 1 98.19 349 LEU A C 1
ATOM 2765 O O . LEU A 1 349 ? -5.914 25.156 2.832 1 98.19 349 LEU A O 1
ATOM 2769 N N . HIS A 1 350 ? -6.664 26.688 4.262 1 98.56 350 HIS A N 1
ATOM 2770 C CA . HIS A 1 350 ? -5.977 27.781 3.58 1 98.56 350 HIS A CA 1
ATOM 2771 C C . HIS A 1 350 ? -4.469 27.703 3.805 1 98.56 350 HIS A C 1
ATOM 2773 O O . HIS A 1 350 ? -3.686 28.078 2.928 1 98.56 350 HIS A O 1
ATOM 2779 N N . MET A 1 351 ? -4.078 27.312 5.008 1 98.62 351 MET A N 1
ATOM 2780 C CA . MET A 1 351 ? -2.654 27.062 5.211 1 98.62 351 MET A CA 1
ATOM 2781 C C . MET A 1 351 ? -2.135 26.031 4.219 1 98.62 351 MET A C 1
ATOM 2783 O O . MET A 1 351 ? -1.045 26.188 3.666 1 98.62 351 MET A O 1
ATOM 2787 N N . GLN A 1 352 ? -2.91 24.953 3.996 1 98.19 352 GLN A N 1
ATOM 2788 C CA . GLN A 1 352 ? -2.533 23.922 3.037 1 98.19 352 GLN A CA 1
ATOM 2789 C C . GLN A 1 352 ? -2.441 24.484 1.624 1 98.19 352 GLN A C 1
ATOM 2791 O O . GLN A 1 352 ? -1.555 24.109 0.854 1 98.19 352 GLN A O 1
ATOM 2796 N N . PHE A 1 353 ? -3.352 25.344 1.298 1 98.44 353 PHE A N 1
ATOM 2797 C CA . PHE A 1 353 ? -3.314 26.016 0.007 1 98.44 353 PHE A CA 1
ATOM 2798 C C . PHE A 1 353 ? -1.988 26.734 -0.188 1 98.44 353 PHE A C 1
ATOM 2800 O O . PHE A 1 353 ? -1.346 26.594 -1.23 1 98.44 353 PHE A O 1
ATOM 2807 N N . HIS A 1 354 ? -1.566 27.453 0.78 1 98.69 354 HIS A N 1
ATOM 2808 C CA . HIS A 1 354 ? -0.331 28.219 0.676 1 98.69 354 HIS A CA 1
ATOM 2809 C C . HIS A 1 354 ? 0.89 27.297 0.684 1 98.69 354 HIS A C 1
ATOM 2811 O O . HIS A 1 354 ? 1.9 27.609 0.044 1 98.69 354 HIS A O 1
ATOM 2817 N N . ALA A 1 355 ? 0.771 26.203 1.401 1 97.94 355 ALA A N 1
ATOM 2818 C CA . ALA A 1 355 ? 1.854 25.219 1.33 1 97.94 355 ALA A CA 1
ATOM 2819 C C . ALA A 1 355 ? 2.021 24.688 -0.09 1 97.94 355 ALA A C 1
ATOM 2821 O O . ALA A 1 355 ? 3.145 24.484 -0.553 1 97.94 355 ALA A O 1
ATOM 2822 N N . VAL A 1 356 ? 0.926 24.422 -0.802 1 98.06 356 VAL A N 1
ATOM 2823 C CA . VAL A 1 356 ? 0.984 23.953 -2.18 1 98.06 356 VAL A CA 1
ATOM 2824 C C . VAL A 1 356 ? 1.598 25.031 -3.072 1 98.06 356 VAL A C 1
ATOM 2826 O O . VAL A 1 356 ? 2.352 24.719 -3.998 1 98.06 356 VAL A O 1
ATOM 2829 N N . ARG A 1 357 ? 1.3 26.297 -2.76 1 98.19 357 ARG A N 1
ATOM 2830 C CA . ARG A 1 357 ? 1.911 27.391 -3.492 1 98.19 357 ARG A CA 1
ATOM 2831 C C . ARG A 1 357 ? 3.428 27.375 -3.344 1 98.19 357 ARG A C 1
ATOM 2833 O O . ARG A 1 357 ? 4.156 27.656 -4.301 1 98.19 357 ARG A O 1
ATOM 2840 N N . ILE A 1 358 ? 3.895 27.094 -2.197 1 97.19 358 ILE A N 1
ATOM 2841 C CA . ILE A 1 358 ? 5.332 27 -1.971 1 97.19 358 ILE A CA 1
ATOM 2842 C C . ILE A 1 358 ? 5.922 25.875 -2.828 1 97.19 358 ILE A C 1
ATOM 2844 O O . ILE A 1 358 ? 6.961 26.062 -3.471 1 97.19 358 ILE A O 1
ATOM 2848 N N . ILE A 1 359 ? 5.273 24.781 -2.893 1 95 359 ILE A N 1
ATOM 2849 C CA . ILE A 1 359 ? 5.738 23.609 -3.629 1 95 359 ILE A CA 1
ATOM 2850 C C . ILE A 1 359 ? 5.832 23.938 -5.117 1 95 359 ILE A C 1
ATOM 2852 O O . ILE A 1 359 ? 6.73 23.453 -5.812 1 95 359 ILE A O 1
ATOM 2856 N N . VAL A 1 360 ? 5.004 24.781 -5.594 1 97.06 360 VAL A N 1
ATOM 2857 C CA . VAL A 1 360 ? 4.98 25.172 -7 1 97.06 360 VAL A CA 1
ATOM 2858 C C . VAL A 1 360 ? 6.234 25.969 -7.336 1 97.06 360 VAL A C 1
ATOM 2860 O O . VAL A 1 360 ? 6.84 25.781 -8.391 1 97.06 360 VAL A O 1
ATOM 2863 N N . ASP A 1 361 ? 6.684 26.812 -6.445 1 95.88 361 ASP A N 1
ATOM 2864 C CA . ASP A 1 361 ? 7.688 27.812 -6.797 1 95.88 361 ASP A CA 1
ATOM 2865 C C . ASP A 1 361 ? 9.055 27.438 -6.23 1 95.88 361 ASP A C 1
ATOM 2867 O O . ASP A 1 361 ? 10.078 27.938 -6.695 1 95.88 361 ASP A O 1
ATOM 2871 N N . GLN A 1 362 ? 9.117 26.594 -5.348 1 92.38 362 GLN A N 1
ATOM 2872 C CA . GLN A 1 362 ? 10.328 26.266 -4.594 1 92.38 362 GLN A CA 1
ATOM 2873 C C . GLN A 1 362 ? 11.445 25.812 -5.523 1 92.38 362 GLN A C 1
ATOM 2875 O O . GLN A 1 362 ? 12.602 26.203 -5.352 1 92.38 362 GLN A O 1
ATOM 2880 N N . PRO A 1 363 ? 11.18 24.984 -6.539 1 88.5 363 PRO A N 1
ATOM 2881 C CA . PRO A 1 363 ? 12.258 24.516 -7.406 1 88.5 363 PRO A CA 1
ATOM 2882 C C . PRO A 1 363 ? 12.969 25.656 -8.141 1 88.5 363 PRO A C 1
ATOM 2884 O O . PRO A 1 363 ? 14.109 25.5 -8.586 1 88.5 363 PRO A O 1
ATOM 2887 N N . PHE A 1 364 ? 12.383 26.844 -8.211 1 91.88 364 PHE A N 1
ATOM 2888 C CA . PHE A 1 364 ? 12.906 27.922 -9.047 1 91.88 364 PHE A CA 1
ATOM 2889 C C . PHE A 1 364 ? 13.406 29.078 -8.195 1 91.88 364 PHE A C 1
ATOM 2891 O O . PHE A 1 364 ? 14.141 29.938 -8.68 1 91.88 364 PHE A O 1
ATOM 2898 N N . ALA A 1 365 ? 12.992 29.141 -6.957 1 87.88 365 ALA A N 1
ATOM 2899 C CA . ALA A 1 365 ? 13.188 30.297 -6.098 1 87.88 365 ALA A CA 1
ATOM 2900 C C . ALA A 1 365 ? 14.664 30.5 -5.762 1 87.88 365 ALA A C 1
ATOM 2902 O O . ALA A 1 365 ? 15.102 31.625 -5.5 1 87.88 365 ALA A O 1
ATOM 2903 N N . PHE A 1 366 ? 15.414 29.484 -5.879 1 76.5 366 PHE A N 1
ATOM 2904 C CA . PHE A 1 366 ? 16.797 29.625 -5.406 1 76.5 366 PHE A CA 1
ATOM 2905 C C . PHE A 1 366 ? 17.781 29.125 -6.453 1 76.5 366 PHE A C 1
ATOM 2907 O O . PHE A 1 366 ? 18.859 28.641 -6.113 1 76.5 366 PHE A O 1
ATOM 2914 N N . GLN A 1 367 ? 17.359 29.25 -7.641 1 78.38 367 GLN A N 1
ATOM 2915 C CA . GLN A 1 367 ? 18.219 28.891 -8.758 1 78.38 367 GLN A CA 1
ATOM 2916 C C . GLN A 1 367 ? 19.141 30.047 -9.125 1 78.38 367 GLN A C 1
ATOM 2918 O O . GLN A 1 367 ? 18.938 31.188 -8.68 1 78.38 367 GLN A O 1
ATOM 2923 N N . VAL A 1 368 ? 20.219 29.609 -9.75 1 73.44 368 VAL A N 1
ATOM 2924 C CA . VAL A 1 368 ? 21.141 30.609 -10.273 1 73.44 368 VAL A CA 1
ATOM 2925 C C . VAL A 1 368 ? 20.641 31.109 -11.633 1 73.44 368 VAL A C 1
ATOM 2927 O O . VAL A 1 368 ? 20.25 30.312 -12.484 1 73.44 368 VAL A O 1
ATOM 2930 N N . PRO A 1 369 ? 20.688 32.438 -11.703 1 76.62 369 PRO A N 1
ATOM 2931 C CA . PRO A 1 369 ? 20.219 32.969 -12.977 1 76.62 369 PRO A CA 1
ATOM 2932 C C . PRO A 1 369 ? 21 32.438 -14.172 1 76.62 369 PRO A C 1
ATOM 2934 O O . PRO A 1 369 ? 22.219 32.281 -14.094 1 76.62 369 PRO A O 1
ATOM 2937 N N . GLY A 1 370 ? 20.266 32.25 -15.25 1 72.38 370 GLY A N 1
ATOM 2938 C CA . GLY A 1 370 ? 20.906 31.797 -16.469 1 72.38 370 GLY A CA 1
ATOM 2939 C C . GLY A 1 370 ? 20.906 30.297 -16.625 1 72.38 370 GLY A C 1
ATOM 2940 O O . GLY A 1 370 ? 20.984 29.781 -17.75 1 72.38 370 GLY A O 1
ATOM 2941 N N . LEU A 1 371 ? 20.828 29.75 -15.555 1 69.06 371 LEU A N 1
ATOM 2942 C CA . LEU A 1 371 ? 20.812 28.297 -15.617 1 69.06 371 LEU A CA 1
ATOM 2943 C C . LEU A 1 371 ? 19.453 27.797 -16.125 1 69.06 371 LEU A C 1
ATOM 2945 O O . LEU A 1 371 ? 18.406 28.188 -15.617 1 69.06 371 LEU A O 1
ATOM 2949 N N . GLY A 1 372 ? 19.484 27.047 -17.219 1 75.88 372 GLY A N 1
ATOM 2950 C CA . GLY A 1 372 ? 18.312 26.406 -17.781 1 75.88 372 GLY A CA 1
ATOM 2951 C C . GLY A 1 372 ? 17.406 27.375 -18.516 1 75.88 372 GLY A C 1
ATOM 2952 O O . GLY A 1 372 ? 16.219 27.078 -18.734 1 75.88 372 GLY A O 1
ATOM 2953 N N . GLY A 1 373 ? 17.812 28.609 -18.625 1 82.88 373 GLY A N 1
ATOM 2954 C CA . GLY A 1 373 ? 17.062 29.578 -19.422 1 82.88 373 GLY A CA 1
ATOM 2955 C C . GLY A 1 373 ? 16.172 30.469 -18.594 1 82.88 373 GLY A C 1
ATOM 2956 O O . GLY A 1 373 ? 15.414 31.281 -19.125 1 82.88 373 GLY A O 1
ATOM 2957 N N . LEU A 1 374 ? 16.25 30.391 -17.266 1 89.81 374 LEU A N 1
ATOM 2958 C CA . LEU A 1 374 ? 15.43 31.25 -16.406 1 89.81 374 LEU A CA 1
ATOM 2959 C C . LEU A 1 374 ? 16.062 32.625 -16.266 1 89.81 374 LEU A C 1
ATOM 2961 O O . LEU A 1 374 ? 17.281 32.75 -16.125 1 89.81 374 LEU A O 1
ATOM 2965 N N . THR A 1 375 ? 15.273 33.594 -16.375 1 89.88 375 THR A N 1
ATOM 2966 C CA . THR A 1 375 ? 15.75 34.938 -16.188 1 89.88 375 THR A CA 1
ATOM 2967 C C . THR A 1 375 ? 15.805 35.281 -14.695 1 89.88 375 THR A C 1
ATOM 2969 O O . THR A 1 375 ? 15.234 34.594 -13.867 1 89.88 375 THR A O 1
ATOM 2972 N N . GLU A 1 376 ? 16.484 36.281 -14.359 1 90.12 376 GLU A N 1
ATOM 2973 C CA . GLU A 1 376 ? 16.547 36.75 -12.984 1 90.12 376 GLU A CA 1
ATOM 2974 C C . GLU A 1 376 ? 15.148 37.156 -12.484 1 90.12 376 GLU A C 1
ATOM 2976 O O . GLU A 1 376 ? 14.844 36.969 -11.297 1 90.12 376 GLU A O 1
ATOM 2981 N N . GLU A 1 377 ? 14.383 37.688 -13.375 1 92.19 377 GLU A N 1
ATOM 2982 C CA . GLU A 1 377 ? 13.016 38.062 -13.031 1 92.19 377 GLU A CA 1
ATOM 2983 C C . GLU A 1 377 ? 12.18 36.844 -12.641 1 92.19 377 GLU A C 1
ATOM 2985 O O . GLU A 1 377 ? 11.367 36.906 -11.719 1 92.19 377 GLU A O 1
ATOM 2990 N N . ASN A 1 378 ? 12.336 35.75 -13.383 1 93.19 378 ASN A N 1
ATOM 2991 C CA . ASN A 1 378 ? 11.633 34.5 -13.07 1 93.19 378 ASN A CA 1
ATOM 2992 C C . ASN A 1 378 ? 11.984 34 -11.68 1 93.19 378 ASN A C 1
ATOM 2994 O O . ASN A 1 378 ? 11.102 33.594 -10.922 1 93.19 378 ASN A O 1
ATOM 2998 N N . ILE A 1 379 ? 13.211 34.031 -11.398 1 91.56 379 ILE A N 1
ATOM 2999 C CA . ILE A 1 379 ? 13.719 33.531 -10.125 1 91.56 379 ILE A CA 1
ATOM 3000 C C . ILE A 1 379 ? 13.219 34.406 -8.984 1 91.56 379 ILE A C 1
ATOM 3002 O O . ILE A 1 379 ? 12.75 33.906 -7.961 1 91.56 379 ILE A O 1
ATOM 3006 N N . THR A 1 380 ? 13.312 35.719 -9.156 1 92.19 380 THR A N 1
ATOM 3007 C CA . THR A 1 380 ? 12.859 36.656 -8.141 1 92.19 380 THR A CA 1
ATOM 3008 C C . THR A 1 380 ? 11.359 36.5 -7.891 1 92.19 380 THR A C 1
ATOM 3010 O O . THR A 1 380 ? 10.906 36.562 -6.746 1 92.19 380 THR A O 1
ATOM 3013 N N . HIS A 1 381 ? 10.633 36.344 -8.945 1 94.56 381 HIS A N 1
ATOM 3014 C CA . HIS A 1 381 ? 9.195 36.156 -8.82 1 94.56 381 HIS A CA 1
ATOM 3015 C C . HIS A 1 381 ? 8.859 34.938 -8.008 1 94.56 381 HIS A C 1
ATOM 3017 O O . HIS A 1 381 ? 7.988 34.969 -7.137 1 94.56 381 HIS A O 1
ATOM 3023 N N . SER A 1 382 ? 9.516 33.812 -8.336 1 94.62 382 SER A N 1
ATOM 3024 C CA . SER A 1 382 ? 9.289 32.562 -7.598 1 94.62 382 SER A CA 1
ATOM 3025 C C . SER A 1 382 ? 9.664 32.719 -6.129 1 94.62 382 SER A C 1
ATOM 3027 O O . SER A 1 382 ? 8.992 32.188 -5.25 1 94.62 382 SER A O 1
ATOM 3029 N N . ARG A 1 383 ? 10.695 33.406 -5.879 1 93.31 383 ARG A N 1
ATOM 3030 C CA . ARG A 1 383 ? 11.125 33.656 -4.508 1 93.31 383 ARG A CA 1
ATOM 3031 C C . ARG A 1 383 ? 10.07 34.469 -3.748 1 93.31 383 ARG A C 1
ATOM 3033 O O . ARG A 1 383 ? 9.766 34.156 -2.594 1 93.31 383 ARG A O 1
ATOM 3040 N N . GLU A 1 384 ? 9.578 35.438 -4.395 1 95 384 GLU A N 1
ATOM 3041 C CA . GLU A 1 384 ? 8.547 36.281 -3.783 1 95 384 GLU A CA 1
ATOM 3042 C C . GLU A 1 384 ? 7.273 35.5 -3.518 1 95 384 GLU A C 1
ATOM 3044 O O . GLU A 1 384 ? 6.629 35.656 -2.479 1 95 384 GLU A O 1
ATOM 3049 N N . CYS A 1 385 ? 6.957 34.656 -4.473 1 96.5 385 CYS A N 1
ATOM 3050 C CA . CYS A 1 385 ? 5.781 33.812 -4.301 1 96.5 385 CYS A CA 1
ATOM 3051 C C . CYS A 1 385 ? 5.938 32.875 -3.098 1 96.5 385 CYS A C 1
ATOM 3053 O O . CYS A 1 385 ? 5.008 32.75 -2.303 1 96.5 385 CYS A O 1
ATOM 3055 N N . CYS A 1 386 ? 7.09 32.281 -2.951 1 95.75 386 CYS A N 1
ATOM 3056 C CA . CYS A 1 386 ? 7.359 31.422 -1.808 1 95.75 386 CYS A CA 1
ATOM 3057 C C . CYS A 1 386 ? 7.285 32.219 -0.502 1 95.75 386 CYS A C 1
ATOM 3059 O O . CYS A 1 386 ? 6.676 31.75 0.467 1 95.75 386 CYS A O 1
ATOM 3061 N N . HIS A 1 387 ? 7.887 33.344 -0.525 1 95.94 387 HIS A N 1
ATOM 3062 C CA . HIS A 1 387 ? 7.918 34.188 0.664 1 95.94 387 HIS A CA 1
ATOM 3063 C C . HIS A 1 387 ? 6.512 34.594 1.084 1 95.94 387 HIS A C 1
ATOM 3065 O O . HIS A 1 387 ? 6.156 34.5 2.262 1 95.94 387 HIS A O 1
ATOM 3071 N N . ASP A 1 388 ? 5.785 35.031 0.123 1 97.19 388 ASP A N 1
ATOM 3072 C CA . ASP A 1 388 ? 4.418 35.469 0.389 1 97.19 388 ASP A CA 1
ATOM 3073 C C . ASP A 1 388 ? 3.578 34.312 0.937 1 97.19 388 ASP A C 1
ATOM 3075 O O . ASP A 1 388 ? 2.762 34.5 1.841 1 97.19 388 ASP A O 1
ATOM 3079 N N . ALA A 1 389 ? 3.701 33.156 0.361 1 98.38 389 ALA A N 1
ATOM 3080 C CA . ALA A 1 389 ? 2.963 31.984 0.81 1 98.38 389 ALA A CA 1
ATOM 3081 C C . ALA A 1 389 ? 3.342 31.609 2.24 1 98.38 389 ALA A C 1
ATOM 3083 O O . ALA A 1 389 ? 2.471 31.297 3.059 1 98.38 389 ALA A O 1
ATOM 3084 N N . ALA A 1 390 ? 4.617 31.609 2.537 1 98.38 390 ALA A N 1
ATOM 3085 C CA . ALA A 1 390 ? 5.082 31.297 3.887 1 98.38 390 ALA A CA 1
ATOM 3086 C C . ALA A 1 390 ? 4.543 32.312 4.898 1 98.38 390 ALA A C 1
ATOM 3088 O O . ALA A 1 390 ? 4.125 31.938 5.996 1 98.38 390 ALA A O 1
ATOM 3089 N N . LEU A 1 391 ? 4.574 33.594 4.523 1 98.38 391 LEU A N 1
ATOM 3090 C CA . LEU A 1 391 ? 4.027 34.625 5.383 1 98.38 391 LEU A CA 1
ATOM 3091 C C . LEU A 1 391 ? 2.545 34.406 5.648 1 98.38 391 LEU A C 1
ATOM 3093 O O . LEU A 1 391 ? 2.072 34.594 6.77 1 98.38 391 LEU A O 1
ATOM 3097 N N . SER A 1 392 ? 1.857 34.031 4.598 1 98.56 392 SER A N 1
ATOM 3098 C CA . SER A 1 392 ? 0.427 33.75 4.734 1 98.56 392 SER A CA 1
ATOM 3099 C C . SER A 1 392 ? 0.16 32.625 5.699 1 98.56 392 SER A C 1
ATOM 3101 O O . SER A 1 392 ? -0.786 32.656 6.488 1 98.56 392 SER A O 1
ATOM 3103 N N . ILE A 1 393 ? 0.909 31.531 5.641 1 98.69 393 ILE A N 1
ATOM 3104 C CA . ILE A 1 393 ? 0.763 30.391 6.559 1 98.69 393 ILE A CA 1
ATOM 3105 C C . ILE A 1 393 ? 0.944 30.875 7.996 1 98.69 393 ILE A C 1
ATOM 3107 O O . ILE A 1 393 ? 0.156 30.531 8.883 1 98.69 393 ILE A O 1
ATOM 3111 N N . THR A 1 394 ? 1.953 31.719 8.258 1 98.5 394 THR A N 1
ATOM 3112 C CA . THR A 1 394 ? 2.232 32.219 9.602 1 98.5 394 THR A CA 1
ATOM 3113 C C . THR A 1 394 ? 1.102 33.125 10.094 1 98.5 394 THR A C 1
ATOM 3115 O O . THR A 1 394 ? 0.726 33.062 11.266 1 98.5 394 THR A O 1
ATOM 3118 N N . LYS A 1 395 ? 0.603 33.938 9.18 1 97.94 395 LYS A N 1
ATOM 3119 C CA . LYS A 1 395 ? -0.517 34.812 9.547 1 97.94 395 LYS A CA 1
ATOM 3120 C C . LYS A 1 395 ? -1.74 33.969 9.945 1 97.94 395 LYS A C 1
ATOM 3122 O O . LYS A 1 395 ? -2.424 34.312 10.914 1 97.94 395 LYS A O 1
ATOM 3127 N N . LEU A 1 396 ? -2.045 33 9.164 1 98.31 396 LEU A N 1
ATOM 3128 C CA . LEU A 1 396 ? -3.18 32.125 9.445 1 98.31 396 LEU A CA 1
ATOM 3129 C C . LEU A 1 396 ? -2.977 31.375 10.766 1 98.31 396 LEU A C 1
ATOM 3131 O O . LEU A 1 396 ? -3.924 31.203 11.531 1 98.31 396 LEU A O 1
ATOM 3135 N N . LEU A 1 397 ? -1.791 30.969 10.992 1 98.06 397 LEU A N 1
ATOM 3136 C CA . LEU A 1 397 ? -1.433 30.312 12.25 1 98.06 397 LEU A CA 1
ATOM 3137 C C . LEU A 1 397 ? -1.696 31.234 13.438 1 98.06 397 LEU A C 1
ATOM 3139 O O . LEU A 1 397 ? -2.23 30.797 14.461 1 98.06 397 LEU A O 1
ATOM 3143 N N . GLN A 1 398 ? -1.314 32.469 13.312 1 97.06 398 GLN A N 1
ATOM 3144 C CA . GLN A 1 398 ? -1.541 33.438 14.375 1 97.06 398 GLN A CA 1
ATOM 3145 C C . GLN A 1 398 ? -3.033 33.688 14.602 1 97.06 398 GLN A C 1
ATOM 3147 O O . GLN A 1 398 ? -3.467 33.906 15.727 1 97.06 398 GLN A O 1
ATOM 3152 N N . ALA A 1 399 ? -3.771 33.625 13.523 1 96.88 399 ALA A N 1
ATOM 3153 C CA . ALA A 1 399 ? -5.219 33.75 13.656 1 96.88 399 ALA A CA 1
ATOM 3154 C C . ALA A 1 399 ? -5.805 32.594 14.469 1 96.88 399 ALA A C 1
ATOM 3156 O O . ALA A 1 399 ? -6.699 32.812 15.289 1 96.88 399 ALA A O 1
ATOM 3157 N N . ILE A 1 400 ? -5.344 31.406 14.266 1 96.75 400 ILE A N 1
ATOM 3158 C CA . ILE A 1 400 ? -5.785 30.25 15.047 1 96.75 400 ILE A CA 1
ATOM 3159 C C . ILE A 1 400 ? -5.395 30.438 16.516 1 96.75 400 ILE A C 1
ATOM 3161 O O . ILE A 1 400 ? -6.203 30.203 17.406 1 96.75 400 ILE A O 1
ATOM 3165 N N . ARG A 1 401 ? -4.18 30.844 16.719 1 95.62 401 ARG A N 1
ATOM 3166 C CA . ARG A 1 401 ? -3.635 31 18.062 1 95.62 401 ARG A CA 1
ATOM 3167 C C . ARG A 1 401 ? -4.434 32.031 18.859 1 95.62 401 ARG A C 1
ATOM 3169 O O . ARG A 1 401 ? -4.672 31.844 20.062 1 95.62 401 ARG A O 1
ATOM 3176 N N . ARG A 1 402 ? -4.824 33.062 18.234 1 92.94 402 ARG A N 1
ATOM 3177 C CA . ARG A 1 402 ? -5.531 34.156 18.875 1 92.94 402 ARG A CA 1
ATOM 3178 C C . ARG A 1 402 ? -6.875 33.719 19.438 1 92.94 402 ARG A C 1
ATOM 3180 O O . ARG A 1 402 ? -7.289 34.125 20.516 1 92.94 402 ARG A O 1
ATOM 3187 N N . HIS A 1 403 ? -7.457 32.781 18.703 1 90 403 HIS A N 1
ATOM 3188 C CA . HIS A 1 403 ? -8.828 32.438 19.078 1 90 403 HIS A CA 1
ATOM 3189 C C . HIS A 1 403 ? -8.906 31.078 19.75 1 90 403 HIS A C 1
ATOM 3191 O O . HIS A 1 403 ? -9.789 30.828 20.578 1 90 403 HIS A O 1
ATOM 3197 N N . PHE A 1 404 ? -8.047 30.109 19.453 1 91.44 404 PHE A N 1
ATOM 3198 C CA . PHE A 1 404 ? -8.258 28.734 19.906 1 91.44 404 PHE A CA 1
ATOM 3199 C C . PHE A 1 404 ? -6.992 28.188 20.562 1 91.44 404 PHE A C 1
ATOM 3201 O O . PHE A 1 404 ? -7 27.062 21.078 1 91.44 404 PHE A O 1
ATOM 3208 N N . SER A 1 405 ? -5.957 28.812 20.688 1 90.5 405 SER A N 1
ATOM 3209 C CA . SER A 1 405 ? -4.66 28.297 21.094 1 90.5 405 SER A CA 1
ATOM 3210 C C . SER A 1 405 ? -4.125 27.281 20.078 1 90.5 405 SER A C 1
ATOM 3212 O O . SER A 1 405 ? -4.867 26.812 19.219 1 90.5 405 SER A O 1
ATOM 3214 N N . LEU A 1 406 ? -2.916 26.875 20.188 1 96.31 406 LEU A N 1
ATOM 3215 C CA . LEU A 1 406 ? -2.307 25.953 19.234 1 96.31 406 LEU A CA 1
ATOM 3216 C C . LEU A 1 406 ? -2.127 24.578 19.859 1 96.31 406 LEU A C 1
ATOM 3218 O O . LEU A 1 406 ? -1.681 23.641 19.203 1 96.31 406 LEU A O 1
ATOM 3222 N N . ARG A 1 407 ? -2.631 24.406 21.031 1 93.5 407 ARG A N 1
ATOM 3223 C CA . ARG A 1 407 ? -2.42 23.188 21.797 1 93.5 407 ARG A CA 1
ATOM 3224 C C . ARG A 1 407 ? -3.182 22.016 21.188 1 93.5 407 ARG A C 1
ATOM 3226 O O . ARG A 1 407 ? -2.773 20.859 21.312 1 93.5 407 ARG A O 1
ATOM 3233 N N . ARG A 1 408 ? -4.25 22.297 20.5 1 95.31 408 ARG A N 1
ATOM 3234 C CA . ARG A 1 408 ? -5.117 21.234 20.016 1 95.31 408 ARG A CA 1
ATOM 3235 C C . ARG A 1 408 ? -5.348 21.344 18.516 1 95.31 408 ARG A C 1
ATOM 3237 O O . ARG A 1 408 ? -6.367 20.875 18 1 95.31 408 ARG A O 1
ATOM 3244 N N . VAL A 1 409 ? -4.414 21.922 17.875 1 96.25 409 VAL A N 1
ATOM 3245 C CA . VAL A 1 409 ? -4.527 22.031 16.422 1 96.25 409 VAL A CA 1
ATOM 3246 C C . VAL A 1 409 ? -4.363 20.641 15.781 1 96.25 409 VAL A C 1
ATOM 3248 O O . VAL A 1 409 ? -3.873 19.719 16.422 1 96.25 409 VAL A O 1
ATOM 3251 N N . ASN A 1 410 ? -4.824 20.531 14.586 1 96.44 410 ASN A N 1
ATOM 3252 C CA . ASN A 1 410 ? -4.711 19.281 13.836 1 96.44 410 ASN A CA 1
ATOM 3253 C C . ASN A 1 410 ? -3.25 18.906 13.594 1 96.44 410 ASN A C 1
ATOM 3255 O O . ASN A 1 410 ? -2.398 19.781 13.43 1 96.44 410 ASN A O 1
ATOM 3259 N N . LEU A 1 411 ? -3.033 17.641 13.516 1 95.06 411 LEU A N 1
ATOM 3260 C CA . LEU A 1 411 ? -1.684 17.094 13.422 1 95.06 411 LEU A CA 1
ATOM 3261 C C . LEU A 1 411 ? -0.986 17.594 12.156 1 95.06 411 LEU A C 1
ATOM 3263 O O . LEU A 1 411 ? 0.231 17.781 12.148 1 95.06 411 LEU A O 1
ATOM 3267 N N . GLN A 1 412 ? -1.631 17.859 11.086 1 95.06 412 GLN A N 1
ATOM 3268 C CA . GLN A 1 412 ? -1.049 18.25 9.805 1 95.06 412 GLN A CA 1
ATOM 3269 C C . GLN A 1 412 ? -0.445 19.656 9.891 1 95.06 412 GLN A C 1
ATOM 3271 O O . GLN A 1 412 ? 0.382 20.031 9.055 1 95.06 412 GLN A O 1
ATOM 3276 N N . THR A 1 413 ? -0.87 20.391 10.859 1 97.31 413 THR A N 1
ATOM 3277 C CA . THR A 1 413 ? -0.4 21.766 11.016 1 97.31 413 THR A CA 1
ATOM 3278 C C . THR A 1 413 ? 1.115 21.797 11.188 1 97.31 413 THR A C 1
ATOM 3280 O O . THR A 1 413 ? 1.776 22.734 10.719 1 97.31 413 THR A O 1
ATOM 3283 N N . VAL A 1 414 ? 1.624 20.781 11.797 1 97 414 VAL A N 1
ATOM 3284 C CA . VAL A 1 414 ? 3.061 20.734 12.047 1 97 414 VAL A CA 1
ATOM 3285 C C . VAL A 1 414 ? 3.816 20.766 10.727 1 97 414 VAL A C 1
ATOM 3287 O O . VAL A 1 414 ? 4.781 21.531 10.578 1 97 414 VAL A O 1
ATOM 3290 N N . HIS A 1 415 ? 3.352 20.031 9.766 1 96.06 415 HIS A N 1
ATOM 3291 C CA . HIS A 1 415 ? 4.016 19.984 8.469 1 96.06 415 HIS A CA 1
ATOM 3292 C C . HIS A 1 415 ? 3.879 21.312 7.738 1 96.06 415 HIS A C 1
ATOM 3294 O O . HIS A 1 415 ? 4.797 21.75 7.039 1 96.06 415 HIS A O 1
ATOM 3300 N N . LEU A 1 416 ? 2.805 21.922 7.875 1 97.69 416 LEU A N 1
ATOM 3301 C CA . LEU A 1 416 ? 2.568 23.203 7.215 1 97.69 416 LEU A CA 1
ATOM 3302 C C . LEU A 1 416 ? 3.484 24.281 7.781 1 97.69 416 LEU A C 1
ATOM 3304 O O . LEU A 1 416 ? 4.074 25.062 7.023 1 97.69 416 LEU A O 1
ATOM 3308 N N . ILE A 1 417 ? 3.605 24.281 9.094 1 98.19 417 ILE A N 1
ATOM 3309 C CA . ILE A 1 417 ? 4.5 25.234 9.75 1 98.19 417 ILE A CA 1
ATOM 3310 C C . ILE A 1 417 ? 5.941 24.953 9.328 1 98.19 417 ILE A C 1
ATOM 3312 O O . ILE A 1 417 ? 6.691 25.891 9.016 1 98.19 417 ILE A O 1
ATOM 3316 N N . PHE A 1 418 ? 6.277 23.672 9.375 1 96.31 418 PHE A N 1
ATOM 3317 C CA . PHE A 1 418 ? 7.625 23.266 8.992 1 96.31 418 PHE A CA 1
ATOM 3318 C C . PHE A 1 418 ? 7.965 23.75 7.59 1 96.31 418 PHE A C 1
ATOM 3320 O O . PHE A 1 418 ? 9.055 24.266 7.352 1 96.31 418 PHE A O 1
ATOM 3327 N N . THR A 1 419 ? 7.059 23.609 6.664 1 95.56 419 THR A N 1
ATOM 3328 C CA . THR A 1 419 ? 7.23 24.016 5.277 1 95.56 419 THR A CA 1
ATOM 3329 C C . THR A 1 419 ? 7.438 25.531 5.191 1 95.56 419 THR A C 1
ATOM 3331 O O . THR A 1 419 ? 8.328 26 4.477 1 95.56 419 THR A O 1
ATOM 3334 N N . ALA A 1 420 ? 6.656 26.25 5.898 1 97.88 420 ALA A N 1
ATOM 3335 C CA . ALA A 1 420 ? 6.809 27.703 5.93 1 97.88 420 ALA A CA 1
ATOM 3336 C C . ALA A 1 420 ? 8.156 28.094 6.531 1 97.88 420 ALA A C 1
ATOM 3338 O O . ALA A 1 420 ? 8.812 29.016 6.047 1 97.88 420 ALA A O 1
ATOM 3339 N N . MET A 1 421 ? 8.562 27.438 7.547 1 97.25 421 MET A N 1
ATOM 3340 C CA . MET A 1 421 ? 9.797 27.781 8.25 1 97.25 421 MET A CA 1
ATOM 3341 C C . MET A 1 421 ? 11.008 27.578 7.355 1 97.25 421 MET A C 1
ATOM 3343 O O . MET A 1 421 ? 11.984 28.328 7.441 1 97.25 421 MET A O 1
ATOM 3347 N N . LEU A 1 422 ? 10.961 26.562 6.578 1 93.62 422 LEU A N 1
ATOM 3348 C CA . LEU A 1 422 ? 12.062 26.359 5.641 1 93.62 422 LEU A CA 1
ATOM 3349 C C . LEU A 1 422 ? 12.203 27.547 4.695 1 93.62 422 LEU A C 1
ATOM 3351 O O . LEU A 1 422 ? 13.32 27.984 4.414 1 93.62 422 LEU A O 1
ATOM 3355 N N . VAL A 1 423 ? 11.109 28.016 4.215 1 94.94 423 VAL A N 1
ATOM 3356 C CA . VAL A 1 423 ? 11.125 29.188 3.344 1 94.94 423 VAL A CA 1
ATOM 3357 C C . VAL A 1 423 ? 11.633 30.406 4.117 1 94.94 423 VAL A C 1
ATOM 3359 O O . VAL A 1 423 ? 12.453 31.172 3.609 1 94.94 423 VAL A O 1
ATOM 3362 N N . HIS A 1 424 ? 11.117 30.578 5.363 1 96.62 424 HIS A N 1
ATOM 3363 C CA . HIS A 1 424 ? 11.586 31.688 6.195 1 96.62 424 HIS A CA 1
ATOM 3364 C C . HIS A 1 424 ? 13.086 31.609 6.426 1 96.62 424 HIS A C 1
ATOM 3366 O O . HIS A 1 424 ? 13.781 32.625 6.406 1 96.62 424 HIS A O 1
ATOM 3372 N N . THR A 1 425 ? 13.555 30.469 6.68 1 93.69 425 THR A N 1
ATOM 3373 C CA . THR A 1 425 ? 14.984 30.281 6.906 1 93.69 425 THR A CA 1
ATOM 3374 C C . THR A 1 425 ? 15.781 30.656 5.668 1 93.69 425 THR A C 1
ATOM 3376 O O . THR A 1 425 ? 16.781 31.375 5.762 1 93.69 425 THR A O 1
ATOM 3379 N N . GLN A 1 426 ? 15.312 30.188 4.543 1 89.88 426 GLN A N 1
ATOM 3380 C CA . GLN A 1 426 ? 15.984 30.531 3.291 1 89.88 426 GLN A CA 1
ATOM 3381 C C . GLN A 1 426 ? 15.961 32.031 3.037 1 89.88 426 GLN A C 1
ATOM 3383 O O . GLN A 1 426 ? 16.969 32.625 2.643 1 89.88 426 GLN A O 1
ATOM 3388 N N . SER A 1 427 ? 14.852 32.625 3.248 1 92.5 427 SER A N 1
ATOM 3389 C CA . SER A 1 427 ? 14.703 34.062 3.043 1 92.5 427 SER A CA 1
ATOM 3390 C C . SER A 1 427 ? 15.562 34.844 4.027 1 92.5 427 SER A C 1
ATOM 3392 O O . SER A 1 427 ? 16.172 35.875 3.658 1 92.5 427 SER A O 1
ATOM 3394 N N . ALA A 1 428 ? 15.656 34.406 5.223 1 93.25 428 ALA A N 1
ATOM 3395 C CA . ALA A 1 428 ? 16.391 35.125 6.277 1 93.25 428 ALA A CA 1
ATOM 3396 C C . ALA A 1 428 ? 17.891 35.094 6.008 1 93.25 428 ALA A C 1
ATOM 3398 O O . ALA A 1 428 ? 18.594 36.062 6.312 1 93.25 428 ALA A O 1
ATOM 3399 N N . PHE A 1 429 ? 18.359 34.094 5.387 1 88 429 PHE A N 1
ATOM 3400 C CA . PHE A 1 429 ? 19.812 33.938 5.285 1 88 429 PHE A CA 1
ATOM 3401 C C . PHE A 1 429 ? 20.281 34.188 3.859 1 88 429 PHE A C 1
ATOM 3403 O O . PHE A 1 429 ? 21.422 34.625 3.648 1 88 429 PHE A O 1
ATOM 3410 N N . LEU A 1 430 ? 19.375 33.969 2.857 1 83.94 430 LEU A N 1
ATOM 3411 C CA . LEU A 1 430 ? 19.875 33.938 1.491 1 83.94 430 LEU A CA 1
ATOM 3412 C C . LEU A 1 430 ? 19.281 35.094 0.661 1 83.94 430 LEU A C 1
ATOM 3414 O O . LEU A 1 430 ? 19.781 35.406 -0.412 1 83.94 430 LEU A O 1
ATOM 3418 N N . SER A 1 431 ? 18.234 35.656 1.124 1 87.19 431 SER A N 1
ATOM 3419 C CA . SER A 1 431 ? 17.594 36.688 0.327 1 87.19 431 SER A CA 1
ATOM 3420 C C . SER A 1 431 ? 18.5 37.938 0.219 1 87.19 431 SER A C 1
ATOM 3422 O O . SER A 1 431 ? 19.109 38.344 1.204 1 87.19 431 SER A O 1
ATOM 3424 N N . PRO A 1 432 ? 18.609 38.5 -1.01 1 85.31 432 PRO A N 1
ATOM 3425 C CA . PRO A 1 432 ? 19.375 39.719 -1.16 1 85.31 432 PRO A CA 1
ATOM 3426 C C . PRO A 1 432 ? 18.672 40.938 -0.562 1 85.31 432 PRO A C 1
ATOM 3428 O O . PRO A 1 432 ? 19.297 41.969 -0.302 1 85.31 432 PRO A O 1
ATOM 3431 N N . ASP A 1 433 ? 17.453 40.875 -0.339 1 88.5 433 ASP A N 1
ATOM 3432 C CA . ASP A 1 433 ? 16.641 41.969 0.19 1 88.5 433 ASP A CA 1
ATOM 3433 C C . ASP A 1 433 ? 16.656 41.969 1.717 1 88.5 433 ASP A C 1
ATOM 3435 O O . ASP A 1 433 ? 16.141 41.062 2.357 1 88.5 433 ASP A O 1
ATOM 3439 N N . PHE A 1 434 ? 17.156 43.031 2.289 1 90.81 434 PHE A N 1
ATOM 3440 C CA . PHE A 1 434 ? 17.328 43.125 3.732 1 90.81 434 PHE A CA 1
ATOM 3441 C C . PHE A 1 434 ? 15.984 43.125 4.445 1 90.81 434 PHE A C 1
ATOM 3443 O O . PHE A 1 434 ? 15.852 42.562 5.527 1 90.81 434 PHE A O 1
ATOM 3450 N N . GLN A 1 435 ? 15.008 43.844 3.875 1 92.06 435 GLN A N 1
ATOM 3451 C CA . GLN A 1 435 ? 13.688 43.875 4.492 1 92.06 435 GLN A CA 1
ATOM 3452 C C . GLN A 1 435 ? 13.07 42.469 4.562 1 92.06 435 GLN A C 1
ATOM 3454 O O . GLN A 1 435 ? 12.438 42.125 5.555 1 92.06 435 GLN A O 1
ATOM 3459 N N . MET A 1 436 ? 13.273 41.719 3.533 1 91.88 436 MET A N 1
ATOM 3460 C CA . MET A 1 436 ? 12.781 40.344 3.498 1 91.88 436 MET A CA 1
ATOM 3461 C C . MET A 1 436 ? 13.484 39.5 4.543 1 91.88 436 MET A C 1
ATOM 3463 O O . MET A 1 436 ? 12.859 38.656 5.18 1 91.88 436 MET A O 1
ATOM 3467 N N . ARG A 1 437 ? 14.742 39.688 4.723 1 93.38 437 ARG A N 1
ATOM 3468 C CA . ARG A 1 437 ? 15.516 38.938 5.703 1 93.38 437 ARG A CA 1
ATOM 3469 C C . ARG A 1 437 ? 15.016 39.188 7.121 1 93.38 437 ARG A C 1
ATOM 3471 O O . ARG A 1 437 ? 14.812 38.25 7.898 1 93.38 437 ARG A O 1
ATOM 3478 N N . ASP A 1 438 ? 14.781 40.438 7.363 1 94.5 438 ASP A N 1
ATOM 3479 C CA . ASP A 1 438 ? 14.336 40.812 8.703 1 94.5 438 ASP A CA 1
ATOM 3480 C C . ASP A 1 438 ? 12.945 40.281 9 1 94.5 438 ASP A C 1
ATOM 3482 O O . ASP A 1 438 ? 12.695 39.781 10.094 1 94.5 438 ASP A O 1
ATOM 3486 N N . THR A 1 439 ? 12.07 40.438 8.055 1 96 439 THR A N 1
ATOM 3487 C CA . THR A 1 439 ? 10.719 39.938 8.219 1 96 439 THR A CA 1
ATOM 3488 C C . THR A 1 439 ? 10.75 38.406 8.43 1 96 439 THR A C 1
ATOM 3490 O O . THR A 1 439 ? 10.047 37.875 9.297 1 96 439 THR A O 1
ATOM 3493 N N . ALA A 1 440 ? 11.531 37.719 7.609 1 96.5 440 ALA A N 1
ATOM 3494 C CA . ALA A 1 440 ? 11.641 36.25 7.688 1 96.5 440 ALA A CA 1
ATOM 3495 C C . ALA A 1 440 ? 12.156 35.812 9.055 1 96.5 440 ALA A C 1
ATOM 3497 O O . ALA A 1 440 ? 11.719 34.812 9.594 1 96.5 440 ALA A O 1
ATOM 3498 N N . ARG A 1 441 ? 13.094 36.562 9.625 1 95.62 441 ARG A N 1
ATOM 3499 C CA . ARG A 1 441 ? 13.633 36.219 10.938 1 95.62 441 ARG A CA 1
ATOM 3500 C C . ARG A 1 441 ? 12.562 36.344 12.016 1 95.62 441 ARG A C 1
ATOM 3502 O O . ARG A 1 441 ? 12.484 35.469 12.906 1 95.62 441 ARG A O 1
ATOM 3509 N N . ARG A 1 442 ? 11.781 37.312 11.906 1 97.25 442 ARG A N 1
ATOM 3510 C CA . ARG A 1 442 ? 10.688 37.5 12.867 1 97.25 442 ARG A CA 1
ATOM 3511 C C . ARG A 1 442 ? 9.672 36.375 12.742 1 97.25 442 ARG A C 1
ATOM 3513 O O . ARG A 1 442 ? 9.18 35.844 13.75 1 97.25 442 ARG A O 1
ATOM 3520 N N . GLN A 1 443 ? 9.344 36.062 11.523 1 97.94 443 GLN A N 1
ATOM 3521 C CA . GLN A 1 443 ? 8.383 35 11.289 1 97.94 443 GLN A CA 1
ATOM 3522 C C . GLN A 1 443 ? 8.922 33.656 11.781 1 97.94 443 GLN A C 1
ATOM 3524 O O . GLN A 1 443 ? 8.164 32.812 12.281 1 97.94 443 GLN A O 1
ATOM 3529 N N . LEU A 1 444 ? 10.172 33.406 11.617 1 96.56 444 LEU A N 1
ATOM 3530 C CA . LEU A 1 444 ? 10.812 32.188 12.117 1 96.56 444 LEU A CA 1
ATOM 3531 C C . LEU A 1 444 ? 10.641 32.062 13.625 1 96.56 444 LEU A C 1
ATOM 3533 O O . LEU A 1 444 ? 10.406 30.984 14.141 1 96.56 444 LEU A O 1
ATOM 3537 N N . GLU A 1 445 ? 10.742 33.125 14.281 1 96.5 445 GLU A N 1
ATOM 3538 C CA . GLU A 1 445 ? 10.562 33.156 15.727 1 96.5 445 GLU A CA 1
ATOM 3539 C C . GLU A 1 445 ? 9.125 32.812 16.109 1 96.5 445 GLU A C 1
ATOM 3541 O O . GLU A 1 445 ? 8.891 32.031 17.047 1 96.5 445 GLU A O 1
ATOM 3546 N N . ILE A 1 446 ? 8.219 33.406 15.406 1 97.56 446 ILE A N 1
ATOM 3547 C CA . ILE A 1 446 ? 6.805 33.156 15.656 1 97.56 446 ILE A CA 1
ATOM 3548 C C . ILE A 1 446 ? 6.504 31.672 15.453 1 97.56 446 ILE A C 1
ATOM 3550 O O . ILE A 1 446 ? 5.844 31.047 16.281 1 97.56 446 ILE A O 1
ATOM 3554 N N . CYS A 1 447 ? 6.98 31.125 14.367 1 98.19 447 CYS A N 1
ATOM 3555 C CA . CYS A 1 447 ? 6.746 29.719 14.055 1 98.19 447 CYS A CA 1
ATOM 3556 C C . CYS A 1 447 ? 7.426 28.812 15.07 1 98.19 447 CYS A C 1
ATOM 3558 O O . CYS A 1 447 ? 6.891 27.766 15.43 1 98.19 447 CYS A O 1
ATOM 3560 N N . SER A 1 448 ? 8.609 29.219 15.547 1 97.5 448 SER A N 1
ATOM 3561 C CA . SER A 1 448 ? 9.32 28.438 16.562 1 97.5 448 SER A CA 1
ATOM 3562 C C . SER A 1 448 ? 8.523 28.375 17.859 1 97.5 448 SER A C 1
ATOM 3564 O O . SER A 1 448 ? 8.43 27.312 18.484 1 97.5 448 SER A O 1
ATOM 3566 N N . GLN A 1 449 ? 7.977 29.469 18.219 1 97.19 449 GLN A N 1
ATOM 3567 C CA . GLN A 1 449 ? 7.141 29.5 19.406 1 97.19 449 GLN A CA 1
ATOM 3568 C C . GLN A 1 449 ? 5.891 28.641 19.234 1 97.19 449 GLN A C 1
ATOM 3570 O O . GLN A 1 449 ? 5.473 27.938 20.156 1 97.19 449 GLN A O 1
ATOM 3575 N N . ALA A 1 450 ? 5.32 28.781 18.062 1 97.94 450 ALA A N 1
ATOM 3576 C CA . ALA A 1 450 ? 4.137 27.984 17.766 1 97.94 450 ALA A CA 1
ATOM 3577 C C . ALA A 1 450 ? 4.434 26.484 17.875 1 97.94 450 ALA A C 1
ATOM 3579 O O . ALA A 1 450 ? 3.658 25.734 18.469 1 97.94 450 ALA A O 1
ATOM 3580 N N . LEU A 1 451 ? 5.543 26.031 17.266 1 97.56 451 LEU A N 1
ATOM 3581 C CA . LEU A 1 451 ? 5.914 24.625 17.328 1 97.56 451 LEU A CA 1
ATOM 3582 C C . LEU A 1 451 ? 6.191 24.203 18.781 1 97.56 451 LEU A C 1
ATOM 3584 O O . LEU A 1 451 ? 5.918 23.062 19.172 1 97.56 451 LEU A O 1
ATOM 3588 N N . GLY A 1 452 ? 6.734 25.125 19.578 1 96.44 452 GLY A N 1
ATOM 3589 C CA . GLY A 1 452 ? 6.906 24.844 21 1 96.44 452 GLY A CA 1
ATOM 3590 C C . GLY A 1 452 ? 5.598 24.578 21.719 1 96.44 452 GLY A C 1
ATOM 3591 O O . GLY A 1 452 ? 5.516 23.672 22.547 1 96.44 452 GLY A O 1
ATOM 3592 N N . GLU A 1 453 ? 4.594 25.375 21.406 1 96.38 453 GLU A N 1
ATOM 3593 C CA . GLU A 1 453 ? 3.27 25.188 22 1 96.38 453 GLU A CA 1
ATOM 3594 C C . GLU A 1 453 ? 2.637 23.875 21.547 1 96.38 453 GLU A C 1
ATOM 3596 O O . GLU A 1 453 ? 2.082 23.141 22.359 1 96.38 453 GLU A O 1
ATOM 3601 N N . ILE A 1 454 ? 2.771 23.594 20.281 1 97.31 454 ILE A N 1
ATOM 3602 C CA . ILE A 1 454 ? 2.203 22.375 19.688 1 97.31 454 ILE A CA 1
ATOM 3603 C C . ILE A 1 454 ? 2.961 21.156 20.203 1 97.31 454 ILE A C 1
ATOM 3605 O O . ILE A 1 454 ? 2.381 20.078 20.359 1 97.31 454 ILE A O 1
ATOM 3609 N N . GLY A 1 455 ? 4.258 21.359 20.5 1 95.5 455 GLY A N 1
ATOM 3610 C CA . GLY A 1 455 ? 5.141 20.281 20.938 1 95.5 455 GLY A CA 1
ATOM 3611 C C . GLY A 1 455 ? 4.734 19.688 22.266 1 95.5 455 GLY A C 1
ATOM 3612 O O . GLY A 1 455 ? 5.188 18.594 22.625 1 95.5 455 GLY A O 1
ATOM 3613 N N . GLN A 1 456 ? 3.832 20.312 22.953 1 91.69 456 GLN A N 1
ATOM 3614 C CA . GLN A 1 456 ? 3.291 19.75 24.172 1 91.69 456 GLN A CA 1
ATOM 3615 C C . GLN A 1 456 ? 2.406 18.531 23.875 1 91.69 456 GLN A C 1
ATOM 3617 O O . GLN A 1 456 ? 2.271 17.641 24.719 1 91.69 456 GLN A O 1
ATOM 3622 N N . ALA A 1 457 ? 1.842 18.594 22.703 1 92.25 457 ALA A N 1
ATOM 3623 C CA . ALA A 1 457 ? 0.958 17.516 22.281 1 92.25 457 ALA A CA 1
ATOM 3624 C C . ALA A 1 457 ? 1.652 16.578 21.297 1 92.25 457 ALA A C 1
ATOM 3626 O O . ALA A 1 457 ? 1.562 15.359 21.406 1 92.25 457 ALA A O 1
ATOM 3627 N N . TYR A 1 458 ? 2.344 17.141 20.344 1 95.56 458 TYR A N 1
ATOM 3628 C CA . TYR A 1 458 ? 2.893 16.391 19.234 1 95.56 458 TYR A CA 1
ATOM 3629 C C . TYR A 1 458 ? 4.414 16.359 19.281 1 95.56 458 TYR A C 1
ATOM 3631 O O . TYR A 1 458 ? 5.066 17.406 19.156 1 95.56 458 TYR A O 1
ATOM 3639 N N . LYS A 1 459 ? 5.023 15.203 19.297 1 92.69 459 LYS A N 1
ATOM 3640 C CA . LYS A 1 459 ? 6.477 15.07 19.359 1 92.69 459 LYS A CA 1
ATOM 3641 C C . LYS A 1 459 ? 7.117 15.5 18.031 1 92.69 459 LYS A C 1
ATOM 3643 O O . LYS A 1 459 ? 8.25 15.977 18.016 1 92.69 459 LYS A O 1
ATOM 3648 N N . ASN A 1 460 ? 6.406 15.32 16.938 1 92.81 460 ASN A N 1
ATOM 3649 C CA . ASN A 1 460 ? 6.977 15.688 15.648 1 92.81 460 ASN A CA 1
ATOM 3650 C C . ASN A 1 460 ? 7.125 17.203 15.516 1 92.81 460 ASN A C 1
ATOM 3652 O O . ASN A 1 460 ? 7.895 17.688 14.68 1 92.81 460 ASN A O 1
ATOM 3656 N N . ALA A 1 461 ? 6.406 17.969 16.297 1 96.06 461 ALA A N 1
ATOM 3657 C CA . ALA A 1 461 ? 6.621 19.422 16.328 1 96.06 461 ALA A CA 1
ATOM 3658 C C . ALA A 1 461 ? 7.992 19.766 16.906 1 96.06 461 ALA A C 1
ATOM 3660 O O . ALA A 1 461 ? 8.68 20.656 16.406 1 96.06 461 ALA A O 1
ATOM 3661 N N . LEU A 1 462 ? 8.359 19.062 17.875 1 93.62 462 LEU A N 1
ATOM 3662 C CA . LEU A 1 462 ? 9.672 19.266 18.484 1 93.62 462 LEU A CA 1
ATOM 3663 C C . LEU A 1 462 ? 10.789 18.844 17.531 1 93.62 462 LEU A C 1
ATOM 3665 O O . LEU A 1 462 ? 11.836 19.484 17.469 1 93.62 462 LEU A O 1
ATOM 3669 N N . ARG A 1 463 ? 10.547 17.766 16.859 1 89.31 463 ARG A N 1
ATOM 3670 C CA . ARG A 1 463 ? 11.508 17.344 15.852 1 89.31 463 ARG A CA 1
ATOM 3671 C C . ARG A 1 463 ? 11.695 18.406 14.781 1 89.31 463 ARG A C 1
ATOM 3673 O O . ARG A 1 463 ? 12.82 18.672 14.344 1 89.31 463 ARG A O 1
ATOM 3680 N N . ALA A 1 464 ? 10.609 18.969 14.305 1 91.81 464 ALA A N 1
ATOM 3681 C CA . ALA A 1 464 ? 10.68 20.031 13.305 1 91.81 464 ALA A CA 1
ATOM 3682 C C . ALA A 1 464 ? 11.508 21.203 13.812 1 91.81 464 ALA A C 1
ATOM 3684 O O . ALA A 1 464 ? 12.32 21.766 13.07 1 91.81 464 ALA A O 1
ATOM 3685 N N . LEU A 1 465 ? 11.312 21.547 15.086 1 92.56 465 LEU A N 1
ATOM 3686 C CA . LEU A 1 465 ? 12.078 22.625 15.695 1 92.56 465 LEU A CA 1
ATOM 3687 C C . LEU A 1 465 ? 13.562 22.297 15.727 1 92.56 465 LEU A C 1
ATOM 3689 O O . LEU A 1 465 ? 14.398 23.156 15.453 1 92.56 465 LEU A O 1
ATOM 3693 N N . GLU A 1 466 ? 13.836 21.109 15.992 1 88.75 466 GLU A N 1
ATOM 3694 C CA . GLU A 1 466 ? 15.227 20.688 16.047 1 88.75 466 GLU A CA 1
ATOM 3695 C C . GLU A 1 466 ? 15.875 20.75 14.672 1 88.75 466 GLU A C 1
ATOM 3697 O O . GLU A 1 466 ? 17.031 21.156 14.539 1 88.75 466 GLU A O 1
ATOM 3702 N N . VAL A 1 467 ? 15.172 20.281 13.695 1 86.75 467 VAL A N 1
ATOM 3703 C CA . VAL A 1 467 ? 15.703 20.281 12.336 1 86.75 467 VAL A CA 1
ATOM 3704 C C . VAL A 1 467 ? 15.961 21.719 11.875 1 86.75 467 VAL A C 1
ATOM 3706 O O . VAL A 1 467 ? 17.016 22.016 11.305 1 86.75 467 VAL A O 1
ATOM 3709 N N . ILE A 1 468 ? 15.078 22.594 12.133 1 90.75 468 ILE A N 1
ATOM 3710 C CA . ILE A 1 468 ? 15.203 23.984 11.711 1 90.75 468 ILE A CA 1
ATOM 3711 C C . ILE A 1 468 ? 16.375 24.641 12.445 1 90.75 468 ILE A C 1
ATOM 3713 O O . ILE A 1 468 ? 17.141 25.406 11.852 1 90.75 468 ILE A O 1
ATOM 3717 N N . THR A 1 469 ? 16.5 24.312 13.688 1 88.94 469 THR A N 1
ATOM 3718 C CA . THR A 1 469 ? 17.594 24.859 14.469 1 88.94 469 THR A CA 1
ATOM 3719 C C . THR A 1 469 ? 18.938 24.359 13.938 1 88.94 469 THR A C 1
ATOM 3721 O O . THR A 1 469 ? 19.906 25.125 13.891 1 88.94 469 THR A O 1
ATOM 3724 N N . SER A 1 470 ? 18.938 23.141 13.57 1 84.69 470 SER A N 1
ATOM 3725 C CA . SER A 1 470 ? 20.156 22.578 12.992 1 84.69 470 SER A CA 1
ATOM 3726 C C . SER A 1 470 ? 20.516 23.266 11.68 1 84.69 470 SER A C 1
ATOM 3728 O O . SER A 1 470 ? 21.688 23.531 11.406 1 84.69 470 SER A O 1
ATOM 3730 N N . ILE A 1 471 ? 19.547 23.5 10.867 1 84.12 471 ILE A N 1
ATOM 3731 C CA . ILE A 1 471 ? 19.75 24.172 9.586 1 84.12 471 ILE A CA 1
ATOM 3732 C C . ILE A 1 471 ? 20.25 25.594 9.812 1 84.12 471 ILE A C 1
ATOM 3734 O O . ILE A 1 471 ? 21.172 26.047 9.141 1 84.12 471 ILE A O 1
ATOM 3738 N N . LYS A 1 472 ? 19.672 26.25 10.727 1 86.56 472 LYS A N 1
ATOM 3739 C CA . LYS A 1 472 ? 20.062 27.609 11.062 1 86.56 472 LYS A CA 1
ATOM 3740 C C . LYS A 1 472 ? 21.516 27.656 11.523 1 86.56 472 LYS A C 1
ATOM 3742 O O . LYS A 1 472 ? 22.281 28.547 11.125 1 86.56 472 LYS A O 1
ATOM 3747 N N . SER A 1 473 ? 21.859 26.719 12.328 1 85.81 473 SER A N 1
ATOM 3748 C CA . SER A 1 473 ? 23.219 26.672 12.852 1 85.81 473 SER A CA 1
ATOM 3749 C C . SER A 1 473 ? 24.234 26.438 11.742 1 85.81 473 SER A C 1
ATOM 3751 O O . SER A 1 473 ? 25.328 27.016 11.75 1 85.81 473 SER A O 1
ATOM 3753 N N . GLU A 1 474 ? 23.891 25.609 10.883 1 82.94 474 GLU A N 1
ATOM 3754 C CA . GLU A 1 474 ? 24.781 25.328 9.766 1 82.94 474 GLU A CA 1
ATOM 3755 C C . GLU A 1 474 ? 24.953 26.547 8.867 1 82.94 474 GLU A C 1
ATOM 3757 O O . GLU A 1 474 ? 26.047 26.828 8.383 1 82.94 474 GLU A O 1
ATOM 3762 N N . LEU A 1 475 ? 23.859 27.234 8.617 1 83.5 475 LEU A N 1
ATOM 3763 C CA . LEU A 1 475 ? 23.891 28.438 7.785 1 83.5 475 LEU A CA 1
ATOM 3764 C C . LEU A 1 475 ? 24.688 29.531 8.469 1 83.5 475 LEU A C 1
ATOM 3766 O O . LEU A 1 475 ? 25.422 30.281 7.809 1 83.5 475 LEU A O 1
ATOM 3770 N N . LEU A 1 476 ? 24.641 29.578 9.734 1 83.75 476 LEU A N 1
ATOM 3771 C CA . LEU A 1 476 ? 25.391 30.562 10.5 1 83.75 476 LEU A CA 1
ATOM 3772 C C . LEU A 1 476 ? 26.891 30.234 10.477 1 83.75 476 LEU A C 1
ATOM 3774 O O . LEU A 1 476 ? 27.719 31.141 10.398 1 83.75 476 LEU A O 1
ATOM 3778 N N . ARG A 1 477 ? 27.172 28.984 10.555 1 82.94 477 ARG A N 1
ATOM 3779 C CA . ARG A 1 477 ? 28.578 28.562 10.492 1 82.94 477 ARG A CA 1
ATOM 3780 C C . ARG A 1 477 ? 29.188 28.906 9.133 1 82.94 477 ARG A C 1
ATOM 3782 O O . ARG A 1 477 ? 30.344 29.344 9.055 1 82.94 477 ARG A O 1
ATOM 3789 N N . HIS A 1 478 ? 28.422 28.719 8.195 1 79.62 478 HIS A N 1
ATOM 3790 C CA . HIS A 1 478 ? 28.891 29.031 6.852 1 79.62 478 HIS A CA 1
ATOM 3791 C C . HIS A 1 478 ? 29.109 30.531 6.676 1 79.62 478 HIS A C 1
ATOM 3793 O O . HIS A 1 478 ? 30.062 30.953 6.031 1 79.62 478 HIS A O 1
ATOM 3799 N N . GLN A 1 479 ? 28.25 31.297 7.176 1 78.69 479 GLN A N 1
ATOM 3800 C CA . GLN A 1 479 ? 28.359 32.75 7.09 1 78.69 479 GLN A CA 1
ATOM 3801 C C . GLN A 1 479 ? 29.594 33.25 7.848 1 78.69 479 GLN A C 1
ATOM 3803 O O . GLN A 1 479 ? 30.281 34.156 7.398 1 78.69 479 GLN A O 1
ATOM 3808 N N . ARG A 1 480 ? 29.891 32.625 8.93 1 78.38 480 ARG A N 1
ATOM 3809 C CA . ARG A 1 480 ? 31.047 33 9.734 1 78.38 480 ARG A CA 1
ATOM 3810 C C . ARG A 1 480 ? 32.344 32.625 9.031 1 78.38 480 ARG A C 1
ATOM 3812 O O . ARG A 1 480 ? 33.344 33.375 9.078 1 78.38 480 ARG A O 1
ATOM 3819 N N . ARG A 1 481 ? 32.375 31.531 8.477 1 73.31 481 ARG A N 1
ATOM 3820 C CA . ARG A 1 481 ? 33.562 31.094 7.738 1 73.31 481 ARG A CA 1
ATOM 3821 C C . ARG A 1 481 ? 33.844 32.031 6.555 1 73.31 481 ARG A C 1
ATOM 3823 O O . ARG A 1 481 ? 35 32.312 6.258 1 73.31 481 ARG A O 1
ATOM 3830 N N . GLU A 1 482 ? 32.812 32.406 5.895 1 69.06 482 GLU A N 1
ATOM 3831 C CA . GLU A 1 482 ? 32.969 33.344 4.773 1 69.06 482 GLU A CA 1
ATOM 3832 C C . GLU A 1 482 ? 33.438 34.688 5.246 1 69.06 482 GLU A C 1
ATOM 3834 O O . GLU A 1 482 ? 34.219 35.375 4.562 1 69.06 482 GLU A O 1
ATOM 3839 N N . SER A 1 483 ? 33.062 35.125 6.398 1 67.25 483 SER A N 1
ATOM 3840 C CA . SER A 1 483 ? 33.469 36.406 6.941 1 67.25 483 SER A CA 1
ATOM 3841 C C . SER A 1 483 ? 34.906 36.375 7.434 1 67.25 483 SER A C 1
ATOM 3843 O O . SER A 1 483 ? 35.656 37.344 7.285 1 67.25 483 SER A O 1
ATOM 3845 N N . THR A 1 484 ? 35.375 35.344 8.078 1 62.47 484 THR A N 1
ATOM 3846 C CA . THR A 1 484 ? 36.75 35.25 8.57 1 62.47 484 THR A CA 1
ATOM 3847 C C . THR A 1 484 ? 37.719 35.062 7.41 1 62.47 484 THR A C 1
ATOM 3849 O O . THR A 1 484 ? 38.906 35.438 7.508 1 62.47 484 THR A O 1
ATOM 3852 N N . SER A 1 485 ? 37.312 34.188 6.508 1 52.5 485 SER A N 1
ATOM 3853 C CA . SER A 1 485 ? 38.281 34.031 5.434 1 52.5 485 SER A CA 1
ATOM 3854 C C . SER A 1 485 ? 38.406 35.281 4.594 1 52.5 485 SER A C 1
ATOM 3856 O O . SER A 1 485 ? 39.312 35.375 3.732 1 52.5 485 SER A O 1
ATOM 3858 N N . GLY A 1 486 ? 38.406 36.656 5.074 1 45.19 486 GLY A N 1
ATOM 3859 C CA . GLY A 1 486 ? 38.625 37.906 4.355 1 45.19 486 GLY A CA 1
ATOM 3860 C C . GLY A 1 486 ? 38.344 37.781 2.867 1 45.19 486 GLY A C 1
ATOM 3861 O O . GLY A 1 486 ? 38.562 38.75 2.119 1 45.19 486 GLY A O 1
ATOM 3862 N N . LEU A 1 487 ? 38.812 36.75 2.051 1 34.72 487 LEU A N 1
ATOM 3863 C CA . LEU A 1 487 ? 38.625 36.562 0.619 1 34.72 487 LEU A CA 1
ATOM 3864 C C . LEU A 1 487 ? 37.125 36.531 0.281 1 34.72 487 LEU A C 1
ATOM 3866 O O . LEU A 1 487 ? 36.344 35.844 0.965 1 34.72 487 LEU A O 1
ATOM 3870 N N . SER A 1 488 ? 36.656 37.656 -0.4 1 33.41 488 SER A N 1
ATOM 3871 C CA . SER A 1 488 ? 35.406 37.75 -1.127 1 33.41 488 SER A CA 1
ATOM 3872 C C . SER A 1 488 ? 35.031 36.438 -1.801 1 33.41 488 SER A C 1
ATOM 3874 O O . SER A 1 488 ? 35.562 36.125 -2.883 1 33.41 488 SER A O 1
ATOM 3876 N N . ILE A 1 489 ? 35.281 35.344 -1.243 1 28.64 489 ILE A N 1
ATOM 3877 C CA . ILE A 1 489 ? 34.844 34.156 -1.97 1 28.64 489 ILE A CA 1
ATOM 3878 C C . ILE A 1 489 ? 33.406 34.312 -2.379 1 28.64 489 ILE A C 1
ATOM 3880 O O . ILE A 1 489 ? 32.5 34.188 -1.541 1 28.64 489 ILE A O 1
ATOM 3884 N N . ILE A 1 490 ? 33.094 35.25 -3.201 1 29.47 490 ILE A N 1
ATOM 3885 C CA . ILE A 1 490 ? 31.891 35.312 -4 1 29.47 490 ILE A CA 1
ATOM 3886 C C . ILE A 1 490 ? 31.453 33.906 -4.391 1 29.47 490 ILE A C 1
ATOM 3888 O O . ILE A 1 490 ? 30.266 33.625 -4.562 1 29.47 490 ILE A O 1
ATOM 3892 N N . GLY A 1 491 ? 32.375 33.094 -5.055 1 27.88 491 GLY A N 1
ATOM 3893 C CA . GLY A 1 491 ? 32.094 31.984 -5.965 1 27.88 491 GLY A CA 1
ATOM 3894 C C . GLY A 1 491 ? 31.594 30.734 -5.258 1 27.88 491 GLY A C 1
ATOM 3895 O O . GLY A 1 491 ? 31.344 29.719 -5.898 1 27.88 491 GLY A O 1
ATOM 3896 N N . GLN A 1 492 ? 32.156 30.5 -4.086 1 27.42 492 GLN A N 1
ATOM 3897 C CA . GLN A 1 492 ? 31.859 29.141 -3.656 1 27.42 492 GLN A CA 1
ATOM 3898 C C . GLN A 1 492 ? 30.391 28.984 -3.285 1 27.42 492 GLN A C 1
ATOM 3900 O O . GLN A 1 492 ? 30.062 28.781 -2.115 1 27.42 492 GLN A O 1
ATOM 3905 N N . SER A 1 493 ? 29.578 29.703 -3.885 1 29.69 493 SER A N 1
ATOM 3906 C CA . SER A 1 493 ? 28.156 29.406 -3.961 1 29.69 493 SER A CA 1
ATOM 3907 C C . SER A 1 493 ? 27.906 27.906 -4.055 1 29.69 493 SER A C 1
ATOM 3909 O O . SER A 1 493 ? 26.766 27.469 -4.125 1 29.69 493 SER A O 1
ATOM 3911 N N . ASN A 1 494 ? 29.047 27.203 -4.324 1 31 494 ASN A N 1
ATOM 3912 C CA . ASN A 1 494 ? 28.859 25.781 -4.594 1 31 494 ASN A CA 1
ATOM 3913 C C . ASN A 1 494 ? 28.453 25.016 -3.334 1 31 494 ASN A C 1
ATOM 3915 O O . ASN A 1 494 ? 27.766 24 -3.41 1 31 494 ASN A O 1
ATOM 3919 N N . SER A 1 495 ? 29.25 25.484 -2.152 1 32.91 495 SER A N 1
ATOM 3920 C CA . SER A 1 495 ? 29 24.656 -0.966 1 32.91 495 SER A CA 1
ATOM 3921 C C . SER A 1 495 ? 27.625 24.938 -0.382 1 32.91 495 SER A C 1
ATOM 3923 O O . SER A 1 495 ? 26.953 24.031 0.101 1 32.91 495 SER A O 1
ATOM 3925 N N . ILE A 1 496 ? 27.422 26.312 -0.172 1 32.94 496 ILE A N 1
ATOM 3926 C CA . ILE A 1 496 ? 26.094 26.672 0.311 1 32.94 496 ILE A CA 1
ATOM 3927 C C . ILE A 1 496 ? 25.047 26.219 -0.697 1 32.94 496 ILE A C 1
ATOM 3929 O O . ILE A 1 496 ? 23.922 25.875 -0.319 1 32.94 496 ILE A O 1
ATOM 3933 N N . SER A 1 497 ? 25.438 26.516 -2.031 1 32.72 497 SER A N 1
ATOM 3934 C CA . SER A 1 497 ? 24.594 25.953 -3.076 1 32.72 497 SER A CA 1
ATOM 3935 C C . SER A 1 497 ? 24.406 24.453 -2.887 1 32.72 497 SER A C 1
ATOM 3937 O O . SER A 1 497 ? 23.344 23.906 -3.227 1 32.72 497 SER A O 1
ATOM 3939 N N . SER A 1 498 ? 25.609 23.859 -2.498 1 34.62 498 SER A N 1
ATOM 3940 C CA . SER A 1 498 ? 25.516 22.438 -2.186 1 34.62 498 SER A CA 1
ATOM 3941 C C . SER A 1 498 ? 24.641 22.203 -0.957 1 34.62 498 SER A C 1
ATOM 3943 O O . SER A 1 498 ? 23.875 21.234 -0.908 1 34.62 498 SER A O 1
ATOM 3945 N N . MET A 1 499 ? 24.984 23.078 0.055 1 32.78 499 MET A N 1
ATOM 3946 C CA . MET A 1 499 ? 24.172 22.969 1.255 1 32.78 499 MET A CA 1
ATOM 3947 C C . MET A 1 499 ? 22.734 23.406 0.973 1 32.78 499 MET A C 1
ATOM 3949 O O . MET A 1 499 ? 21.781 22.781 1.442 1 32.78 499 MET A O 1
ATOM 3953 N N . ILE A 1 500 ? 22.719 24.703 0.45 1 35.75 500 ILE A N 1
ATOM 3954 C CA . ILE A 1 500 ? 21.422 25.219 0.01 1 35.75 500 ILE A CA 1
ATOM 3955 C C . ILE A 1 500 ? 20.938 24.422 -1.193 1 35.75 500 ILE A C 1
ATOM 3957 O O . ILE A 1 500 ? 19.734 24.234 -1.381 1 35.75 500 ILE A O 1
ATOM 3961 N N . ALA A 1 501 ? 21.859 24.156 -2.225 1 32.34 501 ALA A N 1
ATOM 3962 C CA . ALA A 1 501 ? 21.594 23.141 -3.256 1 32.34 501 ALA A CA 1
ATOM 3963 C C . ALA A 1 501 ? 21.203 21.812 -2.637 1 32.34 501 ALA A C 1
ATOM 3965 O O . ALA A 1 501 ? 20.844 20.875 -3.35 1 32.34 501 ALA A O 1
ATOM 3966 N N . LEU A 1 502 ? 21.656 21.547 -1.468 1 30.8 502 LEU A N 1
ATOM 3967 C CA . LEU A 1 502 ? 21.328 20.391 -0.65 1 30.8 502 LEU A CA 1
ATOM 3968 C C . LEU A 1 502 ? 19.812 20.281 -0.465 1 30.8 502 LEU A C 1
ATOM 3970 O O . LEU A 1 502 ? 19.281 19.188 -0.324 1 30.8 502 LEU A O 1
ATOM 3974 N N . GLY A 1 503 ? 19.25 21.359 0.006 1 30.83 503 GLY A N 1
ATOM 3975 C CA . GLY A 1 503 ? 17.812 21.312 -0.203 1 30.83 503 GLY A CA 1
ATOM 3976 C C . GLY A 1 503 ? 17.422 21.125 -1.658 1 30.83 503 GLY A C 1
ATOM 3977 O O . GLY A 1 503 ? 16.234 21.062 -1.987 1 30.83 503 GLY A O 1
ATOM 3978 N N . GLN A 1 504 ? 18.031 21.844 -2.59 1 29.33 504 GLN A N 1
ATOM 3979 C CA . GLN A 1 504 ? 17.828 21.781 -4.035 1 29.33 504 GLN A CA 1
ATOM 3980 C C . GLN A 1 504 ? 18.141 20.406 -4.586 1 29.33 504 GLN A C 1
ATOM 3982 O O . GLN A 1 504 ? 19 19.688 -4.051 1 29.33 504 GLN A O 1
ATOM 3987 N N . ILE A 1 505 ? 17.328 19.969 -5.406 1 27.45 505 ILE A N 1
ATOM 3988 C CA . ILE A 1 505 ? 17.562 18.922 -6.391 1 27.45 505 ILE A CA 1
ATOM 3989 C C . ILE A 1 505 ? 18.969 19.078 -6.973 1 27.45 505 ILE A C 1
ATOM 3991 O O . ILE A 1 505 ? 19.266 20.078 -7.629 1 27.45 505 ILE A O 1
ATOM 3995 N N . GLN A 1 506 ? 20.094 18.906 -6.258 1 28.16 506 GLN A N 1
ATOM 3996 C CA . GLN A 1 506 ? 21.312 18.859 -7.066 1 28.16 506 GLN A CA 1
ATOM 3997 C C . GLN A 1 506 ? 21 18.469 -8.508 1 28.16 506 GLN A C 1
ATOM 3999 O O . GLN A 1 506 ? 20.562 17.344 -8.773 1 28.16 506 GLN A O 1
ATOM 4004 N N . SER A 1 507 ? 20.672 19.375 -9.305 1 26.19 507 SER A N 1
ATOM 4005 C CA . SER A 1 507 ? 20.812 19.328 -10.758 1 26.19 507 SER A CA 1
ATOM 4006 C C . SER A 1 507 ? 22.219 18.922 -11.164 1 26.19 507 SER A C 1
ATOM 4008 O O . SER A 1 507 ? 23.125 19.75 -11.18 1 26.19 507 SER A O 1
ATOM 4010 N N . GLY A 1 508 ? 22.938 18 -10.602 1 27.83 508 GLY A N 1
ATOM 4011 C CA . GLY A 1 508 ? 24.094 17.516 -11.336 1 27.83 508 GLY A CA 1
ATOM 4012 C C . GLY A 1 508 ? 23.938 17.625 -12.836 1 27.83 508 GLY A C 1
ATOM 4013 O O . GLY A 1 508 ? 24.688 16.984 -13.586 1 27.83 508 GLY A O 1
ATOM 4014 N N . ILE A 1 509 ? 22.969 18.188 -13.422 1 25.48 509 ILE A N 1
ATOM 4015 C CA . ILE A 1 509 ? 23.156 18.516 -14.836 1 25.48 509 ILE A CA 1
ATOM 4016 C C . ILE A 1 509 ? 24.328 19.469 -15 1 25.48 509 ILE A C 1
ATOM 4018 O O . ILE A 1 509 ? 25.047 19.406 -16 1 25.48 509 ILE A O 1
ATOM 4022 N N . PHE A 1 510 ? 24.484 20.562 -14.172 1 25.41 510 PHE A N 1
ATOM 4023 C CA . PHE A 1 510 ? 25.344 21.578 -14.773 1 25.41 510 PHE A CA 1
ATOM 4024 C C . PHE A 1 510 ? 26.812 21.234 -14.547 1 25.41 510 PHE A C 1
ATOM 4026 O O . PHE A 1 510 ? 27.625 21.328 -15.469 1 25.41 510 PHE A O 1
ATOM 4033 N N . GLY A 1 511 ? 27.391 21.484 -13.414 1 24.41 511 GLY A N 1
ATOM 4034 C CA . GLY A 1 511 ? 28.828 21.75 -13.477 1 24.41 511 GLY A CA 1
ATOM 4035 C C . GLY A 1 511 ? 29.656 20.5 -13.656 1 24.41 511 GLY A C 1
ATOM 4036 O O . GLY A 1 511 ? 30.516 20.188 -12.82 1 24.41 511 GLY A O 1
ATOM 4037 N N . ALA A 1 512 ? 29.062 19.516 -14.219 1 22.08 512 ALA A N 1
ATOM 4038 C CA . ALA A 1 512 ? 30.094 18.5 -14.453 1 22.08 512 ALA A CA 1
ATOM 4039 C C . ALA A 1 512 ? 31.234 19.062 -15.297 1 22.08 512 ALA A C 1
ATOM 4041 O O . ALA A 1 512 ? 31 19.656 -16.344 1 22.08 512 ALA A O 1
ATOM 4042 N N . GLU A 1 513 ? 32.281 19.516 -14.781 1 22.17 513 GLU A N 1
ATOM 4043 C CA . GLU A 1 513 ? 33.5 19.609 -15.609 1 22.17 513 GLU A CA 1
ATOM 4044 C C . GLU A 1 513 ? 33.594 18.438 -16.578 1 22.17 513 GLU A C 1
ATOM 4046 O O . GLU A 1 513 ? 33.281 17.297 -16.219 1 22.17 513 GLU A O 1
ATOM 4051 N N . PRO A 1 514 ? 33.812 18.75 -18 1 22.3 514 PRO A N 1
ATOM 4052 C CA . PRO A 1 514 ? 34.031 17.891 -19.172 1 22.3 514 PRO A CA 1
ATOM 4053 C C . PRO A 1 514 ? 35.094 16.828 -18.953 1 22.3 514 PRO A C 1
ATOM 4055 O O . PRO A 1 514 ? 35.531 16.188 -19.906 1 22.3 514 PRO A O 1
ATOM 4058 N N . GLY A 1 515 ? 35.469 16.422 -17.891 1 17.94 515 GLY A N 1
ATOM 4059 C CA . GLY A 1 515 ? 36.656 15.641 -18.203 1 17.94 515 GLY A CA 1
ATOM 4060 C C . GLY A 1 515 ? 36.438 14.648 -19.328 1 17.94 515 GLY A C 1
ATOM 4061 O O . GLY A 1 515 ? 35.281 14.297 -19.641 1 17.94 515 GLY A O 1
ATOM 4062 N N . ALA A 1 516 ? 37.594 14.32 -20.312 1 19.38 516 ALA A N 1
ATOM 4063 C CA . ALA A 1 516 ? 37.938 13.688 -21.578 1 19.38 516 ALA A CA 1
ATOM 4064 C C . ALA A 1 516 ? 37.469 12.234 -21.609 1 19.38 516 ALA A C 1
ATOM 4066 O O . ALA A 1 516 ? 37.812 11.484 -22.531 1 19.38 516 ALA A O 1
ATOM 4067 N N . SER A 1 517 ? 36.594 11.734 -20.844 1 18.41 517 SER A N 1
ATOM 4068 C CA . SER A 1 517 ? 36.875 10.328 -21.125 1 18.41 517 SER A CA 1
ATOM 4069 C C . SER A 1 517 ? 36.656 10.008 -22.594 1 18.41 517 SER A C 1
ATOM 4071 O O . SER A 1 517 ? 35.875 10.664 -23.281 1 18.41 517 SER A O 1
ATOM 4073 N N . GLN A 1 518 ? 37.5 9.055 -23.141 1 17.22 518 GLN A N 1
ATOM 4074 C CA . GLN A 1 518 ? 37.969 8.297 -24.297 1 17.22 518 GLN A CA 1
ATOM 4075 C C . GLN A 1 518 ? 36.781 7.684 -25.062 1 17.22 518 GLN A C 1
ATOM 4077 O O . GLN A 1 518 ? 35.719 7.516 -24.5 1 17.22 518 GLN A O 1
ATOM 4082 N N . SER A 1 519 ? 37.094 7 -26.312 1 18.31 519 SER A N 1
ATOM 4083 C CA . SER A 1 519 ? 36.719 6.68 -27.688 1 18.31 519 SER A CA 1
ATOM 4084 C C . SER A 1 519 ? 35.781 5.477 -27.734 1 18.31 519 SER A C 1
ATOM 4086 O O . SER A 1 519 ? 35.25 5.152 -28.797 1 18.31 519 SER A O 1
ATOM 4088 N N . TRP A 1 520 ? 35.094 5.086 -26.969 1 18.97 520 TRP A N 1
ATOM 4089 C CA . TRP A 1 520 ? 34.875 3.697 -27.375 1 18.97 520 TRP A CA 1
ATOM 4090 C C . TRP A 1 520 ? 34.125 3.623 -28.703 1 18.97 520 TRP A C 1
ATOM 4092 O O . TRP A 1 520 ? 33.094 4.266 -28.859 1 18.97 520 TRP A O 1
ATOM 4102 N N . PRO A 1 521 ? 34.625 3.107 -29.844 1 18.58 521 PRO A N 1
ATOM 4103 C CA . PRO A 1 521 ? 34.375 3.08 -31.281 1 18.58 521 PRO A CA 1
ATOM 4104 C C . PRO A 1 521 ? 33.031 2.396 -31.625 1 18.58 521 PRO A C 1
ATOM 4106 O O . PRO A 1 521 ? 32.312 2.867 -32.5 1 18.58 521 PRO A O 1
ATOM 4109 N N . ASP A 1 522 ? 32.781 1.215 -31.281 1 18.28 522 ASP A N 1
ATOM 4110 C CA . ASP A 1 522 ? 32.625 0.215 -32.312 1 18.28 522 ASP A CA 1
ATOM 4111 C C . ASP A 1 522 ? 31.25 0.352 -33 1 18.28 522 ASP A C 1
ATOM 4113 O O . ASP A 1 522 ? 30.281 0.745 -32.344 1 18.28 522 ASP A O 1
ATOM 4117 N N . ASN A 1 523 ? 30.875 -0.089 -34.375 1 17.92 523 ASN A N 1
ATOM 4118 C CA . ASN A 1 523 ? 30.188 0.127 -35.625 1 17.92 523 ASN A CA 1
ATOM 4119 C C . ASN A 1 523 ? 28.812 -0.547 -35.656 1 17.92 523 ASN A C 1
ATOM 4121 O O . ASN A 1 523 ? 28.016 -0.31 -36.562 1 17.92 523 ASN A O 1
ATOM 4125 N N . PHE A 1 524 ? 28.641 -1.675 -35.094 1 19.47 524 PHE A N 1
ATOM 4126 C CA . PHE A 1 524 ? 28.031 -2.58 -36.062 1 19.47 524 PHE A CA 1
ATOM 4127 C C . PHE A 1 524 ? 26.656 -2.07 -36.5 1 19.47 524 PHE A C 1
ATOM 4129 O O . PHE A 1 524 ? 26.031 -1.292 -35.75 1 19.47 524 PHE A O 1
ATOM 4136 N N . THR A 1 525 ? 25.719 -2.783 -37.344 1 18.39 525 THR A N 1
ATOM 4137 C CA . THR A 1 525 ? 24.922 -2.727 -38.531 1 18.39 525 THR A CA 1
ATOM 4138 C C . THR A 1 525 ? 23.516 -2.193 -38.25 1 18.39 525 THR A C 1
ATOM 4140 O O . THR A 1 525 ? 23.078 -2.229 -37.094 1 18.39 525 THR A O 1
ATOM 4143 N N . ASN A 1 526 ? 22.547 -2.084 -39.344 1 17.28 526 ASN A N 1
ATOM 4144 C CA . ASN A 1 526 ? 21.594 -1.186 -39.969 1 17.28 526 ASN A CA 1
ATOM 4145 C C . ASN A 1 526 ? 20.25 -1.203 -39.219 1 17.28 526 ASN A C 1
ATOM 4147 O O . ASN A 1 526 ? 19.641 -0.152 -39 1 17.28 526 ASN A O 1
ATOM 4151 N N . ASN A 1 527 ? 19.422 -2.227 -39.281 1 18.83 527 ASN A N 1
ATOM 4152 C CA . ASN A 1 527 ? 18.109 -2.035 -39.906 1 18.83 527 ASN A CA 1
ATOM 4153 C C . ASN A 1 527 ? 17.188 -1.187 -39.031 1 18.83 527 ASN A C 1
ATOM 4155 O O . ASN A 1 527 ? 17.422 -1.046 -37.844 1 18.83 527 ASN A O 1
ATOM 4159 N N . SER A 1 528 ? 15.836 -0.735 -39.5 1 20.02 528 SER A N 1
ATOM 4160 C CA . SER A 1 528 ? 14.914 0.389 -39.625 1 20.02 528 SER A CA 1
ATOM 4161 C C . SER A 1 528 ? 14.086 0.552 -38.344 1 20.02 528 SER A C 1
ATOM 4163 O O . SER A 1 528 ? 13.406 1.564 -38.188 1 20.02 528 SER A O 1
ATOM 4165 N N . MET A 1 529 ? 14.008 -0.463 -37.656 1 20.12 529 MET A N 1
ATOM 4166 C CA . MET A 1 529 ? 12.664 -0.333 -37.094 1 20.12 529 MET A CA 1
ATOM 4167 C C . MET A 1 529 ? 12.594 0.842 -36.125 1 20.12 529 MET A C 1
ATOM 4169 O O . MET A 1 529 ? 11.5 1.237 -35.688 1 20.12 529 MET A O 1
ATOM 4173 N N . PHE A 1 530 ? 13.844 1.282 -35.594 1 21.16 530 PHE A N 1
ATOM 4174 C CA . PHE A 1 530 ? 13.773 1.983 -34.312 1 21.16 530 PHE A CA 1
ATOM 4175 C C . PHE A 1 530 ? 13.406 3.449 -34.531 1 21.16 530 PHE A C 1
ATOM 4177 O O . PHE A 1 530 ? 13.734 4.301 -33.688 1 21.16 530 PHE A O 1
ATOM 4184 N N . ASN A 1 531 ? 13.078 3.809 -35.719 1 20.17 531 ASN A N 1
ATOM 4185 C CA . ASN A 1 531 ? 13.273 5.25 -35.875 1 20.17 531 ASN A CA 1
ATOM 4186 C C . ASN A 1 531 ? 12.383 6.027 -34.906 1 20.17 531 ASN A C 1
ATOM 4188 O O . ASN A 1 531 ? 11.289 6.453 -35.25 1 20.17 531 ASN A O 1
ATOM 4192 N N . LEU A 1 532 ? 12.227 5.516 -33.938 1 21.2 532 LEU A N 1
ATOM 4193 C CA . LEU A 1 532 ? 11.25 6.246 -33.125 1 21.2 532 LEU A CA 1
ATOM 4194 C C . LEU A 1 532 ? 11.758 7.641 -32.812 1 21.2 532 LEU A C 1
ATOM 4196 O O . LEU A 1 532 ? 12.078 7.93 -31.641 1 21.2 532 LEU A O 1
ATOM 4200 N N . CYS A 1 533 ? 12.852 8.117 -33.562 1 21.05 533 CYS A N 1
ATOM 4201 C CA . CYS A 1 533 ? 13.359 9.391 -33.062 1 21.05 533 CYS A CA 1
ATOM 4202 C C . CYS A 1 533 ? 12.289 10.469 -33.125 1 21.05 533 CYS A C 1
ATOM 4204 O O . CYS A 1 533 ? 12.07 11.07 -34.188 1 21.05 533 CYS A O 1
ATOM 4206 N N . GLY A 1 534 ? 11.188 10.188 -32.719 1 22.19 534 GLY A N 1
ATOM 4207 C CA . GLY A 1 534 ? 10.281 11.297 -32.969 1 22.19 534 GLY A CA 1
ATOM 4208 C C . GLY A 1 534 ? 10.836 12.641 -32.531 1 22.19 534 GLY A C 1
ATOM 4209 O O . GLY A 1 534 ? 11.781 12.695 -31.734 1 22.19 534 GLY A O 1
ATOM 4210 N N . SER A 1 535 ? 10.906 13.578 -33.344 1 21.78 535 SER A N 1
ATOM 4211 C CA . SER A 1 535 ? 11.016 14.992 -32.969 1 21.78 535 SER A CA 1
ATOM 4212 C C . SER A 1 535 ? 10.18 15.312 -31.734 1 21.78 535 SER A C 1
ATOM 4214 O O . SER A 1 535 ? 9.078 14.781 -31.562 1 21.78 535 SER A O 1
ATOM 4216 N N . VAL A 1 536 ? 10.789 15.703 -30.641 1 23.56 536 VAL A N 1
ATOM 4217 C CA . VAL A 1 536 ? 10.414 16.25 -29.328 1 23.56 536 VAL A CA 1
ATOM 4218 C C . VAL A 1 536 ? 9.258 17.234 -29.5 1 23.56 536 VAL A C 1
ATOM 4220 O O . VAL A 1 536 ? 9.453 18.359 -29.969 1 23.56 536 VAL A O 1
ATOM 4223 N N . PRO A 1 537 ? 8.156 16.844 -30.156 1 24.17 537 PRO A N 1
ATOM 4224 C CA . PRO A 1 537 ? 7.379 18.078 -30.281 1 24.17 537 PRO A CA 1
ATOM 4225 C C . PRO A 1 537 ? 7.227 18.812 -28.938 1 24.17 537 PRO A C 1
ATOM 4227 O O . PRO A 1 537 ? 7.469 18.234 -27.891 1 24.17 537 PRO A O 1
ATOM 4230 N N . ASP A 1 538 ? 6.727 20.109 -28.969 1 23.28 538 ASP A N 1
ATOM 4231 C CA . ASP A 1 538 ? 6.461 21.062 -27.891 1 23.28 538 ASP A CA 1
ATOM 4232 C C . ASP A 1 538 ? 5.602 20.422 -26.812 1 23.28 538 ASP A C 1
ATOM 4234 O O . ASP A 1 538 ? 4.547 19.844 -27.094 1 23.28 538 ASP A O 1
ATOM 4238 N N . VAL A 1 539 ? 6.176 19.781 -25.844 1 26.67 539 VAL A N 1
ATOM 4239 C CA . VAL A 1 539 ? 5.629 19.312 -24.562 1 26.67 539 VAL A CA 1
ATOM 4240 C C . VAL A 1 539 ? 4.465 20.219 -24.156 1 26.67 539 VAL A C 1
ATOM 4242 O O . VAL A 1 539 ? 4.656 21.406 -23.875 1 26.67 539 VAL A O 1
ATOM 4245 N N . ASP A 1 540 ? 3.348 19.984 -24.766 1 25.52 540 ASP A N 1
ATOM 4246 C CA . ASP A 1 540 ? 2.254 20.875 -24.406 1 25.52 540 ASP A CA 1
ATOM 4247 C C . ASP A 1 540 ? 1.94 20.812 -22.922 1 25.52 540 ASP A C 1
ATOM 4249 O O . ASP A 1 540 ? 1.385 19.812 -22.438 1 25.52 540 ASP A O 1
ATOM 4253 N N . LEU A 1 541 ? 2.734 21.391 -21.969 1 23.94 541 LEU A N 1
ATOM 4254 C CA . LEU A 1 541 ? 2.65 21.734 -20.547 1 23.94 541 LEU A CA 1
ATOM 4255 C C . LEU A 1 541 ? 1.203 21.969 -20.141 1 23.94 541 LEU A C 1
ATOM 4257 O O . LEU A 1 541 ? 0.911 22.109 -18.953 1 23.94 541 LEU A O 1
ATOM 4261 N N . ASP A 1 542 ? 0.389 22.125 -21.141 1 25.09 542 ASP A N 1
ATOM 4262 C CA . ASP A 1 542 ? -0.961 22.562 -20.812 1 25.09 542 ASP A CA 1
ATOM 4263 C C . ASP A 1 542 ? -1.805 21.422 -20.281 1 25.09 542 ASP A C 1
ATOM 4265 O O . ASP A 1 542 ? -2.9 21.625 -19.766 1 25.09 542 ASP A O 1
ATOM 4269 N N . ARG A 1 543 ? -1.451 20.156 -20.625 1 28.19 543 ARG A N 1
ATOM 4270 C CA . ARG A 1 543 ? -2.375 19.047 -20.406 1 28.19 543 ARG A CA 1
ATOM 4271 C C . ARG A 1 543 ? -2.309 18.562 -18.953 1 28.19 543 ARG A C 1
ATOM 4273 O O . ARG A 1 543 ? -3.217 17.875 -18.484 1 28.19 543 ARG A O 1
ATOM 4280 N N . CYS A 1 544 ? -1.168 18.578 -18.328 1 24.78 544 CYS A N 1
ATOM 4281 C CA . CYS A 1 544 ? -1.105 18.062 -16.953 1 24.78 544 CYS A CA 1
ATOM 4282 C C . CYS A 1 544 ? -2.023 18.859 -16.031 1 24.78 544 CYS A C 1
ATOM 4284 O O . CYS A 1 544 ? -2.303 18.422 -14.914 1 24.78 544 CYS A O 1
ATOM 4286 N N . ALA A 1 545 ? -2.197 20.094 -16.266 1 25.19 545 ALA A N 1
ATOM 4287 C CA . ALA A 1 545 ? -2.906 20.922 -15.289 1 25.19 545 ALA A CA 1
ATOM 4288 C C . ALA A 1 545 ? -4.398 20.594 -15.281 1 25.19 545 ALA A C 1
ATOM 4290 O O . ALA A 1 545 ? -5.109 20.953 -14.336 1 25.19 545 ALA A O 1
ATOM 4291 N N . SER A 1 546 ? -4.914 20.031 -16.469 1 27.03 546 SER A N 1
ATOM 4292 C CA . SER A 1 546 ? -6.371 20.125 -16.562 1 27.03 546 SER A CA 1
ATOM 4293 C C . SER A 1 546 ? -7.039 18.938 -15.867 1 27.03 546 SER A C 1
ATOM 4295 O O . SER A 1 546 ? -8.234 18.703 -16.047 1 27.03 546 SER A O 1
ATOM 4297 N N . MET A 1 547 ? -6.293 18.125 -15.195 1 25.62 547 MET A N 1
ATOM 4298 C CA . MET A 1 547 ? -6.945 16.875 -14.812 1 25.62 547 MET A CA 1
ATOM 4299 C C . MET A 1 547 ? -8.102 17.141 -13.844 1 25.62 547 MET A C 1
ATOM 4301 O O . MET A 1 547 ? -8.891 16.234 -13.562 1 25.62 547 MET A O 1
ATOM 4305 N N . ALA A 1 548 ? -7.941 18.172 -13.07 1 23.66 548 ALA A N 1
ATOM 4306 C CA . ALA A 1 548 ? -8.844 18.219 -11.93 1 23.66 548 ALA A CA 1
ATOM 4307 C C . ALA A 1 548 ? -10.289 18.406 -12.383 1 23.66 548 ALA A C 1
ATOM 4309 O O . ALA A 1 548 ? -11.227 18.234 -11.594 1 23.66 548 ALA A O 1
ATOM 4310 N N . ASP A 1 549 ? -10.422 18.938 -13.609 1 25.48 549 ASP A N 1
ATOM 4311 C CA . ASP A 1 549 ? -11.734 19.547 -13.742 1 25.48 549 ASP A CA 1
ATOM 4312 C C . ASP A 1 549 ? -12.805 18.5 -14.031 1 25.48 549 ASP A C 1
ATOM 4314 O O . ASP A 1 549 ? -13.984 18.828 -14.195 1 25.48 549 ASP A O 1
ATOM 4318 N N . GLN A 1 550 ? -12.383 17.359 -14.633 1 27.92 550 GLN A N 1
ATOM 4319 C CA . GLN A 1 550 ? -13.5 16.672 -15.273 1 27.92 550 GLN A CA 1
ATOM 4320 C C . GLN A 1 550 ? -14.344 15.922 -14.25 1 27.92 550 GLN A C 1
ATOM 4322 O O . GLN A 1 550 ? -14.812 14.805 -14.508 1 27.92 550 GLN A O 1
ATOM 4327 N N . LEU A 1 551 ? -13.969 15.992 -13 1 23.84 551 LEU A N 1
ATOM 4328 C CA . LEU A 1 551 ? -14.93 15.227 -12.211 1 23.84 551 LEU A CA 1
ATOM 4329 C C . LEU A 1 551 ? -16.344 15.758 -12.414 1 23.84 551 LEU A C 1
ATOM 4331 O O . LEU A 1 551 ? -16.594 16.953 -12.25 1 23.84 551 LEU A O 1
ATOM 4335 N N . PRO A 1 552 ? -17.094 15.094 -13.18 1 24.69 552 PRO A N 1
ATOM 4336 C CA . PRO A 1 552 ? -18.453 15.539 -13.5 1 24.69 552 PRO A CA 1
ATOM 4337 C C . PRO A 1 552 ? -19.25 15.906 -12.258 1 24.69 552 PRO A C 1
ATOM 4339 O O . PRO A 1 552 ? -19.281 15.148 -11.289 1 24.69 552 PRO A O 1
ATOM 4342 N N . LEU A 1 553 ? -19.125 17.141 -11.875 1 22.36 553 LEU A N 1
ATOM 4343 C CA . LEU A 1 553 ? -19.984 17.578 -10.766 1 22.36 553 LEU A CA 1
ATOM 4344 C C . LEU A 1 553 ? -21.453 17.375 -11.109 1 22.36 553 LEU A C 1
ATOM 4346 O O . LEU A 1 553 ? -21.953 17.953 -12.078 1 22.36 553 LEU A O 1
ATOM 4350 N N . PRO A 1 554 ? -22.031 16.172 -10.82 1 23.31 554 PRO A N 1
ATOM 4351 C CA . PRO A 1 554 ? -23.438 15.93 -11.148 1 23.31 554 PRO A CA 1
ATOM 4352 C C . PRO A 1 554 ? -24.359 17.031 -10.641 1 23.31 554 PRO A C 1
ATOM 4354 O O . PRO A 1 554 ? -24.062 17.672 -9.633 1 23.31 554 PRO A O 1
ATOM 4357 N N . ASN A 1 555 ? -24.953 17.828 -11.531 1 21.12 555 ASN A N 1
ATOM 4358 C CA . ASN A 1 555 ? -25.953 18.828 -11.242 1 21.12 555 ASN A CA 1
ATOM 4359 C C . ASN A 1 555 ? -27.016 18.312 -10.266 1 21.12 555 ASN A C 1
ATOM 4361 O O . ASN A 1 555 ? -27.172 17.094 -10.109 1 21.12 555 ASN A O 1
ATOM 4365 N N . HIS A 1 556 ? -27.781 19.25 -9.617 1 20.47 556 HIS A N 1
ATOM 4366 C CA . HIS A 1 556 ? -28.703 19.281 -8.492 1 20.47 556 HIS A CA 1
ATOM 4367 C C . HIS A 1 556 ? -29.969 18.484 -8.789 1 20.47 556 HIS A C 1
ATOM 4369 O O . HIS A 1 556 ? -30.781 18.875 -9.633 1 20.47 556 HIS A O 1
ATOM 4375 N N . SER A 1 557 ? -29.953 17.25 -9.289 1 19.67 557 SER A N 1
ATOM 4376 C CA . SER A 1 557 ? -31.297 16.734 -9.469 1 19.67 557 SER A CA 1
ATOM 4377 C C . SER A 1 557 ? -32.125 16.812 -8.188 1 19.67 557 SER A C 1
ATOM 4379 O O . SER A 1 557 ? -31.609 16.5 -7.105 1 19.67 557 SER A O 1
ATOM 4381 N N . SER A 1 558 ? -33.125 17.781 -8.18 1 19.34 558 SER A N 1
ATOM 4382 C CA . SER A 1 558 ? -34.125 18.062 -7.176 1 19.34 558 SER A CA 1
ATOM 4383 C C . SER A 1 558 ? -34.812 16.766 -6.695 1 19.34 558 SER A C 1
ATOM 4385 O O . SER A 1 558 ? -35.438 16.062 -7.48 1 19.34 558 SER A O 1
ATOM 4387 N N . TRP A 1 559 ? -34.156 15.961 -6.051 1 18 559 TRP A N 1
ATOM 4388 C CA . TRP A 1 559 ? -34.906 14.852 -5.484 1 18 559 TRP A CA 1
ATOM 4389 C C . TRP A 1 559 ? -36.094 15.359 -4.695 1 18 559 TRP A C 1
ATOM 4391 O O . TRP A 1 559 ? -35.938 16.125 -3.748 1 18 559 TRP A O 1
ATOM 4401 N N . ALA A 1 560 ? -37.188 15.727 -5.426 1 18.84 560 ALA A N 1
ATOM 4402 C CA . ALA A 1 560 ? -38.469 16.078 -4.781 1 18.84 560 ALA A CA 1
ATOM 4403 C C . ALA A 1 560 ? -38.781 15.133 -3.627 1 18.84 560 ALA A C 1
ATOM 4405 O O . ALA A 1 560 ? -38.406 13.961 -3.658 1 18.84 560 ALA A O 1
ATOM 4406 N N . PRO A 1 561 ? -39.094 15.797 -2.512 1 18.88 561 PRO A N 1
ATOM 4407 C CA . PRO A 1 561 ? -39.562 15.219 -1.243 1 18.88 561 PRO A CA 1
ATOM 4408 C C . PRO A 1 561 ? -40.75 14.273 -1.416 1 18.88 561 PRO A C 1
ATOM 4410 O O . PRO A 1 561 ? -41.75 14.648 -2.035 1 18.88 561 PRO A O 1
ATOM 4413 N N . CYS A 1 562 ? -40.562 13.117 -2.021 1 19.12 562 CYS A N 1
ATOM 4414 C CA . CYS A 1 562 ? -41.812 12.367 -2 1 19.12 562 CYS A CA 1
ATOM 4415 C C . CYS A 1 562 ? -42.469 12.461 -0.632 1 19.12 562 CYS A C 1
ATOM 4417 O O . CYS A 1 562 ? -41.906 12.039 0.372 1 19.12 562 CYS A O 1
ATOM 4419 N N . VAL A 1 563 ? -43.281 13.492 -0.425 1 19.36 563 VAL A N 1
ATOM 4420 C CA . VAL A 1 563 ? -44.219 13.719 0.667 1 19.36 563 VAL A CA 1
ATOM 4421 C C . VAL A 1 563 ? -45.094 12.484 0.875 1 19.36 563 VAL A C 1
ATOM 4423 O O . VAL A 1 563 ? -45.906 12.125 0.008 1 19.36 563 VAL A O 1
ATOM 4426 N N . ASP A 1 564 ? -44.594 11.281 0.875 1 18.27 564 ASP A N 1
ATOM 4427 C CA . ASP A 1 564 ? -45.688 10.344 1.142 1 18.27 564 ASP A CA 1
ATOM 4428 C C . ASP A 1 564 ? -46.438 10.758 2.387 1 18.27 564 ASP A C 1
ATOM 4430 O O . ASP A 1 564 ? -45.875 11.047 3.43 1 18.27 564 ASP A O 1
ATOM 4434 N N . SER A 1 565 ? -47.656 11.25 2.256 1 18.5 565 SER A N 1
ATOM 4435 C CA . SER A 1 565 ? -48.812 11.68 3.061 1 18.5 565 SER A CA 1
ATOM 4436 C C . SER A 1 565 ? -49.125 10.672 4.164 1 18.5 565 SER A C 1
ATOM 4438 O O . SER A 1 565 ? -49.75 11.008 5.164 1 18.5 565 SER A O 1
ATOM 4440 N N . SER A 1 566 ? -49.125 9.375 3.879 1 18.98 566 SER A N 1
ATOM 4441 C CA . SER A 1 566 ? -50.281 8.727 4.527 1 18.98 566 SER A CA 1
ATOM 4442 C C . SER A 1 566 ? -50.062 8.617 6.031 1 18.98 566 SER A C 1
ATOM 4444 O O . SER A 1 566 ? -49.125 7.961 6.484 1 18.98 566 SER A O 1
ATOM 4446 N N . ALA A 1 567 ? -50.469 9.641 6.836 1 18.56 567 ALA A N 1
ATOM 4447 C CA . ALA A 1 567 ? -50.688 9.742 8.281 1 18.56 567 ALA A CA 1
ATOM 4448 C C . ALA A 1 567 ? -51.5 8.562 8.797 1 18.56 567 ALA A C 1
ATOM 4450 O O . ALA A 1 567 ? -51.688 8.43 10.008 1 18.56 567 ALA A O 1
ATOM 4451 N N . PRO A 1 568 ? -51.344 7.312 8.445 1 18.45 568 PRO A N 1
ATOM 4452 C CA . PRO A 1 568 ? -52.562 6.664 8.93 1 18.45 568 PRO A CA 1
ATOM 4453 C C . PRO A 1 568 ? -52.844 6.926 10.406 1 18.45 568 PRO A C 1
ATOM 4455 O O . PRO A 1 568 ? -51.906 7.137 11.18 1 18.45 568 PRO A O 1
ATOM 4458 N N . LEU A 1 569 ? -54.062 7.492 10.742 1 18.14 569 LEU A N 1
ATOM 4459 C CA . LEU A 1 569 ? -54.906 7.723 11.914 1 18.14 569 LEU A CA 1
ATOM 4460 C C . LEU A 1 569 ? -55 6.469 12.773 1 18.14 569 LEU A C 1
ATOM 4462 O O . LEU A 1 569 ? -55.406 5.41 12.297 1 18.14 569 LEU A O 1
ATOM 4466 N N . CYS A 1 570 ? -53.875 6.066 13.461 1 18.02 570 CYS A N 1
ATOM 4467 C CA . CYS A 1 570 ? -54.219 4.992 14.391 1 18.02 570 CYS A CA 1
ATOM 4468 C C . CYS A 1 570 ? -55.531 5.277 15.117 1 18.02 570 CYS A C 1
ATOM 4470 O O . CYS A 1 570 ? -55.75 6.391 15.602 1 18.02 570 CYS A O 1
ATOM 4472 N N . PRO A 1 571 ? -56.656 4.512 14.875 1 18.05 571 PRO A N 1
ATOM 4473 C CA . PRO A 1 571 ? -58.031 4.527 15.391 1 18.05 571 PRO A CA 1
ATOM 4474 C C . PRO A 1 571 ? -58.094 4.652 16.906 1 18.05 571 PRO A C 1
ATOM 4476 O O . PRO A 1 571 ? -57.094 4.344 17.594 1 18.05 571 PRO A O 1
ATOM 4479 N N . GLU A 1 572 ? -59.188 5.434 17.391 1 18.27 572 GLU A N 1
ATOM 4480 C CA . GLU A 1 572 ? -59.906 5.703 18.625 1 18.27 572 GLU A CA 1
ATOM 4481 C C . GLU A 1 572 ? -60.406 4.41 19.281 1 18.27 572 GLU A C 1
ATOM 4483 O O . GLU A 1 572 ? -61.25 3.713 18.734 1 18.27 572 GLU A O 1
ATOM 4488 N N . GLU A 1 573 ? -59.719 3.291 19.641 1 17.53 573 GLU A N 1
ATOM 4489 C CA . GLU A 1 573 ? -60.562 2.324 20.312 1 17.53 573 GLU A CA 1
ATOM 4490 C C . GLU A 1 573 ? -61.219 2.939 21.547 1 17.53 573 GLU A C 1
ATOM 4492 O O . GLU A 1 573 ? -60.562 3.525 22.391 1 17.53 573 GLU A O 1
ATOM 4497 N N . ASN A 1 574 ? -62.656 3.322 21.516 1 17.8 574 ASN A N 1
ATOM 4498 C CA . ASN A 1 574 ? -63.75 3.564 22.438 1 17.8 574 ASN A CA 1
ATOM 4499 C C . ASN A 1 574 ? -63.906 2.424 23.438 1 17.8 574 ASN A C 1
ATOM 4501 O O . ASN A 1 574 ? -64.938 2.346 24.141 1 17.8 574 ASN A O 1
ATOM 4505 N N . ASP A 1 575 ? -63.188 1.479 23.906 1 17.98 575 ASP A N 1
ATOM 4506 C CA . ASP A 1 575 ? -63.969 0.604 24.766 1 17.98 575 ASP A CA 1
ATOM 4507 C C . ASP A 1 575 ? -64.438 1.331 26.031 1 17.98 575 ASP A C 1
ATOM 4509 O O . ASP A 1 575 ? -63.594 1.965 26.703 1 17.98 575 ASP A O 1
ATOM 4513 N N . PRO A 1 576 ? -65.812 1.541 26.406 1 17.69 576 PRO A N 1
ATOM 4514 C CA . PRO A 1 576 ? -66.688 1.879 27.547 1 17.69 576 PRO A CA 1
ATOM 4515 C C . PRO A 1 576 ? -66.438 0.943 28.734 1 17.69 576 PRO A C 1
ATOM 4517 O O . PRO A 1 576 ? -67 1.195 29.828 1 17.69 576 PRO A O 1
ATOM 4520 N N . ALA A 1 577 ? -66.125 -0.312 28.781 1 17.81 577 ALA A N 1
ATOM 4521 C CA . ALA A 1 577 ? -66.75 -1.08 29.828 1 17.81 577 ALA A CA 1
ATOM 4522 C C . ALA A 1 577 ? -66.75 -0.345 31.156 1 17.81 577 ALA A C 1
ATOM 4524 O O . ALA A 1 577 ? -65.938 0.583 31.344 1 17.81 577 ALA A O 1
ATOM 4525 N N . ALA A 1 578 ? -66.812 -1.359 32.25 1 18.89 578 ALA A N 1
ATOM 4526 C CA . ALA A 1 578 ? -67.5 -1.809 33.438 1 18.89 578 ALA A CA 1
ATOM 4527 C C . ALA A 1 578 ? -66.938 -1.159 34.688 1 18.89 578 ALA A C 1
ATOM 4529 O O . ALA A 1 578 ? -65.75 -1.242 34.938 1 18.89 578 ALA A O 1
ATOM 4530 N N . SER A 1 579 ? -67.562 -0.179 35.188 1 17.94 579 SER A N 1
ATOM 4531 C CA . SER A 1 579 ? -67.688 0.427 36.5 1 17.94 579 SER A CA 1
ATOM 4532 C C . SER A 1 579 ? -68 -0.623 37.562 1 17.94 579 SER A C 1
ATOM 4534 O O . SER A 1 579 ? -68.375 -0.284 38.719 1 17.94 579 SER A O 1
ATOM 4536 N N . SER A 1 580 ? -68 -1.977 37.656 1 18.89 580 SER A N 1
ATOM 4537 C CA . SER A 1 580 ? -68.688 -2.498 38.844 1 18.89 580 SER A CA 1
ATOM 4538 C C . SER A 1 580 ? -68 -2.002 40.125 1 18.89 580 SER A C 1
ATOM 4540 O O . SER A 1 580 ? -68.625 -1.787 41.125 1 18.89 580 SER A O 1
ATOM 4542 N N . LEU A 1 581 ? -66.812 -2.314 40.594 1 20.58 581 LEU A N 1
ATOM 4543 C CA . LEU A 1 581 ? -66.812 -2.797 41.969 1 20.58 581 LEU A CA 1
ATOM 4544 C C . LEU A 1 581 ? -67.375 -1.746 42.906 1 20.58 581 LEU A C 1
ATOM 4546 O O . LEU A 1 581 ? -67.25 -0.547 42.625 1 20.58 581 LEU A O 1
ATOM 4550 N N . HIS A 1 582 ? -67.688 -2.346 44.25 1 21.72 582 HIS A N 1
ATOM 4551 C CA . HIS A 1 582 ? -67.812 -2.256 45.688 1 21.72 582 HIS A CA 1
ATOM 4552 C C . HIS A 1 582 ? -66.75 -1.408 46.312 1 21.72 582 HIS A C 1
ATOM 4554 O O . HIS A 1 582 ? -65.562 -1.463 45.906 1 21.72 582 HIS A O 1
ATOM 4560 N N . MET B 1 1 ? 16.422 15.836 -6.863 1 55.69 1 MET B N 1
ATOM 4561 C CA . MET B 1 1 ? 16.391 14.398 -6.633 1 55.69 1 MET B CA 1
ATOM 4562 C C . MET B 1 1 ? 16.25 14.086 -5.145 1 55.69 1 MET B C 1
ATOM 4564 O O . MET B 1 1 ? 16.562 14.922 -4.297 1 55.69 1 MET B O 1
ATOM 4568 N N . GLY B 1 2 ? 15.445 13.281 -4.645 1 70.44 2 GLY B N 1
ATOM 4569 C CA . GLY B 1 2 ? 15.328 12.812 -3.273 1 70.44 2 GLY B CA 1
ATOM 4570 C C . GLY B 1 2 ? 16.641 12.336 -2.688 1 70.44 2 GLY B C 1
ATOM 4571 O O . GLY B 1 2 ? 17.703 12.508 -3.297 1 70.44 2 GLY B O 1
ATOM 4572 N N . SER B 1 3 ? 16.734 12.125 -1.427 1 74.19 3 SER B N 1
ATOM 4573 C CA . SER B 1 3 ? 17.953 11.672 -0.751 1 74.19 3 SER B CA 1
ATOM 4574 C C . SER B 1 3 ? 17.703 10.391 0.036 1 74.19 3 SER B C 1
ATOM 4576 O O . SER B 1 3 ? 16.578 10.148 0.499 1 74.19 3 SER B O 1
ATOM 4578 N N . LEU B 1 4 ? 18.703 9.5 -0.099 1 74.75 4 LEU B N 1
ATOM 4579 C CA . LEU B 1 4 ? 18.75 8.359 0.813 1 74.75 4 LEU B CA 1
ATOM 4580 C C . LEU B 1 4 ? 19.547 8.703 2.072 1 74.75 4 LEU B C 1
ATOM 4582 O O . LEU B 1 4 ? 20.703 9.109 1.988 1 74.75 4 LEU B O 1
ATOM 4586 N N . GLN B 1 5 ? 18.812 8.68 3.213 1 76.94 5 GLN B N 1
ATOM 4587 C CA . GLN B 1 5 ? 19.438 9.086 4.461 1 76.94 5 GLN B CA 1
ATOM 4588 C C . GLN B 1 5 ? 19.203 8.055 5.562 1 76.94 5 GLN B C 1
ATOM 4590 O O . GLN B 1 5 ? 18.219 7.32 5.531 1 76.94 5 GLN B O 1
ATOM 4595 N N . ILE B 1 6 ? 20.188 8 6.422 1 74.94 6 ILE B N 1
ATOM 4596 C CA . ILE B 1 6 ? 19.984 7.184 7.613 1 74.94 6 ILE B CA 1
ATOM 4597 C C . ILE B 1 6 ? 18.984 7.863 8.539 1 74.94 6 ILE B C 1
ATOM 4599 O O . ILE B 1 6 ? 19.188 9.008 8.953 1 74.94 6 ILE B O 1
ATOM 4603 N N . ALA B 1 7 ? 18 7.207 8.789 1 76.69 7 ALA B N 1
ATOM 4604 C CA . ALA B 1 7 ? 16.938 7.766 9.609 1 76.69 7 ALA B CA 1
ATOM 4605 C C . ALA B 1 7 ? 17.172 7.48 11.094 1 76.69 7 ALA B C 1
ATOM 4607 O O . ALA B 1 7 ? 18.266 7.035 11.477 1 76.69 7 ALA B O 1
ATOM 4608 N N . GLU B 1 8 ? 16.188 7.828 11.898 1 69.75 8 GLU B N 1
ATOM 4609 C CA . GLU B 1 8 ? 16.281 7.746 13.352 1 69.75 8 GLU B CA 1
ATOM 4610 C C . GLU B 1 8 ? 16.453 6.301 13.812 1 69.75 8 GLU B C 1
ATOM 4612 O O . GLU B 1 8 ? 17.078 6.043 14.844 1 69.75 8 GLU B O 1
ATOM 4617 N N . ASP B 1 9 ? 15.977 5.395 13.016 1 71.56 9 ASP B N 1
ATOM 4618 C CA . ASP B 1 9 ? 16.062 3.992 13.406 1 71.56 9 ASP B CA 1
ATOM 4619 C C . ASP B 1 9 ? 17.375 3.379 12.922 1 71.56 9 ASP B C 1
ATOM 4621 O O . ASP B 1 9 ? 17.609 2.178 13.086 1 71.56 9 ASP B O 1
ATOM 4625 N N . GLY B 1 10 ? 18.188 4.156 12.281 1 73.19 10 GLY B N 1
ATOM 4626 C CA . GLY B 1 10 ? 19.5 3.703 11.836 1 73.19 10 GLY B CA 1
ATOM 4627 C C . GLY B 1 10 ? 19.484 3.053 10.469 1 73.19 10 GLY B C 1
ATOM 4628 O O . GLY B 1 10 ? 20.516 2.592 9.977 1 73.19 10 GLY B O 1
ATOM 4629 N N . GLN B 1 11 ? 18.297 3.092 9.883 1 80.5 11 GLN B N 1
ATOM 4630 C CA . GLN B 1 11 ? 18.172 2.459 8.578 1 80.5 11 GLN B CA 1
ATOM 4631 C C . GLN B 1 11 ? 18.141 3.5 7.461 1 80.5 11 GLN B C 1
ATOM 4633 O O . GLN B 1 11 ? 17.766 4.652 7.691 1 80.5 11 GLN B O 1
ATOM 4638 N N . LEU B 1 12 ? 18.562 3.07 6.34 1 81.31 12 LEU B N 1
ATOM 4639 C CA . LEU B 1 12 ? 18.516 3.938 5.168 1 81.31 12 LEU B CA 1
ATOM 4640 C C . LEU B 1 12 ? 17.062 4.129 4.703 1 81.31 12 LEU B C 1
ATOM 4642 O O . LEU B 1 12 ? 16.328 3.152 4.531 1 81.31 12 LEU B O 1
ATOM 4646 N N . ARG B 1 13 ? 16.672 5.371 4.684 1 87.25 13 ARG B N 1
ATOM 4647 C CA . ARG B 1 13 ? 15.328 5.727 4.219 1 87.25 13 ARG B CA 1
ATOM 4648 C C . ARG B 1 13 ? 15.398 6.73 3.07 1 87.25 13 ARG B C 1
ATOM 4650 O O . ARG B 1 13 ? 16.344 7.523 2.986 1 87.25 13 ARG B O 1
ATOM 4657 N N . PHE B 1 14 ? 14.406 6.648 2.258 1 84.94 14 PHE B N 1
ATOM 4658 C CA . PHE B 1 14 ? 14.32 7.594 1.149 1 84.94 14 PHE B CA 1
ATOM 4659 C C . PHE B 1 14 ? 13.414 8.766 1.506 1 84.94 14 PHE B C 1
ATOM 4661 O O . PHE B 1 14 ? 12.266 8.57 1.903 1 84.94 14 PHE B O 1
ATOM 4668 N N . PHE B 1 15 ? 13.914 9.875 1.382 1 83.44 15 PHE B N 1
ATOM 4669 C CA . PHE B 1 15 ? 13.156 11.117 1.463 1 83.44 15 PHE B CA 1
ATOM 4670 C C . PHE B 1 15 ? 13.164 11.844 0.123 1 83.44 15 PHE B C 1
ATOM 4672 O O . PHE B 1 15 ? 14.211 12.305 -0.337 1 83.44 15 PHE B O 1
ATOM 4679 N N . GLY B 1 16 ? 12.023 12.008 -0.485 1 81.5 16 GLY B N 1
ATOM 4680 C CA . GLY B 1 16 ? 11.891 12.578 -1.815 1 81.5 16 GLY B CA 1
ATOM 4681 C C . GLY B 1 16 ? 12.102 14.078 -1.841 1 81.5 16 GLY B C 1
ATOM 4682 O O . GLY B 1 16 ? 12.344 14.695 -0.799 1 81.5 16 GLY B O 1
ATOM 4683 N N . PRO B 1 17 ? 12.008 14.617 -2.939 1 73.75 17 PRO B N 1
ATOM 4684 C CA . PRO B 1 17 ? 12.375 16.016 -3.119 1 73.75 17 PRO B CA 1
ATOM 4685 C C . PRO B 1 17 ? 11.43 16.984 -2.387 1 73.75 17 PRO B C 1
ATOM 4687 O O . PRO B 1 17 ? 11.828 18.094 -2.039 1 73.75 17 PRO B O 1
ATOM 4690 N N . THR B 1 18 ? 10.25 16.547 -2.115 1 79.38 18 THR B N 1
ATOM 4691 C CA . THR B 1 18 ? 9.312 17.469 -1.469 1 79.38 18 THR B CA 1
ATOM 4692 C C . THR B 1 18 ? 9.398 17.344 0.05 1 79.38 18 THR B C 1
ATOM 4694 O O . THR B 1 18 ? 8.758 18.109 0.776 1 79.38 18 THR B O 1
ATOM 4697 N N . SER B 1 19 ? 10.164 16.359 0.48 1 79.88 19 SER B N 1
ATOM 4698 C CA . SER B 1 19 ? 10.258 16.156 1.921 1 79.88 19 SER B CA 1
ATOM 4699 C C . SER B 1 19 ? 11.102 17.234 2.582 1 79.88 19 SER B C 1
ATOM 4701 O O . SER B 1 19 ? 12.172 17.594 2.088 1 79.88 19 SER B O 1
ATOM 4703 N N . ASN B 1 20 ? 10.586 17.688 3.666 1 73.81 20 ASN B N 1
ATOM 4704 C CA . ASN B 1 20 ? 11.352 18.656 4.445 1 73.81 20 ASN B CA 1
ATOM 4705 C C . ASN B 1 20 ? 12.547 18.016 5.125 1 73.81 20 ASN B C 1
ATOM 4707 O O . ASN B 1 20 ? 13.461 18.703 5.574 1 73.81 20 ASN B O 1
ATOM 4711 N N . LEU B 1 21 ? 12.516 16.734 5.203 1 69.25 21 LEU B N 1
ATOM 4712 C CA . LEU B 1 21 ? 13.547 16.016 5.941 1 69.25 21 LEU B CA 1
ATOM 4713 C C . LEU B 1 21 ? 14.703 15.617 5.02 1 69.25 21 LEU B C 1
ATOM 4715 O O . LEU B 1 21 ? 15.711 15.086 5.48 1 69.25 21 LEU B O 1
ATOM 4719 N N . HIS B 1 22 ? 14.492 15.906 3.811 1 69 22 HIS B N 1
ATOM 4720 C CA . HIS B 1 22 ? 15.531 15.508 2.873 1 69 22 HIS B CA 1
ATOM 4721 C C . HIS B 1 22 ? 16.797 16.344 3.07 1 69 22 HIS B C 1
ATOM 4723 O O . HIS B 1 22 ? 17.875 15.938 2.637 1 69 22 HIS B O 1
ATOM 4729 N N . ILE B 1 23 ? 16.672 17.438 3.734 1 52.72 23 ILE B N 1
ATOM 4730 C CA . ILE B 1 23 ? 17.766 18.375 3.949 1 52.72 23 ILE B CA 1
ATOM 4731 C C . ILE B 1 23 ? 18.594 17.938 5.156 1 52.72 23 ILE B C 1
ATOM 4733 O O . ILE B 1 23 ? 19.781 18.281 5.27 1 52.72 23 ILE B O 1
ATOM 4737 N N . SER B 1 24 ? 18.031 16.969 6.047 1 51.81 24 SER B N 1
ATOM 4738 C CA . SER B 1 24 ? 18.562 16.656 7.371 1 51.81 24 SER B CA 1
ATOM 4739 C C . SER B 1 24 ? 19.891 15.922 7.277 1 51.81 24 SER B C 1
ATOM 4741 O O . SER B 1 24 ? 20.391 15.406 8.281 1 51.81 24 SER B O 1
ATOM 4743 N N . HIS B 1 25 ? 20.516 15.781 6.105 1 48.59 25 HIS B N 1
ATOM 4744 C CA . HIS B 1 25 ? 21.734 15.008 6.246 1 48.59 25 HIS B CA 1
ATOM 4745 C C . HIS B 1 25 ? 22.609 15.555 7.375 1 48.59 25 HIS B C 1
ATOM 4747 O O . HIS B 1 25 ? 23.672 15.008 7.66 1 48.59 25 HIS B O 1
ATOM 4753 N N . VAL B 1 26 ? 22.422 16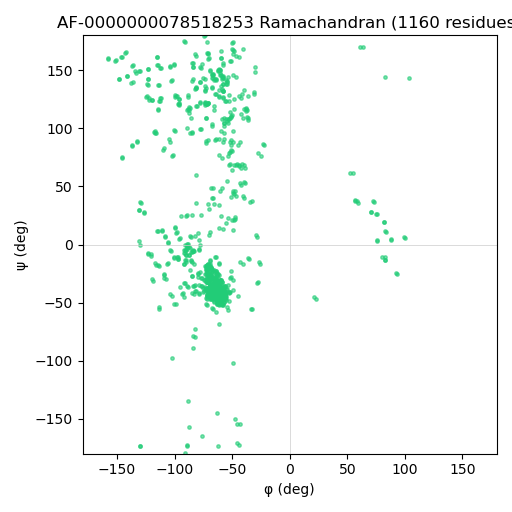.875 7.754 1 40.56 26 VAL B N 1
ATOM 4754 C CA . VAL B 1 26 ? 23.547 17.453 8.484 1 40.56 26 VAL B CA 1
ATOM 4755 C C . VAL B 1 26 ? 23.422 17.125 9.969 1 40.56 26 VAL B C 1
ATOM 4757 O O . VAL B 1 26 ? 22.453 17.5 10.617 1 40.56 26 VAL B O 1
ATOM 4760 N N . GLY B 1 27 ? 24.297 16.203 10.562 1 42.44 27 GLY B N 1
ATOM 4761 C CA . GLY B 1 27 ? 24.875 15.672 11.789 1 42.44 27 GLY B CA 1
ATOM 4762 C C . GLY B 1 27 ? 23.984 14.656 12.477 1 42.44 27 GLY B C 1
ATOM 4763 O O . GLY B 1 27 ? 22.812 14.531 12.141 1 42.44 27 GLY B O 1
ATOM 4764 N N . PRO B 1 28 ? 24.609 13.703 13.031 1 42.28 28 PRO B N 1
ATOM 4765 C CA . PRO B 1 28 ? 23.969 12.672 13.859 1 42.28 28 PRO B CA 1
ATOM 4766 C C . PRO B 1 28 ? 22.891 13.234 14.773 1 42.28 28 PRO B C 1
ATOM 4768 O O . PRO B 1 28 ? 23.188 13.703 15.875 1 42.28 28 PRO B O 1
ATOM 4771 N N . PHE B 1 29 ? 22.094 14.094 14.383 1 44.41 29 PHE B N 1
ATOM 4772 C CA . PHE B 1 29 ? 21.203 14.516 15.461 1 44.41 29 PHE B CA 1
ATOM 4773 C C . PHE B 1 29 ? 20.5 13.32 16.094 1 44.41 29 PHE B C 1
ATOM 4775 O O . PHE B 1 29 ? 19.969 12.469 15.383 1 44.41 29 PHE B O 1
ATOM 4782 N N . PRO B 1 30 ? 20.984 13.031 17.281 1 47.28 30 PRO B N 1
ATOM 4783 C CA . PRO B 1 30 ? 20.188 12.039 18 1 47.28 30 PRO B CA 1
ATOM 4784 C C . PRO B 1 30 ? 18.688 12.289 17.891 1 47.28 30 PRO B C 1
ATOM 4786 O O . PRO B 1 30 ? 18.172 13.258 18.453 1 47.28 30 PRO B O 1
ATOM 4789 N N . LEU B 1 31 ? 18.188 12.43 16.75 1 49.69 31 LEU B N 1
ATOM 4790 C CA . LEU B 1 31 ? 16.734 12.586 16.703 1 49.69 31 LEU B CA 1
ATOM 4791 C C . LEU B 1 31 ? 16.062 11.844 17.844 1 49.69 31 LEU B C 1
ATOM 4793 O O . LEU B 1 31 ? 16.656 10.922 18.422 1 49.69 31 LEU B O 1
ATOM 4797 N N . PHE B 1 32 ? 14.891 12.406 18.312 1 51.03 32 PHE B N 1
ATOM 4798 C CA . PHE B 1 32 ? 13.961 11.961 19.344 1 51.03 32 PHE B CA 1
ATOM 4799 C C . PHE B 1 32 ? 13.836 10.438 19.328 1 51.03 32 PHE B C 1
ATOM 4801 O O . PHE B 1 32 ? 13.875 9.812 18.266 1 51.03 32 PHE B O 1
ATOM 4808 N N . ASN B 1 33 ? 14.469 9.898 20.406 1 56.75 33 ASN B N 1
ATOM 4809 C CA . ASN B 1 33 ? 14.438 8.469 20.688 1 56.75 33 ASN B CA 1
ATOM 4810 C C . ASN B 1 33 ? 13.031 7.891 20.5 1 56.75 33 ASN B C 1
ATOM 4812 O O . ASN B 1 33 ? 12.203 7.961 21.391 1 56.75 33 ASN B O 1
ATOM 4816 N N . SER B 1 34 ? 12.602 7.875 19.266 1 62.16 34 SER B N 1
ATOM 4817 C CA . SER B 1 34 ? 11.375 7.121 19.078 1 62.16 34 SER B CA 1
ATOM 4818 C C . SER B 1 34 ? 11.469 5.73 19.688 1 62.16 34 SER B C 1
ATOM 4820 O O . SER B 1 34 ? 12.555 5.156 19.781 1 62.16 34 SER B O 1
ATOM 4822 N N . ASN B 1 35 ? 10.758 5.461 20.781 1 76.56 35 ASN B N 1
ATOM 4823 C CA . ASN B 1 35 ? 10.656 4.137 21.391 1 76.56 35 ASN B CA 1
ATOM 4824 C C . ASN B 1 35 ? 10.508 3.043 20.344 1 76.56 35 ASN B C 1
ATOM 4826 O O . ASN B 1 35 ? 9.414 2.492 20.156 1 76.56 35 ASN B O 1
ATOM 4830 N N . ILE B 1 36 ? 11.648 2.801 19.547 1 81.06 36 ILE B N 1
ATOM 4831 C CA . ILE B 1 36 ? 11.648 1.765 18.516 1 81.06 36 ILE B CA 1
ATOM 4832 C C . ILE B 1 36 ? 11.914 0.404 19.156 1 81.06 36 ILE B C 1
ATOM 4834 O O . ILE B 1 36 ? 12.961 0.201 19.781 1 81.06 36 ILE B O 1
ATOM 4838 N N . ARG B 1 37 ? 11.062 -0.47 19.047 1 85.75 37 ARG B N 1
ATOM 4839 C CA . ARG B 1 37 ? 11.227 -1.82 19.578 1 85.75 37 ARG B CA 1
ATOM 4840 C C . ARG B 1 37 ? 12.117 -2.66 18.672 1 85.75 37 ARG B C 1
ATOM 4842 O O . ARG B 1 37 ? 12.156 -2.449 17.453 1 85.75 37 ARG B O 1
ATOM 4849 N N . LEU B 1 38 ? 12.781 -3.631 19.266 1 87.88 38 LEU B N 1
ATOM 4850 C CA . LEU B 1 38 ? 13.68 -4.504 18.516 1 87.88 38 LEU B CA 1
ATOM 4851 C C . LEU B 1 38 ? 13.281 -5.969 18.688 1 87.88 38 LEU B C 1
ATOM 4853 O O . LEU B 1 38 ? 12.914 -6.391 19.781 1 87.88 38 LEU B O 1
ATOM 4857 N N . VAL B 1 39 ? 13.398 -6.738 17.625 1 93.56 39 VAL B N 1
ATOM 4858 C CA . VAL B 1 39 ? 13.109 -8.164 17.672 1 93.56 39 VAL B CA 1
ATOM 4859 C C . VAL B 1 39 ? 14.312 -8.922 18.234 1 93.56 39 VAL B C 1
ATOM 4861 O O . VAL B 1 39 ? 14.156 -9.836 19.047 1 93.56 39 VAL B O 1
ATOM 4864 N N . HIS B 1 40 ? 15.523 -8.484 17.812 1 93.25 40 HIS B N 1
ATOM 4865 C CA . HIS B 1 40 ? 16.75 -9.156 18.234 1 93.25 40 HIS B CA 1
ATOM 4866 C C . HIS B 1 40 ? 16.859 -9.172 19.75 1 93.25 40 HIS B C 1
ATOM 4868 O O . HIS B 1 40 ? 16.656 -8.141 20.406 1 93.25 40 HIS B O 1
ATOM 4874 N N . TRP B 1 41 ? 17.047 -10.25 20.359 1 91.62 41 TRP B N 1
ATOM 4875 C CA . TRP B 1 41 ? 17.172 -10.531 21.797 1 91.62 41 TRP B CA 1
ATOM 4876 C C . TRP B 1 41 ? 15.797 -10.656 22.438 1 91.62 41 TRP B C 1
ATOM 4878 O O . TRP B 1 41 ? 15.688 -11.102 23.578 1 91.62 41 TRP B O 1
ATOM 4888 N N . ASN B 1 42 ? 14.711 -10.234 21.734 1 94.5 42 ASN B N 1
ATOM 4889 C CA . ASN B 1 42 ? 13.383 -10.297 22.328 1 94.5 42 ASN B CA 1
ATOM 4890 C C . ASN B 1 42 ? 12.508 -11.344 21.641 1 94.5 42 ASN B C 1
ATOM 4892 O O . ASN B 1 42 ? 11.289 -11.359 21.828 1 94.5 42 ASN B O 1
ATOM 4896 N N . GLU B 1 43 ? 13.07 -12.18 20.844 1 95.88 43 GLU B N 1
ATOM 4897 C CA . GLU B 1 43 ? 12.312 -13.141 20.047 1 95.88 43 GLU B CA 1
ATOM 4898 C C . GLU B 1 43 ? 11.492 -14.07 20.938 1 95.88 43 GLU B C 1
ATOM 4900 O O . GLU B 1 43 ? 10.297 -14.25 20.719 1 95.88 43 GLU B O 1
ATOM 4905 N N . ALA B 1 44 ? 12.164 -14.625 21.938 1 95.5 44 ALA B N 1
ATOM 4906 C CA . ALA B 1 44 ? 11.508 -15.594 22.812 1 95.5 44 ALA B CA 1
ATOM 4907 C C . ALA B 1 44 ? 10.32 -14.969 23.531 1 95.5 44 ALA B C 1
ATOM 4909 O O . ALA B 1 44 ? 9.273 -15.602 23.703 1 95.5 44 ALA B O 1
ATOM 4910 N N . LEU B 1 45 ? 10.539 -13.75 24 1 94.44 45 LEU B N 1
ATOM 4911 C CA . LEU B 1 45 ? 9.477 -13.047 24.703 1 94.44 45 LEU B CA 1
ATOM 4912 C C . LEU B 1 45 ? 8.273 -12.805 23.797 1 94.44 45 LEU B C 1
ATOM 4914 O O . LEU B 1 45 ? 7.129 -13.016 24.203 1 94.44 45 LEU B O 1
ATOM 4918 N N . ILE B 1 46 ? 8.523 -12.336 22.547 1 94.81 46 ILE B N 1
ATOM 4919 C CA . ILE B 1 46 ? 7.477 -12.039 21.578 1 94.81 46 ILE B CA 1
ATOM 4920 C C . ILE B 1 46 ? 6.738 -13.32 21.203 1 94.81 46 ILE B C 1
ATOM 4922 O O . ILE B 1 46 ? 5.504 -13.352 21.172 1 94.81 46 ILE B O 1
ATOM 4926 N N . LEU B 1 47 ? 7.426 -14.391 20.938 1 96.44 47 LEU B N 1
ATOM 4927 C CA . LEU B 1 47 ? 6.84 -15.656 20.5 1 96.44 47 LEU B CA 1
ATOM 4928 C C . LEU B 1 47 ? 6.051 -16.312 21.625 1 96.44 47 LEU B C 1
ATOM 4930 O O . LEU B 1 47 ? 5.031 -16.953 21.375 1 96.44 47 LEU B O 1
ATOM 4934 N N . THR B 1 48 ? 6.543 -16.188 22.875 1 95 48 THR B N 1
ATOM 4935 C CA . THR B 1 48 ? 5.816 -16.719 24.016 1 95 48 THR B CA 1
ATOM 4936 C C . THR B 1 48 ? 4.469 -16.016 24.172 1 95 48 THR B C 1
ATOM 4938 O O . THR B 1 48 ? 3.449 -16.656 24.422 1 95 48 THR B O 1
ATOM 4941 N N . ALA B 1 49 ? 4.531 -14.703 24.047 1 88.75 49 ALA B N 1
ATOM 4942 C CA . ALA B 1 49 ? 3.295 -13.93 24.141 1 88.75 49 ALA B CA 1
ATOM 4943 C C . ALA B 1 49 ? 2.295 -14.352 23.078 1 88.75 49 ALA B C 1
ATOM 4945 O O . ALA B 1 49 ? 1.084 -14.328 23.297 1 88.75 49 ALA B O 1
ATOM 4946 N N . ALA B 1 50 ? 2.822 -14.812 21.906 1 90.94 50 ALA B N 1
ATOM 4947 C CA . ALA B 1 50 ? 1.968 -15.227 20.797 1 90.94 50 ALA B CA 1
ATOM 4948 C C . ALA B 1 50 ? 1.586 -16.703 20.922 1 90.94 50 ALA B C 1
ATOM 4950 O O . ALA B 1 50 ? 0.77 -17.203 20.156 1 90.94 50 ALA B O 1
ATOM 4951 N N . GLY B 1 51 ? 2.146 -17.469 21.812 1 91.12 51 GLY B N 1
ATOM 4952 C CA . GLY B 1 51 ? 1.816 -18.875 22.062 1 91.12 51 GLY B CA 1
ATOM 4953 C C . GLY B 1 51 ? 2.484 -19.828 21.094 1 91.12 51 GLY B C 1
ATOM 4954 O O . GLY B 1 51 ? 2.014 -20.953 20.906 1 91.12 51 GLY B O 1
ATOM 4955 N N . VAL B 1 52 ? 3.59 -19.328 20.406 1 95.75 52 VAL B N 1
ATOM 4956 C CA . VAL B 1 52 ? 4.211 -20.172 19.375 1 95.75 52 VAL B CA 1
ATOM 4957 C C . VAL B 1 52 ? 5.719 -20.25 19.609 1 95.75 52 VAL B C 1
ATOM 4959 O O . VAL B 1 52 ? 6.504 -20.25 18.672 1 95.75 52 VAL B O 1
ATOM 4962 N N . ASN B 1 53 ? 6.164 -20.266 20.844 1 96.38 53 ASN B N 1
ATOM 4963 C CA . ASN B 1 53 ? 7.59 -20.312 21.156 1 96.38 53 ASN B CA 1
ATOM 4964 C C . ASN B 1 53 ? 8.102 -21.734 21.266 1 96.38 53 ASN B C 1
ATOM 4966 O O . ASN B 1 53 ? 9.109 -22 21.922 1 96.38 53 ASN B O 1
ATOM 4970 N N . ASN B 1 54 ? 7.473 -22.688 20.625 1 96.5 54 ASN B N 1
ATOM 4971 C CA . ASN B 1 54 ? 7.957 -24.062 20.609 1 96.5 54 ASN B CA 1
ATOM 4972 C C . ASN B 1 54 ? 9.344 -24.172 19.984 1 96.5 54 ASN B C 1
ATOM 4974 O O . ASN B 1 54 ? 9.664 -23.438 19.047 1 96.5 54 ASN B O 1
ATOM 4978 N N . HIS B 1 55 ? 10.031 -25.125 20.453 1 95.88 55 HIS B N 1
ATOM 4979 C CA . HIS B 1 55 ? 11.367 -25.359 19.906 1 95.88 55 HIS B CA 1
ATOM 4980 C C . HIS B 1 55 ? 11.297 -25.984 18.516 1 95.88 55 HIS B C 1
ATOM 4982 O O . HIS B 1 55 ? 10.523 -26.922 18.297 1 95.88 55 HIS B O 1
ATOM 4988 N N . VAL B 1 56 ? 12.055 -25.422 17.609 1 96.62 56 VAL B N 1
ATOM 4989 C CA . VAL B 1 56 ? 12.148 -25.969 16.266 1 96.62 56 VAL B CA 1
ATOM 4990 C C . VAL B 1 56 ? 13.555 -26.531 16.031 1 96.62 56 VAL B C 1
ATOM 4992 O O . VAL B 1 56 ? 14.547 -25.797 16.156 1 96.62 56 VAL B O 1
ATOM 4995 N N . ASP B 1 57 ? 13.609 -27.766 15.633 1 95.75 57 ASP B N 1
ATOM 4996 C CA . ASP B 1 57 ? 14.883 -28.406 15.336 1 95.75 57 ASP B CA 1
ATOM 4997 C C . ASP B 1 57 ? 15.57 -27.734 14.148 1 95.75 57 ASP B C 1
ATOM 4999 O O . ASP B 1 57 ? 14.914 -27.406 13.156 1 95.75 57 ASP B O 1
ATOM 5003 N N . GLU B 1 58 ? 16.875 -27.594 14.219 1 95.12 58 GLU B N 1
ATOM 5004 C CA . GLU B 1 58 ? 17.641 -26.969 13.148 1 95.12 58 GLU B CA 1
ATOM 5005 C C . GLU B 1 58 ? 17.547 -27.781 11.852 1 95.12 58 GLU B C 1
ATOM 5007 O O . GLU B 1 58 ? 17.547 -27.203 10.758 1 95.12 58 GLU B O 1
ATOM 5012 N N . GLU B 1 59 ? 17.5 -29.031 11.984 1 94.75 59 GLU B N 1
ATOM 5013 C CA . GLU B 1 59 ? 17.406 -29.891 10.812 1 94.75 59 GLU B CA 1
ATOM 5014 C C . GLU B 1 59 ? 16.078 -29.672 10.078 1 94.75 59 GLU B C 1
ATOM 5016 O O . GLU B 1 59 ? 16.031 -29.703 8.844 1 94.75 59 GLU B O 1
ATOM 5021 N N . LEU B 1 60 ? 15.047 -29.578 10.859 1 96.62 60 LEU B N 1
ATOM 5022 C CA . LEU B 1 60 ? 13.75 -29.297 10.25 1 96.62 60 LEU B CA 1
ATOM 5023 C C . LEU B 1 60 ? 13.766 -27.953 9.539 1 96.62 60 LEU B C 1
ATOM 5025 O O . LEU B 1 60 ? 13.289 -27.828 8.406 1 96.62 60 LEU B O 1
ATOM 5029 N N . GLU B 1 61 ? 14.273 -26.938 10.211 1 97.38 61 GLU B N 1
ATOM 5030 C CA . GLU B 1 61 ? 14.367 -25.609 9.625 1 97.38 61 GLU B CA 1
ATOM 5031 C C . GLU B 1 61 ? 15.164 -25.641 8.32 1 97.38 61 GLU B C 1
ATOM 5033 O O . GLU B 1 61 ? 14.758 -25.031 7.328 1 97.38 61 GLU B O 1
ATOM 5038 N N . ASP B 1 62 ? 16.266 -26.312 8.32 1 96.75 62 ASP B N 1
ATOM 5039 C CA . ASP B 1 62 ? 17.094 -26.422 7.125 1 96.75 62 ASP B CA 1
ATOM 5040 C C . ASP B 1 62 ? 16.328 -27.125 5.996 1 96.75 62 ASP B C 1
ATOM 5042 O O . ASP B 1 62 ? 16.438 -26.719 4.836 1 96.75 62 ASP B O 1
ATOM 5046 N N . HIS B 1 63 ? 15.641 -28.141 6.371 1 97.12 63 HIS B N 1
ATOM 5047 C CA . HIS B 1 63 ? 14.828 -28.859 5.398 1 97.12 63 HIS B CA 1
ATOM 5048 C C . HIS B 1 63 ? 13.789 -27.938 4.77 1 97.12 63 HIS B C 1
ATOM 5050 O O . HIS B 1 63 ? 13.641 -27.906 3.543 1 97.12 63 HIS B O 1
ATOM 5056 N N . LEU B 1 64 ? 13.094 -27.188 5.578 1 98.19 64 LEU B N 1
ATOM 5057 C CA . LEU B 1 64 ? 12.039 -26.312 5.098 1 98.19 64 LEU B CA 1
ATOM 5058 C C . LEU B 1 64 ? 12.609 -25.188 4.242 1 98.19 64 LEU B C 1
ATOM 5060 O O . LEU B 1 64 ? 12.023 -24.812 3.225 1 98.19 64 LEU B O 1
ATOM 5064 N N . THR B 1 65 ? 13.758 -24.625 4.633 1 98.25 65 THR B N 1
ATOM 5065 C CA . THR B 1 65 ? 14.398 -23.562 3.867 1 98.25 65 THR B CA 1
ATOM 5066 C C . THR B 1 65 ? 14.859 -24.078 2.506 1 98.25 65 THR B C 1
ATOM 5068 O O . THR B 1 65 ? 14.734 -23.375 1.499 1 98.25 65 THR B O 1
ATOM 5071 N N . LYS B 1 66 ? 15.344 -25.297 2.469 1 96.81 66 LYS B N 1
ATOM 5072 C CA . LYS B 1 66 ? 15.758 -25.891 1.206 1 96.81 66 LYS B CA 1
ATOM 5073 C C . LYS B 1 66 ? 14.57 -26.078 0.264 1 96.81 66 LYS B C 1
ATOM 5075 O O . LYS B 1 66 ? 14.695 -25.859 -0.945 1 96.81 66 LYS B O 1
ATOM 5080 N N . LEU B 1 67 ? 13.484 -26.469 0.819 1 97.31 67 LEU B N 1
ATOM 5081 C CA . LEU B 1 67 ? 12.281 -26.625 0.013 1 97.31 67 LEU B CA 1
ATOM 5082 C C . LEU B 1 67 ? 11.867 -25.297 -0.604 1 97.31 67 LEU B C 1
ATOM 5084 O O . LEU B 1 67 ? 11.523 -25.234 -1.786 1 97.31 67 LEU B O 1
ATOM 5088 N N . TYR B 1 68 ? 11.922 -24.266 0.165 1 98.06 68 TYR B N 1
ATOM 5089 C CA . TYR B 1 68 ? 11.555 -22.938 -0.319 1 98.06 68 TYR B CA 1
ATOM 5090 C C . TYR B 1 68 ? 12.445 -22.516 -1.481 1 98.06 68 TYR B C 1
ATOM 5092 O O . TYR B 1 68 ? 11.953 -22.094 -2.527 1 98.06 68 TYR B O 1
ATOM 5100 N N . PHE B 1 69 ? 13.727 -22.609 -1.324 1 97 69 PHE B N 1
ATOM 5101 C CA . PHE B 1 69 ? 14.664 -22.109 -2.322 1 97 69 PHE B CA 1
ATOM 5102 C C . PHE B 1 69 ? 14.672 -23.016 -3.555 1 97 69 PHE B C 1
ATOM 5104 O O . PHE B 1 69 ? 15 -22.562 -4.656 1 97 69 PHE B O 1
ATOM 5111 N N . ALA B 1 70 ? 14.203 -24.234 -3.389 1 95.81 70 ALA B N 1
ATOM 5112 C CA . ALA B 1 70 ? 14.172 -25.141 -4.527 1 95.81 70 ALA B CA 1
ATOM 5113 C C . ALA B 1 70 ? 12.93 -24.922 -5.375 1 95.81 70 ALA B C 1
ATOM 5115 O O . ALA B 1 70 ? 12.984 -25.016 -6.605 1 95.81 70 ALA B O 1
ATOM 5116 N N . TRP B 1 71 ? 11.859 -24.609 -4.695 1 96.81 71 TRP B N 1
ATOM 5117 C CA . TRP B 1 71 ? 10.609 -24.75 -5.441 1 96.81 71 TRP B CA 1
ATOM 5118 C C . TRP B 1 71 ? 9.891 -23.406 -5.547 1 96.81 71 TRP B C 1
ATOM 5120 O O . TRP B 1 71 ? 9.156 -23.172 -6.504 1 96.81 71 TRP B O 1
ATOM 5130 N N . GLU B 1 72 ? 10.016 -22.531 -4.562 1 97.62 72 GLU B N 1
ATOM 5131 C CA . GLU B 1 72 ? 9.242 -21.281 -4.539 1 97.62 72 GLU B CA 1
ATOM 5132 C C . GLU B 1 72 ? 10.07 -20.109 -5.051 1 97.62 72 GLU B C 1
ATOM 5134 O O . GLU B 1 72 ? 9.641 -19.391 -5.953 1 97.62 72 GLU B O 1
ATOM 5139 N N . ASN B 1 73 ? 11.219 -19.906 -4.551 1 97.06 73 ASN B N 1
ATOM 5140 C CA . ASN B 1 73 ? 12.039 -18.719 -4.77 1 97.06 73 ASN B CA 1
ATOM 5141 C C . ASN B 1 73 ? 12.469 -18.594 -6.227 1 97.06 73 ASN B C 1
ATOM 5143 O O . ASN B 1 73 ? 12.633 -17.484 -6.738 1 97.06 73 ASN B O 1
ATOM 5147 N N . PRO B 1 74 ? 12.648 -19.719 -6.961 1 96.06 74 PRO B N 1
ATOM 5148 C CA . PRO B 1 74 ? 13.164 -19.609 -8.328 1 96.06 74 PRO B CA 1
ATOM 5149 C C . PRO B 1 74 ? 12.172 -18.938 -9.281 1 96.06 74 PRO B C 1
ATOM 5151 O O . PRO B 1 74 ? 12.578 -18.375 -10.305 1 96.06 74 PRO B O 1
ATOM 5154 N N . ASN B 1 75 ? 10.922 -19.031 -9 1 96.06 75 ASN B N 1
ATOM 5155 C CA . ASN B 1 75 ? 9.906 -18.453 -9.875 1 96.06 75 ASN B CA 1
ATOM 5156 C C . ASN B 1 75 ? 9.906 -16.922 -9.781 1 96.06 75 ASN B C 1
ATOM 5158 O O . ASN B 1 75 ? 9.711 -16.234 -10.789 1 96.06 75 ASN B O 1
ATOM 5162 N N . ILE B 1 76 ? 9.992 -16.391 -8.633 1 94.62 76 ILE B N 1
ATOM 5163 C CA . ILE B 1 76 ? 10.164 -14.977 -8.336 1 94.62 76 ILE B CA 1
ATOM 5164 C C . ILE B 1 76 ? 11.273 -14.789 -7.301 1 94.62 76 ILE B C 1
ATOM 5166 O O . ILE B 1 76 ? 11.008 -14.781 -6.094 1 94.62 76 ILE B O 1
ATOM 5170 N N . PRO B 1 77 ? 12.438 -14.656 -7.781 1 93.06 77 PRO B N 1
ATOM 5171 C CA . PRO B 1 77 ? 13.562 -14.57 -6.844 1 93.06 77 PRO B CA 1
ATOM 5172 C C . PRO B 1 77 ? 13.5 -13.312 -5.969 1 93.06 77 PRO B C 1
ATOM 5174 O O . PRO B 1 77 ? 14.148 -12.312 -6.281 1 93.06 77 PRO B O 1
ATOM 5177 N N . LEU B 1 78 ? 12.883 -13.453 -4.902 1 95.12 78 LEU B N 1
ATOM 5178 C CA . LEU B 1 78 ? 12.68 -12.391 -3.93 1 95.12 78 LEU B CA 1
ATOM 5179 C C . LEU B 1 78 ? 13.836 -12.336 -2.934 1 95.12 78 LEU B C 1
ATOM 5181 O O . LEU B 1 78 ? 14.203 -11.25 -2.467 1 95.12 78 LEU B O 1
ATOM 5185 N N . VAL B 1 79 ? 14.359 -13.461 -2.58 1 96.88 79 VAL B N 1
ATOM 5186 C CA . VAL B 1 79 ? 15.398 -13.586 -1.567 1 96.88 79 VAL B CA 1
ATOM 5187 C C . VAL B 1 79 ? 16.656 -14.203 -2.186 1 96.88 79 VAL B C 1
ATOM 5189 O O . VAL B 1 79 ? 16.578 -15.273 -2.809 1 96.88 79 VAL B O 1
ATOM 5192 N N . ASP B 1 80 ? 17.734 -13.508 -2.055 1 93.88 80 ASP B N 1
ATOM 5193 C CA . ASP B 1 80 ? 19.016 -14.109 -2.438 1 93.88 80 ASP B CA 1
ATOM 5194 C C . ASP B 1 80 ? 19.453 -15.156 -1.419 1 93.88 80 ASP B C 1
ATOM 5196 O O . ASP B 1 80 ? 19.656 -14.844 -0.245 1 93.88 80 ASP B O 1
ATOM 5200 N N . GLU B 1 81 ? 19.609 -16.344 -1.869 1 95.62 81 GLU B N 1
ATOM 5201 C CA . GLU B 1 81 ? 19.859 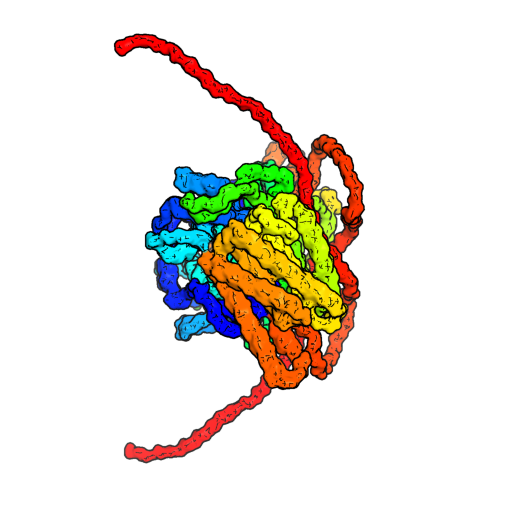-17.469 -0.982 1 95.62 81 GLU B CA 1
ATOM 5202 C C . GLU B 1 81 ? 21.188 -17.297 -0.241 1 95.62 81 GLU B C 1
ATOM 5204 O O . GLU B 1 81 ? 21.266 -17.547 0.963 1 95.62 81 GLU B O 1
ATOM 5209 N N . ARG B 1 82 ? 22.234 -16.875 -0.944 1 93.38 82 ARG B N 1
ATOM 5210 C CA . ARG B 1 82 ? 23.531 -16.688 -0.321 1 93.38 82 ARG B CA 1
ATOM 5211 C C . ARG B 1 82 ? 23.469 -15.594 0.742 1 93.38 82 ARG B C 1
ATOM 5213 O O . ARG B 1 82 ? 24 -15.766 1.846 1 93.38 82 ARG B O 1
ATOM 5220 N N . ALA B 1 83 ? 22.844 -14.492 0.35 1 94.94 83 ALA B N 1
ATOM 5221 C CA . ALA B 1 83 ? 22.719 -13.383 1.297 1 94.94 83 ALA B CA 1
ATOM 5222 C C . ALA B 1 83 ? 21.922 -13.805 2.525 1 94.94 83 ALA B C 1
ATOM 5224 O O . ALA B 1 83 ? 22.219 -13.391 3.645 1 94.94 83 ALA B O 1
ATOM 5225 N N . TYR B 1 84 ? 20.922 -14.641 2.348 1 97.25 84 TYR B N 1
ATOM 5226 C CA . TYR B 1 84 ? 20.078 -15.141 3.432 1 97.25 84 TYR B CA 1
ATOM 5227 C C . TYR B 1 84 ? 20.906 -15.953 4.422 1 97.25 84 TYR B C 1
ATOM 5229 O O . TYR B 1 84 ? 20.844 -15.727 5.633 1 97.25 84 TYR B O 1
ATOM 5237 N N . TYR B 1 85 ? 21.672 -16.875 3.93 1 97.31 85 TYR B N 1
ATOM 5238 C CA . TYR B 1 85 ? 22.438 -17.75 4.816 1 97.31 85 TYR B CA 1
ATOM 5239 C C . TYR B 1 85 ? 23.562 -16.984 5.5 1 97.31 85 TYR B C 1
ATOM 5241 O O . TYR B 1 85 ? 23.859 -17.234 6.672 1 97.31 85 TYR B O 1
ATOM 5249 N N . GLN B 1 86 ? 24.188 -16.078 4.766 1 96.88 86 GLN B N 1
ATOM 5250 C CA . GLN B 1 86 ? 25.203 -15.227 5.379 1 96.88 86 GLN B CA 1
ATOM 5251 C C . GLN B 1 86 ? 24.609 -14.367 6.488 1 96.88 86 GLN B C 1
ATOM 5253 O O . GLN B 1 86 ? 25.188 -14.234 7.562 1 96.88 86 GLN B O 1
ATOM 5258 N N . GLY B 1 87 ? 23.469 -13.805 6.148 1 97.31 87 GLY B N 1
ATOM 5259 C CA . GLY B 1 87 ? 22.781 -12.992 7.145 1 97.31 87 GLY B CA 1
ATOM 5260 C C . GLY B 1 87 ? 22.359 -13.789 8.367 1 97.31 87 GLY B C 1
ATOM 5261 O O . GLY B 1 87 ? 22.438 -13.305 9.492 1 97.31 87 GLY B O 1
ATOM 5262 N N . LYS B 1 88 ? 21.906 -14.984 8.141 1 97.88 88 LYS B N 1
ATOM 5263 C CA . LYS B 1 88 ? 21.5 -15.867 9.227 1 97.88 88 LYS B CA 1
ATOM 5264 C C . LYS B 1 88 ? 22.672 -16.203 10.133 1 97.88 88 LYS B C 1
ATOM 5266 O O . LYS B 1 88 ? 22.547 -16.188 11.359 1 97.88 88 LYS B O 1
ATOM 5271 N N . ASN B 1 89 ? 23.766 -16.484 9.547 1 97.31 89 ASN B N 1
ATOM 5272 C CA . ASN B 1 89 ? 24.969 -16.781 10.312 1 97.31 89 ASN B CA 1
ATOM 5273 C C . ASN B 1 89 ? 25.391 -15.586 11.172 1 97.31 89 ASN B C 1
ATOM 5275 O O . ASN B 1 89 ? 25.719 -15.75 12.344 1 97.31 89 ASN B O 1
ATOM 5279 N N . CYS B 1 90 ? 25.344 -14.391 10.594 1 96.75 90 CYS B N 1
ATOM 5280 C CA . CYS B 1 90 ? 25.688 -13.18 11.32 1 96.75 90 CYS B CA 1
ATOM 5281 C C . CYS B 1 90 ? 24.719 -12.945 12.484 1 96.75 90 CYS B C 1
ATOM 5283 O O . CYS B 1 90 ? 25.141 -12.625 13.594 1 96.75 90 CYS B O 1
ATOM 5285 N N . TYR B 1 91 ? 23.484 -13.172 12.203 1 96.94 91 TYR B N 1
ATOM 5286 C CA . TYR B 1 91 ? 22.422 -12.906 13.18 1 96.94 91 TYR B CA 1
ATOM 5287 C C . TYR B 1 91 ? 22.5 -13.898 14.336 1 96.94 91 TYR B C 1
ATOM 5289 O O . TYR B 1 91 ? 22.484 -13.5 15.5 1 96.94 91 TYR B O 1
ATOM 5297 N N . ARG B 1 92 ? 22.641 -15.172 14.047 1 95.75 92 ARG B N 1
ATOM 5298 C CA . ARG B 1 92 ? 22.5 -16.219 15.062 1 95.75 92 ARG B CA 1
ATOM 5299 C C . ARG B 1 92 ? 23.859 -16.578 15.672 1 95.75 92 ARG B C 1
ATOM 5301 O O . ARG B 1 92 ? 23.969 -16.766 16.875 1 95.75 92 ARG B O 1
ATOM 5308 N N . ASN B 1 93 ? 24.875 -16.688 14.883 1 95.56 93 ASN B N 1
ATOM 5309 C CA . ASN B 1 93 ? 26.156 -17.156 15.383 1 95.56 93 ASN B CA 1
ATOM 5310 C C . ASN B 1 93 ? 27.047 -16.016 15.852 1 95.56 93 ASN B C 1
ATOM 5312 O O . ASN B 1 93 ? 27.812 -16.156 16.812 1 95.56 93 ASN B O 1
ATOM 5316 N N . LEU B 1 94 ? 26.938 -14.836 15.188 1 95.75 94 LEU B N 1
ATOM 5317 C CA . LEU B 1 94 ? 27.781 -13.711 15.547 1 95.75 94 LEU B CA 1
ATOM 5318 C C . LEU B 1 94 ? 27.016 -12.672 16.344 1 95.75 94 LEU B C 1
ATOM 5320 O O . LEU B 1 94 ? 27.578 -11.688 16.812 1 95.75 94 LEU B O 1
ATOM 5324 N N . ASN B 1 95 ? 25.719 -12.859 16.516 1 95.12 95 ASN B N 1
ATOM 5325 C CA . ASN B 1 95 ? 24.859 -11.953 17.266 1 95.12 95 ASN B CA 1
ATOM 5326 C C . ASN B 1 95 ? 24.922 -10.531 16.719 1 95.12 95 ASN B C 1
ATOM 5328 O O . ASN B 1 95 ? 25.062 -9.57 17.484 1 95.12 95 ASN B O 1
ATOM 5332 N N . GLN B 1 96 ? 24.984 -10.523 15.453 1 94.5 96 GLN B N 1
ATOM 5333 C CA . GLN B 1 96 ? 25.031 -9.242 14.75 1 94.5 96 GLN B CA 1
ATOM 5334 C C . GLN B 1 96 ? 23.828 -9.07 13.836 1 94.5 96 GLN B C 1
ATOM 5336 O O . GLN B 1 96 ? 23.859 -9.477 12.672 1 94.5 96 GLN B O 1
ATOM 5341 N N . PRO B 1 97 ? 22.875 -8.391 14.367 1 93.12 97 PRO B N 1
ATOM 5342 C CA . PRO B 1 97 ? 21.719 -8.133 13.5 1 93.12 97 PRO B CA 1
ATOM 5343 C C . PRO B 1 97 ? 22.094 -7.391 12.219 1 93.12 97 PRO B C 1
ATOM 5345 O O . PRO B 1 97 ? 23.016 -6.57 12.227 1 93.12 97 PRO B O 1
ATOM 5348 N N . ASN B 1 98 ? 21.453 -7.723 11.148 1 93.06 98 ASN B N 1
ATOM 5349 C CA . ASN B 1 98 ? 21.688 -7.102 9.852 1 93.06 98 ASN B CA 1
ATOM 5350 C C . ASN B 1 98 ? 20.391 -6.938 9.062 1 93.06 98 ASN B C 1
ATOM 5352 O O . ASN B 1 98 ? 19.375 -7.551 9.406 1 93.06 98 ASN B O 1
ATOM 5356 N N . HIS B 1 99 ? 20.406 -6.148 8.047 1 93.75 99 HIS B N 1
ATOM 5357 C CA . HIS B 1 99 ? 19.172 -5.781 7.348 1 93.75 99 HIS B CA 1
ATOM 5358 C C . HIS B 1 99 ? 18.828 -6.801 6.266 1 93.75 99 HIS B C 1
ATOM 5360 O O . HIS B 1 99 ? 17.766 -6.719 5.648 1 93.75 99 HIS B O 1
ATOM 5366 N N . ARG B 1 100 ? 19.656 -7.84 6.023 1 95.25 100 ARG B N 1
ATOM 5367 C CA . ARG B 1 100 ? 19.453 -8.828 4.973 1 95.25 100 ARG B CA 1
ATOM 5368 C C . ARG B 1 100 ? 18.781 -10.078 5.523 1 95.25 100 ARG B C 1
ATOM 5370 O O . ARG B 1 100 ? 18.359 -10.953 4.758 1 95.25 100 ARG B O 1
ATOM 5377 N N . TYR B 1 101 ? 18.75 -10.133 6.816 1 97.25 101 TYR B N 1
ATOM 5378 C CA . TYR B 1 101 ? 18.156 -11.289 7.48 1 97.25 101 TYR B CA 1
ATOM 5379 C C . TYR B 1 101 ? 17.375 -10.867 8.719 1 97.25 101 TYR B C 1
ATOM 5381 O O . TYR B 1 101 ? 17.75 -9.906 9.398 1 97.25 101 TYR B O 1
ATOM 5389 N N . SER B 1 102 ? 16.297 -11.539 9 1 97.88 102 SER B N 1
ATOM 5390 C CA . SER B 1 102 ? 15.57 -11.453 10.258 1 97.88 102 SER B CA 1
ATOM 5391 C C . SER B 1 102 ? 14.852 -12.766 10.57 1 97.88 102 SER B C 1
ATOM 5393 O O . SER B 1 102 ? 14.648 -13.594 9.688 1 97.88 102 SER B O 1
ATOM 5395 N N . GLU B 1 103 ? 14.547 -12.961 11.789 1 98.38 103 GLU B N 1
ATOM 5396 C CA . GLU B 1 103 ? 13.758 -14.141 12.164 1 98.38 103 GLU B CA 1
ATOM 5397 C C . GLU B 1 103 ? 12.367 -14.094 11.539 1 98.38 103 GLU B C 1
ATOM 5399 O O . GLU B 1 103 ? 11.734 -15.133 11.359 1 98.38 103 GLU B O 1
ATOM 5404 N N . VAL B 1 104 ? 11.891 -12.898 11.219 1 98.69 104 VAL B N 1
ATOM 5405 C CA . VAL B 1 104 ? 10.641 -12.773 10.477 1 98.69 104 VAL B CA 1
ATOM 5406 C C . VAL B 1 104 ? 10.766 -13.469 9.125 1 98.69 104 VAL B C 1
ATOM 5408 O O . VAL B 1 104 ? 9.914 -14.281 8.758 1 98.69 104 VAL B O 1
ATOM 5411 N N . LEU B 1 105 ? 11.82 -13.156 8.43 1 98.81 105 LEU B N 1
ATOM 5412 C CA . LEU B 1 105 ? 12.07 -13.734 7.109 1 98.81 105 LEU B CA 1
ATOM 5413 C C . LEU B 1 105 ? 12.234 -15.242 7.199 1 98.81 105 LEU B C 1
ATOM 5415 O O . LEU B 1 105 ? 11.656 -15.984 6.398 1 98.81 105 LEU B O 1
ATOM 5419 N N . ASN B 1 106 ? 12.984 -15.633 8.188 1 98.75 106 ASN B N 1
ATOM 5420 C CA . ASN B 1 106 ? 13.227 -17.062 8.359 1 98.75 106 ASN B CA 1
ATOM 5421 C C . ASN B 1 106 ? 11.93 -17.828 8.57 1 98.75 106 ASN B C 1
ATOM 5423 O O . ASN B 1 106 ? 11.719 -18.891 7.961 1 98.75 106 ASN B O 1
ATOM 5427 N N . ASN B 1 107 ? 11.117 -17.328 9.438 1 98.81 107 ASN B N 1
ATOM 5428 C CA . ASN B 1 107 ? 9.867 -18.031 9.719 1 98.81 107 ASN B CA 1
ATOM 5429 C C . ASN B 1 107 ? 8.898 -17.953 8.539 1 98.81 107 ASN B C 1
ATOM 5431 O O . ASN B 1 107 ? 8.125 -18.875 8.305 1 98.81 107 ASN B O 1
ATOM 5435 N N . ALA B 1 108 ? 8.898 -16.844 7.781 1 98.81 108 ALA B N 1
ATOM 5436 C CA . ALA B 1 108 ? 8.094 -16.766 6.566 1 98.81 108 ALA B CA 1
ATOM 5437 C C . ALA B 1 108 ? 8.523 -17.828 5.555 1 98.81 108 ALA B C 1
ATOM 5439 O O . ALA B 1 108 ? 7.676 -18.5 4.957 1 98.81 108 ALA B O 1
ATOM 5440 N N . ILE B 1 109 ? 9.828 -17.953 5.379 1 98.81 109 ILE B N 1
ATOM 5441 C CA . ILE B 1 109 ? 10.383 -18.953 4.473 1 98.81 109 ILE B CA 1
ATOM 5442 C C . ILE B 1 109 ? 9.992 -20.344 4.941 1 98.81 109 ILE B C 1
ATOM 5444 O O . ILE B 1 109 ? 9.555 -21.188 4.141 1 98.81 109 ILE B O 1
ATOM 5448 N N . CYS B 1 110 ? 10.094 -20.562 6.223 1 98.75 110 CYS B N 1
ATOM 5449 C CA . CYS B 1 110 ? 9.742 -21.859 6.781 1 98.75 110 CYS B CA 1
ATOM 5450 C C . CYS B 1 110 ? 8.258 -22.141 6.617 1 98.75 110 CYS B C 1
ATOM 5452 O O . CYS B 1 110 ? 7.855 -23.297 6.445 1 98.75 110 CYS B O 1
ATOM 5454 N N . ALA B 1 111 ? 7.445 -21.125 6.645 1 98.56 111 ALA B N 1
ATOM 5455 C CA . ALA B 1 111 ? 6.008 -21.328 6.449 1 98.56 111 ALA B CA 1
ATOM 5456 C C . ALA B 1 111 ? 5.719 -21.906 5.066 1 98.56 111 ALA B C 1
ATOM 5458 O O . ALA B 1 111 ? 4.938 -22.859 4.938 1 98.56 111 ALA B O 1
ATOM 5459 N N . ILE B 1 112 ? 6.352 -21.406 4.055 1 98.38 112 ILE B N 1
ATOM 5460 C CA . ILE B 1 112 ? 6.176 -21.953 2.715 1 98.38 112 ILE B CA 1
ATOM 5461 C C . ILE B 1 112 ? 6.758 -23.359 2.654 1 98.38 112 ILE B C 1
ATOM 5463 O O . ILE B 1 112 ? 6.137 -24.266 2.102 1 98.38 112 ILE B O 1
ATOM 5467 N N . GLY B 1 113 ? 7.961 -23.516 3.262 1 98.19 113 GLY B N 1
ATOM 5468 C CA . GLY B 1 113 ? 8.547 -24.844 3.314 1 98.19 113 GLY B CA 1
ATOM 5469 C C . GLY B 1 113 ? 7.656 -25.859 3.988 1 98.19 113 GLY B C 1
ATOM 5470 O O . GLY B 1 113 ? 7.598 -27.016 3.562 1 98.19 113 GLY B O 1
ATOM 5471 N N . ALA B 1 114 ? 6.953 -25.453 4.969 1 97.69 114 ALA B N 1
ATOM 5472 C CA . ALA B 1 114 ? 6.07 -26.328 5.73 1 97.69 114 ALA B CA 1
ATOM 5473 C C . ALA B 1 114 ? 4.91 -26.812 4.871 1 97.69 114 ALA B C 1
ATOM 5475 O O . ALA B 1 114 ? 4.402 -27.922 5.074 1 97.69 114 ALA B O 1
ATOM 5476 N N . THR B 1 115 ? 4.523 -26.031 3.922 1 96.44 115 THR B N 1
ATOM 5477 C CA . THR B 1 115 ? 3.447 -26.422 3.023 1 96.44 115 THR B CA 1
ATOM 5478 C C . THR B 1 115 ? 3.924 -27.5 2.051 1 96.44 115 THR B C 1
ATOM 5480 O O . THR B 1 115 ? 3.137 -28.344 1.61 1 96.44 115 THR B O 1
ATOM 5483 N N . LEU B 1 116 ? 5.211 -27.547 1.786 1 96.19 116 LEU B N 1
ATOM 5484 C CA . LEU B 1 116 ? 5.773 -28.406 0.745 1 96.19 116 LEU B CA 1
ATOM 5485 C C . LEU B 1 116 ? 6.32 -29.688 1.338 1 96.19 116 LEU B C 1
ATOM 5487 O O . LEU B 1 116 ? 6.586 -30.656 0.61 1 96.19 116 LEU B O 1
ATOM 5491 N N . THR B 1 117 ? 6.406 -29.719 2.633 1 95.31 117 THR B N 1
ATOM 5492 C CA . THR B 1 117 ? 7.039 -30.875 3.266 1 95.31 117 THR B CA 1
ATOM 5493 C C . THR B 1 117 ? 6.039 -32.031 3.43 1 95.31 117 THR B C 1
ATOM 5495 O O . THR B 1 117 ? 4.832 -31.781 3.488 1 95.31 117 THR B O 1
ATOM 5498 N N . SER B 1 118 ? 6.531 -33.188 3.443 1 90.94 118 SER B N 1
ATOM 5499 C CA . SER B 1 118 ? 5.734 -34.375 3.748 1 90.94 118 SER B CA 1
ATOM 5500 C C . SER B 1 118 ? 6.051 -34.906 5.141 1 90.94 118 SER B C 1
ATOM 5502 O O . SER B 1 118 ? 5.469 -35.906 5.578 1 90.94 118 SER B O 1
ATOM 5504 N N . ARG B 1 119 ? 6.934 -34.188 5.805 1 92.25 119 ARG B N 1
ATOM 5505 C CA . ARG B 1 119 ? 7.324 -34.656 7.137 1 92.25 119 ARG B CA 1
ATOM 5506 C C . ARG B 1 119 ? 6.223 -34.375 8.156 1 92.25 119 ARG B C 1
ATOM 5508 O O . ARG B 1 119 ? 5.555 -33.344 8.094 1 92.25 119 ARG B O 1
ATOM 5515 N N . TYR B 1 120 ? 6.152 -35.344 9 1 91 120 TYR B N 1
ATOM 5516 C CA . TYR B 1 120 ? 5.297 -35.156 10.164 1 91 120 TYR B CA 1
ATOM 5517 C C . TYR B 1 120 ? 6.121 -34.75 11.383 1 91 120 TYR B C 1
ATOM 5519 O O . TYR B 1 120 ? 7.145 -35.375 11.68 1 91 120 TYR B O 1
ATOM 5527 N N . CYS B 1 121 ? 5.707 -33.656 12.016 1 92.62 121 CYS B N 1
ATOM 5528 C CA . CYS B 1 121 ? 6.422 -33.156 13.18 1 92.62 121 CYS B CA 1
ATOM 5529 C C . CYS B 1 121 ? 5.543 -33.188 14.422 1 92.62 121 CYS B C 1
ATOM 5531 O O . CYS B 1 121 ? 4.887 -32.219 14.773 1 92.62 121 CYS B O 1
ATOM 5533 N N . PRO B 1 122 ? 5.625 -34.25 15.266 1 90.94 122 PRO B N 1
ATOM 5534 C CA . PRO B 1 122 ? 4.715 -34.438 16.391 1 90.94 122 PRO B CA 1
ATOM 5535 C C . PRO B 1 122 ? 4.926 -33.406 17.5 1 90.94 122 PRO B C 1
ATOM 5537 O O . PRO B 1 122 ? 3.998 -33.125 18.266 1 90.94 122 PRO B O 1
ATOM 5540 N N . ASP B 1 123 ? 6.098 -32.844 17.625 1 91.69 123 ASP B N 1
ATOM 5541 C CA . ASP B 1 123 ? 6.414 -31.953 18.719 1 91.69 123 ASP B CA 1
ATOM 5542 C C . ASP B 1 123 ? 5.941 -30.531 18.406 1 91.69 123 ASP B C 1
ATOM 5544 O O . ASP B 1 123 ? 6.082 -29.625 19.234 1 91.69 123 ASP B O 1
ATOM 5548 N N . LEU B 1 124 ? 5.453 -30.312 17.203 1 94.38 124 LEU B N 1
ATOM 5549 C CA . LEU B 1 124 ? 4.965 -29 16.781 1 94.38 124 LEU B CA 1
ATOM 5550 C C . LEU B 1 124 ? 3.467 -29.047 16.516 1 94.38 124 LEU B C 1
ATOM 5552 O O . LEU B 1 124 ? 2.896 -30.125 16.312 1 94.38 124 LEU B O 1
ATOM 5556 N N . PRO B 1 125 ? 2.852 -27.875 16.656 1 90.94 125 PRO B N 1
ATOM 5557 C CA . PRO B 1 125 ? 1.418 -27.859 16.375 1 90.94 125 PRO B CA 1
ATOM 5558 C C . PRO B 1 125 ? 1.083 -28.469 15.016 1 90.94 125 PRO B C 1
ATOM 5560 O O . PRO B 1 125 ? 1.922 -28.484 14.109 1 90.94 125 PRO B O 1
ATOM 5563 N N . GLU B 1 126 ? -0.09 -28.906 14.812 1 83.81 126 GLU B N 1
ATOM 5564 C CA . GLU B 1 126 ? -0.529 -29.688 13.664 1 83.81 126 GLU B CA 1
ATOM 5565 C C . GLU B 1 126 ? -0.358 -28.922 12.359 1 83.81 126 GLU B C 1
ATOM 5567 O O . GLU B 1 126 ? 0.168 -29.453 11.383 1 83.81 126 GLU B O 1
ATOM 5572 N N . SER B 1 127 ? -0.87 -27.766 12.367 1 91.31 127 SER B N 1
ATOM 5573 C CA . SER B 1 127 ? -0.643 -27 11.156 1 91.31 127 SER B CA 1
ATOM 5574 C C . SER B 1 127 ? 0.702 -26.281 11.195 1 91.31 127 SER B C 1
ATOM 5576 O O . SER B 1 127 ? 0.803 -25.172 11.727 1 91.31 127 SER B O 1
ATOM 5578 N N . LEU B 1 128 ? 1.644 -26.953 10.578 1 95.5 128 LEU B N 1
ATOM 5579 C CA . LEU B 1 128 ? 3 -26.406 10.594 1 95.5 128 LEU B CA 1
ATOM 5580 C C . LEU B 1 128 ? 3.057 -25.062 9.883 1 95.5 128 LEU B C 1
ATOM 5582 O O . LEU B 1 128 ? 3.822 -24.188 10.273 1 95.5 128 LEU B O 1
ATOM 5586 N N . VAL B 1 129 ? 2.32 -24.938 8.766 1 96.25 129 VAL B N 1
ATOM 5587 C CA . VAL B 1 129 ? 2.305 -23.688 8.016 1 96.25 129 VAL B CA 1
ATOM 5588 C C . VAL B 1 129 ? 1.778 -22.562 8.906 1 96.25 129 VAL B C 1
ATOM 5590 O O . VAL B 1 129 ? 2.373 -21.484 8.977 1 96.25 129 VAL B O 1
ATOM 5593 N N . ASP B 1 130 ? 0.717 -22.781 9.664 1 94.62 130 ASP B N 1
ATOM 5594 C CA . ASP B 1 130 ? 0.148 -21.781 10.555 1 94.62 130 ASP B CA 1
ATOM 5595 C C . ASP B 1 130 ? 1.103 -21.453 11.703 1 94.62 130 ASP B C 1
ATOM 5597 O O . ASP B 1 130 ? 1.163 -20.312 12.164 1 94.62 130 ASP B O 1
ATOM 5601 N N . PHE B 1 131 ? 1.759 -22.516 12.164 1 97.06 131 PHE B N 1
ATOM 5602 C CA . PHE B 1 131 ? 2.723 -22.328 13.242 1 97.06 131 PHE B CA 1
ATOM 5603 C C . PHE B 1 131 ? 3.807 -21.328 12.836 1 97.06 131 PHE B C 1
ATOM 5605 O O . PHE B 1 131 ? 4.023 -20.328 13.516 1 97.06 131 PHE B O 1
ATOM 5612 N N . PHE B 1 132 ? 4.445 -21.531 11.695 1 98.31 132 PHE B N 1
ATOM 5613 C CA . PHE B 1 132 ? 5.539 -20.688 11.25 1 98.31 132 PHE B CA 1
ATOM 5614 C C . PHE B 1 132 ? 5.02 -19.328 10.797 1 98.31 132 PHE B C 1
ATOM 5616 O O . PHE B 1 132 ? 5.688 -18.312 10.984 1 98.31 132 PHE B O 1
ATOM 5623 N N . ALA B 1 133 ? 3.871 -19.312 10.141 1 97.44 133 ALA B N 1
ATOM 5624 C CA . ALA B 1 133 ? 3.273 -18.047 9.727 1 97.44 133 ALA B CA 1
ATOM 5625 C C . ALA B 1 133 ? 2.965 -17.156 10.93 1 97.44 133 ALA B C 1
ATOM 5627 O O . ALA B 1 133 ? 3.215 -15.953 10.906 1 97.44 133 ALA B O 1
ATOM 5628 N N . THR B 1 134 ? 2.389 -17.734 11.977 1 96 134 THR B N 1
ATOM 5629 C CA . THR B 1 134 ? 2.062 -16.984 13.18 1 96 134 THR B CA 1
ATOM 5630 C C . THR B 1 134 ? 3.33 -16.453 13.852 1 96 134 THR B C 1
ATOM 5632 O O . THR B 1 134 ? 3.352 -15.336 14.352 1 96 134 THR B O 1
ATOM 5635 N N . ARG B 1 135 ? 4.371 -17.297 13.883 1 97.94 135 ARG B N 1
ATOM 5636 C CA . ARG B 1 135 ? 5.656 -16.828 14.398 1 97.94 135 ARG B CA 1
ATOM 5637 C C . ARG B 1 135 ? 6.152 -15.617 13.633 1 97.94 135 ARG B C 1
ATOM 5639 O O . ARG B 1 135 ? 6.543 -14.617 14.234 1 97.94 135 ARG B O 1
ATOM 5646 N N . SER B 1 136 ? 6.125 -15.75 12.336 1 98.44 136 SER B N 1
ATOM 5647 C CA . SER B 1 136 ? 6.594 -14.664 11.477 1 98.44 136 SER B CA 1
ATOM 5648 C C . SER B 1 136 ? 5.785 -13.391 11.711 1 98.44 136 SER B C 1
ATOM 5650 O O . SER B 1 136 ? 6.355 -12.305 11.844 1 98.44 136 SER B O 1
ATOM 5652 N N . LYS B 1 137 ? 4.504 -13.508 11.781 1 96.75 137 LYS B N 1
ATOM 5653 C CA . LYS B 1 137 ? 3.627 -12.359 11.945 1 96.75 137 LYS B CA 1
ATOM 5654 C C . LYS B 1 137 ? 3.834 -11.695 13.305 1 96.75 137 LYS B C 1
ATOM 5656 O O . LYS B 1 137 ? 3.816 -10.469 13.414 1 96.75 137 LYS B O 1
ATOM 5661 N N . ALA B 1 138 ? 3.961 -12.484 14.32 1 95.88 138 ALA B N 1
ATOM 5662 C CA . ALA B 1 138 ? 4.195 -11.945 15.656 1 95.88 138 ALA B CA 1
ATOM 5663 C C . ALA B 1 138 ? 5.48 -11.117 15.695 1 95.88 138 ALA B C 1
ATOM 5665 O O . ALA B 1 138 ? 5.504 -10.023 16.266 1 95.88 138 ALA B O 1
ATOM 5666 N N . LEU B 1 139 ? 6.52 -11.648 15.109 1 97.81 139 LEU B N 1
ATOM 5667 C CA . LEU B 1 139 ? 7.797 -10.945 15.07 1 97.81 139 LEU B CA 1
ATOM 5668 C C . LEU B 1 139 ? 7.719 -9.719 14.156 1 97.81 139 LEU B C 1
ATOM 5670 O O . LEU B 1 139 ? 8.344 -8.695 14.43 1 97.81 139 LEU B O 1
ATOM 5674 N N . LEU B 1 140 ? 6.957 -9.875 13.062 1 97.62 140 LEU B N 1
ATOM 5675 C CA . LEU B 1 140 ? 6.805 -8.812 12.078 1 97.62 140 LEU B CA 1
ATOM 5676 C C . LEU B 1 140 ? 6.211 -7.559 12.719 1 97.62 140 LEU B C 1
ATOM 5678 O O . LEU B 1 140 ? 6.617 -6.441 12.398 1 97.62 140 LEU B O 1
ATOM 5682 N N . GLU B 1 141 ? 5.262 -7.707 13.578 1 93.81 141 GLU B N 1
ATOM 5683 C CA . GLU B 1 141 ? 4.617 -6.574 14.234 1 93.81 141 GLU B CA 1
ATOM 5684 C C . GLU B 1 141 ? 5.645 -5.684 14.938 1 93.81 141 GLU B C 1
ATOM 5686 O O . GLU B 1 141 ? 5.52 -4.457 14.93 1 93.81 141 GLU B O 1
ATOM 5691 N N . VAL B 1 142 ? 6.605 -6.266 15.516 1 93.31 142 VAL B N 1
ATOM 5692 C CA . VAL B 1 142 ? 7.648 -5.516 16.203 1 93.31 142 VAL B CA 1
ATOM 5693 C C . VAL B 1 142 ? 8.641 -4.957 15.188 1 93.31 142 VAL B C 1
ATOM 5695 O O . VAL B 1 142 ? 9.039 -3.793 15.281 1 93.31 142 VAL B O 1
ATOM 5698 N N . GLU B 1 143 ? 8.984 -5.785 14.195 1 94.75 143 GLU B N 1
ATOM 5699 C CA . GLU B 1 143 ? 9.984 -5.402 13.211 1 94.75 143 GLU B CA 1
ATOM 5700 C C . GLU B 1 143 ? 9.531 -4.203 12.383 1 94.75 143 GLU B C 1
ATOM 5702 O O . GLU B 1 143 ? 10.352 -3.449 11.859 1 94.75 143 GLU B O 1
ATOM 5707 N N . MET B 1 144 ? 8.281 -3.977 12.312 1 93.31 144 MET B N 1
ATOM 5708 C CA . MET B 1 144 ? 7.73 -2.883 11.516 1 93.31 144 MET B CA 1
ATOM 5709 C C . MET B 1 144 ? 8.07 -1.532 12.133 1 93.31 144 MET B C 1
ATOM 5711 O O . MET B 1 144 ? 7.918 -0.492 11.492 1 93.31 144 MET B O 1
ATOM 5715 N N . ASP B 1 145 ? 8.5 -1.5 13.32 1 89.88 145 ASP B N 1
ATOM 5716 C CA . ASP B 1 145 ? 8.984 -0.254 13.906 1 89.88 145 ASP B CA 1
ATOM 5717 C C . ASP B 1 145 ? 10.242 0.236 13.188 1 89.88 145 ASP B C 1
ATOM 5719 O O . ASP B 1 145 ? 10.539 1.433 13.195 1 89.88 145 ASP B O 1
ATOM 5723 N N . SER B 1 146 ? 10.953 -0.715 12.648 1 91.94 146 SER B N 1
ATOM 5724 C CA . SER B 1 146 ? 12.156 -0.412 11.875 1 91.94 146 SER B CA 1
ATOM 5725 C C . SER B 1 146 ? 12.328 -1.387 10.719 1 91.94 146 SER B C 1
ATOM 5727 O O . SER B 1 146 ? 13.227 -2.232 10.742 1 91.94 146 SER B O 1
ATOM 5729 N N . PRO B 1 147 ? 11.547 -1.214 9.711 1 95.31 147 PRO B N 1
ATOM 5730 C CA . PRO B 1 147 ? 11.57 -2.156 8.594 1 95.31 147 PRO B CA 1
ATOM 5731 C C . PRO B 1 147 ? 12.891 -2.115 7.812 1 95.31 147 PRO B C 1
ATOM 5733 O O . PRO B 1 147 ? 13.492 -1.05 7.68 1 95.31 147 PRO B O 1
ATOM 5736 N N . THR B 1 148 ? 13.297 -3.209 7.312 1 96.06 148 THR B N 1
ATOM 5737 C CA . THR B 1 148 ? 14.516 -3.377 6.527 1 96.06 148 THR B CA 1
ATOM 5738 C C . THR B 1 148 ? 14.219 -4.125 5.23 1 96.06 148 THR B C 1
ATOM 5740 O O . THR B 1 148 ? 13.062 -4.387 4.906 1 96.06 148 THR B O 1
ATOM 5743 N N . LEU B 1 149 ? 15.328 -4.434 4.535 1 96.5 149 LEU B N 1
ATOM 5744 C CA . LEU B 1 149 ? 15.211 -5.188 3.293 1 96.5 149 LEU B CA 1
ATOM 5745 C C . LEU B 1 149 ? 14.531 -6.531 3.531 1 96.5 149 LEU B C 1
ATOM 5747 O O . LEU B 1 149 ? 13.664 -6.938 2.758 1 96.5 149 LEU B O 1
ATOM 5751 N N . SER B 1 150 ? 14.906 -7.223 4.578 1 98 150 SER B N 1
ATOM 5752 C CA . SER B 1 150 ? 14.344 -8.531 4.898 1 98 150 SER B CA 1
ATOM 5753 C C . SER B 1 150 ? 12.859 -8.422 5.258 1 98 150 SER B C 1
ATOM 5755 O O . SER B 1 150 ? 12.094 -9.352 5.027 1 98 150 SER B O 1
ATOM 5757 N N . THR B 1 151 ? 12.422 -7.254 5.836 1 98.25 151 THR B N 1
ATOM 5758 C CA . THR B 1 151 ? 11.016 -7.051 6.148 1 98.25 151 THR B CA 1
ATOM 5759 C C . THR B 1 151 ? 10.172 -7.059 4.879 1 98.25 151 THR B C 1
ATOM 5761 O O . THR B 1 151 ? 9.102 -7.68 4.84 1 98.25 151 THR B O 1
ATOM 5764 N N . VAL B 1 152 ? 10.68 -6.371 3.852 1 98.56 152 VAL B N 1
ATOM 5765 C CA . VAL B 1 152 ? 10 -6.316 2.566 1 98.56 152 VAL B CA 1
ATOM 5766 C C . VAL B 1 152 ? 9.883 -7.723 1.981 1 98.56 152 VAL B C 1
ATOM 5768 O O . VAL B 1 152 ? 8.82 -8.125 1.518 1 98.56 152 VAL B O 1
ATOM 5771 N N . GLN B 1 153 ? 10.961 -8.445 2.033 1 98.69 153 GLN B N 1
ATOM 5772 C CA . GLN B 1 153 ? 10.984 -9.82 1.537 1 98.69 153 GLN B CA 1
ATOM 5773 C C . GLN B 1 153 ? 10 -10.695 2.305 1 98.69 153 GLN B C 1
ATOM 5775 O O . GLN B 1 153 ? 9.258 -11.484 1.707 1 98.69 153 GLN B O 1
ATOM 5780 N N . SER B 1 154 ? 10 -10.539 3.604 1 98.81 154 SER B N 1
ATOM 5781 C CA . SER B 1 154 ? 9.109 -11.32 4.457 1 98.81 154 SER B CA 1
ATOM 5782 C C . SER B 1 154 ? 7.648 -11.086 4.09 1 98.81 154 SER B C 1
ATOM 5784 O O . SER B 1 154 ? 6.859 -12.031 4.027 1 98.81 154 SER B O 1
ATOM 5786 N N . LEU B 1 155 ? 7.336 -9.836 3.904 1 98.75 155 LEU B N 1
ATOM 5787 C CA . LEU B 1 155 ? 5.965 -9.484 3.561 1 98.75 155 LEU B CA 1
ATOM 5788 C C . LEU B 1 155 ? 5.566 -10.094 2.219 1 98.75 155 LEU B C 1
ATOM 5790 O O . LEU B 1 155 ? 4.438 -10.562 2.057 1 98.75 155 LEU B O 1
ATOM 5794 N N . GLY B 1 156 ? 6.473 -10.078 1.276 1 98.44 156 GLY B N 1
ATOM 5795 C CA . GLY B 1 156 ? 6.203 -10.742 0.01 1 98.44 156 GLY B CA 1
ATOM 5796 C C . GLY B 1 156 ? 5.895 -12.219 0.162 1 98.44 156 GLY B C 1
ATOM 5797 O O . GLY B 1 156 ? 4.938 -12.719 -0.427 1 98.44 156 GLY B O 1
ATOM 5798 N N . ILE B 1 157 ? 6.672 -12.867 0.968 1 98.69 157 ILE B N 1
ATOM 5799 C CA . ILE B 1 157 ? 6.508 -14.305 1.174 1 98.69 157 ILE B CA 1
ATOM 5800 C C . ILE B 1 157 ? 5.219 -14.57 1.954 1 98.69 157 ILE B C 1
ATOM 5802 O O . ILE B 1 157 ? 4.445 -15.461 1.601 1 98.69 157 ILE B O 1
ATOM 5806 N N . LEU B 1 158 ? 4.98 -13.781 2.998 1 98.44 158 LEU B N 1
ATOM 5807 C CA . LEU B 1 158 ? 3.775 -13.945 3.807 1 98.44 158 LEU B CA 1
ATOM 5808 C C . LEU B 1 158 ? 2.521 -13.711 2.971 1 98.44 158 LEU B C 1
ATOM 5810 O O . LEU B 1 158 ? 1.489 -14.344 3.201 1 98.44 158 LEU B O 1
ATOM 5814 N N . SER B 1 159 ? 2.623 -12.797 2.037 1 98.19 159 SER B N 1
ATOM 5815 C CA . SER B 1 159 ? 1.516 -12.594 1.109 1 98.19 159 SER B CA 1
ATOM 5816 C C . SER B 1 159 ? 1.147 -13.883 0.39 1 98.19 159 SER B C 1
ATOM 5818 O O . SER B 1 159 ? -0.035 -14.195 0.226 1 98.19 159 SER B O 1
ATOM 5820 N N . GLY B 1 160 ? 2.145 -14.609 -0.005 1 97.44 160 GLY B N 1
ATOM 5821 C CA . GLY B 1 160 ? 1.919 -15.898 -0.632 1 97.44 160 GLY B CA 1
ATOM 5822 C C . GLY B 1 160 ? 1.324 -16.922 0.314 1 97.44 160 GLY B C 1
ATOM 5823 O O . GLY B 1 160 ? 0.445 -17.703 -0.073 1 97.44 160 GLY B O 1
ATOM 5824 N N . VAL B 1 161 ? 1.782 -16.906 1.547 1 97.56 161 VAL B N 1
ATOM 5825 C CA . VAL B 1 161 ? 1.272 -17.828 2.549 1 97.56 161 VAL B CA 1
ATOM 5826 C C . VAL B 1 161 ? -0.22 -17.594 2.764 1 97.56 161 VAL B C 1
ATOM 5828 O O . VAL B 1 161 ? -1.005 -18.547 2.828 1 97.56 161 VAL B O 1
ATOM 5831 N N . GLU B 1 162 ? -0.59 -16.328 2.838 1 95.06 162 GLU B N 1
ATOM 5832 C CA . GLU B 1 162 ? -2.002 -16.016 3.021 1 95.06 162 GLU B CA 1
ATOM 5833 C C . GLU B 1 162 ? -2.83 -16.453 1.815 1 95.06 162 GLU B C 1
ATOM 5835 O O . GLU B 1 162 ? -3.955 -16.922 1.969 1 95.06 162 GLU B O 1
ATOM 5840 N N . ALA B 1 163 ? -2.287 -16.312 0.645 1 94 163 ALA B N 1
ATOM 5841 C CA . ALA B 1 163 ? -2.98 -16.719 -0.575 1 94 163 ALA B CA 1
ATOM 5842 C C . ALA B 1 163 ? -3.236 -18.219 -0.585 1 94 163 ALA B C 1
ATOM 5844 O O . ALA B 1 163 ? -4.336 -18.672 -0.917 1 94 163 ALA B O 1
ATOM 5845 N N . LEU B 1 164 ? -2.176 -19.016 -0.227 1 95.38 164 LEU B N 1
ATOM 5846 C CA . LEU B 1 164 ? -2.328 -20.453 -0.295 1 95.38 164 LEU B CA 1
ATOM 5847 C C . LEU B 1 164 ? -3.301 -20.953 0.771 1 95.38 164 LEU B C 1
ATOM 5849 O O . LEU B 1 164 ? -3.871 -22.047 0.64 1 95.38 164 LEU B O 1
ATOM 5853 N N . LEU B 1 165 ? -3.498 -20.125 1.784 1 92 165 LEU B N 1
ATOM 5854 C CA . LEU B 1 165 ? -4.434 -20.469 2.848 1 92 165 LEU B CA 1
ATOM 5855 C C . LEU B 1 165 ? -5.805 -19.844 2.592 1 92 165 LEU B C 1
ATOM 5857 O O . LEU B 1 165 ? -6.676 -19.875 3.465 1 92 165 LEU B O 1
ATOM 5861 N N . THR B 1 166 ? -6.051 -19.188 1.462 1 89.81 166 THR B N 1
ATOM 5862 C CA . THR B 1 166 ? -7.305 -18.625 0.978 1 89.81 166 THR B CA 1
ATOM 5863 C C . THR B 1 166 ? -7.699 -17.406 1.81 1 89.81 166 THR B C 1
ATOM 5865 O O . THR B 1 166 ? -8.883 -17.188 2.07 1 89.81 166 THR B O 1
ATOM 5868 N N . ARG B 1 167 ? -6.75 -16.75 2.336 1 89.69 167 ARG B N 1
ATOM 5869 C CA . ARG B 1 167 ? -6.949 -15.484 3.021 1 89.69 167 ARG B CA 1
ATOM 5870 C C . ARG B 1 167 ? -6.523 -14.312 2.143 1 89.69 167 ARG B C 1
ATOM 5872 O O . ARG B 1 167 ? -5.539 -13.633 2.439 1 89.69 167 ARG B O 1
ATOM 5879 N N . ASP B 1 168 ? -7.352 -14.008 1.2 1 89.56 168 ASP B N 1
ATOM 5880 C CA . ASP B 1 168 ? -6.98 -13.125 0.094 1 89.56 168 ASP B CA 1
ATOM 5881 C C . ASP B 1 168 ? -6.828 -11.688 0.565 1 89.56 168 ASP B C 1
ATOM 5883 O O . ASP B 1 168 ? -5.949 -10.961 0.096 1 89.56 168 ASP B O 1
ATOM 5887 N N . ALA B 1 169 ? -7.727 -11.234 1.477 1 90.69 169 ALA B N 1
ATOM 5888 C CA . ALA B 1 169 ? -7.645 -9.852 1.928 1 90.69 169 ALA B CA 1
ATOM 5889 C C . ALA B 1 169 ? -6.297 -9.562 2.58 1 90.69 169 ALA B C 1
ATOM 5891 O O . ALA B 1 169 ? -5.664 -8.547 2.299 1 90.69 169 ALA B O 1
ATOM 5892 N N . ARG B 1 170 ? -5.871 -10.461 3.396 1 93.5 170 ARG B N 1
ATOM 5893 C CA . ARG B 1 170 ? -4.594 -10.289 4.074 1 93.5 170 ARG B CA 1
ATOM 5894 C C . ARG B 1 170 ? -3.432 -10.43 3.094 1 93.5 170 ARG B C 1
ATOM 5896 O O . ARG B 1 170 ? -2.424 -9.727 3.213 1 93.5 170 ARG B O 1
ATOM 5903 N N . GLY B 1 171 ? -3.551 -11.477 2.225 1 95.44 171 GLY B N 1
ATOM 5904 C CA . GLY B 1 171 ? -2.527 -11.594 1.199 1 95.44 171 GLY B CA 1
ATOM 5905 C C . GLY B 1 171 ? -2.381 -10.352 0.349 1 95.44 171 GLY B C 1
ATOM 5906 O O . GLY B 1 171 ? -1.264 -9.898 0.09 1 95.44 171 GLY B O 1
ATOM 5907 N N . TRP B 1 172 ? -3.512 -9.773 -0.078 1 96.38 172 TRP B N 1
ATOM 5908 C CA . TRP B 1 172 ? -3.549 -8.516 -0.813 1 96.38 172 TRP B CA 1
ATOM 5909 C C . TRP B 1 172 ? -2.879 -7.398 -0.017 1 96.38 172 TRP B C 1
ATOM 5911 O O . TRP B 1 172 ? -2.049 -6.656 -0.551 1 96.38 172 TRP B O 1
ATOM 5921 N N . LEU B 1 173 ? -3.199 -7.336 1.233 1 97.5 173 LEU B N 1
ATOM 5922 C CA . LEU B 1 173 ? -2.658 -6.316 2.121 1 97.5 173 LEU B CA 1
ATOM 5923 C C . LEU B 1 173 ? -1.145 -6.445 2.244 1 97.5 173 LEU B C 1
ATOM 5925 O O . LEU B 1 173 ? -0.419 -5.457 2.119 1 97.5 173 LEU B O 1
ATOM 5929 N N . TYR B 1 174 ? -0.623 -7.652 2.473 1 98.25 174 TYR B N 1
ATOM 5930 C CA . TYR B 1 174 ? 0.806 -7.867 2.67 1 98.25 174 TYR B CA 1
ATOM 5931 C C . TYR B 1 174 ? 1.59 -7.52 1.41 1 98.25 174 TYR B C 1
ATOM 5933 O O . TYR B 1 174 ? 2.697 -6.984 1.489 1 98.25 174 TYR B O 1
ATOM 5941 N N . SER B 1 175 ? 1.054 -7.867 0.286 1 98 175 SER B N 1
ATOM 5942 C CA . SER B 1 175 ? 1.729 -7.496 -0.954 1 98 175 SER B CA 1
ATOM 5943 C C . SER B 1 175 ? 1.854 -5.98 -1.081 1 98 175 SER B C 1
ATOM 5945 O O . SER B 1 175 ? 2.891 -5.473 -1.516 1 98 175 SER B O 1
ATOM 5947 N N . GLY B 1 176 ? 0.785 -5.281 -0.742 1 97.62 176 GLY B N 1
ATOM 5948 C CA . GLY B 1 176 ? 0.827 -3.828 -0.741 1 97.62 176 GLY B CA 1
ATOM 5949 C C . GLY B 1 176 ? 1.791 -3.26 0.282 1 97.62 176 GLY B C 1
ATOM 5950 O O . GLY B 1 176 ? 2.486 -2.277 0.01 1 97.62 176 GLY B O 1
ATOM 5951 N N . MET B 1 177 ? 1.777 -3.812 1.484 1 98.31 177 MET B N 1
ATOM 5952 C CA . MET B 1 177 ? 2.705 -3.393 2.531 1 98.31 177 MET B CA 1
ATOM 5953 C C . MET B 1 177 ? 4.152 -3.527 2.062 1 98.31 177 MET B C 1
ATOM 5955 O O . MET B 1 177 ? 4.977 -2.65 2.324 1 98.31 177 MET B O 1
ATOM 5959 N N . ALA B 1 178 ? 4.41 -4.664 1.396 1 98.5 178 ALA B N 1
ATOM 5960 C CA . ALA B 1 178 ? 5.758 -4.879 0.876 1 98.5 178 ALA B CA 1
ATOM 5961 C C . ALA B 1 178 ? 6.168 -3.758 -0.072 1 98.5 178 ALA B C 1
ATOM 5963 O O . ALA B 1 178 ? 7.266 -3.205 0.046 1 98.5 178 ALA B O 1
ATOM 5964 N N . MET B 1 179 ? 5.297 -3.383 -0.949 1 97.94 179 MET B N 1
ATOM 5965 C CA . MET B 1 179 ? 5.602 -2.328 -1.912 1 97.94 179 MET B CA 1
ATOM 5966 C C . MET B 1 179 ? 5.746 -0.979 -1.215 1 97.94 179 MET B C 1
ATOM 5968 O O . MET B 1 179 ? 6.629 -0.189 -1.562 1 97.94 179 MET B O 1
ATOM 5972 N N . ARG B 1 180 ? 4.879 -0.716 -0.223 1 97.69 180 ARG B N 1
ATOM 5973 C CA . ARG B 1 180 ? 4.941 0.542 0.514 1 97.69 180 ARG B CA 1
ATOM 5974 C C . ARG B 1 180 ? 6.273 0.681 1.246 1 97.69 180 ARG B C 1
ATOM 5976 O O . ARG B 1 180 ? 6.867 1.76 1.265 1 97.69 180 ARG B O 1
ATOM 5983 N N . LEU B 1 181 ? 6.699 -0.356 1.857 1 97.69 181 LEU B N 1
ATOM 5984 C CA . LEU B 1 181 ? 7.969 -0.311 2.574 1 97.69 181 LEU B CA 1
ATOM 5985 C C . LEU B 1 181 ? 9.141 -0.266 1.599 1 97.69 181 LEU B C 1
ATOM 5987 O O . LEU B 1 181 ? 10.18 0.335 1.895 1 97.69 181 LEU B O 1
ATOM 5991 N N . ALA B 1 182 ? 8.977 -0.909 0.421 1 97.56 182 ALA B N 1
ATOM 5992 C CA . ALA B 1 182 ? 10.016 -0.813 -0.596 1 97.56 182 ALA B CA 1
ATOM 5993 C C . ALA B 1 182 ? 10.266 0.64 -0.991 1 97.56 182 ALA B C 1
ATOM 5995 O O . ALA B 1 182 ? 11.414 1.045 -1.2 1 97.56 182 ALA B O 1
ATOM 5996 N N . THR B 1 183 ? 9.234 1.449 -1.089 1 95.88 183 THR B N 1
ATOM 5997 C CA . THR B 1 183 ? 9.398 2.854 -1.446 1 95.88 183 THR B CA 1
ATOM 5998 C C . THR B 1 183 ? 9.969 3.646 -0.277 1 95.88 183 THR B C 1
ATOM 6000 O O . THR B 1 183 ? 10.703 4.617 -0.479 1 95.88 183 THR B O 1
ATOM 6003 N N . ASP B 1 184 ? 9.633 3.201 0.928 1 95.38 184 ASP B N 1
ATOM 6004 C CA . ASP B 1 184 ? 10.227 3.807 2.117 1 95.38 184 ASP B CA 1
ATOM 6005 C C . ASP B 1 184 ? 11.742 3.627 2.127 1 95.38 184 ASP B C 1
ATOM 6007 O O . ASP B 1 184 ? 12.477 4.551 2.467 1 95.38 184 ASP B O 1
ATOM 6011 N N . LEU B 1 185 ? 12.18 2.443 1.673 1 94.75 185 LEU B N 1
ATOM 6012 C CA . LEU B 1 185 ? 13.602 2.107 1.671 1 94.75 185 LEU B CA 1
ATOM 6013 C C . LEU B 1 185 ? 14.281 2.631 0.411 1 94.75 185 LEU B C 1
ATOM 6015 O O . LEU B 1 185 ? 15.508 2.562 0.289 1 94.75 185 LEU B O 1
ATOM 6019 N N . GLY B 1 186 ? 13.555 3.152 -0.513 1 93.31 186 GLY B N 1
ATOM 6020 C CA . GLY B 1 186 ? 14.109 3.67 -1.756 1 93.31 186 GLY B CA 1
ATOM 6021 C C . GLY B 1 186 ? 14.5 2.578 -2.732 1 93.31 186 GLY B C 1
ATOM 6022 O O . GLY B 1 186 ? 15.383 2.779 -3.576 1 93.31 186 GLY B O 1
ATOM 6023 N N . LEU B 1 187 ? 13.867 1.391 -2.66 1 95.31 187 LEU B N 1
ATOM 6024 C CA . LEU B 1 187 ? 14.234 0.273 -3.521 1 95.31 187 LEU B CA 1
ATOM 6025 C C . LEU B 1 187 ? 13.797 0.524 -4.961 1 95.31 187 LEU B C 1
ATOM 6027 O O . LEU B 1 187 ? 14.312 -0.105 -5.887 1 95.31 187 LEU B O 1
ATOM 6031 N N . HIS B 1 188 ? 12.828 1.379 -5.227 1 93.44 188 HIS B N 1
ATOM 6032 C CA . HIS B 1 188 ? 12.289 1.656 -6.551 1 93.44 188 HIS B CA 1
ATOM 6033 C C . HIS B 1 188 ? 13.203 2.6 -7.332 1 93.44 188 HIS B C 1
ATOM 6035 O O . HIS B 1 188 ? 12.977 2.848 -8.516 1 93.44 188 HIS B O 1
ATOM 6041 N N . MET B 1 189 ? 14.25 3.07 -6.641 1 90.19 189 MET B N 1
ATOM 6042 C CA . MET B 1 189 ? 15.133 4.062 -7.246 1 90.19 189 MET B CA 1
ATOM 6043 C C . MET B 1 189 ? 16.406 3.408 -7.773 1 90.19 189 MET B C 1
ATOM 6045 O O . MET B 1 189 ? 16.844 2.385 -7.246 1 90.19 189 MET B O 1
ATOM 6049 N N . ASP B 1 190 ? 16.953 4.043 -8.695 1 86.06 190 ASP B N 1
ATOM 6050 C CA . ASP B 1 190 ? 18.266 3.639 -9.195 1 86.06 190 ASP B CA 1
ATOM 6051 C C . ASP B 1 190 ? 19.312 3.715 -8.094 1 86.06 190 ASP B C 1
ATOM 6053 O O . ASP B 1 190 ? 19.516 4.773 -7.496 1 86.06 190 ASP B O 1
ATOM 6057 N N . ALA B 1 191 ? 20 2.656 -7.906 1 83.19 191 ALA B N 1
ATOM 6058 C CA . ALA B 1 191 ? 20.953 2.578 -6.805 1 83.19 191 ALA B CA 1
ATOM 6059 C C . ALA B 1 191 ? 22.344 3.062 -7.238 1 83.19 191 ALA B C 1
ATOM 6061 O O . ALA B 1 191 ? 23.219 3.287 -6.398 1 83.19 191 ALA B O 1
ATOM 6062 N N . ALA B 1 192 ? 22.531 3.289 -8.469 1 79.75 192 ALA B N 1
ATOM 6063 C CA . ALA B 1 192 ? 23.859 3.582 -9.016 1 79.75 192 ALA B CA 1
ATOM 6064 C C . ALA B 1 192 ? 24.453 4.832 -8.375 1 79.75 192 ALA B C 1
ATOM 6066 O O . ALA B 1 192 ? 25.594 4.816 -7.914 1 79.75 192 ALA B O 1
ATOM 6067 N N . PRO B 1 193 ? 23.703 5.898 -8.305 1 77.5 193 PRO B N 1
ATOM 6068 C CA . PRO B 1 193 ? 24.281 7.094 -7.695 1 77.5 193 PRO B CA 1
ATOM 6069 C C . PRO B 1 193 ? 24.688 6.875 -6.238 1 77.5 193 PRO B C 1
ATOM 6071 O O . PRO B 1 193 ? 25.656 7.473 -5.766 1 77.5 193 PRO B O 1
ATOM 6074 N N . PHE B 1 194 ? 24 6.035 -5.602 1 78.81 194 PHE B N 1
ATOM 6075 C CA . PHE B 1 194 ? 24.297 5.77 -4.199 1 78.81 194 PHE B CA 1
ATOM 6076 C C . PHE B 1 194 ? 25.531 4.883 -4.062 1 78.81 194 PHE B C 1
ATOM 6078 O O . PHE B 1 194 ? 26.312 5.039 -3.117 1 78.81 194 PHE B O 1
ATOM 6085 N N . ALA B 1 195 ? 25.656 4 -4.973 1 80.44 195 ALA B N 1
ATOM 6086 C CA . ALA B 1 195 ? 26.844 3.156 -5 1 80.44 195 ALA B CA 1
ATOM 6087 C C . ALA B 1 195 ? 28.078 3.973 -5.355 1 80.44 195 ALA B C 1
ATOM 6089 O O . ALA B 1 195 ? 29.156 3.77 -4.777 1 80.44 195 ALA B O 1
ATOM 6090 N N . GLU B 1 196 ? 27.875 4.836 -6.258 1 81.94 196 GLU B N 1
ATOM 6091 C CA . GLU B 1 196 ? 28.984 5.688 -6.695 1 81.94 196 GLU B CA 1
ATOM 6092 C C . GLU B 1 196 ? 29.469 6.582 -5.559 1 81.94 196 GLU B C 1
ATOM 6094 O O . GLU B 1 196 ? 30.672 6.84 -5.441 1 81.94 196 GLU B O 1
ATOM 6099 N N . ARG B 1 197 ? 28.547 6.98 -4.73 1 79.75 197 ARG B N 1
ATOM 6100 C CA . ARG B 1 197 ? 28.875 7.84 -3.602 1 79.75 197 ARG B CA 1
ATOM 6101 C C . ARG B 1 197 ? 29.375 7.02 -2.416 1 79.75 197 ARG B C 1
ATOM 6103 O O . ARG B 1 197 ? 29.766 7.578 -1.389 1 79.75 197 ARG B O 1
ATOM 6110 N N . GLY B 1 198 ? 29.312 5.73 -2.586 1 81.19 198 GLY B N 1
ATOM 6111 C CA . GLY B 1 198 ? 29.844 4.84 -1.563 1 81.19 198 GLY B CA 1
ATOM 6112 C C . GLY B 1 198 ? 28.875 4.59 -0.429 1 81.19 198 GLY B C 1
ATOM 6113 O O . GLY B 1 198 ? 29.25 4.074 0.622 1 81.19 198 GLY B O 1
ATOM 6114 N N . LEU B 1 199 ? 27.625 4.992 -0.602 1 80.38 199 LEU B N 1
ATOM 6115 C CA . LEU B 1 199 ? 26.625 4.785 0.441 1 80.38 199 LEU B CA 1
ATOM 6116 C C . LEU B 1 199 ? 26.234 3.314 0.535 1 80.38 199 LEU B C 1
ATOM 6118 O O . LEU B 1 199 ? 25.859 2.834 1.606 1 80.38 199 LEU B O 1
ATOM 6122 N N . ILE B 1 200 ? 26.266 2.625 -0.643 1 85.12 200 ILE B N 1
ATOM 6123 C CA . ILE B 1 200 ? 25.969 1.198 -0.678 1 85.12 200 ILE B CA 1
ATOM 6124 C C . ILE B 1 200 ? 26.984 0.482 -1.575 1 85.12 200 ILE B C 1
ATOM 6126 O O . ILE B 1 200 ? 27.609 1.105 -2.436 1 85.12 200 ILE B O 1
ATOM 6130 N N . ASP B 1 201 ? 27.172 -0.792 -1.308 1 87.06 201 ASP B N 1
ATOM 6131 C CA . ASP B 1 201 ? 28.062 -1.557 -2.178 1 87.06 201 ASP B CA 1
ATOM 6132 C C . ASP B 1 201 ? 27.281 -2.219 -3.312 1 87.06 201 ASP B C 1
ATOM 6134 O O . ASP B 1 201 ? 26.062 -2.123 -3.367 1 87.06 201 ASP B O 1
ATOM 6138 N N . LEU B 1 202 ? 28 -2.818 -4.172 1 84.38 202 LEU B N 1
ATOM 6139 C CA . LEU B 1 202 ? 27.406 -3.395 -5.371 1 84.38 202 LEU B CA 1
ATOM 6140 C C . LEU B 1 202 ? 26.484 -4.562 -5.012 1 84.38 202 LEU B C 1
ATOM 6142 O O . LEU B 1 202 ? 25.469 -4.773 -5.664 1 84.38 202 LEU B O 1
ATOM 6146 N N . GLU B 1 203 ? 26.891 -5.312 -4.102 1 87.25 203 GLU B N 1
ATOM 6147 C CA . GLU B 1 203 ? 26.047 -6.422 -3.658 1 87.25 203 GLU B CA 1
ATOM 6148 C C . GLU B 1 203 ? 24.719 -5.922 -3.102 1 87.25 203 GLU B C 1
ATOM 6150 O O . GLU B 1 203 ? 23.656 -6.492 -3.395 1 87.25 203 GLU B O 1
ATOM 6155 N N . GLU B 1 204 ? 24.859 -4.836 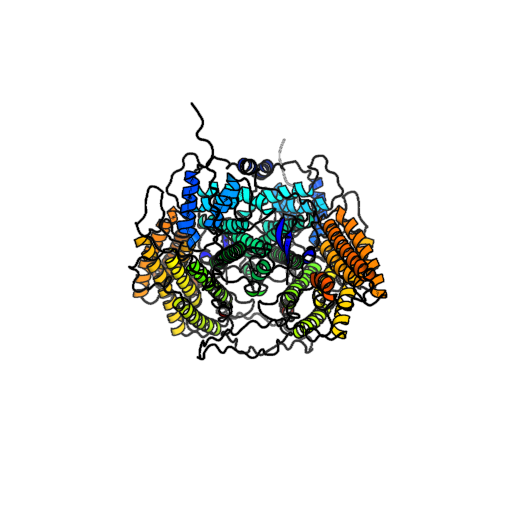-2.338 1 89.31 204 GLU B N 1
ATOM 6156 C CA . GLU B 1 204 ? 23.656 -4.223 -1.796 1 89.31 204 GLU B CA 1
ATOM 6157 C C . GLU B 1 204 ? 22.75 -3.707 -2.912 1 89.31 204 GLU B C 1
ATOM 6159 O O . GLU B 1 204 ? 21.531 -3.842 -2.838 1 89.31 204 GLU B O 1
ATOM 6164 N N . ALA B 1 205 ? 23.359 -3.135 -3.877 1 89.12 205 ALA B N 1
ATOM 6165 C CA . ALA B 1 205 ? 22.578 -2.629 -5.008 1 89.12 205 ALA B CA 1
ATOM 6166 C C . ALA B 1 205 ? 21.844 -3.76 -5.719 1 89.12 205 ALA B C 1
ATOM 6168 O O . ALA B 1 205 ? 20.688 -3.602 -6.113 1 89.12 205 ALA B O 1
ATOM 6169 N N . ARG B 1 206 ? 22.469 -4.867 -5.871 1 88.31 206 ARG B N 1
ATOM 6170 C CA . ARG B 1 206 ? 21.859 -6.027 -6.512 1 88.31 206 ARG B CA 1
ATOM 6171 C C . ARG B 1 206 ? 20.703 -6.574 -5.672 1 88.31 206 ARG B C 1
ATOM 6173 O O . ARG B 1 206 ? 19.656 -6.922 -6.203 1 88.31 206 ARG B O 1
ATOM 6180 N N . LEU B 1 207 ? 20.938 -6.656 -4.383 1 91.69 207 LEU B N 1
ATOM 6181 C CA . LEU B 1 207 ? 19.906 -7.164 -3.48 1 91.69 207 LEU B CA 1
ATOM 6182 C C . LEU B 1 207 ? 18.688 -6.254 -3.482 1 91.69 207 LEU B C 1
ATOM 6184 O O . LEU B 1 207 ? 17.547 -6.734 -3.467 1 91.69 207 LEU B O 1
ATOM 6188 N N . ARG B 1 208 ? 18.938 -4.961 -3.486 1 93 208 ARG B N 1
ATOM 6189 C CA . ARG B 1 208 ? 17.859 -3.979 -3.531 1 93 208 ARG B CA 1
ATOM 6190 C C . ARG B 1 208 ? 17.031 -4.129 -4.801 1 93 208 ARG B C 1
ATOM 6192 O O . ARG B 1 208 ? 15.797 -4.125 -4.75 1 93 208 ARG B O 1
ATOM 6199 N N . SER B 1 209 ? 17.703 -4.32 -5.875 1 93.06 209 SER B N 1
ATOM 6200 C CA . SER B 1 209 ? 17.031 -4.492 -7.152 1 93.06 209 SER B CA 1
ATOM 6201 C C . SER B 1 209 ? 16.203 -5.777 -7.176 1 93.06 209 SER B C 1
ATOM 6203 O O . SER B 1 209 ? 15.039 -5.77 -7.566 1 93.06 209 SER B O 1
ATOM 6205 N N . SER B 1 210 ? 16.828 -6.863 -6.77 1 92.75 210 SER B N 1
ATOM 6206 C CA . SER B 1 210 ? 16.141 -8.156 -6.762 1 92.75 210 SER B CA 1
ATOM 6207 C C . SER B 1 210 ? 14.914 -8.125 -5.859 1 92.75 210 SER B C 1
ATOM 6209 O O . SER B 1 210 ? 13.852 -8.625 -6.238 1 92.75 210 SER B O 1
ATOM 6211 N N . THR B 1 211 ? 15.07 -7.555 -4.703 1 95.94 211 THR B N 1
ATOM 6212 C CA . THR B 1 211 ? 13.961 -7.477 -3.758 1 95.94 211 THR B CA 1
ATOM 6213 C C . THR B 1 211 ? 12.828 -6.625 -4.324 1 95.94 211 THR B C 1
ATOM 6215 O O . THR B 1 211 ? 11.656 -6.988 -4.215 1 95.94 211 THR B O 1
ATOM 6218 N N . PHE B 1 212 ? 13.156 -5.504 -4.949 1 97.19 212 PHE B N 1
ATOM 6219 C CA . PHE B 1 212 ? 12.125 -4.637 -5.5 1 97.19 212 PHE B CA 1
ATOM 6220 C C . PHE B 1 212 ? 11.352 -5.352 -6.602 1 97.19 212 PHE B C 1
ATOM 6222 O O . PHE B 1 212 ? 10.117 -5.391 -6.574 1 97.19 212 PHE B O 1
ATOM 6229 N N . TRP B 1 213 ? 12.047 -5.891 -7.512 1 96.44 213 TRP B N 1
ATOM 6230 C CA . TRP B 1 213 ? 11.391 -6.477 -8.68 1 96.44 213 TRP B CA 1
ATOM 6231 C C . TRP B 1 213 ? 10.641 -7.746 -8.297 1 96.44 213 TRP B C 1
ATOM 6233 O O . TRP B 1 213 ? 9.609 -8.062 -8.891 1 96.44 213 TRP B O 1
ATOM 6243 N N . GLY B 1 214 ? 11.227 -8.531 -7.34 1 96.44 214 GLY B N 1
ATOM 6244 C CA . GLY B 1 214 ? 10.438 -9.633 -6.805 1 96.44 214 GLY B CA 1
ATOM 6245 C C . GLY B 1 214 ? 9.125 -9.18 -6.191 1 96.44 214 GLY B C 1
ATOM 6246 O O . GLY B 1 214 ? 8.078 -9.773 -6.445 1 96.44 214 GLY B O 1
ATOM 6247 N N . THR B 1 215 ? 9.18 -8.102 -5.406 1 97.81 215 THR B N 1
ATOM 6248 C CA . THR B 1 215 ? 7.988 -7.512 -4.801 1 97.81 215 THR B CA 1
ATOM 6249 C C . THR B 1 215 ? 7.035 -6.996 -5.875 1 97.81 215 THR B C 1
ATOM 6251 O O . THR B 1 215 ? 5.82 -7.176 -5.773 1 97.81 215 THR B O 1
ATOM 6254 N N . TYR B 1 216 ? 7.617 -6.379 -6.898 1 97.31 216 TYR B N 1
ATOM 6255 C CA . TYR B 1 216 ? 6.859 -5.863 -8.031 1 97.31 216 TYR B CA 1
ATOM 6256 C C . TYR B 1 216 ? 6.078 -6.977 -8.719 1 97.31 216 TYR B C 1
ATOM 6258 O O . TYR B 1 216 ? 4.883 -6.832 -8.992 1 97.31 216 TYR B O 1
ATOM 6266 N N . ALA B 1 217 ? 6.715 -8.062 -8.961 1 96.44 217 ALA B N 1
ATOM 6267 C CA . ALA B 1 217 ? 6.078 -9.188 -9.633 1 96.44 217 ALA B CA 1
ATOM 6268 C C . ALA B 1 217 ? 4.938 -9.758 -8.797 1 96.44 217 ALA B C 1
ATOM 6270 O O . ALA B 1 217 ? 3.848 -10.008 -9.312 1 96.44 217 ALA B O 1
ATOM 6271 N N . HIS B 1 218 ? 5.207 -9.953 -7.531 1 96.62 218 HIS B N 1
ATOM 6272 C CA . HIS B 1 218 ? 4.172 -10.453 -6.637 1 96.62 218 HIS B CA 1
ATOM 6273 C C . HIS B 1 218 ? 2.957 -9.531 -6.617 1 96.62 218 HIS B C 1
ATOM 6275 O O . HIS B 1 218 ? 1.816 -10 -6.68 1 96.62 218 HIS B O 1
ATOM 6281 N N . GLU B 1 219 ? 3.244 -8.32 -6.52 1 96.88 219 GLU B N 1
ATOM 6282 C CA . GLU B 1 219 ? 2.18 -7.324 -6.434 1 96.88 219 GLU B CA 1
ATOM 6283 C C . GLU B 1 219 ? 1.365 -7.277 -7.723 1 96.88 219 GLU B C 1
ATOM 6285 O O . GLU B 1 219 ? 0.136 -7.195 -7.684 1 96.88 219 GLU B O 1
ATOM 6290 N N . ARG B 1 220 ? 2.004 -7.305 -8.875 1 96.19 220 ARG B N 1
ATOM 6291 C CA . ARG B 1 220 ? 1.301 -7.281 -10.148 1 96.19 220 ARG B CA 1
ATOM 6292 C C . ARG B 1 220 ? 0.44 -8.523 -10.328 1 96.19 220 ARG B C 1
ATOM 6294 O O . ARG B 1 220 ? -0.662 -8.453 -10.875 1 96.19 220 ARG B O 1
ATOM 6301 N N . MET B 1 221 ? 0.945 -9.602 -9.875 1 94.94 221 MET B N 1
ATOM 6302 C CA . MET B 1 221 ? 0.185 -10.844 -9.977 1 94.94 221 MET B CA 1
ATOM 6303 C C . MET B 1 221 ? -1.057 -10.797 -9.094 1 94.94 221 MET B C 1
ATOM 6305 O O . MET B 1 221 ? -2.131 -11.25 -9.492 1 94.94 221 MET B O 1
ATOM 6309 N N . TRP B 1 222 ? -0.897 -10.211 -7.891 1 95.06 222 TRP B N 1
ATOM 6310 C CA . TRP B 1 222 ? -2.055 -10.016 -7.023 1 95.06 222 TRP B CA 1
ATOM 6311 C C . TRP B 1 222 ? -3.084 -9.109 -7.691 1 95.06 222 TRP B C 1
ATOM 6313 O O . TRP B 1 222 ? -4.281 -9.398 -7.668 1 95.06 222 TRP B O 1
ATOM 6323 N N . SER B 1 223 ? -2.586 -8.016 -8.211 1 94.25 223 SER B N 1
ATOM 6324 C CA . SER B 1 223 ? -3.477 -7.055 -8.867 1 94.25 223 SER B CA 1
ATOM 6325 C C . SER B 1 223 ? -4.266 -7.715 -9.992 1 94.25 223 SER B C 1
ATOM 6327 O O . SER B 1 223 ? -5.465 -7.465 -10.141 1 94.25 223 SER B O 1
ATOM 6329 N N . LEU B 1 224 ? -3.629 -8.57 -10.727 1 92.19 224 LEU B N 1
ATOM 6330 C CA . LEU B 1 224 ? -4.297 -9.305 -11.797 1 92.19 224 LEU B CA 1
ATOM 6331 C C . LEU B 1 224 ? -5.312 -10.289 -11.227 1 92.19 224 LEU B C 1
ATOM 6333 O O . LEU B 1 224 ? -6.441 -10.375 -11.711 1 92.19 224 LEU B O 1
ATOM 6337 N N . TYR B 1 225 ? -4.875 -11 -10.227 1 90.75 225 TYR B N 1
ATOM 6338 C CA . TYR B 1 225 ? -5.676 -12.07 -9.633 1 90.75 225 TYR B CA 1
ATOM 6339 C C . TYR B 1 225 ? -6.973 -11.516 -9.055 1 90.75 225 TYR B C 1
ATOM 6341 O O . TYR B 1 225 ? -8.039 -12.102 -9.242 1 90.75 225 TYR B O 1
ATOM 6349 N N . VAL B 1 226 ? -6.863 -10.398 -8.406 1 91.62 226 VAL B N 1
ATOM 6350 C CA . VAL B 1 226 ? -8.047 -9.875 -7.73 1 91.62 226 VAL B CA 1
ATOM 6351 C C . VAL B 1 226 ? -8.672 -8.766 -8.578 1 91.62 226 VAL B C 1
ATOM 6353 O O . VAL B 1 226 ? -9.82 -8.375 -8.344 1 91.62 226 VAL B O 1
ATOM 6356 N N . GLY B 1 227 ? -7.988 -8.273 -9.609 1 91.19 227 GLY B N 1
ATOM 6357 C CA . GLY B 1 227 ? -8.508 -7.242 -10.484 1 91.19 227 GLY B CA 1
ATOM 6358 C C . GLY B 1 227 ? -8.547 -5.871 -9.836 1 91.19 227 GLY B C 1
ATOM 6359 O O . GLY B 1 227 ? -9.516 -5.121 -10.016 1 91.19 227 GLY B O 1
ATOM 6360 N N . ARG B 1 228 ? -7.574 -5.547 -9.031 1 92.94 228 ARG B N 1
ATOM 6361 C CA . ARG B 1 228 ? -7.516 -4.281 -8.305 1 92.94 228 ARG B CA 1
ATOM 6362 C C . ARG B 1 228 ? -6.332 -3.439 -8.773 1 92.94 228 ARG B C 1
ATOM 6364 O O . ARG B 1 228 ? -5.426 -3.945 -9.438 1 92.94 228 ARG B O 1
ATOM 6371 N N . PRO B 1 229 ? -6.375 -2.109 -8.477 1 91.88 229 PRO B N 1
ATOM 6372 C CA . PRO B 1 229 ? -5.301 -1.227 -8.945 1 91.88 229 PRO B CA 1
ATOM 6373 C C . PRO B 1 229 ? -3.938 -1.604 -8.375 1 91.88 229 PRO B C 1
ATOM 6375 O O . PRO B 1 229 ? -3.852 -2.125 -7.258 1 91.88 229 PRO B O 1
ATOM 6378 N N . GLU B 1 230 ? -2.975 -1.298 -9.148 1 93.94 230 GLU B N 1
ATOM 6379 C CA . GLU B 1 230 ? -1.6 -1.584 -8.75 1 93.94 230 GLU B CA 1
ATOM 6380 C C . GLU B 1 230 ? -1.142 -0.648 -7.637 1 93.94 230 GLU B C 1
ATOM 6382 O O . GLU B 1 230 ? -1.752 0.399 -7.406 1 93.94 230 GLU B O 1
ATOM 6387 N N . ALA B 1 231 ? -0.046 -1.027 -7 1 94.38 231 ALA B N 1
ATOM 6388 C CA . ALA B 1 231 ? 0.418 -0.327 -5.805 1 94.38 231 ALA B CA 1
ATOM 6389 C C . ALA B 1 231 ? 1.401 0.782 -6.168 1 94.38 231 ALA B C 1
ATOM 6391 O O . ALA B 1 231 ? 1.675 1.668 -5.352 1 94.38 231 ALA B O 1
ATOM 6392 N N . ILE B 1 232 ? 1.958 0.81 -7.289 1 93.81 232 ILE B N 1
ATOM 6393 C CA . ILE B 1 232 ? 2.928 1.826 -7.684 1 93.81 232 ILE B CA 1
ATOM 6394 C C . ILE B 1 232 ? 2.828 2.076 -9.188 1 93.81 232 ILE B C 1
ATOM 6396 O O . ILE B 1 232 ? 2.623 1.143 -9.969 1 93.81 232 ILE B O 1
ATOM 6400 N N . ASP B 1 233 ? 2.984 3.281 -9.516 1 89.56 233 ASP B N 1
ATOM 6401 C CA . ASP B 1 233 ? 2.996 3.666 -10.922 1 89.56 233 ASP B CA 1
ATOM 6402 C C . ASP B 1 233 ? 4.344 3.346 -11.57 1 89.56 233 ASP B C 1
ATOM 6404 O O . ASP B 1 233 ? 5.395 3.531 -10.953 1 89.56 233 ASP B O 1
ATOM 6408 N N . HIS B 1 234 ? 4.277 2.867 -12.781 1 85.81 234 HIS B N 1
ATOM 6409 C CA . HIS B 1 234 ? 5.496 2.486 -13.484 1 85.81 234 HIS B CA 1
ATOM 6410 C C . HIS B 1 234 ? 6.414 3.688 -13.688 1 85.81 234 HIS B C 1
ATOM 6412 O O . HIS B 1 234 ? 7.641 3.539 -13.727 1 85.81 234 HIS B O 1
ATOM 6418 N N . LEU B 1 235 ? 5.898 4.879 -13.719 1 83.44 235 LEU B N 1
ATOM 6419 C CA . LEU B 1 235 ? 6.676 6.086 -13.961 1 83.44 235 LEU B CA 1
ATOM 6420 C C . LEU B 1 235 ? 7.52 6.441 -12.742 1 83.44 235 LEU B C 1
ATOM 6422 O O . LEU B 1 235 ? 8.484 7.207 -12.844 1 83.44 235 LEU B O 1
ATOM 6426 N N . ASP B 1 236 ? 7.188 5.91 -11.609 1 88.56 236 ASP B N 1
ATOM 6427 C CA . ASP B 1 236 ? 7.906 6.215 -10.375 1 88.56 236 ASP B CA 1
ATOM 6428 C C . ASP B 1 236 ? 9.062 5.242 -10.164 1 88.56 236 ASP B C 1
ATOM 6430 O O . ASP B 1 236 ? 9.836 5.387 -9.211 1 88.56 236 ASP B O 1
ATOM 6434 N N . ILE B 1 237 ? 9.211 4.234 -11.023 1 91.5 237 ILE B N 1
ATOM 6435 C CA . ILE B 1 237 ? 10.227 3.197 -10.875 1 91.5 237 ILE B CA 1
ATOM 6436 C C . ILE B 1 237 ? 11.453 3.545 -11.719 1 91.5 237 ILE B C 1
ATOM 6438 O O . ILE B 1 237 ? 11.352 3.682 -12.938 1 91.5 237 ILE B O 1
ATOM 6442 N N . THR B 1 238 ? 12.594 3.664 -11.125 1 88.5 238 THR B N 1
ATOM 6443 C CA . THR B 1 238 ? 13.797 4.008 -11.875 1 88.5 238 THR B CA 1
ATOM 6444 C C . THR B 1 238 ? 14.883 2.951 -11.68 1 88.5 238 THR B C 1
ATOM 6446 O O . THR B 1 238 ? 15.945 3.021 -12.305 1 88.5 238 THR B O 1
ATOM 6449 N N . VAL B 1 239 ? 14.609 2.031 -10.773 1 89.88 239 VAL B N 1
ATOM 6450 C CA . VAL B 1 239 ? 15.602 0.989 -10.516 1 89.88 239 VAL B CA 1
ATOM 6451 C C . VAL B 1 239 ? 15.773 0.123 -11.758 1 89.88 239 VAL B C 1
ATOM 6453 O O . VAL B 1 239 ? 14.812 -0.157 -12.469 1 89.88 239 VAL B O 1
ATOM 6456 N N . GLN B 1 240 ? 16.953 -0.247 -11.969 1 83.06 240 GLN B N 1
ATOM 6457 C CA . GLN B 1 240 ? 17.281 -1.062 -13.133 1 83.06 240 GLN B CA 1
ATOM 6458 C C . GLN B 1 240 ? 16.703 -2.467 -13 1 83.06 240 GLN B C 1
ATOM 6460 O O . GLN B 1 240 ? 16.562 -2.984 -11.891 1 83.06 240 GLN B O 1
ATOM 6465 N N . LEU B 1 241 ? 16.375 -3.031 -14.125 1 82.88 241 LEU B N 1
ATOM 6466 C CA . LEU B 1 241 ? 15.883 -4.406 -14.133 1 82.88 241 LEU B CA 1
ATOM 6467 C C . LEU B 1 241 ? 16.906 -5.352 -13.516 1 82.88 241 LEU B C 1
ATOM 6469 O O . LEU B 1 241 ? 18.109 -5.062 -13.523 1 82.88 241 LEU B O 1
ATOM 6473 N N . PRO B 1 242 ? 16.219 -6.297 -12.867 1 68.69 242 PRO B N 1
ATOM 6474 C CA . PRO B 1 242 ? 17.141 -7.227 -12.211 1 68.69 242 PRO B CA 1
ATOM 6475 C C . PRO B 1 242 ? 18.156 -7.824 -13.18 1 68.69 242 PRO B C 1
ATOM 6477 O O . PRO B 1 242 ? 17.797 -8.234 -14.289 1 68.69 242 PRO B O 1
ATOM 6480 N N . PHE B 1 243 ? 19.406 -8 -12.812 1 61.81 243 PHE B N 1
ATOM 6481 C CA . PHE B 1 243 ? 20.531 -8.719 -13.398 1 61.81 243 PHE B CA 1
ATOM 6482 C C . PHE B 1 243 ? 20.781 -8.258 -14.828 1 61.81 243 PHE B C 1
ATOM 6484 O O . PHE B 1 243 ? 20.375 -8.922 -15.781 1 61.81 243 PHE B O 1
ATOM 6491 N N . PRO B 1 244 ? 21.078 -7.02 -14.883 1 51.75 244 PRO B N 1
ATOM 6492 C CA . PRO B 1 244 ? 21.297 -6.559 -16.25 1 51.75 244 PRO B CA 1
ATOM 6493 C C . PRO B 1 244 ? 21.859 -7.652 -17.156 1 51.75 244 PRO B C 1
ATOM 6495 O O . PRO B 1 244 ? 22.5 -8.594 -16.688 1 51.75 244 PRO B O 1
ATOM 6498 N N . SER B 1 245 ? 21.25 -7.875 -18.344 1 44.97 245 SER B N 1
ATOM 6499 C CA . SER B 1 245 ? 21.562 -8.867 -19.359 1 44.97 245 SER B CA 1
ATOM 6500 C C . SER B 1 245 ? 23.031 -9.242 -19.328 1 44.97 245 SER B C 1
ATOM 6502 O O . SER B 1 245 ? 23.406 -10.367 -19.672 1 44.97 245 SER B O 1
ATOM 6504 N N . ASN B 1 246 ? 23.812 -8.273 -18.969 1 43.28 246 ASN B N 1
ATOM 6505 C CA . ASN B 1 246 ? 25.234 -8.562 -19.094 1 43.28 246 ASN B CA 1
ATOM 6506 C C . ASN B 1 246 ? 25.797 -9.156 -17.812 1 43.28 246 ASN B C 1
ATOM 6508 O O . ASN B 1 246 ? 27.016 -9.234 -17.641 1 43.28 246 ASN B O 1
ATOM 6512 N N . SER B 1 247 ? 24.906 -9.266 -16.891 1 50.69 247 SER B N 1
ATOM 6513 C CA . SER B 1 247 ? 25.484 -9.844 -15.672 1 50.69 247 SER B CA 1
ATOM 6514 C C . SER B 1 247 ? 25.766 -11.328 -15.844 1 50.69 247 SER B C 1
ATOM 6516 O O . SER B 1 247 ? 24.953 -12.062 -16.406 1 50.69 247 SER B O 1
ATOM 6518 N N . GLN B 1 248 ? 27 -11.695 -15.922 1 48.22 248 GLN B N 1
ATOM 6519 C CA . GLN B 1 248 ? 27.391 -13.102 -16.031 1 48.22 248 GLN B CA 1
ATOM 6520 C C . GLN B 1 248 ? 26.469 -13.992 -15.195 1 48.22 248 GLN B C 1
ATOM 6522 O O . GLN B 1 248 ? 26.203 -13.695 -14.023 1 48.22 248 GLN B O 1
ATOM 6527 N N . PRO B 1 249 ? 25.703 -14.703 -16.016 1 52.5 249 PRO B N 1
ATOM 6528 C CA . PRO B 1 249 ? 24.969 -15.711 -15.25 1 52.5 249 PRO B CA 1
ATOM 6529 C C . PRO B 1 249 ? 25.812 -16.312 -14.117 1 52.5 249 PRO B C 1
ATOM 6531 O O . PRO B 1 249 ? 27.031 -16.453 -14.25 1 52.5 249 PRO B O 1
ATOM 6534 N N . ASP B 1 250 ? 25.375 -16.047 -12.961 1 56.72 250 ASP B N 1
ATOM 6535 C CA . ASP B 1 250 ? 26.109 -16.75 -11.922 1 56.72 250 ASP B CA 1
ATOM 6536 C C . ASP B 1 250 ? 26.219 -18.25 -12.25 1 56.72 250 ASP B C 1
ATOM 6538 O O . ASP B 1 250 ? 25.266 -19 -12.031 1 56.72 250 ASP B O 1
ATOM 6542 N N . VAL B 1 251 ? 27.172 -18.641 -13.133 1 53.09 251 VAL B N 1
ATOM 6543 C CA . VAL B 1 251 ? 27.453 -20 -13.602 1 53.09 251 VAL B CA 1
ATOM 6544 C C . VAL B 1 251 ? 27.359 -20.969 -12.438 1 53.09 251 VAL B C 1
ATOM 6546 O O . VAL B 1 251 ? 27.109 -22.172 -12.641 1 53.09 251 VAL B O 1
ATOM 6549 N N . ASN B 1 252 ? 27.406 -20.406 -11.305 1 63.75 252 ASN B N 1
ATOM 6550 C CA . ASN B 1 252 ? 27.5 -21.344 -10.188 1 63.75 252 ASN B CA 1
ATOM 6551 C C . ASN B 1 252 ? 26.141 -21.594 -9.562 1 63.75 252 ASN B C 1
ATOM 6553 O O . ASN B 1 252 ? 26.016 -22.391 -8.625 1 63.75 252 ASN B O 1
ATOM 6557 N N . ASP B 1 253 ? 25.109 -21.125 -10.258 1 83.75 253 ASP B N 1
ATOM 6558 C CA . ASP B 1 253 ? 23.812 -21.359 -9.641 1 83.75 253 ASP B CA 1
ATOM 6559 C C . ASP B 1 253 ? 23.094 -22.547 -10.281 1 83.75 253 ASP B C 1
ATOM 6561 O O . ASP B 1 253 ? 22.578 -22.438 -11.391 1 83.75 253 ASP B O 1
ATOM 6565 N N . VAL B 1 254 ? 23.188 -23.703 -9.633 1 90.25 254 VAL B N 1
ATOM 6566 C CA . VAL B 1 254 ? 22.609 -24.938 -10.125 1 90.25 254 VAL B CA 1
ATOM 6567 C C . VAL B 1 254 ? 21.328 -25.25 -9.367 1 90.25 254 VAL B C 1
ATOM 6569 O O . VAL B 1 254 ? 21.234 -25.016 -8.156 1 90.25 254 VAL B O 1
ATOM 6572 N N . TRP B 1 255 ? 20.391 -25.734 -10.125 1 94.06 255 TRP B N 1
ATOM 6573 C CA . TRP B 1 255 ? 19.141 -26.141 -9.516 1 94.06 255 TRP B CA 1
ATOM 6574 C C . TRP B 1 255 ? 18.953 -27.656 -9.617 1 94.06 255 TRP B C 1
ATOM 6576 O O . TRP B 1 255 ? 19.266 -28.266 -10.648 1 94.06 255 TRP B O 1
ATOM 6586 N N . ARG B 1 256 ? 18.5 -28.297 -8.562 1 92 256 ARG B N 1
ATOM 6587 C CA . ARG B 1 256 ? 18.094 -29.703 -8.484 1 92 256 ARG B CA 1
ATOM 6588 C C . ARG B 1 256 ? 16.797 -29.859 -7.699 1 92 256 ARG B C 1
ATOM 6590 O O . ARG B 1 256 ? 16.562 -29.141 -6.73 1 92 256 ARG B O 1
ATOM 6597 N N . PRO B 1 257 ? 15.922 -30.766 -8.195 1 93.06 257 PRO B N 1
ATOM 6598 C CA . PRO B 1 257 ? 14.727 -31.016 -7.395 1 93.06 257 PRO B CA 1
ATOM 6599 C C . PRO B 1 257 ? 15.047 -31.5 -5.984 1 93.06 257 PRO B C 1
ATOM 6601 O O . PRO B 1 257 ? 15.938 -32.344 -5.809 1 93.06 257 PRO B O 1
ATOM 6604 N N . TYR B 1 258 ? 14.43 -30.906 -5.023 1 94.12 258 TYR B N 1
ATOM 6605 C CA . TYR B 1 258 ? 14.617 -31.297 -3.633 1 94.12 258 TYR B CA 1
ATOM 6606 C C . TYR B 1 258 ? 13.297 -31.688 -2.986 1 94.12 258 TYR B C 1
ATOM 6608 O O . TYR B 1 258 ? 12.336 -30.922 -3.018 1 94.12 258 TYR B O 1
ATOM 6616 N N . ILE B 1 259 ? 13.227 -32.906 -2.424 1 93 259 ILE B N 1
ATOM 6617 C CA . ILE B 1 259 ? 12.023 -33.344 -1.732 1 93 259 ILE B CA 1
ATOM 6618 C C . ILE B 1 259 ? 12.312 -33.5 -0.24 1 93 259 ILE B C 1
ATOM 6620 O O . ILE B 1 259 ? 11.594 -32.938 0.596 1 93 259 ILE B O 1
ATOM 6624 N N . ASP B 1 260 ? 13.336 -34.281 0.065 1 92.12 260 ASP B N 1
ATOM 6625 C CA . ASP B 1 260 ? 13.805 -34.531 1.426 1 92.12 260 ASP B CA 1
ATOM 6626 C C . ASP B 1 260 ? 15.258 -35 1.429 1 92.12 260 ASP B C 1
ATOM 6628 O O . ASP B 1 260 ? 15.781 -35.406 0.391 1 92.12 260 ASP B O 1
ATOM 6632 N N . GLU B 1 261 ? 15.938 -34.875 2.539 1 83.62 261 GLU B N 1
ATOM 6633 C CA . GLU B 1 261 ? 17.344 -35.281 2.623 1 83.62 261 GLU B CA 1
ATOM 6634 C C . GLU B 1 261 ? 17.531 -36.75 2.213 1 83.62 261 GLU B C 1
ATOM 6636 O O . GLU B 1 261 ? 18.547 -37.094 1.602 1 83.62 261 GLU B O 1
ATOM 6641 N N . ASN B 1 262 ? 16.594 -37.5 2.561 1 77.19 262 ASN B N 1
ATOM 6642 C CA . ASN B 1 262 ? 16.734 -38.906 2.305 1 77.19 262 ASN B CA 1
ATOM 6643 C C . ASN B 1 262 ? 16.172 -39.281 0.933 1 77.19 262 ASN B C 1
ATOM 6645 O O . ASN B 1 262 ? 16.312 -40.438 0.498 1 77.19 262 ASN B O 1
ATOM 6649 N N . GLN B 1 263 ? 15.469 -38.438 0.357 1 69 263 GLN B N 1
ATOM 6650 C CA . GLN B 1 263 ? 14.852 -38.719 -0.931 1 69 263 GLN B CA 1
ATOM 6651 C C . GLN B 1 263 ? 15.484 -37.906 -2.047 1 69 263 GLN B C 1
ATOM 6653 O O . GLN B 1 263 ? 15.461 -36.656 -2.01 1 69 263 GLN B O 1
ATOM 6658 N N . GLN B 1 264 ? 16.625 -38.438 -2.49 1 59.62 264 GLN B N 1
ATOM 6659 C CA . GLN B 1 264 ? 17.188 -37.688 -3.59 1 59.62 264 GLN B CA 1
ATOM 6660 C C . GLN B 1 264 ? 16.328 -37.781 -4.84 1 59.62 264 GLN B C 1
ATOM 6662 O O . GLN B 1 264 ? 15.914 -38.875 -5.227 1 59.62 264 GLN B O 1
ATOM 6667 N N . ALA B 1 265 ? 15.562 -36.625 -5.109 1 59.88 265 ALA B N 1
ATOM 6668 C CA . ALA B 1 265 ? 14.852 -36.625 -6.383 1 59.88 265 ALA B CA 1
ATOM 6669 C C . ALA B 1 265 ? 15.742 -37.094 -7.52 1 59.88 265 ALA B C 1
ATOM 6671 O O . ALA B 1 265 ? 16.922 -37.375 -7.312 1 59.88 265 ALA B O 1
ATOM 6672 N N . ASN B 1 266 ? 15.336 -37 -8.82 1 63.12 266 ASN B N 1
ATOM 6673 C CA . ASN B 1 266 ? 15.984 -37.375 -10.07 1 63.12 266 ASN B CA 1
ATOM 6674 C C . ASN B 1 266 ? 17.359 -36.719 -10.211 1 63.12 266 ASN B C 1
ATOM 6676 O O . ASN B 1 266 ? 17.609 -35.656 -9.641 1 63.12 266 ASN B O 1
ATOM 6680 N N . ASN B 1 267 ? 18.406 -37.531 -10.406 1 71.62 267 ASN B N 1
ATOM 6681 C CA . ASN B 1 267 ? 19.797 -37.156 -10.641 1 71.62 267 ASN B CA 1
ATOM 6682 C C . ASN B 1 267 ? 19.906 -36.062 -11.711 1 71.62 267 ASN B C 1
ATOM 6684 O O . ASN B 1 267 ? 20.984 -35.844 -12.266 1 71.62 267 ASN B O 1
ATOM 6688 N N . TRP B 1 268 ? 18.844 -35.375 -11.875 1 86.12 268 TRP B N 1
ATOM 6689 C CA . TRP B 1 268 ? 18.875 -34.344 -12.898 1 86.12 268 TRP B CA 1
ATOM 6690 C C . TRP B 1 268 ? 19.156 -32.969 -12.273 1 86.12 268 TRP B C 1
ATOM 6692 O O . TRP B 1 268 ? 18.609 -32.625 -11.219 1 86.12 268 TRP B O 1
ATOM 6702 N N . GLU B 1 269 ? 20.188 -32.281 -12.859 1 89.31 269 GLU B N 1
ATOM 6703 C CA . GLU B 1 269 ? 20.484 -30.938 -12.43 1 89.31 269 GLU B CA 1
ATOM 6704 C C . GLU B 1 269 ? 20.703 -30.016 -13.625 1 89.31 269 GLU B C 1
ATOM 6706 O O . GLU B 1 269 ? 21 -30.484 -14.734 1 89.31 269 GLU B O 1
ATOM 6711 N N . SER B 1 270 ? 20.391 -28.844 -13.492 1 91.38 270 SER B N 1
ATOM 6712 C CA . SER B 1 270 ? 20.578 -27.828 -14.523 1 91.38 270 SER B CA 1
ATOM 6713 C C . SER B 1 270 ? 20.891 -26.469 -13.914 1 91.38 270 SER B C 1
ATOM 6715 O O . SER B 1 270 ? 20.766 -26.281 -12.703 1 91.38 270 SER B O 1
ATOM 6717 N N . GLN B 1 271 ? 21.453 -25.609 -14.773 1 92.62 271 GLN B N 1
ATOM 6718 C CA . GLN B 1 271 ? 21.578 -24.234 -14.328 1 92.62 271 GLN B CA 1
ATOM 6719 C C . GLN B 1 271 ? 20.219 -23.672 -13.891 1 92.62 271 GLN B C 1
ATOM 6721 O O . GLN B 1 271 ? 19.203 -23.922 -14.531 1 92.62 271 GLN B O 1
ATOM 6726 N N . ALA B 1 272 ? 20.188 -22.969 -12.836 1 93.69 272 ALA B N 1
ATOM 6727 C CA . ALA B 1 272 ? 18.922 -22.531 -12.227 1 93.69 272 ALA B CA 1
ATOM 6728 C C . ALA B 1 272 ? 18.266 -21.453 -13.062 1 93.69 272 ALA B C 1
ATOM 6730 O O . ALA B 1 272 ? 17.047 -21.281 -13.023 1 93.69 272 ALA B O 1
ATOM 6731 N N . LEU B 1 273 ? 19.031 -20.625 -13.805 1 92.75 273 LEU B N 1
ATOM 6732 C CA . LEU B 1 273 ? 18.562 -19.594 -14.719 1 92.75 273 LEU B CA 1
ATOM 6733 C C . LEU B 1 273 ? 17.703 -18.562 -13.984 1 92.75 273 LEU B C 1
ATOM 6735 O O . LEU B 1 273 ? 16.688 -18.125 -14.5 1 92.75 273 LEU B O 1
ATOM 6739 N N . LEU B 1 274 ? 18.078 -18.25 -12.68 1 92.06 274 LEU B N 1
ATOM 6740 C CA . LEU B 1 274 ? 17.281 -17.359 -11.836 1 92.06 274 LEU B CA 1
ATOM 6741 C C . LEU B 1 274 ? 17.203 -15.953 -12.438 1 92.06 274 LEU B C 1
ATOM 6743 O O . LEU B 1 274 ? 16.156 -15.32 -12.398 1 92.06 274 LEU B O 1
ATOM 6747 N N . HIS B 1 275 ? 18.25 -15.484 -13.008 1 88.81 275 HIS B N 1
ATOM 6748 C CA . HIS B 1 275 ? 18.297 -14.133 -13.57 1 88.81 275 HIS B CA 1
ATOM 6749 C C . HIS B 1 275 ? 17.422 -14.031 -14.812 1 88.81 275 HIS B C 1
ATOM 6751 O O . HIS B 1 275 ? 16.688 -13.047 -14.984 1 88.81 275 HIS B O 1
ATOM 6757 N N . GLU B 1 276 ? 17.5 -15.031 -15.672 1 91.56 276 GLU B N 1
ATOM 6758 C CA . GLU B 1 276 ? 16.734 -15.031 -16.906 1 91.56 276 GLU B CA 1
ATOM 6759 C C . GLU B 1 276 ? 15.234 -15.117 -16.625 1 91.56 276 GLU B C 1
ATOM 6761 O O . GLU B 1 276 ? 14.438 -14.414 -17.25 1 91.56 276 GLU B O 1
ATOM 6766 N N . VAL B 1 277 ? 14.953 -15.938 -15.656 1 94.06 277 VAL B N 1
ATOM 6767 C CA . VAL B 1 277 ? 13.547 -16.109 -15.297 1 94.06 277 VAL B CA 1
ATOM 6768 C C . VAL B 1 277 ? 13.023 -14.828 -14.656 1 94.06 277 VAL B C 1
ATOM 6770 O O . VAL B 1 277 ? 11.906 -14.398 -14.945 1 94.06 277 VAL B O 1
ATOM 6773 N N . ALA B 1 278 ? 13.82 -14.234 -13.773 1 93.56 278 ALA B N 1
ATOM 6774 C CA . ALA B 1 278 ? 13.422 -12.984 -13.141 1 93.56 278 ALA B CA 1
ATOM 6775 C C . ALA B 1 278 ? 13.18 -11.891 -14.18 1 93.56 278 ALA B C 1
ATOM 6777 O O . ALA B 1 278 ? 12.195 -11.164 -14.102 1 93.56 278 ALA B O 1
ATOM 6778 N N . HIS B 1 279 ? 14.055 -11.805 -15.094 1 92.88 279 HIS B N 1
ATOM 6779 C CA . HIS B 1 279 ? 13.914 -10.812 -16.156 1 92.88 279 HIS B CA 1
ATOM 6780 C C . HIS B 1 279 ? 12.656 -11.062 -16.984 1 92.88 279 HIS B C 1
ATOM 6782 O O . HIS B 1 279 ? 11.898 -10.133 -17.266 1 92.88 279 HIS B O 1
ATOM 6788 N N . GLY B 1 280 ? 12.477 -12.305 -17.359 1 95 280 GLY B N 1
ATOM 6789 C CA . GLY B 1 280 ? 11.273 -12.664 -18.094 1 95 280 GLY B CA 1
ATOM 6790 C C . GLY B 1 280 ? 10 -12.367 -17.328 1 95 280 GLY B C 1
ATOM 6791 O O . GLY B 1 280 ? 9.047 -11.82 -17.891 1 95 280 GLY B O 1
ATOM 6792 N N . THR B 1 281 ? 10.008 -12.703 -16.078 1 96 281 THR B N 1
ATOM 6793 C CA . THR B 1 281 ? 8.836 -12.516 -15.242 1 96 281 THR B CA 1
ATOM 6794 C C . THR B 1 281 ? 8.508 -11.031 -15.094 1 96 281 THR B C 1
ATOM 6796 O O . THR B 1 281 ? 7.348 -10.633 -15.242 1 96 281 THR B O 1
ATOM 6799 N N . VAL B 1 282 ? 9.469 -10.211 -14.859 1 95.31 282 VAL B N 1
ATOM 6800 C CA . VAL B 1 282 ? 9.266 -8.789 -14.625 1 95.31 282 VAL B CA 1
ATOM 6801 C C . VAL B 1 282 ? 8.781 -8.117 -15.914 1 95.31 282 VAL B C 1
ATOM 6803 O O . VAL B 1 282 ? 7.844 -7.316 -15.891 1 95.31 282 VAL B O 1
ATOM 6806 N N . THR B 1 283 ? 9.391 -8.391 -16.984 1 95.12 283 THR B N 1
ATOM 6807 C CA . THR B 1 283 ? 9.016 -7.77 -18.25 1 95.12 283 THR B CA 1
ATOM 6808 C C . THR B 1 283 ? 7.613 -8.211 -18.672 1 95.12 283 THR B C 1
ATOM 6810 O O . THR B 1 283 ? 6.84 -7.41 -19.188 1 95.12 283 THR B O 1
ATOM 6813 N N . LEU B 1 284 ? 7.336 -9.43 -18.453 1 97.19 284 LEU B N 1
ATOM 6814 C CA . LEU B 1 284 ? 5.996 -9.922 -18.75 1 97.19 284 LEU B CA 1
ATOM 6815 C C . LEU B 1 284 ? 4.953 -9.258 -17.859 1 97.19 284 LEU B C 1
ATOM 6817 O O . LEU B 1 284 ? 3.887 -8.859 -18.344 1 97.19 284 LEU B O 1
ATOM 6821 N N . CYS B 1 285 ? 5.281 -9.18 -16.578 1 96.12 285 CYS B N 1
ATOM 6822 C CA . CYS B 1 285 ? 4.367 -8.547 -15.633 1 96.12 285 CYS B CA 1
ATOM 6823 C C . CYS B 1 285 ? 4.125 -7.09 -16 1 96.12 285 CYS B C 1
ATOM 6825 O O . CYS B 1 285 ? 3.018 -6.574 -15.828 1 96.12 285 CYS B O 1
ATOM 6827 N N . THR B 1 286 ? 5.121 -6.434 -16.469 1 94.75 286 THR B N 1
ATOM 6828 C CA . THR B 1 286 ? 4.984 -5.047 -16.906 1 94.75 286 THR B CA 1
ATOM 6829 C C . THR B 1 286 ? 4.031 -4.938 -18.094 1 94.75 286 THR B C 1
ATOM 6831 O O . THR B 1 286 ? 3.162 -4.066 -18.125 1 94.75 286 THR B O 1
ATOM 6834 N N . LYS B 1 287 ? 4.191 -5.828 -19.031 1 96.38 287 LYS B N 1
ATOM 6835 C CA . LYS B 1 287 ? 3.289 -5.859 -20.188 1 96.38 287 LYS B CA 1
ATOM 6836 C C . LYS B 1 287 ? 1.866 -6.199 -19.75 1 96.38 287 LYS B C 1
ATOM 6838 O O . LYS B 1 287 ? 0.902 -5.645 -20.281 1 96.38 287 LYS B O 1
ATOM 6843 N N . MET B 1 288 ? 1.814 -7.145 -18.938 1 96.38 288 MET B N 1
ATOM 6844 C CA . MET B 1 288 ? 0.522 -7.578 -18.406 1 96.38 288 MET B CA 1
ATOM 6845 C C . MET B 1 288 ? -0.213 -6.418 -17.75 1 96.38 288 MET B C 1
ATOM 6847 O O . MET B 1 288 ? -1.414 -6.238 -17.953 1 96.38 288 MET B O 1
ATOM 6851 N N . ALA B 1 289 ? 0.49 -5.668 -16.953 1 93.19 289 ALA B N 1
ATOM 6852 C CA . ALA B 1 289 ? -0.109 -4.535 -16.25 1 93.19 289 ALA B CA 1
ATOM 6853 C C . ALA B 1 289 ? -0.644 -3.498 -17.234 1 93.19 289 ALA B C 1
ATOM 6855 O O . ALA B 1 289 ? -1.732 -2.951 -17.031 1 93.19 289 ALA B O 1
ATOM 6856 N N . SER B 1 290 ? 0.061 -3.199 -18.25 1 93.06 290 SER B N 1
ATOM 6857 C CA . SER B 1 290 ? -0.356 -2.244 -19.266 1 93.06 290 SER B CA 1
ATOM 6858 C C . SER B 1 290 ? -1.592 -2.738 -20.016 1 93.06 290 SER B C 1
ATOM 6860 O O . SER B 1 290 ? -2.51 -1.963 -20.281 1 93.06 290 SER B O 1
ATOM 6862 N N . ILE B 1 291 ? -1.598 -3.988 -20.344 1 94.44 291 ILE B N 1
ATOM 6863 C CA . ILE B 1 291 ? -2.711 -4.605 -21.062 1 94.44 291 ILE B CA 1
ATOM 6864 C C . ILE B 1 291 ? -3.975 -4.531 -20.203 1 94.44 291 ILE B C 1
ATOM 6866 O O . ILE B 1 291 ? -5.039 -4.148 -20.688 1 94.44 291 ILE B O 1
ATOM 6870 N N . ARG B 1 292 ? -3.799 -4.863 -19 1 91.25 292 ARG B N 1
ATOM 6871 C CA . ARG B 1 292 ? -4.941 -4.84 -18.094 1 91.25 292 ARG B CA 1
ATOM 6872 C C . ARG B 1 292 ? -5.512 -3.43 -17.969 1 91.25 292 ARG B C 1
ATOM 6874 O O . ARG B 1 292 ? -6.73 -3.246 -17.969 1 91.25 292 ARG B O 1
ATOM 6881 N N . LYS B 1 293 ? -4.695 -2.488 -17.812 1 88.06 293 LYS B N 1
ATOM 6882 C CA . LYS B 1 293 ? -5.121 -1.104 -17.625 1 88.06 293 LYS B CA 1
ATOM 6883 C C . LYS B 1 293 ? -5.926 -0.605 -18.812 1 88.06 293 LYS B C 1
ATOM 6885 O O . LYS B 1 293 ? -6.914 0.112 -18.656 1 88.06 293 LYS B O 1
ATOM 6890 N N . VAL B 1 294 ? -5.586 -0.993 -19.984 1 89.75 294 VAL B N 1
ATOM 6891 C CA . VAL B 1 294 ? -6.234 -0.494 -21.203 1 89.75 294 VAL B CA 1
ATOM 6892 C C . VAL B 1 294 ? -7.516 -1.283 -21.453 1 89.75 294 VAL B C 1
ATOM 6894 O O . VAL B 1 294 ? -8.562 -0.699 -21.734 1 89.75 294 VAL B O 1
ATOM 6897 N N . LEU B 1 295 ? -7.449 -2.564 -21.281 1 90.56 295 LEU B N 1
ATOM 6898 C CA . LEU B 1 295 ? -8.555 -3.416 -21.719 1 90.56 295 LEU B CA 1
ATOM 6899 C C . LEU B 1 295 ? -9.633 -3.494 -20.641 1 90.56 295 LEU B C 1
ATOM 6901 O O . LEU B 1 295 ? -10.812 -3.688 -20.953 1 90.56 295 LEU B O 1
ATOM 6905 N N . TYR B 1 296 ? -9.211 -3.312 -19.438 1 86.62 296 TYR B N 1
ATOM 6906 C CA . TYR B 1 296 ? -10.156 -3.656 -18.375 1 86.62 296 TYR B CA 1
ATOM 6907 C C . TYR B 1 296 ? -10.469 -2.443 -17.5 1 86.62 296 TYR B C 1
ATOM 6909 O O . TYR B 1 296 ? -11.32 -2.516 -16.609 1 86.62 296 TYR B O 1
ATOM 6917 N N . SER B 1 297 ? -9.797 -1.372 -17.656 1 77.62 297 SER B N 1
ATOM 6918 C CA . SER B 1 297 ? -10.07 -0.177 -16.859 1 77.62 297 SER B CA 1
ATOM 6919 C C . SER B 1 297 ? -10.812 0.87 -17.688 1 77.62 297 SER B C 1
ATOM 6921 O O . SER B 1 297 ? -10.211 1.544 -18.531 1 77.62 297 SER B O 1
ATOM 6923 N N . ILE B 1 298 ? -12.055 0.879 -17.703 1 67.44 298 ILE B N 1
ATOM 6924 C CA . ILE B 1 298 ? -12.852 1.843 -18.453 1 67.44 298 ILE B CA 1
ATOM 6925 C C . ILE B 1 298 ? -13.289 2.979 -17.531 1 67.44 298 ILE B C 1
ATOM 6927 O O . ILE B 1 298 ? -13.938 2.742 -16.5 1 67.44 298 ILE B O 1
ATOM 6931 N N . PRO B 1 299 ? -12.82 4.184 -18 1 62.81 299 PRO B N 1
ATOM 6932 C CA . PRO B 1 299 ? -13.172 5.332 -17.172 1 62.81 299 PRO B CA 1
ATOM 6933 C C . PRO B 1 299 ? -14.68 5.5 -17 1 62.81 299 PRO B C 1
ATOM 6935 O O . PRO B 1 299 ? -15.453 5.066 -17.859 1 62.81 299 PRO B O 1
ATOM 6938 N N . ARG B 1 300 ? -14.992 6.102 -15.961 1 59.19 300 ARG B N 1
ATOM 6939 C CA . ARG B 1 300 ? -16.391 6.367 -15.633 1 59.19 300 ARG B CA 1
ATOM 6940 C C . ARG B 1 300 ? -17.062 7.18 -16.734 1 59.19 300 ARG B C 1
ATOM 6942 O O . ARG B 1 300 ? -16.5 8.164 -17.219 1 59.19 300 ARG B O 1
ATOM 6949 N N . GLY B 1 301 ? -18.188 6.703 -17.078 1 58.66 301 GLY B N 1
ATOM 6950 C CA . GLY B 1 301 ? -19.047 7.453 -17.969 1 58.66 301 GLY B CA 1
ATOM 6951 C C . GLY B 1 301 ? -18.672 7.277 -19.438 1 58.66 301 GLY B C 1
ATOM 6952 O O . GLY B 1 301 ? -19.391 7.742 -20.328 1 58.66 301 GLY B O 1
ATOM 6953 N N . ALA B 1 302 ? -17.562 6.699 -19.578 1 64.19 302 ALA B N 1
ATOM 6954 C CA . ALA B 1 302 ? -17.156 6.539 -20.984 1 64.19 302 ALA B CA 1
ATOM 6955 C C . ALA B 1 302 ? -17.703 5.238 -21.562 1 64.19 302 ALA B C 1
ATOM 6957 O O . ALA B 1 302 ? -17.797 4.227 -20.859 1 64.19 302 ALA B O 1
ATOM 6958 N N . LYS B 1 303 ? -18.344 5.363 -22.688 1 73.44 303 LYS B N 1
ATOM 6959 C CA . LYS B 1 303 ? -18.656 4.148 -23.438 1 73.44 303 LYS B CA 1
ATOM 6960 C C . LYS B 1 303 ? -17.422 3.566 -24.094 1 73.44 303 LYS B C 1
ATOM 6962 O O . LYS B 1 303 ? -16.703 4.266 -24.828 1 73.44 303 LYS B O 1
ATOM 6967 N N . PRO B 1 304 ? -17.203 2.355 -23.719 1 77.75 304 PRO B N 1
ATOM 6968 C CA . PRO B 1 304 ? -15.984 1.771 -24.297 1 77.75 304 PRO B CA 1
ATOM 6969 C C . PRO B 1 304 ? -16.078 1.627 -25.812 1 77.75 304 PRO B C 1
ATOM 6971 O O . PRO B 1 304 ? -17.125 1.258 -26.344 1 77.75 304 PRO B O 1
ATOM 6974 N N . ASP B 1 305 ? -15.156 2.076 -26.469 1 86 305 ASP B N 1
ATOM 6975 C CA . ASP B 1 305 ? -14.992 1.814 -27.906 1 86 305 ASP B CA 1
ATOM 6976 C C . ASP B 1 305 ? -14.43 0.418 -28.141 1 86 305 ASP B C 1
ATOM 6978 O O . ASP B 1 305 ? -13.211 0.235 -28.172 1 86 305 ASP B O 1
ATOM 6982 N N . ILE B 1 306 ? -15.289 -0.498 -28.453 1 87.44 306 ILE B N 1
ATOM 6983 C CA . ILE B 1 306 ? -14.938 -1.91 -28.547 1 87.44 306 ILE B CA 1
ATOM 6984 C C . ILE B 1 306 ? -13.969 -2.137 -29.703 1 87.44 306 ILE B C 1
ATOM 6986 O O . ILE B 1 306 ? -13.07 -2.971 -29.625 1 87.44 306 ILE B O 1
ATOM 6990 N N . LYS B 1 307 ? -14.195 -1.443 -30.766 1 88.81 307 LYS B N 1
ATOM 6991 C CA . LYS B 1 307 ? -13.32 -1.583 -31.922 1 88.81 307 LYS B CA 1
ATOM 6992 C C . LYS B 1 307 ? -11.898 -1.125 -31.594 1 88.81 307 LYS B C 1
ATOM 6994 O O . LYS B 1 307 ? -10.93 -1.757 -32 1 88.81 307 LYS B O 1
ATOM 6999 N N . LYS B 1 308 ? -11.828 -0.011 -30.906 1 90.5 308 LYS B N 1
ATOM 7000 C CA . LYS B 1 308 ? -10.523 0.498 -30.5 1 90.5 308 LYS B CA 1
ATOM 7001 C C . LYS B 1 308 ? -9.844 -0.458 -29.531 1 90.5 308 LYS B C 1
ATOM 7003 O O . LYS B 1 308 ? -8.625 -0.653 -29.594 1 90.5 308 LYS B O 1
ATOM 7008 N N . LEU B 1 309 ? -10.602 -1.012 -28.672 1 92 309 LEU B N 1
ATOM 7009 C CA . LEU B 1 309 ? -10.062 -1.973 -27.719 1 92 309 LEU B CA 1
ATOM 7010 C C . LEU B 1 309 ? -9.57 -3.23 -28.422 1 92 309 LEU B C 1
ATOM 7012 O O . LEU B 1 309 ? -8.531 -3.785 -28.062 1 92 309 LEU B O 1
ATOM 7016 N N . TYR B 1 310 ? -10.297 -3.658 -29.406 1 94.31 310 TYR B N 1
ATOM 7017 C CA . TYR B 1 310 ? -9.883 -4.836 -30.156 1 94.31 310 TYR B CA 1
ATOM 7018 C C . TYR B 1 310 ? -8.594 -4.562 -30.922 1 94.31 310 TYR B C 1
ATOM 7020 O O . TYR B 1 310 ? -7.734 -5.441 -31.031 1 94.31 310 TYR B O 1
ATOM 7028 N N . THR B 1 311 ? -8.547 -3.389 -31.484 1 95.12 311 THR B N 1
ATOM 7029 C CA . THR B 1 311 ? -7.324 -3.01 -32.188 1 95.12 311 THR B CA 1
ATOM 7030 C C . THR B 1 311 ? -6.133 -3.047 -31.219 1 95.12 311 THR B C 1
ATOM 7032 O O . THR B 1 311 ? -5.047 -3.494 -31.594 1 95.12 311 THR B O 1
ATOM 7035 N N . PHE B 1 312 ? -6.355 -2.572 -30.047 1 95.5 312 PHE B N 1
ATOM 7036 C CA . PHE B 1 312 ? -5.309 -2.652 -29.047 1 95.5 312 PHE B CA 1
ATOM 7037 C C . PHE B 1 312 ? -4.961 -4.105 -28.734 1 95.5 312 PHE B C 1
ATOM 7039 O O . PHE B 1 312 ? -3.787 -4.449 -28.578 1 95.5 312 PHE B O 1
ATOM 7046 N N . ALA B 1 313 ? -5.961 -4.902 -28.594 1 96.5 313 ALA B N 1
ATOM 7047 C CA . ALA B 1 313 ? -5.738 -6.316 -28.312 1 96.5 313 ALA B CA 1
ATOM 7048 C C . ALA B 1 313 ? -4.891 -6.973 -29.391 1 96.5 313 ALA B C 1
ATOM 7050 O O . ALA B 1 313 ? -4.031 -7.805 -29.109 1 96.5 313 ALA B O 1
ATOM 7051 N N . ALA B 1 314 ? -5.164 -6.641 -30.578 1 96.62 314 ALA B N 1
ATOM 7052 C CA . ALA B 1 314 ? -4.387 -7.172 -31.703 1 96.62 314 ALA B CA 1
ATOM 7053 C C . ALA B 1 314 ? -2.922 -6.754 -31.594 1 96.62 314 ALA B C 1
ATOM 7055 O O . ALA B 1 314 ? -2.023 -7.566 -31.828 1 96.62 314 ALA B O 1
ATOM 7056 N N . LYS B 1 315 ? -2.73 -5.523 -31.281 1 97.31 315 LYS B N 1
ATOM 7057 C CA . LYS B 1 315 ? -1.369 -5.035 -31.078 1 97.31 315 LYS B CA 1
ATOM 7058 C C . LYS B 1 315 ? -0.69 -5.746 -29.922 1 97.31 315 LYS B C 1
ATOM 7060 O O . LYS B 1 315 ? 0.498 -6.066 -29.984 1 97.31 315 LYS B O 1
ATOM 7065 N N . ALA B 1 316 ? -1.419 -5.922 -28.859 1 97.75 316 ALA B N 1
ATOM 7066 C CA . ALA B 1 316 ? -0.897 -6.617 -27.688 1 97.75 316 ALA B CA 1
ATOM 7067 C C . ALA B 1 316 ? -0.486 -8.047 -28.031 1 97.75 316 ALA B C 1
ATOM 7069 O O . ALA B 1 316 ? 0.523 -8.547 -27.531 1 97.75 316 ALA B O 1
ATOM 7070 N N . ARG B 1 317 ? -1.22 -8.742 -28.906 1 97.38 317 ARG B N 1
ATOM 7071 C CA . ARG B 1 317 ? -0.865 -10.078 -29.391 1 97.38 317 ARG B CA 1
ATOM 7072 C C . ARG B 1 317 ? 0.496 -10.07 -30.078 1 97.38 317 ARG B C 1
ATOM 7074 O O . ARG B 1 317 ? 1.332 -10.938 -29.828 1 97.38 317 ARG B O 1
ATOM 7081 N N . ASP B 1 318 ? 0.604 -9.117 -30.828 1 97.5 318 ASP B N 1
ATOM 7082 C CA . ASP B 1 318 ? 1.854 -9.008 -31.578 1 97.5 318 ASP B CA 1
ATOM 7083 C C . ASP B 1 318 ? 3.033 -8.75 -30.641 1 97.5 318 ASP B C 1
ATOM 7085 O O . ASP B 1 318 ? 4.105 -9.336 -30.812 1 97.5 318 ASP B O 1
ATOM 7089 N N . GLU B 1 319 ? 2.803 -7.875 -29.734 1 97.31 319 GLU B N 1
ATOM 7090 C CA . GLU B 1 319 ? 3.859 -7.551 -28.781 1 97.31 319 GLU B CA 1
ATOM 7091 C C . GLU B 1 319 ? 4.23 -8.766 -27.922 1 97.31 319 GLU B C 1
ATOM 7093 O O . GLU B 1 319 ? 5.398 -8.961 -27.594 1 97.31 319 GLU B O 1
ATOM 7098 N N . LEU B 1 320 ? 3.301 -9.508 -27.531 1 98.19 320 LEU B N 1
ATOM 7099 C CA . LEU B 1 320 ? 3.557 -10.711 -26.734 1 98.19 320 LEU B CA 1
ATOM 7100 C C . LEU B 1 320 ? 4.301 -11.758 -27.562 1 98.19 320 LEU B C 1
ATOM 7102 O O . LEU B 1 320 ? 5.137 -12.492 -27.031 1 98.19 320 LEU B O 1
ATOM 7106 N N . ALA B 1 321 ? 3.963 -11.82 -28.844 1 97.38 321 ALA B N 1
ATOM 7107 C CA . ALA B 1 321 ? 4.684 -12.727 -29.734 1 97.38 321 ALA B CA 1
ATOM 7108 C C . ALA B 1 321 ? 6.156 -12.336 -29.844 1 97.38 321 ALA B C 1
ATOM 7110 O O . ALA B 1 321 ? 7.035 -13.195 -29.859 1 97.38 321 ALA B O 1
ATOM 7111 N N . VAL B 1 322 ? 6.363 -11.047 -29.906 1 97.19 322 VAL B N 1
ATOM 7112 C CA . VAL B 1 322 ? 7.73 -10.547 -29.953 1 97.19 322 VAL B CA 1
ATOM 7113 C C . VAL B 1 322 ? 8.438 -10.844 -28.641 1 97.19 322 VAL B C 1
ATOM 7115 O O . VAL B 1 322 ? 9.617 -11.219 -28.625 1 97.19 322 VAL B O 1
ATOM 7118 N N . TRP B 1 323 ? 7.785 -10.672 -27.562 1 97.5 323 TRP B N 1
ATOM 7119 C CA . TRP B 1 323 ? 8.359 -10.914 -26.25 1 97.5 323 TRP B CA 1
ATOM 7120 C C . TRP B 1 323 ? 8.828 -12.352 -26.109 1 97.5 323 TRP B C 1
ATOM 7122 O O . TRP B 1 323 ? 9.961 -12.609 -25.688 1 97.5 323 TRP B O 1
ATOM 7132 N N . VAL B 1 324 ? 8.008 -13.344 -26.422 1 97.56 324 VAL B N 1
ATOM 7133 C CA . VAL B 1 324 ? 8.344 -14.75 -26.219 1 97.56 324 VAL B CA 1
ATOM 7134 C C . VAL B 1 324 ? 9.469 -15.156 -27.172 1 97.56 324 VAL B C 1
ATOM 7136 O O . VAL B 1 324 ? 10.336 -15.953 -26.812 1 97.56 324 VAL B O 1
ATOM 7139 N N . SER B 1 325 ? 9.461 -14.578 -28.375 1 95.81 325 SER B N 1
ATOM 7140 C CA . SER B 1 325 ? 10.508 -14.867 -29.344 1 95.81 325 SER B CA 1
ATOM 7141 C C . SER B 1 325 ? 11.828 -14.219 -28.938 1 95.81 325 SER B C 1
ATOM 7143 O O . SER B 1 325 ? 12.898 -14.648 -29.391 1 95.81 325 SER B O 1
ATOM 7145 N N . GLY B 1 326 ? 11.758 -13.219 -28.078 1 94.06 326 GLY B N 1
ATOM 7146 C CA . GLY B 1 326 ? 12.938 -12.5 -27.641 1 94.06 326 GLY B CA 1
ATOM 7147 C C . GLY B 1 326 ? 13.594 -13.109 -26.422 1 94.06 326 GLY B C 1
ATOM 7148 O O . GLY B 1 326 ? 14.68 -12.68 -26.016 1 94.06 326 GLY B O 1
ATOM 7149 N N . LEU B 1 327 ? 13.008 -14.156 -25.875 1 94.75 327 LEU B N 1
ATOM 7150 C CA . LEU B 1 327 ? 13.602 -14.82 -24.719 1 94.75 327 LEU B CA 1
ATOM 7151 C C . LEU B 1 327 ? 14.914 -15.508 -25.109 1 94.75 327 LEU B C 1
ATOM 7153 O O . LEU B 1 327 ? 15.078 -15.938 -26.25 1 94.75 327 LEU B O 1
ATOM 7157 N N . SER B 1 328 ? 15.883 -15.555 -24.172 1 91 328 SER B N 1
ATOM 7158 C CA . SER B 1 328 ? 17.125 -16.297 -24.422 1 91 328 SER B CA 1
ATOM 7159 C C . SER B 1 328 ? 16.844 -17.766 -24.688 1 91 328 SER B C 1
ATOM 7161 O O . SER B 1 328 ? 15.82 -18.297 -24.25 1 91 328 SER B O 1
ATOM 7163 N N . GLU B 1 329 ? 17.734 -18.438 -25.266 1 91.25 329 GLU B N 1
ATOM 7164 C CA . GLU B 1 329 ? 17.578 -19.828 -25.656 1 91.25 329 GLU B CA 1
ATOM 7165 C C . GLU B 1 329 ? 17.422 -20.719 -24.422 1 91.25 329 GLU B C 1
ATOM 7167 O O . GLU B 1 329 ? 16.703 -21.719 -24.453 1 91.25 329 GLU B O 1
ATOM 7172 N N . SER B 1 330 ? 18.016 -20.281 -23.391 1 90.12 330 SER B N 1
ATOM 7173 C CA . SER B 1 330 ? 18.016 -21.109 -22.172 1 90.12 330 SER B CA 1
ATOM 7174 C C . SER B 1 330 ? 16.641 -21.156 -21.547 1 90.12 330 SER B C 1
ATOM 7176 O O . SER B 1 330 ? 16.297 -22.109 -20.844 1 90.12 330 SER B O 1
ATOM 7178 N N . VAL B 1 331 ? 15.812 -20.125 -21.812 1 94.69 331 VAL B N 1
ATOM 7179 C CA . VAL B 1 331 ? 14.5 -20.094 -21.172 1 94.69 331 VAL B CA 1
ATOM 7180 C C . VAL B 1 331 ? 13.414 -20.219 -22.234 1 94.69 331 VAL B C 1
ATOM 7182 O O . VAL B 1 331 ? 12.227 -20.031 -21.938 1 94.69 331 VAL B O 1
ATOM 7185 N N . SER B 1 332 ? 13.82 -20.547 -23.406 1 95.19 332 SER B N 1
ATOM 7186 C CA . SER B 1 332 ? 12.836 -20.781 -24.453 1 95.19 332 SER B CA 1
ATOM 7187 C C . SER B 1 332 ? 12.289 -22.203 -24.391 1 95.19 332 SER B C 1
ATOM 7189 O O . SER B 1 332 ? 13.023 -23.141 -24.094 1 95.19 332 SER B O 1
ATOM 7191 N N . VAL B 1 333 ? 11.047 -22.375 -24.656 1 96.31 333 VAL B N 1
ATOM 7192 C CA . VAL B 1 333 ? 10.398 -23.672 -24.625 1 96.31 333 VAL B CA 1
ATOM 7193 C C . VAL B 1 333 ? 9.711 -23.938 -25.969 1 96.31 333 VAL B C 1
ATOM 7195 O O . VAL B 1 333 ? 8.898 -23.125 -26.422 1 96.31 333 VAL B O 1
ATOM 7198 N N . ASP B 1 334 ? 9.992 -25 -26.531 1 94.06 334 ASP B N 1
ATOM 7199 C CA . ASP B 1 334 ? 9.328 -25.438 -27.75 1 94.06 334 ASP B CA 1
ATOM 7200 C C . ASP B 1 334 ? 8.062 -26.219 -27.438 1 94.06 334 ASP B C 1
ATOM 7202 O O . ASP B 1 334 ? 8.125 -27.375 -26.984 1 94.06 334 ASP B O 1
ATOM 7206 N N . MET B 1 335 ? 6.992 -25.703 -27.766 1 93.62 335 MET B N 1
ATOM 7207 C CA . MET B 1 335 ? 5.691 -26.297 -27.453 1 93.62 335 MET B CA 1
ATOM 7208 C C . MET B 1 335 ? 5.445 -27.562 -28.266 1 93.62 335 MET B C 1
ATOM 7210 O O . MET B 1 335 ? 4.582 -28.359 -27.906 1 93.62 335 MET B O 1
ATOM 7214 N N . MET B 1 336 ? 6.176 -27.688 -29.25 1 90.69 336 MET B N 1
ATOM 7215 C CA . MET B 1 336 ? 6.023 -28.859 -30.109 1 90.69 336 MET B CA 1
ATOM 7216 C C . MET B 1 336 ? 6.844 -30.031 -29.578 1 90.69 336 MET B C 1
ATOM 7218 O O . MET B 1 336 ? 6.621 -31.172 -29.969 1 90.69 336 MET B O 1
ATOM 7222 N N . ASP B 1 337 ? 7.727 -29.719 -28.672 1 89.25 337 ASP B N 1
ATOM 7223 C CA . ASP B 1 337 ? 8.555 -30.766 -28.078 1 89.25 337 ASP B CA 1
ATOM 7224 C C . ASP B 1 337 ? 8.664 -30.562 -26.562 1 89.25 337 ASP B C 1
ATOM 7226 O O . ASP B 1 337 ? 9.703 -30.125 -26.062 1 89.25 337 ASP B O 1
ATOM 7230 N N . LEU B 1 338 ? 7.773 -31.031 -25.891 1 89.56 338 LEU B N 1
ATOM 7231 C CA . LEU B 1 338 ? 7.75 -30.875 -24.438 1 89.56 338 LEU B CA 1
ATOM 7232 C C . LEU B 1 338 ? 8.258 -32.125 -23.75 1 89.56 338 LEU B C 1
ATOM 7234 O O . LEU B 1 338 ? 8.094 -32.312 -22.547 1 89.56 338 LEU B O 1
ATOM 7238 N N . GLY B 1 339 ? 8.93 -33 -24.547 1 86.62 339 GLY B N 1
ATOM 7239 C CA . GLY B 1 339 ? 9.547 -34.188 -23.984 1 86.62 339 GLY B CA 1
ATOM 7240 C C . GLY B 1 339 ? 10.844 -33.906 -23.266 1 86.62 339 GLY B C 1
ATOM 7241 O O . GLY B 1 339 ? 11.219 -34.625 -22.328 1 86.62 339 GLY B O 1
ATOM 7242 N N . ARG B 1 340 ? 11.461 -32.906 -23.719 1 89 340 ARG B N 1
ATOM 7243 C CA . ARG B 1 340 ? 12.68 -32.469 -23.047 1 89 340 ARG B CA 1
ATOM 7244 C C . ARG B 1 340 ? 12.367 -31.938 -21.656 1 89 340 ARG B C 1
ATOM 7246 O O . ARG B 1 340 ? 11.352 -31.266 -21.453 1 89 340 ARG B O 1
ATOM 7253 N N . ILE B 1 341 ? 13.312 -32.25 -20.75 1 91.75 341 ILE B N 1
ATOM 7254 C CA . ILE B 1 341 ? 13.102 -31.781 -19.375 1 91.75 341 ILE B CA 1
ATOM 7255 C C . ILE B 1 341 ? 13.445 -30.312 -19.266 1 91.75 341 ILE B C 1
ATOM 7257 O O . ILE B 1 341 ? 14.531 -29.891 -19.672 1 91.75 341 ILE B O 1
ATOM 7261 N N . HIS B 1 342 ? 12.562 -29.5 -18.859 1 94.56 342 HIS B N 1
ATOM 7262 C CA . HIS B 1 342 ? 12.75 -28.078 -18.562 1 94.56 342 HIS B CA 1
ATOM 7263 C C . HIS B 1 342 ? 12.586 -27.812 -17.078 1 94.56 342 HIS B C 1
ATOM 7265 O O . HIS B 1 342 ? 11.922 -28.578 -16.359 1 94.56 342 HIS B O 1
ATOM 7271 N N . LEU B 1 343 ? 13.289 -26.766 -16.656 1 96 343 LEU B N 1
ATOM 7272 C CA . LEU B 1 343 ? 13.102 -26.328 -15.273 1 96 343 LEU B CA 1
ATOM 7273 C C . LEU B 1 343 ? 11.641 -25.969 -15.008 1 96 343 LEU B C 1
ATOM 7275 O O . LEU B 1 343 ? 10.984 -25.375 -15.859 1 96 343 LEU B O 1
ATOM 7279 N N . PRO B 1 344 ? 11.102 -26.375 -13.836 1 96.31 344 PRO B N 1
ATOM 7280 C CA . PRO B 1 344 ? 9.703 -26.078 -13.539 1 96.31 344 PRO B CA 1
ATOM 7281 C C . PRO B 1 344 ? 9.398 -24.578 -13.609 1 96.31 344 PRO B C 1
ATOM 7283 O O . PRO B 1 344 ? 8.328 -24.172 -14.086 1 96.31 344 PRO B O 1
ATOM 7286 N N . HIS B 1 345 ? 10.336 -23.734 -13.086 1 97.31 345 HIS B N 1
ATOM 7287 C CA . HIS B 1 345 ? 10.07 -22.297 -13.07 1 97.31 345 HIS B CA 1
ATOM 7288 C C . HIS B 1 345 ? 10.172 -21.703 -14.477 1 97.31 345 HIS B C 1
ATOM 7290 O O . HIS B 1 345 ? 9.609 -20.641 -14.742 1 97.31 345 HIS B O 1
ATOM 7296 N N . VAL B 1 346 ? 10.836 -22.312 -15.414 1 97.56 346 VAL B N 1
ATOM 7297 C CA . VAL B 1 346 ? 10.812 -21.891 -16.812 1 97.56 346 VAL B CA 1
ATOM 7298 C C . VAL B 1 346 ? 9.461 -22.219 -17.438 1 97.56 346 VAL B C 1
ATOM 7300 O O . VAL B 1 346 ? 8.883 -21.406 -18.156 1 97.56 346 VAL B O 1
ATOM 7303 N N . LEU B 1 347 ? 9.016 -23.453 -17.188 1 98.06 347 LEU B N 1
ATOM 7304 C CA . LEU B 1 347 ? 7.707 -23.844 -17.703 1 98.06 347 LEU B CA 1
ATOM 7305 C C . LEU B 1 347 ? 6.605 -22.953 -17.141 1 98.06 347 LEU B C 1
ATOM 7307 O O . LEU B 1 347 ? 5.68 -22.578 -17.875 1 98.06 347 LEU B O 1
ATOM 7311 N N . GLN B 1 348 ? 6.73 -22.594 -15.906 1 97.81 348 GLN B N 1
ATOM 7312 C CA . GLN B 1 348 ? 5.742 -21.719 -15.297 1 97.81 348 GLN B CA 1
ATOM 7313 C C . GLN B 1 348 ? 5.762 -20.328 -15.945 1 97.81 348 GLN B C 1
ATOM 7315 O O . GLN B 1 348 ? 4.719 -19.688 -16.094 1 97.81 348 GLN B O 1
ATOM 7320 N N . LEU B 1 349 ? 6.914 -19.797 -16.234 1 98.19 349 LEU B N 1
ATOM 7321 C CA . LEU B 1 349 ? 7.031 -18.531 -16.953 1 98.19 349 LEU B CA 1
ATOM 7322 C C . LEU B 1 349 ? 6.223 -18.562 -18.25 1 98.19 349 LEU B C 1
ATOM 7324 O O . LEU B 1 349 ? 5.508 -17.609 -18.547 1 98.19 349 LEU B O 1
ATOM 7328 N N . HIS B 1 350 ? 6.297 -19.656 -18.938 1 98.56 350 HIS B N 1
ATOM 7329 C CA . HIS B 1 350 ? 5.547 -19.797 -20.188 1 98.56 350 HIS B CA 1
ATOM 7330 C C . HIS B 1 350 ? 4.055 -19.953 -19.906 1 98.56 350 HIS B C 1
ATOM 7332 O O . HIS B 1 350 ? 3.225 -19.5 -20.703 1 98.56 350 HIS B O 1
ATOM 7338 N N . MET B 1 351 ? 3.723 -20.672 -18.859 1 98.62 351 MET B N 1
ATOM 7339 C CA . MET B 1 351 ? 2.316 -20.719 -18.469 1 98.62 351 MET B CA 1
ATOM 7340 C C . MET B 1 351 ? 1.775 -19.312 -18.234 1 98.62 351 MET B C 1
ATOM 7342 O O . MET B 1 351 ? 0.658 -19 -18.641 1 98.62 351 MET B O 1
ATOM 7346 N N . GLN B 1 352 ? 2.574 -18.469 -17.547 1 98.19 352 GLN B N 1
ATOM 7347 C CA . GLN B 1 352 ? 2.176 -17.094 -17.297 1 98.19 352 GLN B CA 1
ATOM 7348 C C . GLN B 1 352 ? 2.006 -16.312 -18.594 1 98.19 352 GLN B C 1
ATOM 7350 O O . GLN B 1 352 ? 1.094 -15.5 -18.734 1 98.19 352 GLN B O 1
ATOM 7355 N N . PHE B 1 353 ? 2.879 -16.547 -19.516 1 98.44 353 PHE B N 1
ATOM 7356 C CA . PHE B 1 353 ? 2.766 -15.945 -20.828 1 98.44 353 PHE B CA 1
ATOM 7357 C C . PHE B 1 353 ? 1.413 -16.266 -21.453 1 98.44 353 PHE B C 1
ATOM 7359 O O . PHE B 1 353 ? 0.727 -15.367 -21.953 1 98.44 353 PHE B O 1
ATOM 7366 N N . HIS B 1 354 ? 1.02 -17.469 -21.422 1 98.69 354 HIS B N 1
ATOM 7367 C CA . HIS B 1 354 ? -0.238 -17.875 -22.031 1 98.69 354 HIS B CA 1
ATOM 7368 C C . HIS B 1 354 ? -1.434 -17.359 -21.234 1 98.69 354 HIS B C 1
ATOM 7370 O O . HIS B 1 354 ? -2.479 -17.047 -21.812 1 98.69 354 HIS B O 1
ATOM 7376 N N . ALA B 1 355 ? -1.253 -17.266 -19.938 1 97.94 355 ALA B N 1
ATOM 7377 C CA . ALA B 1 355 ? -2.314 -16.625 -19.156 1 97.94 355 ALA B CA 1
ATOM 7378 C C . ALA B 1 355 ? -2.533 -15.188 -19.594 1 97.94 355 ALA B C 1
ATOM 7380 O O . ALA B 1 355 ? -3.672 -14.711 -19.641 1 97.94 355 ALA B O 1
ATOM 7381 N N . VAL B 1 356 ? -1.465 -14.43 -19.859 1 98.06 356 VAL B N 1
ATOM 7382 C CA . VAL B 1 356 ? -1.576 -13.055 -20.328 1 98.06 356 VAL B CA 1
ATOM 7383 C C . VAL B 1 356 ? -2.256 -13.016 -21.688 1 98.06 356 VAL B C 1
ATOM 7385 O O . VAL B 1 356 ? -3.045 -12.117 -21.969 1 98.06 356 VAL B O 1
ATOM 7388 N N . ARG B 1 357 ? -1.973 -14.023 -22.516 1 98.19 357 ARG B N 1
ATOM 7389 C CA . ARG B 1 357 ? -2.641 -14.133 -23.812 1 98.19 357 ARG B CA 1
ATOM 7390 C C . ARG B 1 357 ? -4.148 -14.273 -23.641 1 98.19 357 ARG B C 1
ATOM 7392 O O . ARG B 1 357 ? -4.926 -13.695 -24.406 1 98.19 357 ARG B O 1
ATOM 7399 N N . ILE B 1 358 ? -4.562 -15.016 -22.688 1 97.19 358 ILE B N 1
ATOM 7400 C CA . ILE B 1 358 ? -5.984 -15.172 -22.422 1 97.19 358 ILE B CA 1
ATOM 7401 C C . ILE B 1 358 ? -6.59 -13.828 -22.031 1 97.19 358 ILE B C 1
ATOM 7403 O O . ILE B 1 358 ? -7.656 -13.453 -22.516 1 97.19 358 ILE B O 1
ATOM 7407 N N . ILE B 1 359 ? -5.91 -13.094 -21.219 1 95.06 359 ILE B N 1
ATOM 7408 C CA . ILE B 1 359 ? -6.383 -11.805 -20.719 1 95.06 359 ILE B CA 1
ATOM 7409 C C . ILE B 1 359 ? -6.555 -10.828 -21.891 1 95.06 359 ILE B C 1
ATOM 7411 O O . ILE B 1 359 ? -7.469 -10.008 -21.891 1 95.06 359 ILE B O 1
ATOM 7415 N N . VAL B 1 360 ? -5.77 -10.945 -22.891 1 97.12 360 VAL B N 1
ATOM 7416 C CA . VAL B 1 360 ? -5.816 -10.07 -24.047 1 97.12 360 VAL B CA 1
ATOM 7417 C C . VAL B 1 360 ? -7.105 -10.32 -24.828 1 97.12 360 VAL B C 1
ATOM 7419 O O . VAL B 1 360 ? -7.75 -9.383 -25.297 1 97.12 360 VAL B O 1
ATOM 7422 N N . ASP B 1 361 ? -7.539 -11.539 -24.922 1 95.94 361 ASP B N 1
ATOM 7423 C CA . ASP B 1 361 ? -8.578 -11.891 -25.875 1 95.94 361 ASP B CA 1
ATOM 7424 C C . ASP B 1 361 ? -9.914 -12.141 -25.172 1 95.94 361 ASP B C 1
ATOM 7426 O O . ASP B 1 361 ? -10.969 -12.102 -25.797 1 95.94 361 ASP B O 1
ATOM 7430 N N . GLN B 1 362 ? -9.906 -12.328 -23.969 1 92.44 362 GLN B N 1
ATOM 7431 C CA . GLN B 1 362 ? -11.07 -12.758 -23.203 1 92.44 362 GLN B CA 1
ATOM 7432 C C . GLN B 1 362 ? -12.219 -11.766 -23.344 1 92.44 362 GLN B C 1
ATOM 7434 O O . GLN B 1 362 ? -13.383 -12.164 -23.5 1 92.44 362 GLN B O 1
ATOM 7439 N N . PRO B 1 363 ? -11.992 -10.461 -23.328 1 88.5 363 PRO B N 1
ATOM 7440 C CA . PRO B 1 363 ? -13.102 -9.508 -23.438 1 88.5 363 PRO B CA 1
ATOM 7441 C C . PRO B 1 363 ? -13.867 -9.633 -24.75 1 88.5 363 PRO B C 1
ATOM 7443 O O . PRO B 1 363 ? -15.023 -9.203 -24.844 1 88.5 363 PRO B O 1
ATOM 7446 N N . PHE B 1 364 ? -13.32 -10.297 -25.75 1 91.88 364 PHE B N 1
ATOM 7447 C CA . PHE B 1 364 ? -13.906 -10.297 -27.094 1 91.88 364 PHE B CA 1
ATOM 7448 C C . PHE B 1 364 ? -14.391 -11.695 -27.469 1 91.88 364 PHE B C 1
ATOM 7450 O O . PHE B 1 364 ? -15.164 -11.852 -28.406 1 91.88 364 PHE B O 1
ATOM 7457 N N . ALA B 1 365 ? -13.93 -12.703 -26.781 1 87.94 365 ALA B N 1
ATOM 7458 C CA . ALA B 1 365 ? -14.109 -14.102 -27.172 1 87.94 365 ALA B CA 1
ATOM 7459 C C . ALA B 1 365 ? -15.578 -14.516 -27.047 1 87.94 365 ALA B C 1
ATOM 7461 O O . ALA B 1 365 ? -16.031 -15.414 -27.75 1 87.94 365 ALA B O 1
ATOM 7462 N N . PHE B 1 366 ? -16.312 -13.82 -26.281 1 76.62 366 PHE B N 1
ATOM 7463 C CA . PHE B 1 366 ? -17.656 -14.305 -26.031 1 76.62 366 PHE B CA 1
ATOM 7464 C C . PHE B 1 366 ? -18.672 -13.188 -26.234 1 76.62 366 PHE B C 1
ATOM 7466 O O . PHE B 1 366 ? -19.734 -13.18 -25.578 1 76.62 366 PHE B O 1
ATOM 7473 N N . GLN B 1 367 ? -18.312 -12.32 -27.094 1 78.31 367 GLN B N 1
ATOM 7474 C CA . GLN B 1 367 ? -19.219 -11.234 -27.453 1 78.31 367 GLN B CA 1
ATOM 7475 C C . GLN B 1 367 ? -20.188 -11.664 -28.547 1 78.31 367 GLN B C 1
ATOM 7477 O O . GLN B 1 367 ? -20 -12.703 -29.172 1 78.31 367 GLN B O 1
ATOM 7482 N N . VAL B 1 368 ? -21.297 -10.922 -28.516 1 73.44 368 VAL B N 1
ATOM 7483 C CA . VAL B 1 368 ? -22.25 -11.133 -29.594 1 73.44 368 VAL B CA 1
ATOM 7484 C C . VAL B 1 368 ? -21.812 -10.352 -30.844 1 73.44 368 VAL B C 1
ATOM 7486 O O . VAL B 1 368 ? -21.453 -9.18 -30.734 1 73.44 368 VAL B O 1
ATOM 7489 N N . PRO B 1 369 ? -21.906 -11.094 -31.938 1 76.88 369 PRO B N 1
ATOM 7490 C CA . PRO B 1 369 ? -21.5 -10.406 -33.156 1 76.88 369 PRO B CA 1
ATOM 7491 C C . PRO B 1 369 ? -22.312 -9.148 -33.438 1 76.88 369 PRO B C 1
ATOM 7493 O O . PRO B 1 369 ? -23.531 -9.133 -33.188 1 76.88 369 PRO B O 1
ATOM 7496 N N . GLY B 1 370 ? -21.625 -8.18 -33.969 1 72.31 370 GLY B N 1
ATOM 7497 C CA . GLY B 1 370 ? -22.312 -6.945 -34.344 1 72.31 370 GLY B CA 1
ATOM 7498 C C . GLY B 1 370 ? -22.281 -5.906 -33.25 1 72.31 370 GLY B C 1
ATOM 7499 O O . GLY B 1 370 ? -22.375 -4.707 -33.5 1 72.31 370 GLY B O 1
ATOM 7500 N N . LEU B 1 371 ? -22.156 -6.426 -32.156 1 69.31 371 LEU B N 1
ATOM 7501 C CA . LEU B 1 371 ? -22.109 -5.488 -31.047 1 69.31 371 LEU B CA 1
ATOM 7502 C C . LEU B 1 371 ? -20.781 -4.754 -31.016 1 69.31 371 LEU B C 1
ATOM 7504 O O . LEU B 1 371 ? -19.719 -5.383 -31.062 1 69.31 371 LEU B O 1
ATOM 7508 N N . GLY B 1 372 ? -20.844 -3.418 -31.078 1 76.19 372 GLY B N 1
ATOM 7509 C CA . GLY B 1 372 ? -19.672 -2.564 -30.953 1 76.19 372 GLY B CA 1
ATOM 7510 C C . GLY B 1 372 ? -18.812 -2.541 -32.219 1 76.19 372 GLY B C 1
ATOM 7511 O O . GLY B 1 372 ? -17.641 -2.158 -32.156 1 76.19 372 GLY B O 1
ATOM 7512 N N . GLY B 1 373 ? -19.266 -3.227 -33.25 1 83.06 373 GLY B N 1
ATOM 7513 C CA . GLY B 1 373 ? -18.562 -3.172 -34.531 1 83.06 373 GLY B CA 1
ATOM 7514 C C . GLY B 1 373 ? -17.672 -4.367 -34.781 1 83.06 373 GLY B C 1
ATOM 7515 O O . GLY B 1 373 ? -16.953 -4.422 -35.781 1 83.06 373 GLY B O 1
ATOM 7516 N N . LEU B 1 374 ? -17.688 -5.375 -33.906 1 90 374 LEU B N 1
ATOM 7517 C CA . LEU B 1 374 ? -16.859 -6.559 -34.094 1 90 374 LEU B CA 1
ATOM 7518 C C . LEU B 1 374 ? -17.516 -7.527 -35.062 1 90 374 LEU B C 1
ATOM 7520 O O . LEU B 1 374 ? -18.734 -7.723 -35.031 1 90 374 LEU B O 1
ATOM 7524 N N . THR B 1 375 ? -16.75 -7.996 -35.938 1 89.94 375 THR B N 1
ATOM 7525 C CA . THR B 1 375 ? -17.25 -9 -36.875 1 89.94 375 THR B CA 1
ATOM 7526 C C . THR B 1 375 ? -17.234 -10.383 -36.25 1 89.94 375 THR B C 1
ATOM 7528 O O . THR B 1 375 ? -16.609 -10.594 -35.188 1 89.94 375 THR B O 1
ATOM 7531 N N . GLU B 1 376 ? -17.922 -11.266 -36.781 1 90.12 376 GLU B N 1
ATOM 7532 C CA . GLU B 1 376 ? -17.922 -12.656 -36.312 1 90.12 376 GLU B CA 1
ATOM 7533 C C . GLU B 1 376 ? -16.516 -13.258 -36.406 1 90.12 376 GLU B C 1
ATOM 7535 O O . GLU B 1 376 ? -16.156 -14.078 -35.562 1 90.12 376 GLU B O 1
ATOM 7540 N N . GLU B 1 377 ? -15.797 -12.852 -37.375 1 92.25 377 GLU B N 1
ATOM 7541 C CA . GLU B 1 377 ? -14.43 -13.328 -37.562 1 92.25 377 GLU B CA 1
ATOM 7542 C C . GLU B 1 377 ? -13.547 -12.875 -36.375 1 92.25 377 GLU B C 1
ATOM 7544 O O . GLU B 1 377 ? -12.695 -13.633 -35.906 1 92.25 377 GLU B O 1
ATOM 7549 N N . ASN B 1 378 ? -13.719 -11.617 -35.969 1 93.25 378 ASN B N 1
ATOM 7550 C CA . ASN B 1 378 ? -12.969 -11.086 -34.812 1 93.25 378 ASN B CA 1
ATOM 7551 C C . ASN B 1 378 ? -13.242 -11.891 -33.562 1 93.25 378 ASN B C 1
ATOM 7553 O O . ASN B 1 378 ? -12.312 -12.234 -32.812 1 93.25 378 ASN B O 1
ATOM 7557 N N . ILE B 1 379 ? -14.461 -12.188 -33.375 1 91.5 379 ILE B N 1
ATOM 7558 C CA . ILE B 1 379 ? -14.898 -12.898 -32.156 1 91.5 379 ILE B CA 1
ATOM 7559 C C . ILE B 1 379 ? -14.375 -14.328 -32.188 1 91.5 379 ILE B C 1
ATOM 7561 O O . ILE B 1 379 ? -13.844 -14.82 -31.203 1 91.5 379 ILE B O 1
ATOM 7565 N N . THR B 1 380 ? -14.5 -14.984 -33.312 1 92.12 380 THR B N 1
ATOM 7566 C CA . THR B 1 380 ? -14.016 -16.359 -33.469 1 92.12 380 THR B CA 1
ATOM 7567 C C . THR B 1 380 ? -12.508 -16.422 -33.281 1 92.12 380 THR B C 1
ATOM 7569 O O . THR B 1 380 ? -12.008 -17.344 -32.625 1 92.12 380 THR B O 1
ATOM 7572 N N . HIS B 1 381 ? -11.828 -15.477 -33.812 1 94.56 381 HIS B N 1
ATOM 7573 C CA . HIS B 1 381 ? -10.383 -15.438 -33.656 1 94.56 381 HIS B CA 1
ATOM 7574 C C . HIS B 1 381 ? -9.977 -15.312 -32.188 1 94.56 381 HIS B C 1
ATOM 7576 O O . HIS B 1 381 ? -9.07 -16 -31.734 1 94.56 381 HIS B O 1
ATOM 7582 N N . SER B 1 382 ? -10.617 -14.398 -31.484 1 94.56 382 SER B N 1
ATOM 7583 C CA . SER B 1 382 ? -10.336 -14.211 -30.062 1 94.56 382 SER B CA 1
ATOM 7584 C C . SER B 1 382 ? -10.641 -15.484 -29.281 1 94.56 382 SER B C 1
ATOM 7586 O O . SER B 1 382 ? -9.914 -15.828 -28.344 1 94.56 382 SER B O 1
ATOM 7588 N N . ARG B 1 383 ? -11.68 -16.125 -29.609 1 93.25 383 ARG B N 1
ATOM 7589 C CA . ARG B 1 383 ? -12.047 -17.375 -28.969 1 93.25 383 ARG B CA 1
ATOM 7590 C C . ARG B 1 383 ? -10.977 -18.438 -29.188 1 93.25 383 ARG B C 1
ATOM 7592 O O . ARG B 1 383 ? -10.609 -19.156 -28.25 1 93.25 383 ARG B O 1
ATOM 7599 N N . GLU B 1 384 ? -10.539 -18.5 -30.375 1 94.88 384 GLU B N 1
ATOM 7600 C CA . GLU B 1 384 ? -9.5 -19.469 -30.719 1 94.88 384 GLU B CA 1
ATOM 7601 C C . GLU B 1 384 ? -8.203 -19.172 -29.984 1 94.88 384 GLU B C 1
ATOM 7603 O O . GLU B 1 384 ? -7.512 -20.078 -29.516 1 94.88 384 GLU B O 1
ATOM 7608 N N . CYS B 1 385 ? -7.906 -17.906 -29.922 1 96.5 385 CYS B N 1
ATOM 7609 C CA . CYS B 1 385 ? -6.699 -17.5 -29.203 1 96.5 385 CYS B CA 1
ATOM 7610 C C . CYS B 1 385 ? -6.777 -17.891 -27.734 1 96.5 385 CYS B C 1
ATOM 7612 O O . CYS B 1 385 ? -5.809 -18.406 -27.172 1 96.5 385 CYS B O 1
ATOM 7614 N N . CYS B 1 386 ? -7.91 -17.672 -27.109 1 95.69 386 CYS B N 1
ATOM 7615 C CA . CYS B 1 386 ? -8.102 -18.047 -25.719 1 95.69 386 CYS B CA 1
ATOM 7616 C C . CYS B 1 386 ? -7.988 -19.562 -25.547 1 95.69 386 CYS B C 1
ATOM 7618 O O . CYS B 1 386 ? -7.328 -20.031 -24.625 1 95.69 386 CYS B O 1
ATOM 7620 N N . HIS B 1 387 ? -8.625 -20.25 -26.453 1 95.94 387 HIS B N 1
ATOM 7621 C CA . HIS B 1 387 ? -8.617 -21.703 -26.391 1 95.94 387 HIS B CA 1
ATOM 7622 C C . HIS B 1 387 ? -7.203 -22.266 -26.531 1 95.94 387 HIS B C 1
ATOM 7624 O O . HIS B 1 387 ? -6.789 -23.125 -25.75 1 95.94 387 HIS B O 1
ATOM 7630 N N . ASP B 1 388 ? -6.531 -21.75 -27.469 1 97.12 388 ASP B N 1
ATOM 7631 C CA . ASP B 1 388 ? -5.164 -22.188 -27.719 1 97.12 388 ASP B CA 1
ATOM 7632 C C . ASP B 1 388 ? -4.27 -21.891 -26.516 1 97.12 388 ASP B C 1
ATOM 7634 O O . ASP B 1 388 ? -3.42 -22.719 -26.156 1 97.12 388 ASP B O 1
ATOM 7638 N N . ALA B 1 389 ? -4.387 -20.734 -25.953 1 98.38 389 ALA B N 1
ATOM 7639 C CA . ALA B 1 389 ? -3.602 -20.359 -24.781 1 98.38 389 ALA B CA 1
ATOM 7640 C C . ALA B 1 389 ? -3.904 -21.281 -23.594 1 98.38 389 ALA B C 1
ATOM 7642 O O . ALA B 1 389 ? -2.99 -21.719 -22.891 1 98.38 389 ALA B O 1
ATOM 7643 N N . ALA B 1 390 ? -5.172 -21.547 -23.359 1 98.38 390 ALA B N 1
ATOM 7644 C CA . ALA B 1 390 ? -5.566 -22.422 -22.266 1 98.38 390 ALA B CA 1
ATOM 7645 C C . ALA B 1 390 ? -5.008 -23.828 -22.469 1 98.38 390 ALA B C 1
ATOM 7647 O O . ALA B 1 390 ? -4.527 -24.469 -21.531 1 98.38 390 ALA B O 1
ATOM 7648 N N . LEU B 1 391 ? -5.086 -24.312 -23.703 1 98.31 391 LEU B N 1
ATOM 7649 C CA . LEU B 1 391 ? -4.523 -25.625 -24.047 1 98.31 391 LEU B CA 1
ATOM 7650 C C . LEU B 1 391 ? -3.023 -25.656 -23.766 1 98.31 391 LEU B C 1
ATOM 7652 O O . LEU B 1 391 ? -2.506 -26.656 -23.25 1 98.31 391 LEU B O 1
ATOM 7656 N N . SER B 1 392 ? -2.373 -24.578 -24.125 1 98.56 392 SER B N 1
ATOM 7657 C CA . SER B 1 392 ? -0.933 -24.5 -23.906 1 98.56 392 SER B CA 1
ATOM 7658 C C . SER B 1 392 ? -0.596 -24.562 -22.422 1 98.56 392 SER B C 1
ATOM 7660 O O . SER B 1 392 ? 0.384 -25.203 -22.031 1 98.56 392 SER B O 1
ATOM 7662 N N . ILE B 1 393 ? -1.326 -23.875 -21.562 1 98.69 393 ILE B N 1
ATOM 7663 C CA . ILE B 1 393 ? -1.112 -23.906 -20.125 1 98.69 393 ILE B CA 1
ATOM 7664 C C . ILE B 1 393 ? -1.239 -25.344 -19.609 1 98.69 393 ILE B C 1
ATOM 7666 O O . ILE B 1 393 ? -0.403 -25.812 -18.844 1 98.69 393 ILE B O 1
ATOM 7670 N N . THR B 1 394 ? -2.25 -26.094 -20.078 1 98.5 394 THR B N 1
ATOM 7671 C CA . THR B 1 394 ? -2.479 -27.453 -19.641 1 98.5 394 THR B CA 1
ATOM 7672 C C . THR B 1 394 ? -1.35 -28.375 -20.109 1 98.5 394 THR B C 1
ATOM 7674 O O . THR B 1 394 ? -0.917 -29.266 -19.375 1 98.5 394 THR B O 1
ATOM 7677 N N . LYS B 1 395 ? -0.922 -28.141 -21.344 1 97.94 395 LYS B N 1
ATOM 7678 C CA . LYS B 1 395 ? 0.194 -28.938 -21.844 1 97.94 395 LYS B CA 1
ATOM 7679 C C . LYS B 1 395 ? 1.453 -28.719 -21.016 1 97.94 395 LYS B C 1
ATOM 7681 O O . LYS B 1 395 ? 2.174 -29.656 -20.703 1 97.94 395 LYS B O 1
ATOM 7686 N N . LEU B 1 396 ? 1.753 -27.484 -20.734 1 98.31 396 LEU B N 1
ATOM 7687 C CA . LEU B 1 396 ? 2.92 -27.156 -19.922 1 98.31 396 LEU B CA 1
ATOM 7688 C C . LEU B 1 396 ? 2.795 -27.75 -18.516 1 98.31 396 LEU B C 1
ATOM 7690 O O . LEU B 1 396 ? 3.781 -28.219 -17.953 1 98.31 396 LEU B O 1
ATOM 7694 N N . LEU B 1 397 ? 1.625 -27.703 -17.984 1 98.06 397 LEU B N 1
ATOM 7695 C CA . LEU B 1 397 ? 1.341 -28.312 -16.688 1 98.06 397 LEU B CA 1
ATOM 7696 C C . LEU B 1 397 ? 1.636 -29.812 -16.703 1 98.06 397 LEU B C 1
ATOM 7698 O O . LEU B 1 397 ? 2.227 -30.344 -15.766 1 98.06 397 LEU B O 1
ATOM 7702 N N . GLN B 1 398 ? 1.22 -30.469 -17.75 1 97.06 398 GLN B N 1
ATOM 7703 C CA . GLN B 1 398 ? 1.472 -31.891 -17.875 1 97.06 398 GLN B CA 1
ATOM 7704 C C . GLN B 1 398 ? 2.965 -32.188 -18 1 97.06 398 GLN B C 1
ATOM 7706 O O . GLN B 1 398 ? 3.447 -33.219 -17.516 1 97.06 398 GLN B O 1
ATOM 7711 N N . ALA B 1 399 ? 3.656 -31.281 -18.656 1 96.81 399 ALA B N 1
ATOM 7712 C CA . ALA B 1 399 ? 5.105 -31.438 -18.75 1 96.81 399 ALA B CA 1
ATOM 7713 C C . ALA B 1 399 ? 5.754 -31.375 -17.359 1 96.81 399 ALA B C 1
ATOM 7715 O O . ALA B 1 399 ? 6.688 -32.125 -17.062 1 96.81 399 ALA B O 1
ATOM 7716 N N . ILE B 1 400 ? 5.32 -30.484 -16.5 1 96.75 400 ILE B N 1
ATOM 7717 C CA . ILE B 1 400 ? 5.828 -30.391 -15.141 1 96.75 400 ILE B CA 1
ATOM 7718 C C . ILE B 1 400 ? 5.5 -31.672 -14.383 1 96.75 400 ILE B C 1
ATOM 7720 O O . ILE B 1 400 ? 6.359 -32.219 -13.695 1 96.75 400 ILE B O 1
ATOM 7724 N N . ARG B 1 401 ? 4.289 -32.125 -14.516 1 95.62 401 ARG B N 1
ATOM 7725 C CA . ARG B 1 401 ? 3.801 -33.281 -13.797 1 95.62 401 ARG B CA 1
ATOM 7726 C C . ARG B 1 401 ? 4.613 -34.531 -14.164 1 95.62 401 ARG B C 1
ATOM 7728 O O . ARG B 1 401 ? 4.914 -35.344 -13.297 1 95.62 401 ARG B O 1
ATOM 7735 N N . ARG B 1 402 ? 4.953 -34.656 -15.391 1 92.94 402 ARG B N 1
ATOM 7736 C CA . ARG B 1 402 ? 5.664 -35.812 -15.906 1 92.94 402 ARG B CA 1
ATOM 7737 C C . ARG B 1 402 ? 7.035 -35.969 -15.258 1 92.94 402 ARG B C 1
ATOM 7739 O O . ARG B 1 402 ? 7.484 -37.062 -14.961 1 92.94 402 ARG B O 1
ATOM 7746 N N . HIS B 1 403 ? 7.605 -34.781 -14.977 1 89.88 403 HIS B N 1
ATOM 7747 C CA . HIS B 1 403 ? 9 -34.875 -14.547 1 89.88 403 HIS B CA 1
ATOM 7748 C C . HIS B 1 403 ? 9.133 -34.562 -13.062 1 89.88 403 HIS B C 1
ATOM 7750 O O . HIS B 1 403 ? 10.055 -35.031 -12.398 1 89.88 403 HIS B O 1
ATOM 7756 N N . PHE B 1 404 ? 8.281 -33.75 -12.438 1 91.38 404 PHE B N 1
ATOM 7757 C CA . PHE B 1 404 ? 8.539 -33.25 -11.094 1 91.38 404 PHE B CA 1
ATOM 7758 C C . PHE B 1 404 ? 7.32 -33.438 -10.203 1 91.38 404 PHE B C 1
ATOM 7760 O O . PHE B 1 404 ? 7.371 -33.156 -9 1 91.38 404 PHE B O 1
ATOM 7767 N N . SER B 1 405 ? 6.277 -34 -10.578 1 90.5 405 SER B N 1
ATOM 7768 C CA . SER B 1 405 ? 5.012 -34.031 -9.852 1 90.5 405 SER B CA 1
ATOM 7769 C C . SER B 1 405 ? 4.453 -32.625 -9.648 1 90.5 405 SER B C 1
ATOM 7771 O O . SER B 1 405 ? 5.16 -31.625 -9.852 1 90.5 405 SER B O 1
ATOM 7773 N N . LEU B 1 406 ? 3.262 -32.469 -9.203 1 96.31 406 LEU B N 1
ATOM 7774 C CA . LEU B 1 406 ? 2.629 -31.172 -9.016 1 96.31 406 LEU B CA 1
ATOM 7775 C C . LEU B 1 406 ? 2.508 -30.844 -7.539 1 96.31 406 LEU B C 1
ATOM 7777 O O . LEU B 1 406 ? 2.035 -29.75 -7.18 1 96.31 406 LEU B O 1
ATOM 7781 N N . ARG B 1 407 ? 3.084 -31.641 -6.711 1 93.5 407 ARG B N 1
ATOM 7782 C CA . ARG B 1 407 ? 2.941 -31.5 -5.266 1 93.5 407 ARG B CA 1
ATOM 7783 C C . ARG B 1 407 ? 3.697 -30.281 -4.754 1 93.5 407 ARG B C 1
ATOM 7785 O O . ARG B 1 407 ? 3.318 -29.688 -3.738 1 93.5 407 ARG B O 1
ATOM 7792 N N . ARG B 1 408 ? 4.73 -29.891 -5.449 1 95.25 408 ARG B N 1
ATOM 7793 C CA . ARG B 1 408 ? 5.598 -28.844 -4.934 1 95.25 408 ARG B CA 1
ATOM 7794 C C . ARG B 1 408 ? 5.762 -27.719 -5.953 1 95.25 408 ARG B C 1
ATOM 7796 O O . ARG B 1 408 ? 6.781 -27.031 -5.961 1 95.25 408 ARG B O 1
ATOM 7803 N N . VAL B 1 409 ? 4.777 -27.562 -6.746 1 96.19 409 VAL B N 1
ATOM 7804 C CA . VAL B 1 409 ? 4.82 -26.484 -7.727 1 96.19 409 VAL B CA 1
ATOM 7805 C C . VAL B 1 409 ? 4.668 -25.141 -7.016 1 96.19 409 VAL B C 1
ATOM 7807 O O . VAL B 1 409 ? 4.23 -25.078 -5.863 1 96.19 409 VAL B O 1
ATOM 7810 N N . ASN B 1 410 ? 5.078 -24.109 -7.672 1 96.44 410 ASN B N 1
ATOM 7811 C CA . ASN B 1 410 ? 4.957 -22.75 -7.141 1 96.44 410 ASN B CA 1
ATOM 7812 C C . ASN B 1 410 ? 3.498 -22.359 -6.922 1 96.44 410 ASN B C 1
ATOM 7814 O O . ASN B 1 410 ? 2.619 -22.781 -7.676 1 96.44 410 ASN B O 1
ATOM 7818 N N . LEU B 1 411 ? 3.303 -21.531 -5.961 1 95 411 LEU B N 1
ATOM 7819 C CA . LEU B 1 411 ? 1.963 -21.156 -5.523 1 95 411 LEU B CA 1
ATOM 7820 C C . LEU B 1 411 ? 1.194 -20.469 -6.645 1 95 411 LEU B C 1
ATOM 7822 O O . LEU B 1 411 ? -0.027 -20.609 -6.742 1 95 411 LEU B O 1
ATOM 7826 N N . GLN B 1 412 ? 1.781 -19.781 -7.551 1 95.12 412 GLN B N 1
ATOM 7827 C CA . GLN B 1 412 ? 1.128 -19.031 -8.617 1 95.12 412 GLN B CA 1
ATOM 7828 C C . GLN B 1 412 ? 0.493 -19.953 -9.641 1 95.12 412 GLN B C 1
ATOM 7830 O O . GLN B 1 412 ? -0.379 -19.547 -10.406 1 95.12 412 GLN B O 1
ATOM 7835 N N . THR B 1 413 ? 0.946 -21.172 -9.656 1 97.31 413 THR B N 1
ATOM 7836 C CA . THR B 1 413 ? 0.452 -22.141 -10.625 1 97.31 413 THR B CA 1
ATOM 7837 C C . THR B 1 413 ? -1.055 -22.328 -10.477 1 97.31 413 THR B C 1
ATOM 7839 O O . THR B 1 413 ? -1.758 -22.547 -11.469 1 97.31 413 THR B O 1
ATOM 7842 N N . VAL B 1 414 ? -1.509 -22.203 -9.273 1 97.06 414 VAL B N 1
ATOM 7843 C CA . VAL B 1 414 ? -2.932 -22.406 -9.008 1 97.06 414 VAL B CA 1
ATOM 7844 C C . VAL B 1 414 ? -3.748 -21.391 -9.82 1 97.06 414 VAL B C 1
ATOM 7846 O O . VAL B 1 414 ? -4.734 -21.766 -10.461 1 97.06 414 VAL B O 1
ATOM 7849 N N . HIS B 1 415 ? -3.312 -20.172 -9.828 1 96.12 415 HIS B N 1
ATOM 7850 C CA . HIS B 1 415 ? -4.035 -19.125 -10.562 1 96.12 415 HIS B CA 1
ATOM 7851 C C . HIS B 1 415 ? -3.961 -19.375 -12.062 1 96.12 415 HIS B C 1
ATOM 7853 O O . HIS B 1 415 ? -4.922 -19.094 -12.789 1 96.12 415 HIS B O 1
ATOM 7859 N N . LEU B 1 416 ? -2.896 -19.828 -12.516 1 97.69 416 LEU B N 1
ATOM 7860 C CA . LEU B 1 416 ? -2.721 -20.094 -13.938 1 97.69 416 LEU B CA 1
ATOM 7861 C C . LEU B 1 416 ? -3.637 -21.219 -14.406 1 97.69 416 LEU B C 1
ATOM 7863 O O . LEU B 1 416 ? -4.277 -21.109 -15.453 1 97.69 416 LEU B O 1
ATOM 7867 N N . ILE B 1 417 ? -3.699 -22.25 -13.602 1 98.25 417 ILE B N 1
ATOM 7868 C CA . ILE B 1 417 ? -4.586 -23.375 -13.906 1 98.25 417 ILE B CA 1
ATOM 7869 C C . ILE B 1 417 ? -6.039 -22.906 -13.883 1 98.25 417 ILE B C 1
ATOM 7871 O O . ILE B 1 417 ? -6.82 -23.234 -14.773 1 98.25 417 ILE B O 1
ATOM 7875 N N . PHE B 1 418 ? -6.34 -22.156 -12.828 1 96.38 418 PHE B N 1
ATOM 7876 C CA . PHE B 1 418 ? -7.691 -21.641 -12.672 1 96.38 418 PHE B CA 1
ATOM 7877 C C . PHE B 1 418 ? -8.109 -20.828 -13.891 1 96.38 418 PHE B C 1
ATOM 7879 O O . PHE B 1 418 ? -9.219 -20.969 -14.391 1 96.38 418 PHE B O 1
ATOM 7886 N N . THR B 1 419 ? -7.242 -19.984 -14.375 1 95.62 419 THR B N 1
ATOM 7887 C CA . THR B 1 419 ? -7.484 -19.141 -15.547 1 95.62 419 THR B CA 1
ATOM 7888 C C . THR B 1 419 ? -7.73 -20 -16.781 1 95.62 419 THR B C 1
ATOM 7890 O O . THR B 1 419 ? -8.664 -19.734 -17.547 1 95.62 419 THR B O 1
ATOM 7893 N N . ALA B 1 420 ? -6.938 -20.984 -16.953 1 97.88 420 ALA B N 1
ATOM 7894 C CA . ALA B 1 420 ? -7.121 -21.891 -18.078 1 97.88 420 ALA B CA 1
ATOM 7895 C C . ALA B 1 420 ? -8.445 -22.641 -17.969 1 97.88 420 ALA B C 1
ATOM 7897 O O . ALA B 1 420 ? -9.148 -22.828 -18.953 1 97.88 420 ALA B O 1
ATOM 7898 N N . MET B 1 421 ? -8.789 -23.047 -16.812 1 97.25 421 MET B N 1
ATOM 7899 C CA . MET B 1 421 ? -9.992 -23.844 -16.578 1 97.25 421 MET B CA 1
ATOM 7900 C C . MET B 1 421 ? -11.242 -23.047 -16.906 1 97.25 421 MET B C 1
ATOM 7902 O O . MET B 1 421 ? -12.227 -23.594 -17.406 1 97.25 421 MET B O 1
ATOM 7906 N N . LEU B 1 422 ? -11.211 -21.812 -16.594 1 93.62 422 LEU B N 1
ATOM 7907 C CA . LEU B 1 422 ? -12.344 -20.969 -16.953 1 93.62 422 LEU B CA 1
ATOM 7908 C C . LEU B 1 422 ? -12.562 -20.953 -18.453 1 93.62 422 LEU B C 1
ATOM 7910 O O . LEU B 1 422 ? -13.695 -21.016 -18.938 1 93.62 422 LEU B O 1
ATOM 7914 N N . VAL B 1 423 ? -11.492 -20.844 -19.172 1 95 423 VAL B N 1
ATOM 7915 C CA . VAL B 1 423 ? -11.578 -20.859 -20.641 1 95 423 VAL B CA 1
ATOM 7916 C C . VAL B 1 423 ? -12.078 -22.234 -21.109 1 95 423 VAL B C 1
ATOM 7918 O O . VAL B 1 423 ? -12.938 -22.312 -21.984 1 95 423 VAL B O 1
ATOM 7921 N N . HIS B 1 424 ? -11.508 -23.297 -20.5 1 96.69 424 HIS B N 1
ATOM 7922 C CA . HIS B 1 424 ? -11.961 -24.641 -20.844 1 96.69 424 HIS B CA 1
ATOM 7923 C C . HIS B 1 424 ? -13.453 -24.812 -20.578 1 96.69 424 HIS B C 1
ATOM 7925 O O . HIS B 1 424 ? -14.172 -25.422 -21.359 1 96.69 424 HIS B O 1
ATOM 7931 N N . THR B 1 425 ? -13.883 -24.312 -19.5 1 93.69 425 THR B N 1
ATOM 7932 C CA . THR B 1 425 ? -15.297 -24.422 -19.141 1 93.69 425 THR B CA 1
ATOM 7933 C C . THR B 1 425 ? -16.156 -23.688 -20.156 1 93.69 425 THR B C 1
ATOM 7935 O O . THR B 1 425 ? -17.172 -24.219 -20.625 1 93.69 425 THR B O 1
ATOM 7938 N N . GLN B 1 426 ? -15.742 -22.5 -20.5 1 89.94 426 GLN B N 1
ATOM 7939 C CA . GLN B 1 426 ? -16.469 -21.719 -21.5 1 89.94 426 GLN B CA 1
ATOM 7940 C C . GLN B 1 426 ? -16.5 -22.438 -22.844 1 89.94 426 GLN B C 1
ATOM 7942 O O . GLN B 1 426 ? -17.531 -22.516 -23.5 1 89.94 426 GLN B O 1
ATOM 7947 N N . SER B 1 427 ? -15.383 -22.953 -23.25 1 92.5 427 SER B N 1
ATOM 7948 C CA . SER B 1 427 ? -15.281 -23.672 -24.516 1 92.5 427 SER B CA 1
ATOM 7949 C C . SER B 1 427 ? -16.109 -24.938 -24.5 1 92.5 427 SER B C 1
ATOM 7951 O O . SER B 1 427 ? -16.766 -25.281 -25.5 1 92.5 427 SER B O 1
ATOM 7953 N N . ALA B 1 428 ? -16.141 -25.625 -23.422 1 93.19 428 ALA B N 1
ATOM 7954 C CA . ALA B 1 428 ? -16.844 -26.906 -23.297 1 93.19 428 ALA B CA 1
ATOM 7955 C C . ALA B 1 428 ? -18.359 -26.703 -23.391 1 93.19 428 ALA B C 1
ATOM 7957 O O . ALA B 1 428 ? -19.062 -27.562 -23.922 1 93.19 428 ALA B O 1
ATOM 7958 N N . PHE B 1 429 ? -18.828 -25.609 -22.953 1 88.12 429 PHE B N 1
ATOM 7959 C CA . PHE B 1 429 ? -20.281 -25.469 -22.828 1 88.12 429 PHE B CA 1
ATOM 7960 C C . PHE B 1 429 ? -20.828 -24.5 -23.875 1 88.12 429 PHE B C 1
ATOM 7962 O O . PHE B 1 429 ? -21.984 -24.609 -24.281 1 88.12 429 PHE B O 1
ATOM 7969 N N . LEU B 1 430 ? -19.953 -23.547 -24.359 1 83.88 430 LEU B N 1
ATOM 7970 C CA . LEU B 1 430 ? -20.516 -22.469 -25.141 1 83.88 430 LEU B CA 1
ATOM 7971 C C . LEU B 1 430 ? -19.984 -22.484 -26.562 1 83.88 430 LEU B C 1
ATOM 7973 O O . LEU B 1 430 ? -20.547 -21.844 -27.453 1 83.88 430 LEU B O 1
ATOM 7977 N N . SER B 1 431 ? -18.922 -23.188 -26.781 1 87.12 431 SER B N 1
ATOM 7978 C CA . SER B 1 431 ? -18.359 -23.188 -28.125 1 87.12 431 SER B CA 1
ATOM 7979 C C . SER B 1 431 ? -19.281 -23.875 -29.125 1 87.12 431 SER B C 1
ATOM 7981 O O . SER B 1 431 ? -19.859 -24.922 -28.812 1 87.12 431 SER B O 1
ATOM 7983 N N . PRO B 1 432 ? -19.469 -23.234 -30.312 1 85.56 432 PRO B N 1
ATOM 7984 C CA . PRO B 1 432 ? -20.266 -23.891 -31.344 1 85.56 432 PRO B CA 1
ATOM 7985 C C . PRO B 1 432 ? -19.562 -25.078 -31.984 1 85.56 432 PRO B C 1
ATOM 7987 O O . PRO B 1 432 ? -20.203 -25.938 -32.594 1 85.56 432 PRO B O 1
ATOM 7990 N N . ASP B 1 433 ? -18.328 -25.188 -31.844 1 88.56 433 ASP B N 1
ATOM 7991 C CA . ASP B 1 433 ? -17.516 -26.25 -32.406 1 88.56 433 ASP B CA 1
ATOM 7992 C C . ASP B 1 433 ? -17.469 -27.469 -31.5 1 88.56 433 ASP B C 1
ATOM 7994 O O . ASP B 1 433 ? -16.906 -27.406 -30.406 1 88.56 433 ASP B O 1
ATOM 7998 N N . PHE B 1 434 ? -17.969 -28.594 -31.969 1 91.06 434 PHE B N 1
ATOM 7999 C CA . PHE B 1 434 ? -18.078 -29.797 -31.172 1 91.06 434 PHE B CA 1
ATOM 8000 C C . PHE B 1 434 ? -16.688 -30.328 -30.797 1 91.06 434 PHE B C 1
ATOM 8002 O O . PHE B 1 434 ? -16.5 -30.844 -29.688 1 91.06 434 PHE B O 1
ATOM 8009 N N . GLN B 1 435 ? -15.773 -30.266 -31.734 1 92.12 435 GLN B N 1
ATOM 8010 C CA . GLN B 1 435 ? -14.422 -30.75 -31.453 1 92.12 435 GLN B CA 1
ATOM 8011 C C . GLN B 1 435 ? -13.773 -29.938 -30.344 1 92.12 435 GLN B C 1
ATOM 8013 O O . GLN B 1 435 ? -13.086 -30.5 -29.484 1 92.12 435 GLN B O 1
ATOM 8018 N N . MET B 1 436 ? -14.008 -28.688 -30.344 1 91.88 436 MET B N 1
ATOM 8019 C CA . MET B 1 436 ? -13.484 -27.812 -29.312 1 91.88 436 MET B CA 1
ATOM 8020 C C . MET B 1 436 ? -14.117 -28.125 -27.953 1 91.88 436 MET B C 1
ATOM 8022 O O . MET B 1 436 ? -13.445 -28.109 -26.922 1 91.88 436 MET B O 1
ATOM 8026 N N . ARG B 1 437 ? -15.367 -28.422 -27.938 1 93.44 437 ARG B N 1
ATOM 8027 C CA . ARG B 1 437 ? -16.078 -28.75 -26.719 1 93.44 437 ARG B CA 1
ATOM 8028 C C . ARG B 1 437 ? -15.516 -30.016 -26.078 1 93.44 437 ARG B C 1
ATOM 8030 O O . ARG B 1 437 ? -15.266 -30.062 -24.875 1 93.44 437 ARG B O 1
ATOM 8037 N N . ASP B 1 438 ? -15.297 -30.969 -26.938 1 94.69 438 ASP B N 1
ATOM 8038 C CA . ASP B 1 438 ? -14.812 -32.25 -26.453 1 94.69 438 ASP B CA 1
ATOM 8039 C C . ASP B 1 438 ? -13.391 -32.125 -25.906 1 94.69 438 ASP B C 1
ATOM 8041 O O . ASP B 1 438 ? -13.078 -32.688 -24.844 1 94.69 438 ASP B O 1
ATOM 8045 N N . THR B 1 439 ? -12.57 -31.453 -26.641 1 96.06 439 THR B N 1
ATOM 8046 C CA . THR B 1 439 ? -11.195 -31.234 -26.188 1 96.06 439 THR B CA 1
ATOM 8047 C C . THR B 1 439 ? -11.188 -30.484 -24.859 1 96.06 439 THR B C 1
ATOM 8049 O O . THR B 1 439 ? -10.438 -30.828 -23.953 1 96.06 439 THR B O 1
ATOM 8052 N N . ALA B 1 440 ? -11.992 -29.438 -24.781 1 96.56 440 ALA B N 1
ATOM 8053 C CA . ALA B 1 440 ? -12.062 -28.609 -23.578 1 96.56 440 ALA B CA 1
ATOM 8054 C C . ALA B 1 440 ? -12.508 -29.438 -22.375 1 96.56 440 ALA B C 1
ATOM 8056 O O . ALA B 1 440 ? -12.016 -29.234 -21.25 1 96.56 440 ALA B O 1
ATOM 8057 N N . ARG B 1 441 ? -13.43 -30.359 -22.562 1 95.62 441 ARG B N 1
ATOM 8058 C CA . ARG B 1 441 ? -13.906 -31.219 -21.484 1 95.62 441 ARG B CA 1
ATOM 8059 C C . ARG B 1 441 ? -12.781 -32.094 -20.953 1 95.62 441 ARG B C 1
ATOM 8061 O O . ARG B 1 441 ? -12.648 -32.281 -19.75 1 95.62 441 ARG B O 1
ATOM 8068 N N . ARG B 1 442 ? -12.031 -32.594 -21.844 1 97.31 442 ARG B N 1
ATOM 8069 C CA . ARG B 1 442 ? -10.906 -33.438 -21.438 1 97.31 442 ARG B CA 1
ATOM 8070 C C . ARG B 1 442 ? -9.867 -32.625 -20.672 1 97.31 442 ARG B C 1
ATOM 8072 O O . ARG B 1 442 ? -9.312 -33.094 -19.672 1 97.31 442 ARG B O 1
ATOM 8079 N N . GLN B 1 443 ? -9.586 -31.484 -21.203 1 98 443 GLN B N 1
ATOM 8080 C CA . GLN B 1 443 ? -8.609 -30.625 -20.531 1 98 443 GLN B CA 1
ATOM 8081 C C . GLN B 1 443 ? -9.102 -30.203 -19.141 1 98 443 GLN B C 1
ATOM 8083 O O . GLN B 1 443 ? -8.297 -30.062 -18.219 1 98 443 GLN B O 1
ATOM 8088 N N . LEU B 1 444 ? -10.352 -29.953 -19 1 96.5 444 LEU B N 1
ATOM 8089 C CA . LEU B 1 444 ? -10.938 -29.625 -17.703 1 96.5 444 LEU B CA 1
ATOM 8090 C C . LEU B 1 444 ? -10.695 -30.734 -16.688 1 96.5 444 LEU B C 1
ATOM 8092 O O . LEU B 1 444 ? -10.414 -30.469 -15.516 1 96.5 444 LEU B O 1
ATOM 8096 N N . GLU B 1 445 ? -10.789 -31.906 -17.125 1 96.56 445 GLU B N 1
ATOM 8097 C CA . GLU B 1 445 ? -10.539 -33.062 -16.266 1 96.56 445 GLU B CA 1
ATOM 8098 C C . GLU B 1 445 ? -9.078 -33.125 -15.828 1 96.56 445 GLU B C 1
ATOM 8100 O O . GLU B 1 445 ? -8.781 -33.375 -14.664 1 96.56 445 GLU B O 1
ATOM 8105 N N . ILE B 1 446 ? -8.219 -32.906 -16.781 1 97.56 446 ILE B N 1
ATOM 8106 C CA . ILE B 1 446 ? -6.793 -32.938 -16.484 1 97.56 446 ILE B CA 1
ATOM 8107 C C . ILE B 1 446 ? -6.469 -31.859 -15.453 1 97.56 446 ILE B C 1
ATOM 8109 O O . ILE B 1 446 ? -5.758 -32.125 -14.477 1 97.56 446 ILE B O 1
ATOM 8113 N N . CYS B 1 447 ? -6.977 -30.672 -15.656 1 98.25 447 CYS B N 1
ATOM 8114 C CA . CYS B 1 447 ? -6.723 -29.562 -14.742 1 98.25 447 CYS B CA 1
ATOM 8115 C C . CYS B 1 447 ? -7.336 -29.828 -13.375 1 98.25 447 CYS B C 1
ATOM 8117 O O . CYS B 1 447 ? -6.762 -29.469 -12.344 1 98.25 447 CYS B O 1
ATOM 8119 N N . SER B 1 448 ? -8.508 -30.484 -13.352 1 97.5 448 SER B N 1
ATOM 8120 C CA . SER B 1 448 ? -9.148 -30.812 -12.086 1 97.5 448 SER B CA 1
ATOM 8121 C C . SER B 1 448 ? -8.297 -31.797 -11.273 1 97.5 448 SER B C 1
ATOM 8123 O O . SER B 1 448 ? -8.156 -31.641 -10.062 1 97.5 448 SER B O 1
ATOM 8125 N N . GLN B 1 449 ? -7.758 -32.719 -11.953 1 97.25 449 GLN B N 1
ATOM 8126 C CA . GLN B 1 449 ? -6.867 -33.688 -11.289 1 97.25 449 GLN B CA 1
ATOM 8127 C C . GLN B 1 449 ? -5.609 -33 -10.781 1 97.25 449 GLN B C 1
ATOM 8129 O O . GLN B 1 449 ? -5.133 -33.281 -9.68 1 97.25 449 GLN B O 1
ATOM 8134 N N . ALA B 1 450 ? -5.098 -32.125 -11.617 1 98 450 ALA B N 1
ATOM 8135 C CA . ALA B 1 450 ? -3.91 -31.375 -11.227 1 98 450 ALA B CA 1
ATOM 8136 C C . ALA B 1 450 ? -4.168 -30.562 -9.969 1 98 450 ALA B C 1
ATOM 8138 O O . ALA B 1 450 ? -3.352 -30.562 -9.039 1 98 450 ALA B O 1
ATOM 8139 N N . LEU B 1 451 ? -5.301 -29.828 -9.914 1 97.56 451 LEU B N 1
ATOM 8140 C CA . LEU B 1 451 ? -5.633 -29.031 -8.734 1 97.56 451 LEU B CA 1
ATOM 8141 C C . LEU B 1 451 ? -5.84 -29.938 -7.516 1 97.56 451 LEU B C 1
ATOM 8143 O O . LEU B 1 451 ? -5.52 -29.531 -6.391 1 97.56 451 LEU B O 1
ATOM 8147 N N . GLY B 1 452 ? -6.359 -31.141 -7.734 1 96.5 452 GLY B N 1
ATOM 8148 C CA . GLY B 1 452 ? -6.461 -32.094 -6.648 1 96.5 452 GLY B CA 1
ATOM 8149 C C . GLY B 1 452 ? -5.117 -32.469 -6.059 1 96.5 452 GLY B C 1
ATOM 8150 O O . GLY B 1 452 ? -4.977 -32.594 -4.836 1 96.5 452 GLY B O 1
ATOM 8151 N N . GLU B 1 453 ? -4.152 -32.688 -6.914 1 96.38 453 GLU B N 1
ATOM 8152 C CA . GLU B 1 453 ? -2.801 -33.031 -6.469 1 96.38 453 GLU B CA 1
ATOM 8153 C C . GLU B 1 453 ? -2.158 -31.844 -5.742 1 96.38 453 GLU B C 1
ATOM 8155 O O . GLU B 1 453 ? -1.557 -32 -4.68 1 96.38 453 GLU B O 1
ATOM 8160 N N . ILE B 1 454 ? -2.336 -30.656 -6.281 1 97.31 454 ILE B N 1
ATOM 8161 C CA . ILE B 1 454 ? -1.767 -29.453 -5.711 1 97.31 454 ILE B CA 1
ATOM 8162 C C . ILE B 1 454 ? -2.469 -29.125 -4.395 1 97.31 454 ILE B C 1
ATOM 8164 O O . ILE B 1 454 ? -1.854 -28.578 -3.473 1 97.31 454 ILE B O 1
ATOM 8168 N N . GLY B 1 455 ? -3.758 -29.516 -4.301 1 95.5 455 GLY B N 1
ATOM 8169 C CA . GLY B 1 455 ? -4.594 -29.219 -3.148 1 95.5 455 GLY B CA 1
ATOM 8170 C C . GLY B 1 455 ? -4.113 -29.906 -1.879 1 95.5 455 GLY B C 1
ATOM 8171 O O . GLY B 1 455 ? -4.523 -29.531 -0.777 1 95.5 455 GLY B O 1
ATOM 8172 N N . GLN B 1 456 ? -3.193 -30.812 -2.014 1 91.75 456 GLN B N 1
ATOM 8173 C CA . GLN B 1 456 ? -2.584 -31.422 -0.84 1 91.75 456 GLN B CA 1
ATOM 8174 C C . GLN B 1 456 ? -1.688 -30.438 -0.101 1 91.75 456 GLN B C 1
ATOM 8176 O O . GLN B 1 456 ? -1.498 -30.547 1.111 1 91.75 456 GLN B O 1
ATOM 8181 N N . ALA B 1 457 ? -1.174 -29.516 -0.896 1 92.12 457 ALA B N 1
ATOM 8182 C CA . ALA B 1 457 ? -0.286 -28.516 -0.321 1 92.12 457 ALA B CA 1
ATOM 8183 C C . ALA B 1 457 ? -1.004 -27.172 -0.163 1 92.12 457 ALA B C 1
ATOM 8185 O O . ALA B 1 457 ? -0.871 -26.5 0.868 1 92.12 457 ALA B O 1
ATOM 8186 N N . TYR B 1 458 ? -1.756 -26.781 -1.15 1 95.56 458 TYR B N 1
ATOM 8187 C CA . TYR B 1 458 ? -2.336 -25.438 -1.207 1 95.56 458 TYR B CA 1
ATOM 8188 C C . TYR B 1 458 ? -3.854 -25.5 -1.08 1 95.56 458 TYR B C 1
ATOM 8190 O O . TYR B 1 458 ? -4.535 -26.062 -1.945 1 95.56 458 TYR B O 1
ATOM 8198 N N . LYS B 1 459 ? -4.43 -24.812 -0.122 1 92.62 459 LYS B N 1
ATOM 8199 C CA . LYS B 1 459 ? -5.875 -24.812 0.083 1 92.62 459 LYS B CA 1
ATOM 8200 C C . LYS B 1 459 ? -6.586 -24.047 -1.029 1 92.62 459 LYS B C 1
ATOM 8202 O O . LYS B 1 459 ? -7.73 -24.344 -1.367 1 92.62 459 LYS B O 1
ATOM 8207 N N . ASN B 1 460 ? -5.926 -23.047 -1.59 1 92.88 460 ASN B N 1
ATOM 8208 C CA . ASN B 1 460 ? -6.562 -22.266 -2.641 1 92.88 460 ASN B CA 1
ATOM 8209 C C . ASN B 1 460 ? -6.758 -23.078 -3.914 1 92.88 460 ASN B C 1
ATOM 8211 O O . ASN B 1 460 ? -7.574 -22.734 -4.766 1 92.88 460 ASN B O 1
ATOM 8215 N N . ALA B 1 461 ? -6.016 -24.172 -4.082 1 96.06 461 ALA B N 1
ATOM 8216 C CA . ALA B 1 461 ? -6.262 -25.078 -5.199 1 96.06 461 ALA B CA 1
ATOM 8217 C C . ALA B 1 461 ? -7.613 -25.766 -5.055 1 96.06 461 ALA B C 1
ATOM 8219 O O . ALA B 1 461 ? -8.344 -25.922 -6.039 1 96.06 461 ALA B O 1
ATOM 8220 N N . LEU B 1 462 ? -7.926 -26.125 -3.895 1 93.69 462 LEU B N 1
ATOM 8221 C CA . LEU B 1 462 ? -9.211 -26.75 -3.627 1 93.69 462 LEU B CA 1
ATOM 8222 C C . LEU B 1 462 ? -10.352 -25.766 -3.816 1 93.69 462 LEU B C 1
ATOM 8224 O O . LEU B 1 462 ? -11.422 -26.125 -4.324 1 93.69 462 LEU B O 1
ATOM 8228 N N . ARG B 1 463 ? -10.117 -24.578 -3.395 1 89.19 463 ARG B N 1
ATOM 8229 C CA . ARG B 1 463 ? -11.109 -23.531 -3.625 1 89.19 463 ARG B CA 1
ATOM 8230 C C . ARG B 1 463 ? -11.375 -23.344 -5.113 1 89.19 463 ARG B C 1
ATOM 8232 O O . ARG B 1 463 ? -12.523 -23.172 -5.535 1 89.19 463 ARG B O 1
ATOM 8239 N N . ALA B 1 464 ? -10.32 -23.281 -5.902 1 91.94 464 ALA B N 1
ATOM 8240 C CA . ALA B 1 464 ? -10.469 -23.141 -7.348 1 91.94 464 ALA B CA 1
ATOM 8241 C C . ALA B 1 464 ? -11.305 -24.266 -7.934 1 91.94 464 ALA B C 1
ATOM 8243 O O . ALA B 1 464 ? -12.156 -24.047 -8.789 1 91.94 464 ALA B O 1
ATOM 8244 N N . LEU B 1 465 ? -11.062 -25.484 -7.422 1 92.56 465 LEU B N 1
ATOM 8245 C CA . LEU B 1 465 ? -11.82 -26.641 -7.875 1 92.56 465 LEU B CA 1
ATOM 8246 C C . LEU B 1 465 ? -13.297 -26.5 -7.527 1 92.56 465 LEU B C 1
ATOM 8248 O O . LEU B 1 465 ? -14.172 -26.828 -8.336 1 92.56 465 LEU B O 1
ATOM 8252 N N . GLU B 1 466 ? -13.531 -26 -6.422 1 88.75 466 GLU B N 1
ATOM 8253 C CA . GLU B 1 466 ? -14.906 -25.797 -5.984 1 88.75 466 GLU B CA 1
ATOM 8254 C C . GLU B 1 466 ? -15.625 -24.766 -6.84 1 88.75 466 GLU B C 1
ATOM 8256 O O . GLU B 1 466 ? -16.797 -24.938 -7.195 1 88.75 466 GLU B O 1
ATOM 8261 N N . VAL B 1 467 ? -14.961 -23.703 -7.105 1 86.75 467 VAL B N 1
ATOM 8262 C CA . VAL B 1 467 ? -15.547 -22.625 -7.902 1 86.75 467 VAL B CA 1
ATOM 8263 C C . VAL B 1 467 ? -15.859 -23.141 -9.305 1 86.75 467 VAL B C 1
ATOM 8265 O O . VAL B 1 467 ? -16.953 -22.891 -9.836 1 86.75 467 VAL B O 1
ATOM 8268 N N . ILE B 1 468 ? -14.977 -23.859 -9.883 1 90.69 468 ILE B N 1
ATOM 8269 C CA . ILE B 1 468 ? -15.164 -24.391 -11.234 1 90.69 468 ILE B CA 1
ATOM 8270 C C . ILE B 1 468 ? -16.312 -25.391 -11.25 1 90.69 468 ILE B C 1
ATOM 8272 O O . ILE B 1 468 ? -17.125 -25.406 -12.188 1 90.69 468 ILE B O 1
ATOM 8276 N N . THR B 1 469 ? -16.375 -26.172 -10.234 1 88.75 469 THR B N 1
ATOM 8277 C CA . THR B 1 469 ? -17.453 -27.141 -10.141 1 88.75 469 THR B CA 1
ATOM 8278 C C . THR B 1 469 ? -18.812 -26.453 -10.016 1 88.75 469 THR B C 1
ATOM 8280 O O . THR B 1 469 ? -19.797 -26.891 -10.602 1 88.75 469 THR B O 1
ATOM 8283 N N . SER B 1 470 ? -18.797 -25.406 -9.266 1 84.62 470 SER B N 1
ATOM 8284 C CA . SER B 1 470 ? -20.016 -24.625 -9.117 1 84.62 470 SER B CA 1
ATOM 8285 C C . SER B 1 470 ? -20.453 -24.016 -10.445 1 84.62 470 SER B C 1
ATOM 8287 O O . SER B 1 470 ? -21.641 -23.969 -10.766 1 84.62 470 SER B O 1
ATOM 8289 N N . ILE B 1 471 ? -19.516 -23.5 -11.18 1 83.94 471 ILE B N 1
ATOM 8290 C CA . ILE B 1 471 ? -19.797 -22.891 -12.477 1 83.94 471 ILE B CA 1
ATOM 8291 C C . ILE B 1 471 ? -20.312 -23.953 -13.438 1 83.94 471 ILE B C 1
ATOM 8293 O O . ILE B 1 471 ? -21.297 -23.719 -14.164 1 83.94 471 ILE B O 1
ATOM 8297 N N . LYS B 1 472 ? -19.719 -25.062 -13.422 1 86.69 472 LYS B N 1
ATOM 8298 C CA . LYS B 1 472 ? -20.141 -26.172 -14.281 1 86.69 472 LYS B CA 1
ATOM 8299 C C . LYS B 1 472 ? -21.578 -26.594 -13.969 1 86.69 472 LYS B C 1
ATOM 8301 O O . LYS B 1 472 ? -22.375 -26.828 -14.875 1 86.69 472 LYS B O 1
ATOM 8306 N N . SER B 1 473 ? -21.875 -26.656 -12.727 1 85.69 473 SER B N 1
ATOM 8307 C CA . SER B 1 473 ? -23.203 -27.078 -12.305 1 85.69 473 SER B CA 1
ATOM 8308 C C . SER B 1 473 ? -24.266 -26.062 -12.75 1 85.69 473 SER B C 1
ATOM 8310 O O . SER B 1 473 ? -25.359 -26.453 -13.156 1 85.69 473 SER B O 1
ATOM 8312 N N . GLU B 1 474 ? -23.922 -24.875 -12.648 1 82.88 474 GLU B N 1
ATOM 8313 C CA . GLU B 1 474 ? -24.859 -23.828 -13.07 1 82.88 474 GLU B CA 1
ATOM 8314 C C . GLU B 1 474 ? -25.078 -23.875 -14.578 1 82.88 474 GLU B C 1
ATOM 8316 O O . GLU B 1 474 ? -26.203 -23.688 -15.047 1 82.88 474 GLU B O 1
ATOM 8321 N N . LEU B 1 475 ? -24.016 -24.078 -15.312 1 83.5 475 LEU B N 1
ATOM 8322 C CA . LEU B 1 475 ? -24.125 -24.141 -16.766 1 83.5 475 LEU B CA 1
ATOM 8323 C C . LEU B 1 475 ? -24.922 -25.375 -17.188 1 83.5 475 LEU B C 1
ATOM 8325 O O . LEU B 1 475 ? -25.688 -25.328 -18.156 1 83.5 475 LEU B O 1
ATOM 8329 N N . LEU B 1 476 ? -24.812 -26.391 -16.438 1 83.62 476 LEU B N 1
ATOM 8330 C CA . LEU B 1 476 ? -25.562 -27.625 -16.719 1 83.62 476 LEU B CA 1
ATOM 8331 C C . LEU B 1 476 ? -27.047 -27.438 -16.406 1 83.62 476 LEU B C 1
ATOM 8333 O O . LEU B 1 476 ? -27.906 -27.938 -17.141 1 83.62 476 LEU B O 1
ATOM 8337 N N . ARG B 1 477 ? -27.312 -26.75 -15.367 1 82.94 477 ARG B N 1
ATOM 8338 C CA . ARG B 1 477 ? -28.688 -26.469 -15.016 1 82.94 477 ARG B CA 1
ATOM 8339 C C . ARG B 1 477 ? -29.375 -25.609 -16.078 1 82.94 477 ARG B C 1
ATOM 8341 O O . ARG B 1 477 ? -30.531 -25.828 -16.406 1 82.94 477 ARG B O 1
ATOM 8348 N N . HIS B 1 478 ? -28.656 -24.734 -16.531 1 79.81 478 HIS B N 1
ATOM 8349 C CA . HIS B 1 478 ? -29.188 -23.875 -17.578 1 79.81 478 HIS B CA 1
ATOM 8350 C C . HIS B 1 478 ? -29.453 -24.641 -18.859 1 79.81 478 HIS B C 1
ATOM 8352 O O . HIS B 1 478 ? -30.453 -24.406 -19.547 1 79.81 478 HIS B O 1
ATOM 8358 N N . GLN B 1 479 ? -28.578 -25.5 -19.219 1 78.56 479 GLN B N 1
ATOM 8359 C CA . GLN B 1 479 ? -28.734 -26.312 -20.406 1 78.56 479 GLN B CA 1
ATOM 8360 C C . GLN B 1 479 ? -29.953 -27.234 -20.281 1 78.56 479 GLN B C 1
ATOM 8362 O O . GLN B 1 479 ? -30.672 -27.453 -21.266 1 78.56 479 GLN B O 1
ATOM 8367 N N . ARG B 1 480 ? -30.203 -27.719 -19.109 1 78.31 480 ARG B N 1
ATOM 8368 C CA . ARG B 1 480 ? -31.328 -28.609 -18.875 1 78.31 480 ARG B CA 1
ATOM 8369 C C . ARG B 1 480 ? -32.656 -27.844 -18.953 1 78.31 480 ARG B C 1
ATOM 8371 O O . ARG B 1 480 ? -33.656 -28.344 -19.469 1 78.31 480 ARG B O 1
ATOM 8378 N N . ARG B 1 481 ? -32.688 -26.719 -18.406 1 73 481 ARG B N 1
ATOM 8379 C CA . ARG B 1 481 ? -33.875 -25.891 -18.453 1 73 481 ARG B CA 1
ATOM 8380 C C . ARG B 1 481 ? -34.219 -25.516 -19.891 1 73 481 ARG B C 1
ATOM 8382 O O . ARG B 1 481 ? -35.406 -25.484 -20.266 1 73 481 ARG B O 1
ATOM 8389 N N . GLU B 1 482 ? -33.25 -25.219 -20.656 1 69.19 482 GLU B N 1
ATOM 8390 C CA . GLU B 1 482 ? -33.469 -24.906 -22.062 1 69.19 482 GLU B CA 1
ATOM 8391 C C . GLU B 1 482 ? -33.969 -26.125 -22.844 1 69.19 482 GLU B C 1
ATOM 8393 O O . GLU B 1 482 ? -34.781 -26 -23.75 1 69.19 482 GLU B O 1
ATOM 8398 N N . SER B 1 483 ? -33.531 -27.281 -22.5 1 67.19 483 SER B N 1
ATOM 8399 C CA . SER B 1 483 ? -33.969 -28.5 -23.172 1 67.19 483 SER B CA 1
ATOM 8400 C C . SER B 1 483 ? -35.375 -28.891 -22.766 1 67.19 483 SER B C 1
ATOM 8402 O O . SER B 1 483 ? -36.156 -29.391 -23.594 1 67.19 483 SER B O 1
ATOM 8404 N N . THR B 1 484 ? -35.781 -28.781 -21.547 1 62.31 484 THR B N 1
ATOM 8405 C CA . THR B 1 484 ? -37.125 -29.141 -21.094 1 62.31 484 THR B CA 1
ATOM 8406 C C . THR B 1 484 ? -38.125 -28.125 -21.609 1 62.31 484 THR B C 1
ATOM 8408 O O . THR B 1 484 ? -39.312 -28.453 -21.781 1 62.31 484 THR B O 1
ATOM 8411 N N . SER B 1 485 ? -37.75 -26.859 -21.484 1 52.22 485 SER B N 1
ATOM 8412 C CA . SER B 1 485 ? -38.75 -25.906 -21.953 1 52.22 485 SER B CA 1
ATOM 8413 C C . SER B 1 485 ? -38.938 -26.016 -23.469 1 52.22 485 SER B C 1
ATOM 8415 O O . SER B 1 485 ? -39.844 -25.391 -24.016 1 52.22 485 SER B O 1
ATOM 8417 N N . GLY B 1 486 ? -38.969 -27.234 -24.234 1 45.56 486 GLY B N 1
ATOM 8418 C CA . GLY B 1 486 ? -39.25 -27.422 -25.641 1 45.56 486 GLY B CA 1
ATOM 8419 C C . GLY B 1 486 ? -39.062 -26.172 -26.484 1 45.56 486 GLY B C 1
ATOM 8420 O O . GLY B 1 486 ? -39.344 -26.172 -27.672 1 45.56 486 GLY B O 1
ATOM 8421 N N . LEU B 1 487 ? -39.531 -24.906 -26.109 1 34.75 487 LEU B N 1
ATOM 8422 C CA . LEU B 1 487 ? -39.438 -23.656 -26.844 1 34.75 487 LEU B CA 1
ATOM 8423 C C . LEU B 1 487 ? -37.969 -23.312 -27.125 1 34.75 487 LEU B C 1
ATOM 8425 O O . LEU B 1 487 ? -37.125 -23.422 -26.234 1 34.75 487 LEU B O 1
ATOM 8429 N N . SER B 1 488 ? -37.562 -23.469 -28.484 1 33.38 488 SER B N 1
ATOM 8430 C CA . SER B 1 488 ? -36.375 -22.891 -29.078 1 33.38 488 SER B CA 1
ATOM 8431 C C . SER B 1 488 ? -36.031 -21.547 -28.469 1 33.38 488 SER B C 1
ATOM 8433 O O . SER B 1 488 ? -36.594 -20.516 -28.859 1 33.38 488 SER B O 1
ATOM 8435 N N . ILE B 1 489 ? -36.188 -21.328 -27.25 1 28.31 489 ILE B N 1
ATOM 8436 C CA . ILE B 1 489 ? -35.812 -20 -26.797 1 28.31 489 ILE B CA 1
ATOM 8437 C C . ILE B 1 489 ? -34.375 -19.703 -27.25 1 28.31 489 ILE B C 1
ATOM 8439 O O . ILE B 1 489 ? -33.406 -20.266 -26.719 1 28.31 489 ILE B O 1
ATOM 8443 N N . ILE B 1 490 ? -34.188 -19.562 -28.516 1 29.39 490 ILE B N 1
ATOM 8444 C CA . ILE B 1 490 ? -33.031 -18.891 -29.109 1 29.39 490 ILE B CA 1
ATOM 8445 C C . ILE B 1 490 ? -32.594 -17.75 -28.203 1 29.39 490 ILE B C 1
ATOM 8447 O O . ILE B 1 490 ? -31.406 -17.406 -28.156 1 29.39 490 ILE B O 1
ATOM 8451 N N . GLY B 1 491 ? -33.531 -16.766 -27.859 1 27.69 491 GLY B N 1
ATOM 8452 C CA . GLY B 1 491 ? -33.281 -15.367 -27.516 1 27.69 491 GLY B CA 1
ATOM 8453 C C . GLY B 1 491 ? -32.719 -15.18 -26.141 1 27.69 491 GLY B C 1
ATOM 8454 O O . GLY B 1 491 ? -32.469 -14.055 -25.703 1 27.69 491 GLY B O 1
ATOM 8455 N N . GLN B 1 492 ? -33.219 -16 -25.219 1 27.31 492 GLN B N 1
ATOM 8456 C CA . GLN B 1 492 ? -32.875 -15.5 -23.891 1 27.31 492 GLN B CA 1
ATOM 8457 C C . GLN B 1 492 ? -31.391 -15.656 -23.594 1 27.31 492 GLN B C 1
ATOM 8459 O O . GLN B 1 492 ? -30.984 -16.578 -22.891 1 27.31 492 GLN B O 1
ATOM 8464 N N . SER B 1 493 ? -30.625 -15.508 -24.562 1 29.34 493 SER B N 1
ATOM 8465 C CA . SER B 1 493 ? -29.203 -15.211 -24.438 1 29.34 493 SER B CA 1
ATOM 8466 C C . SER B 1 493 ? -28.922 -14.281 -23.25 1 29.34 493 SER B C 1
ATOM 8468 O O . SER B 1 493 ? -27.781 -13.93 -22.984 1 29.34 493 SER B O 1
ATOM 8470 N N . ASN B 1 494 ? -30.078 -13.75 -22.75 1 30.45 494 ASN B N 1
ATOM 8471 C CA . ASN B 1 494 ? -29.875 -12.703 -21.75 1 30.45 494 ASN B CA 1
ATOM 8472 C C . ASN B 1 494 ? -29.344 -13.281 -20.438 1 30.45 494 ASN B C 1
ATOM 8474 O O . ASN B 1 494 ? -28.641 -12.594 -19.703 1 30.45 494 ASN B O 1
ATOM 8478 N N . SER B 1 495 ? -30.078 -14.531 -20.094 1 32.28 495 SER B N 1
ATOM 8479 C CA . SER B 1 495 ? -29.719 -15.008 -18.75 1 32.28 495 SER B CA 1
ATOM 8480 C C . SER B 1 495 ? -28.297 -15.57 -18.734 1 32.28 495 SER B C 1
ATOM 8482 O O . SER B 1 495 ? -27.578 -15.406 -17.75 1 32.28 495 SER B O 1
ATOM 8484 N N . ILE B 1 496 ? -28.109 -16.516 -19.734 1 32.88 496 ILE B N 1
ATOM 8485 C CA . ILE B 1 496 ? -26.766 -17.062 -19.844 1 32.88 496 ILE B CA 1
ATOM 8486 C C . ILE B 1 496 ? -25.781 -15.922 -20.141 1 32.88 496 ILE B C 1
ATOM 8488 O O . ILE B 1 496 ? -24.609 -15.984 -19.734 1 32.88 496 ILE B O 1
ATOM 8492 N N . SER B 1 497 ? -26.297 -15.016 -21.094 1 32.12 497 SER B N 1
ATOM 8493 C CA . SER B 1 497 ? -25.531 -13.797 -21.281 1 32.12 497 SER B CA 1
ATOM 8494 C C . SER B 1 497 ? -25.281 -13.078 -19.969 1 32.12 497 SER B C 1
ATOM 8496 O O . SER B 1 497 ? -24.25 -12.414 -19.797 1 32.12 497 SER B O 1
ATOM 8498 N N . SER B 1 498 ? -26.422 -13.117 -19.156 1 34.19 498 SER B N 1
ATOM 8499 C CA . SER B 1 498 ? -26.234 -12.555 -17.828 1 34.19 498 SER B CA 1
ATOM 8500 C C . SER B 1 498 ? -25.25 -13.391 -17.016 1 34.19 498 SER B C 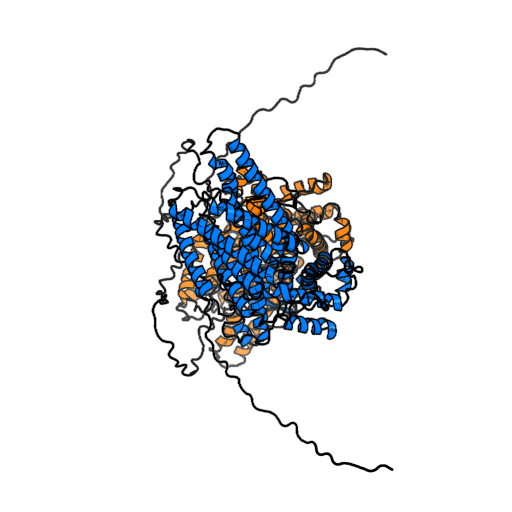1
ATOM 8502 O O . SER B 1 498 ? -24.453 -12.844 -16.25 1 34.19 498 SER B O 1
ATOM 8504 N N . MET B 1 499 ? -25.547 -14.75 -17.125 1 32.72 499 MET B N 1
ATOM 8505 C CA . MET B 1 499 ? -24.625 -15.641 -16.422 1 32.72 499 MET B CA 1
ATOM 8506 C C . MET B 1 499 ? -23.25 -15.617 -17.078 1 32.72 499 MET B C 1
ATOM 8508 O O . MET B 1 499 ? -22.219 -15.633 -16.391 1 32.72 499 MET B O 1
ATOM 8512 N N . ILE B 1 500 ? -23.344 -15.922 -18.438 1 35.72 500 ILE B N 1
ATOM 8513 C CA . ILE B 1 500 ? -22.109 -15.781 -19.234 1 35.72 500 ILE B CA 1
ATOM 8514 C C . ILE B 1 500 ? -21.672 -14.328 -19.234 1 35.72 500 ILE B C 1
ATOM 8516 O O . ILE B 1 500 ? -20.469 -14.039 -19.312 1 35.72 500 ILE B O 1
ATOM 8520 N N . ALA B 1 501 ? -22.672 -13.336 -19.469 1 31.95 501 ALA B N 1
ATOM 8521 C CA . ALA B 1 501 ? -22.438 -11.922 -19.172 1 31.95 501 ALA B CA 1
ATOM 8522 C C . ALA B 1 501 ? -21.875 -11.734 -17.766 1 31.95 501 ALA B C 1
ATOM 8524 O O . ALA B 1 501 ? -21.516 -10.625 -17.391 1 31.95 501 ALA B O 1
ATOM 8525 N N . LEU B 1 502 ? -22.219 -12.586 -16.891 1 30.94 502 LEU B N 1
ATOM 8526 C CA . LEU B 1 502 ? -21.734 -12.664 -15.523 1 30.94 502 LEU B CA 1
ATOM 8527 C C . LEU B 1 502 ? -20.203 -12.719 -15.5 1 30.94 502 LEU B C 1
ATOM 8529 O O . LEU B 1 502 ? -19.578 -12.18 -14.586 1 30.94 502 LEU B O 1
ATOM 8533 N N . GLY B 1 503 ? -19.688 -13.695 -16.203 1 31.3 503 GLY B N 1
ATOM 8534 C CA . GLY B 1 503 ? -18.281 -13.5 -16.469 1 31.3 503 GLY B CA 1
ATOM 8535 C C . GLY B 1 503 ? -17.969 -12.211 -17.203 1 31.3 503 GLY B C 1
ATOM 8536 O O . GLY B 1 503 ? -16.812 -11.898 -17.469 1 31.3 503 GLY B O 1
ATOM 8537 N N . GLN B 1 504 ? -18.703 -11.883 -18.266 1 29.14 504 GLN B N 1
ATOM 8538 C CA . GLN B 1 504 ? -18.594 -10.688 -19.094 1 29.14 504 GLN B CA 1
ATOM 8539 C C . GLN B 1 504 ? -18.859 -9.422 -18.281 1 29.14 504 GLN B C 1
ATOM 8541 O O . GLN B 1 504 ? -19.672 -9.438 -17.359 1 29.14 504 GLN B O 1
ATOM 8546 N N . ILE B 1 505 ? -18.062 -8.516 -18.438 1 27.88 505 ILE B N 1
ATOM 8547 C CA . ILE B 1 505 ? -18.312 -7.105 -18.141 1 27.88 505 ILE B CA 1
ATOM 8548 C C . ILE B 1 505 ? -19.75 -6.746 -18.562 1 27.88 505 ILE B C 1
ATOM 8550 O O . ILE B 1 505 ? -20.078 -6.809 -19.75 1 27.88 505 ILE B O 1
ATOM 8554 N N . GLN B 1 506 ? -20.844 -7.207 -17.953 1 28.25 506 GLN B N 1
ATOM 8555 C CA . GLN B 1 506 ? -22.078 -6.539 -18.375 1 28.25 506 GLN B CA 1
ATOM 8556 C C . GLN B 1 506 ? -21.781 -5.152 -18.938 1 28.25 506 GLN B C 1
ATOM 8558 O O . GLN B 1 506 ? -21.359 -4.258 -18.203 1 28.25 506 GLN B O 1
ATOM 8563 N N . SER B 1 507 ? -21.484 -5.023 -20.125 1 26.38 507 SER B N 1
ATOM 8564 C CA . SER B 1 507 ? -21.641 -3.824 -20.953 1 26.38 507 SER B CA 1
ATOM 8565 C C . SER B 1 507 ? -23.047 -3.252 -20.828 1 26.38 507 SER B C 1
ATOM 8567 O O . SER B 1 507 ? -23.984 -3.756 -21.453 1 26.38 507 SER B O 1
ATOM 8569 N N . GLY B 1 508 ? -23.703 -3.074 -19.719 1 27.28 508 GLY B N 1
ATOM 8570 C CA . GLY B 1 508 ? -24.859 -2.182 -19.734 1 27.28 508 GLY B CA 1
ATOM 8571 C C . GLY B 1 508 ? -24.75 -1.085 -20.766 1 27.28 508 GLY B C 1
ATOM 8572 O O . GLY B 1 508 ? -25.469 -0.087 -20.703 1 27.28 508 GLY B O 1
ATOM 8573 N N . ILE B 1 509 ? -23.844 -1.006 -21.656 1 25.2 509 ILE B N 1
ATOM 8574 C CA . ILE B 1 509 ? -24.094 -0.101 -22.781 1 25.2 509 ILE B CA 1
ATOM 8575 C C . ILE B 1 509 ? -25.344 -0.541 -23.531 1 25.2 509 ILE B C 1
ATOM 8577 O O . ILE B 1 509 ? -26.094 0.295 -24.047 1 25.2 509 ILE B O 1
ATOM 8581 N N . PHE B 1 510 ? -25.562 -1.817 -23.875 1 25.39 510 PHE B N 1
ATOM 8582 C CA . PHE B 1 510 ? -26.484 -1.925 -25 1 25.39 510 PHE B CA 1
ATOM 8583 C C . PHE B 1 510 ? -27.938 -1.865 -24.5 1 25.39 510 PHE B C 1
ATOM 8585 O O . PHE B 1 510 ? -28.766 -1.172 -25.094 1 25.39 510 PHE B O 1
ATOM 8592 N N . GLY B 1 511 ? -28.562 -2.814 -23.984 1 23.84 511 GLY B N 1
ATOM 8593 C CA . GLY B 1 511 ? -30 -2.91 -24.203 1 23.84 511 GLY B CA 1
ATOM 8594 C C . GLY B 1 511 ? -30.812 -2.023 -23.281 1 23.84 511 GLY B C 1
ATOM 8595 O O . GLY B 1 511 ? -31.516 -2.518 -22.406 1 23.84 511 GLY B O 1
ATOM 8596 N N . ALA B 1 512 ? -30.281 -0.818 -22.953 1 22.73 512 ALA B N 1
ATOM 8597 C CA . ALA B 1 512 ? -31.281 -0.008 -22.266 1 22.73 512 ALA B CA 1
ATOM 8598 C C . ALA B 1 512 ? -32.5 0.211 -23.141 1 22.73 512 ALA B C 1
ATOM 8600 O O . ALA B 1 512 ? -32.375 0.62 -24.297 1 22.73 512 ALA B O 1
ATOM 8601 N N . GLU B 1 513 ? -33.531 -0.488 -23.031 1 22.19 513 GLU B N 1
ATOM 8602 C CA . GLU B 1 513 ? -34.812 0.043 -23.547 1 22.19 513 GLU B CA 1
ATOM 8603 C C . GLU B 1 513 ? -34.938 1.533 -23.25 1 22.19 513 GLU B C 1
ATOM 8605 O O . GLU B 1 513 ? -34.531 1.999 -22.188 1 22.19 513 GLU B O 1
ATOM 8610 N N . PRO B 1 514 ? -35.375 2.418 -24.344 1 22.38 514 PRO B N 1
ATOM 8611 C CA . PRO B 1 514 ? -35.625 3.857 -24.422 1 22.38 514 PRO B CA 1
ATOM 8612 C C . PRO B 1 514 ? -36.594 4.348 -23.359 1 22.38 514 PRO B C 1
ATOM 8614 O O . PRO B 1 514 ? -37.062 5.488 -23.406 1 22.38 514 PRO B O 1
ATOM 8617 N N . GLY B 1 515 ? -36.875 3.867 -22.312 1 18.39 515 GLY B N 1
ATOM 8618 C CA . GLY B 1 515 ? -38.062 4.555 -21.797 1 18.39 515 GLY B CA 1
ATOM 8619 C C . GLY B 1 515 ? -37.875 6.062 -21.75 1 18.39 515 GLY B C 1
ATOM 8620 O O . GLY B 1 515 ? -36.75 6.57 -21.781 1 18.39 515 GLY B O 1
ATOM 8621 N N . ALA B 1 516 ? -39.062 7.012 -22.047 1 20.17 516 ALA B N 1
ATOM 8622 C CA . ALA B 1 516 ? -39.5 8.375 -22.375 1 20.17 516 ALA B CA 1
ATOM 8623 C C . ALA B 1 516 ? -39.031 9.352 -21.297 1 20.17 516 ALA B C 1
ATOM 8625 O O . ALA B 1 516 ? -39.406 10.531 -21.328 1 20.17 516 ALA B O 1
ATOM 8626 N N . SER B 1 517 ? -38.156 9.07 -20.406 1 18.44 517 SER B N 1
ATOM 8627 C CA . SER B 1 517 ? -38.469 10.133 -19.438 1 18.44 517 SER B CA 1
ATOM 8628 C C . SER B 1 517 ? -38.281 11.508 -20.078 1 18.44 517 SER B C 1
ATOM 8630 O O . SER B 1 517 ? -37.562 11.664 -21.047 1 18.44 517 SER B O 1
ATOM 8632 N N . GLN B 1 518 ? -39.125 12.43 -19.609 1 18.16 518 GLN B N 1
ATOM 8633 C CA . GLN B 1 518 ? -39.625 13.805 -19.703 1 18.16 518 GLN B CA 1
ATOM 8634 C C . GLN B 1 518 ? -38.469 14.797 -19.703 1 18.16 518 GLN B C 1
ATOM 8636 O O . GLN B 1 518 ? -37.375 14.477 -19.266 1 18.16 518 GLN B O 1
ATOM 8641 N N . SER B 1 519 ? -38.844 16.109 -19.938 1 18.98 519 SER B N 1
ATOM 8642 C CA . SER B 1 519 ? -38.469 17.406 -20.516 1 18.98 519 SER B CA 1
ATOM 8643 C C . SER B 1 519 ? -37.562 18.188 -19.562 1 18.98 519 SER B C 1
ATOM 8645 O O . SER B 1 519 ? -38.031 18.625 -18.5 1 18.98 519 SER B O 1
ATOM 8647 N N . TRP B 1 520 ? -36.594 17.719 -19.266 1 19.38 520 TRP B N 1
ATOM 8648 C CA . TRP B 1 520 ? -36 18.672 -18.328 1 19.38 520 TRP B CA 1
ATOM 8649 C C . TRP B 1 520 ? -35.531 19.938 -19.062 1 19.38 520 TRP B C 1
ATOM 8651 O O . TRP B 1 520 ? -34.75 19.859 -20 1 19.38 520 TRP B O 1
ATOM 8661 N N . PRO B 1 521 ? -36.375 21 -19.234 1 19.5 521 PRO B N 1
ATOM 8662 C CA . PRO B 1 521 ? -36.188 22.188 -20.062 1 19.5 521 PRO B CA 1
ATOM 8663 C C . PRO B 1 521 ? -34.875 22.906 -19.781 1 19.5 521 PRO B C 1
ATOM 8665 O O . PRO B 1 521 ? -34.219 23.422 -20.703 1 19.5 521 PRO B O 1
ATOM 8668 N N . ASP B 1 522 ? -34.594 23.141 -18.609 1 18.8 522 ASP B N 1
ATOM 8669 C CA . ASP B 1 522 ? -34.375 24.547 -18.281 1 18.8 522 ASP B CA 1
ATOM 8670 C C . ASP B 1 522 ? -33.062 25.062 -18.891 1 18.8 522 ASP B C 1
ATOM 8672 O O . ASP B 1 522 ? -32.156 24.281 -19.125 1 18.8 522 ASP B O 1
ATOM 8676 N N . ASN B 1 523 ? -32.75 26.484 -19.016 1 19 523 ASN B N 1
ATOM 8677 C CA . ASN B 1 523 ? -32.156 27.562 -19.828 1 19 523 ASN B CA 1
ATOM 8678 C C . ASN B 1 523 ? -30.703 27.828 -19.438 1 19 523 ASN B C 1
ATOM 8680 O O . ASN B 1 523 ? -30.281 28.969 -19.359 1 19 523 ASN B O 1
ATOM 8684 N N . PHE B 1 524 ? -30.062 26.891 -18.891 1 19.31 524 PHE B N 1
ATOM 8685 C CA . PHE B 1 524 ? -28.812 27.438 -18.391 1 19.31 524 PHE B CA 1
ATOM 8686 C C . PHE B 1 524 ? -27.984 28 -19.531 1 19.31 524 PHE B C 1
ATOM 8688 O O . PHE B 1 524 ? -27.547 27.266 -20.422 1 19.31 524 PHE B O 1
ATOM 8695 N N . THR B 1 525 ? -28.031 29.203 -19.938 1 17.98 525 THR B N 1
ATOM 8696 C CA . THR B 1 525 ? -27.438 29.984 -21.016 1 17.98 525 THR B CA 1
ATOM 8697 C C . THR B 1 525 ? -25.938 29.703 -21.141 1 17.98 525 THR B C 1
ATOM 8699 O O . THR B 1 525 ? -25.344 29.141 -20.219 1 17.98 525 THR B O 1
ATOM 8702 N N . ASN B 1 526 ? -25.109 30.75 -21.734 1 17.12 526 ASN B N 1
ATOM 8703 C CA . ASN B 1 526 ? -24.188 30.906 -22.859 1 17.12 526 ASN B CA 1
ATOM 8704 C C . ASN B 1 526 ? -22.781 30.453 -22.5 1 17.12 526 ASN B C 1
ATOM 8706 O O . ASN B 1 526 ? -22.172 29.672 -23.219 1 17.12 526 ASN B O 1
ATOM 8710 N N . ASN B 1 527 ? -21.875 31.312 -21.953 1 18.44 527 ASN B N 1
ATOM 8711 C CA . ASN B 1 527 ? -20.688 31.75 -22.672 1 18.44 527 ASN B CA 1
ATOM 8712 C C . ASN B 1 527 ? -19.609 30.656 -22.703 1 18.44 527 ASN B C 1
ATOM 8714 O O . ASN B 1 527 ? -19.672 29.703 -21.938 1 18.44 527 ASN B O 1
ATOM 8718 N N . SER B 1 528 ? -18.172 30.953 -23.078 1 19.55 528 SER B N 1
ATOM 8719 C CA . SER B 1 528 ? -17.156 30.547 -24.047 1 19.55 528 SER B CA 1
ATOM 8720 C C . SER B 1 528 ? -16.297 29.406 -23.5 1 19.55 528 SER B C 1
ATOM 8722 O O . SER B 1 528 ? -15.844 28.547 -24.25 1 19.55 528 SER B O 1
ATOM 8724 N N . MET B 1 529 ? -15.922 29.578 -22.297 1 20.27 529 MET B N 1
ATOM 8725 C CA . MET B 1 529 ? -14.539 29.125 -22.266 1 20.27 529 MET B CA 1
ATOM 8726 C C . MET B 1 529 ? -14.469 27.594 -22.391 1 20.27 529 MET B C 1
ATOM 8728 O O . MET B 1 529 ? -13.391 27.047 -22.609 1 20.27 529 MET B O 1
ATOM 8732 N N . PHE B 1 530 ? -15.602 26.906 -22.047 1 21.73 530 PHE B N 1
ATOM 8733 C CA . PHE B 1 530 ? -15.453 25.5 -21.672 1 21.73 530 PHE B CA 1
ATOM 8734 C C . PHE B 1 530 ? -15.32 24.625 -22.906 1 21.73 530 PHE B C 1
ATOM 8736 O O . PHE B 1 530 ? -15.594 23.422 -22.859 1 21.73 530 PHE B O 1
ATOM 8743 N N . ASN B 1 531 ? -15.148 25.297 -24.031 1 19.88 531 ASN B N 1
ATOM 8744 C CA . ASN B 1 531 ? -15.492 24.453 -25.188 1 19.88 531 ASN B CA 1
ATOM 8745 C C . ASN B 1 531 ? -14.531 23.281 -25.312 1 19.88 531 ASN B C 1
ATOM 8747 O O . ASN B 1 531 ? -13.547 23.359 -26.047 1 19.88 531 ASN B O 1
ATOM 8751 N N . LEU B 1 532 ? -14.156 22.844 -24.359 1 21.56 532 LEU B N 1
ATOM 8752 C CA . LEU B 1 532 ? -13.133 21.828 -24.562 1 21.56 532 LEU B CA 1
ATOM 8753 C C . LEU B 1 532 ? -13.672 20.672 -25.406 1 21.56 532 LEU B C 1
ATOM 8755 O O . LEU B 1 532 ? -14.023 19.625 -24.859 1 21.56 532 LEU B O 1
ATOM 8759 N N . CYS B 1 533 ? -14.742 21 -26.25 1 21.02 533 CYS B N 1
ATOM 8760 C CA . CYS B 1 533 ? -15.266 19.828 -26.969 1 21.02 533 CYS B CA 1
ATOM 8761 C C . CYS B 1 533 ? -14.18 19.188 -27.812 1 21.02 533 CYS B C 1
ATOM 8763 O O . CYS B 1 533 ? -13.883 19.672 -28.922 1 21.02 533 CYS B O 1
ATOM 8765 N N . GLY B 1 534 ? -13.141 18.969 -27.312 1 22.25 534 GLY B N 1
ATOM 8766 C CA . GLY B 1 534 ? -12.188 18.422 -28.281 1 22.25 534 GLY B CA 1
ATOM 8767 C C . GLY B 1 534 ? -12.766 17.281 -29.109 1 22.25 534 GLY B C 1
ATOM 8768 O O . GLY B 1 534 ? -13.719 16.625 -28.688 1 22.25 534 GLY B O 1
ATOM 8769 N N . SER B 1 535 ? -12.875 17.422 -30.312 1 21.72 535 SER B N 1
ATOM 8770 C CA . SER B 1 535 ? -13.023 16.297 -31.234 1 21.72 535 SER B CA 1
ATOM 8771 C C . SER B 1 535 ? -12.156 15.125 -30.797 1 21.72 535 SER B C 1
ATOM 8773 O O . SER B 1 535 ? -11.039 15.312 -30.312 1 21.72 535 SER B O 1
ATOM 8775 N N . VAL B 1 536 ? -12.727 13.977 -30.453 1 23.52 536 VAL B N 1
ATOM 8776 C CA . VAL B 1 536 ? -12.312 12.609 -30.141 1 23.52 536 VAL B CA 1
ATOM 8777 C C . VAL B 1 536 ? -11.195 12.188 -31.094 1 23.52 536 VAL B C 1
ATOM 8779 O O . VAL B 1 536 ? -11.438 11.93 -32.281 1 23.52 536 VAL B O 1
ATOM 8782 N N . PRO B 1 537 ? -10.117 12.938 -31.203 1 23.64 537 PRO B N 1
ATOM 8783 C CA . PRO B 1 537 ? -9.359 12.32 -32.281 1 23.64 537 PRO B CA 1
ATOM 8784 C C . PRO B 1 537 ? -9.188 10.812 -32.125 1 23.64 537 PRO B C 1
ATOM 8786 O O . PRO B 1 537 ? -9.391 10.297 -31.016 1 23.64 537 PRO B O 1
ATOM 8789 N N . ASP B 1 538 ? -8.797 10.086 -33.188 1 22.92 538 ASP B N 1
ATOM 8790 C CA . ASP B 1 538 ? -8.523 8.664 -33.344 1 22.92 538 ASP B CA 1
ATOM 8791 C C . ASP B 1 538 ? -7.555 8.18 -32.25 1 22.92 538 ASP B C 1
ATOM 8793 O O . ASP B 1 538 ? -6.512 8.797 -32.031 1 22.92 538 ASP B O 1
ATOM 8797 N N . VAL B 1 539 ? -8.016 7.738 -31.109 1 26.45 539 VAL B N 1
ATOM 8798 C CA . VAL B 1 539 ? -7.375 6.98 -30.047 1 26.45 539 VAL B CA 1
ATOM 8799 C C . VAL B 1 539 ? -6.199 6.184 -30.609 1 26.45 539 VAL B C 1
ATOM 8801 O O . VAL B 1 539 ? -6.391 5.27 -31.406 1 26.45 539 VAL B O 1
ATOM 8804 N N . ASP B 1 540 ? -5.113 6.871 -30.859 1 24.83 540 ASP B N 1
ATOM 8805 C CA . ASP B 1 540 ? -4.031 6.09 -31.469 1 24.83 540 ASP B CA 1
ATOM 8806 C C . ASP B 1 540 ? -3.592 4.961 -30.531 1 24.83 540 ASP B C 1
ATOM 8808 O O . ASP B 1 540 ? -2.992 5.211 -29.484 1 24.83 540 ASP B O 1
ATOM 8812 N N . LEU B 1 541 ? -4.301 3.814 -30.375 1 23.78 541 LEU B N 1
ATOM 8813 C CA . LEU B 1 541 ? -4.113 2.484 -29.812 1 23.78 541 LEU B CA 1
ATOM 8814 C C . LEU B 1 541 ? -2.641 2.09 -29.812 1 23.78 541 LEU B C 1
ATOM 8816 O O . LEU B 1 541 ? -2.262 1.076 -29.234 1 23.78 541 LEU B O 1
ATOM 8820 N N . ASP B 1 542 ? -1.899 2.828 -30.594 1 23.62 542 ASP B N 1
ATOM 8821 C CA . ASP B 1 542 ? -0.533 2.365 -30.812 1 23.62 542 ASP B CA 1
ATOM 8822 C C . ASP B 1 542 ? 0.37 2.73 -29.641 1 23.62 542 ASP B C 1
ATOM 8824 O O . ASP B 1 542 ? 1.488 2.223 -29.531 1 23.62 542 ASP B O 1
ATOM 8828 N N . ARG B 1 543 ? -0.003 3.793 -28.875 1 28.19 543 ARG B N 1
ATOM 8829 C CA . ARG B 1 543 ? 0.964 4.301 -27.906 1 28.19 543 ARG B CA 1
ATOM 8830 C C . ARG B 1 543 ? 0.996 3.428 -26.656 1 28.19 543 ARG B C 1
ATOM 8832 O O . ARG B 1 543 ? 1.926 3.521 -25.844 1 28.19 543 ARG B O 1
ATOM 8839 N N . CYS B 1 544 ? -0.109 2.891 -26.25 1 24.41 544 CYS B N 1
ATOM 8840 C CA . CYS B 1 544 ? -0.093 2.111 -25.016 1 24.41 544 CYS B CA 1
ATOM 8841 C C . CYS B 1 544 ? 0.833 0.909 -25.141 1 24.41 544 CYS B C 1
ATOM 8843 O O . CYS B 1 544 ? 1.164 0.267 -24.141 1 24.41 544 CYS B O 1
ATOM 8845 N N . ALA B 1 545 ? 0.958 0.364 -26.297 1 24.7 545 ALA B N 1
ATOM 8846 C CA . ALA B 1 545 ? 1.689 -0.896 -26.406 1 24.7 545 ALA B CA 1
ATOM 8847 C C . ALA B 1 545 ? 3.186 -0.681 -26.188 1 24.7 545 ALA B C 1
ATOM 8849 O O . ALA B 1 545 ? 3.928 -1.636 -25.953 1 24.7 545 ALA B O 1
ATOM 8850 N N . SER B 1 546 ? 3.65 0.615 -26.484 1 26.62 546 SER B N 1
ATOM 8851 C CA . SER B 1 546 ? 5.098 0.672 -26.672 1 26.62 546 SER B CA 1
ATOM 8852 C C . SER B 1 546 ? 5.824 0.846 -25.344 1 26.62 546 SER B C 1
ATOM 8854 O O . SER B 1 546 ? 7.02 1.15 -25.312 1 26.62 546 SER B O 1
ATOM 8856 N N . MET B 1 547 ? 5.125 0.79 -24.266 1 25.52 547 MET B N 1
ATOM 8857 C CA . MET B 1 547 ? 5.82 1.245 -23.062 1 25.52 547 MET B CA 1
ATOM 8858 C C . MET B 1 547 ? 7 0.333 -22.75 1 25.52 547 MET B C 1
ATOM 8860 O O . MET B 1 547 ? 7.801 0.641 -21.859 1 25.52 547 MET B O 1
ATOM 8864 N N . ALA B 1 548 ? 6.855 -0.908 -23.125 1 23.58 548 ALA B N 1
ATOM 8865 C CA . ALA B 1 548 ? 7.801 -1.85 -22.531 1 23.58 548 ALA B CA 1
ATOM 8866 C C . ALA B 1 548 ? 9.227 -1.568 -23 1 23.58 548 ALA B C 1
ATOM 8868 O O . ALA B 1 548 ? 10.188 -2.082 -22.422 1 23.58 548 ALA B O 1
ATOM 8869 N N . ASP B 1 549 ? 9.289 -0.911 -24.172 1 25.42 549 ASP B N 1
ATOM 8870 C CA . ASP B 1 549 ? 10.586 -1.167 -24.781 1 25.42 549 ASP B CA 1
ATOM 8871 C C . ASP B 1 549 ? 11.68 -0.301 -24.156 1 25.42 549 ASP B C 1
ATOM 8873 O O . ASP B 1 549 ? 12.844 -0.385 -24.547 1 25.42 549 ASP B O 1
ATOM 8877 N N . GLN B 1 550 ? 11.273 0.899 -23.641 1 27.75 550 GLN B N 1
ATOM 8878 C CA . GLN B 1 550 ? 12.398 1.822 -23.562 1 27.75 550 GLN B CA 1
ATOM 8879 C C . GLN B 1 550 ? 13.273 1.51 -22.344 1 27.75 550 GLN B C 1
ATOM 8881 O O . GLN B 1 550 ? 13.641 2.41 -21.594 1 27.75 550 GLN B O 1
ATOM 8886 N N . LEU B 1 551 ? 12.953 0.462 -21.625 1 24.05 551 LEU B N 1
ATOM 8887 C CA . LEU B 1 551 ? 13.93 0.345 -20.547 1 24.05 551 LEU B CA 1
ATOM 8888 C C . LEU B 1 551 ? 15.352 0.249 -21.109 1 24.05 551 LEU B C 1
ATOM 8890 O O . LEU B 1 551 ? 15.633 -0.6 -21.953 1 24.05 551 LEU B O 1
ATOM 8894 N N . PRO B 1 552 ? 16.078 1.265 -21.031 1 24.92 552 PRO B N 1
ATOM 8895 C CA . PRO B 1 552 ? 17.422 1.312 -21.594 1 24.92 552 PRO B CA 1
ATOM 8896 C C . PRO B 1 552 ? 18.297 0.132 -21.156 1 24.92 552 PRO B C 1
ATOM 8898 O O . PRO B 1 552 ? 18.375 -0.164 -19.953 1 24.92 552 PRO B O 1
ATOM 8901 N N . LEU B 1 553 ? 18.172 -0.972 -21.891 1 22.61 553 LEU B N 1
ATOM 8902 C CA . LEU B 1 553 ? 19.062 -2.086 -21.594 1 22.61 553 LEU B CA 1
ATOM 8903 C C . LEU B 1 553 ? 20.516 -1.662 -21.703 1 22.61 553 LEU B C 1
ATOM 8905 O O . LEU B 1 553 ? 20.969 -1.221 -22.766 1 22.61 553 LEU B O 1
ATOM 8909 N N . PRO B 1 554 ? 21.156 -1.184 -20.594 1 23.72 554 PRO B N 1
ATOM 8910 C CA . PRO B 1 554 ? 22.547 -0.726 -20.625 1 23.72 554 PRO B CA 1
ATOM 8911 C C . PRO B 1 554 ? 23.5 -1.758 -21.234 1 23.72 554 PRO B C 1
ATOM 8913 O O . PRO B 1 554 ? 23.234 -2.961 -21.172 1 23.72 554 PRO B O 1
ATOM 8916 N N . ASN B 1 555 ? 24.094 -1.466 -22.391 1 21.42 555 ASN B N 1
ATOM 8917 C CA . ASN B 1 555 ? 25.094 -2.275 -23.062 1 21.42 555 ASN B CA 1
ATOM 8918 C C . ASN B 1 555 ? 26.172 -2.752 -22.094 1 21.42 555 ASN B C 1
ATOM 8920 O O . ASN B 1 555 ? 26.359 -2.164 -21.016 1 21.42 555 ASN B O 1
ATOM 8924 N N . HIS B 1 556 ? 26.984 -3.838 -22.469 1 20.97 556 HIS B N 1
ATOM 8925 C CA . HIS B 1 556 ? 27.906 -4.777 -21.859 1 20.97 556 HIS B CA 1
ATOM 8926 C C . HIS B 1 556 ? 29.188 -4.07 -21.391 1 20.97 556 HIS B C 1
ATOM 8928 O O . HIS B 1 556 ? 29.984 -3.605 -22.203 1 20.97 556 HIS B O 1
ATOM 8934 N N . SER B 1 557 ? 29.203 -2.963 -20.672 1 19.91 557 SER B N 1
ATOM 8935 C CA . SER B 1 557 ? 30.562 -2.486 -20.375 1 19.91 557 SER B CA 1
ATOM 8936 C C . SER B 1 557 ? 31.391 -3.568 -19.688 1 19.91 557 SER B C 1
ATOM 8938 O O . SER B 1 557 ? 30.906 -4.238 -18.766 1 19.91 557 SER B O 1
ATOM 8940 N N . SER B 1 558 ? 32.406 -4.164 -20.453 1 19.58 558 SER B N 1
ATOM 8941 C CA . SER B 1 558 ? 33.406 -5.141 -20.109 1 19.58 558 SER B CA 1
ATOM 8942 C C . SER B 1 558 ? 34.125 -4.75 -18.812 1 19.58 558 SER B C 1
ATOM 8944 O O . SER B 1 558 ? 34.781 -3.705 -18.766 1 19.58 558 SER B O 1
ATOM 8946 N N . TRP B 1 559 ? 33.531 -4.777 -17.734 1 18.19 559 TRP B N 1
ATOM 8947 C CA . TRP B 1 559 ? 34.344 -4.562 -16.531 1 18.19 559 TRP B CA 1
ATOM 8948 C C . TRP B 1 559 ? 35.531 -5.516 -16.5 1 18.19 559 TRP B C 1
ATOM 8950 O O . TRP B 1 559 ? 35.375 -6.738 -16.547 1 18.19 559 TRP B O 1
ATOM 8960 N N . ALA B 1 560 ? 36.625 -5.203 -17.297 1 18.95 560 ALA B N 1
ATOM 8961 C CA . ALA B 1 560 ? 37.875 -5.977 -17.219 1 18.95 560 ALA B CA 1
ATOM 8962 C C . ALA B 1 560 ? 38.25 -6.281 -15.766 1 18.95 560 ALA B C 1
ATOM 8964 O O . ALA B 1 560 ? 37.969 -5.473 -14.867 1 18.95 560 ALA B O 1
ATOM 8965 N N . PRO B 1 561 ? 38.438 -7.586 -15.555 1 19.12 561 PRO B N 1
ATOM 8966 C CA . PRO B 1 561 ? 38.875 -8.227 -14.312 1 19.12 561 PRO B CA 1
ATOM 8967 C C . PRO B 1 561 ? 40.188 -7.617 -13.773 1 19.12 561 PRO B C 1
ATOM 8969 O O . PRO B 1 561 ? 41.125 -7.422 -14.531 1 19.12 561 PRO B O 1
ATOM 8972 N N . CYS B 1 562 ? 40.125 -6.441 -13.172 1 19.39 562 CYS B N 1
ATOM 8973 C CA . CYS B 1 562 ? 41.438 -6.078 -12.617 1 19.39 562 CYS B CA 1
ATOM 8974 C C . CYS B 1 562 ? 42.062 -7.262 -11.898 1 19.39 562 CYS B C 1
ATOM 8976 O O . CYS B 1 562 ? 41.5 -7.781 -10.938 1 19.39 562 CYS B O 1
ATOM 8978 N N . VAL B 1 563 ? 42.75 -8.102 -12.617 1 19.14 563 VAL B N 1
ATOM 8979 C CA . VAL B 1 563 ? 43.625 -9.188 -12.18 1 19.14 563 VAL B CA 1
ATOM 8980 C C . VAL B 1 563 ? 44.594 -8.688 -11.102 1 19.14 563 VAL B C 1
ATOM 8982 O O . VAL B 1 563 ? 45.469 -7.867 -11.383 1 19.14 563 VAL B O 1
ATOM 8985 N N . ASP B 1 564 ? 44.156 -7.914 -10.125 1 18.33 564 ASP B N 1
ATOM 8986 C CA . ASP B 1 564 ? 45.281 -7.629 -9.242 1 18.33 564 ASP B CA 1
ATOM 8987 C C . ASP B 1 564 ? 45.969 -8.922 -8.805 1 18.33 564 ASP B C 1
ATOM 8989 O O . ASP B 1 564 ? 45.344 -9.867 -8.367 1 18.33 564 ASP B O 1
ATOM 8993 N N . SER B 1 565 ? 47.156 -9.211 -9.289 1 18.41 565 SER B N 1
ATOM 8994 C CA . SER B 1 565 ? 48.188 -10.234 -9.172 1 18.41 565 SER B CA 1
ATOM 8995 C C . SER B 1 565 ? 48.531 -10.516 -7.715 1 18.41 565 SER B C 1
ATOM 8997 O O . SER B 1 565 ? 49.156 -11.531 -7.402 1 18.41 565 SER B O 1
ATOM 8999 N N . SER B 1 566 ? 48.594 -9.484 -6.848 1 19.34 566 SER B N 1
ATOM 9000 C CA . SER B 1 566 ? 49.719 -9.695 -5.957 1 19.34 566 SER B CA 1
ATOM 9001 C C . SER B 1 566 ? 49.438 -10.812 -4.961 1 19.34 566 SER B C 1
ATOM 9003 O O . SER B 1 566 ? 48.531 -10.711 -4.137 1 19.34 566 SER B O 1
ATOM 9005 N N . ALA B 1 567 ? 49.719 -12.07 -5.305 1 18.25 567 ALA B N 1
ATOM 9006 C CA . ALA B 1 567 ? 49.812 -13.312 -4.543 1 18.25 567 ALA B CA 1
ATOM 9007 C C . ALA B 1 567 ? 50.656 -13.125 -3.281 1 18.25 567 ALA B C 1
ATOM 9009 O O . ALA B 1 567 ? 50.875 -14.078 -2.531 1 18.25 567 ALA B O 1
ATOM 9010 N N . PRO B 1 568 ? 50.531 -12.133 -2.461 1 18.58 568 PRO B N 1
ATOM 9011 C CA . PRO B 1 568 ? 51.719 -12.273 -1.606 1 18.58 568 PRO B CA 1
ATOM 9012 C C . PRO B 1 568 ? 51.844 -13.672 -0.999 1 18.58 568 PRO B C 1
ATOM 9014 O O . PRO B 1 568 ? 50.844 -14.359 -0.808 1 18.58 568 PRO B O 1
ATOM 9017 N N . LEU B 1 569 ? 53.031 -14.305 -1.145 1 17.83 569 LEU B N 1
ATOM 9018 C CA . LEU B 1 569 ? 53.75 -15.516 -0.75 1 17.83 569 LEU B CA 1
ATOM 9019 C C . LEU B 1 569 ? 53.656 -15.742 0.755 1 17.83 569 LEU B C 1
ATOM 9021 O O . LEU B 1 569 ? 53.781 -14.805 1.539 1 17.83 569 LEU B O 1
ATOM 9025 N N . CYS B 1 570 ? 52.719 -16.609 1.21 1 18.83 570 CYS B N 1
ATOM 9026 C CA . CYS B 1 570 ? 52.719 -17.109 2.58 1 18.83 570 CYS B CA 1
ATOM 9027 C C . CYS B 1 570 ? 54.156 -17.406 3.035 1 18.83 570 CYS B C 1
ATOM 9029 O O . CYS B 1 570 ? 54.938 -17.922 2.26 1 18.83 570 CYS B O 1
ATOM 9031 N N . PRO B 1 571 ? 54.656 -16.688 4.062 1 18.72 571 PRO B N 1
ATOM 9032 C CA . PRO B 1 571 ? 56 -16.953 4.598 1 18.72 571 PRO B CA 1
ATOM 9033 C C . PRO B 1 571 ? 56.281 -18.438 4.773 1 18.72 571 PRO B C 1
ATOM 9035 O O . PRO B 1 571 ? 55.375 -19.234 4.914 1 18.72 571 PRO B O 1
ATOM 9038 N N . GLU B 1 572 ? 57.531 -18.891 4.141 1 17.42 572 GLU B N 1
AT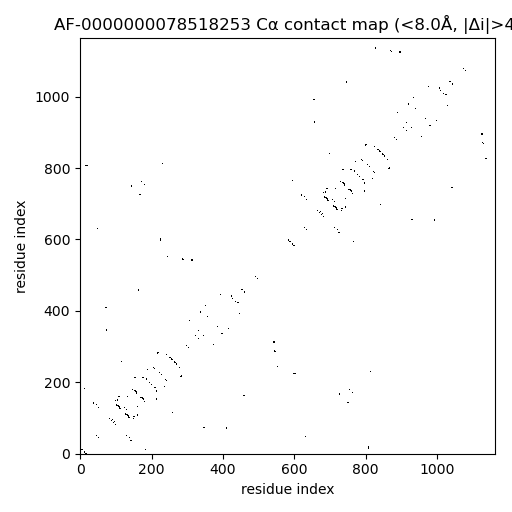OM 9039 C CA . GLU B 1 572 ? 58.344 -20.094 4.344 1 17.42 572 GLU B CA 1
ATOM 9040 C C . GLU B 1 572 ? 58.438 -20.453 5.824 1 17.42 572 GLU B C 1
ATOM 9042 O O . GLU B 1 572 ? 58.25 -19.594 6.688 1 17.42 572 GLU B O 1
ATOM 9047 N N . GLU B 1 573 ? 58.969 -21.734 6.086 1 18.05 573 GLU B N 1
ATOM 9048 C CA . GLU B 1 573 ? 59.156 -22.781 7.082 1 18.05 573 GLU B CA 1
ATOM 9049 C C . GLU B 1 573 ? 60.188 -22.375 8.125 1 18.05 573 GLU B C 1
ATOM 9051 O O . GLU B 1 573 ? 60.312 -23 9.172 1 18.05 573 GLU B O 1
ATOM 9056 N N . ASN B 1 574 ? 61.156 -21.406 7.938 1 18.36 574 ASN B N 1
ATOM 9057 C CA . ASN B 1 574 ? 62.406 -21.844 8.508 1 18.36 574 ASN B CA 1
ATOM 9058 C C . ASN B 1 574 ? 62.281 -22.234 9.977 1 18.36 574 ASN B C 1
ATOM 9060 O O . ASN B 1 574 ? 61.5 -21.609 10.711 1 18.36 574 ASN B O 1
ATOM 9064 N N . ASP B 1 575 ? 63.062 -23.453 10.398 1 17.69 575 ASP B N 1
ATOM 9065 C CA . ASP B 1 575 ? 63.531 -24.391 11.406 1 17.69 575 ASP B CA 1
ATOM 9066 C C . ASP B 1 575 ? 64.125 -23.656 12.609 1 17.69 575 ASP B C 1
ATOM 9068 O O . ASP B 1 575 ? 63.75 -23.922 13.75 1 17.69 575 ASP B O 1
ATOM 9072 N N . PRO B 1 576 ? 65.562 -23.578 12.711 1 17.53 576 PRO B N 1
ATOM 9073 C CA . PRO B 1 576 ? 66.5 -24.172 13.719 1 17.53 576 PRO B CA 1
ATOM 9074 C C . PRO B 1 576 ? 66.75 -23.219 14.875 1 17.53 576 PRO B C 1
ATOM 9076 O O . PRO B 1 576 ? 67.625 -23.5 15.695 1 17.53 576 PRO B O 1
ATOM 9079 N N . ALA B 1 577 ? 66.562 -22.078 15.109 1 15.98 577 ALA B N 1
ATOM 9080 C CA . ALA B 1 577 ? 67.5 -21.609 16.109 1 15.98 577 ALA B CA 1
ATOM 9081 C C . ALA B 1 577 ? 67.562 -22.578 17.297 1 15.98 577 ALA B C 1
ATOM 9083 O O . ALA B 1 577 ? 66.688 -23.391 17.5 1 15.98 577 ALA B O 1
ATOM 9084 N N . ALA B 1 578 ? 67.875 -21.906 18.531 1 17.11 578 ALA B N 1
ATOM 9085 C CA . ALA B 1 578 ? 68.875 -21.688 19.516 1 17.11 578 ALA B CA 1
ATOM 9086 C C . ALA B 1 578 ? 68.875 -22.734 20.625 1 17.11 578 ALA B C 1
ATOM 9088 O O . ALA B 1 578 ? 67.812 -23.391 20.828 1 17.11 578 ALA B O 1
ATOM 9089 N N . SER B 1 579 ? 69.438 -22.344 21.812 1 18.36 579 SER B N 1
ATOM 9090 C CA . SER B 1 579 ? 70.5 -22.516 22.766 1 18.36 579 SER B CA 1
ATOM 9091 C C . SER B 1 579 ? 70.062 -23.312 23.984 1 18.36 579 SER B C 1
ATOM 9093 O O . SER B 1 579 ? 70.812 -24.219 24.422 1 18.36 579 SER B O 1
ATOM 9095 N N . SER B 1 580 ? 69.688 -22.688 25.125 1 20.14 580 SER B N 1
ATOM 9096 C CA . SER B 1 580 ? 70.312 -23.094 26.375 1 20.14 580 SER B CA 1
ATOM 9097 C C . SER B 1 580 ? 70 -24.531 26.734 1 20.14 580 SER B C 1
ATOM 9099 O O . SER B 1 580 ? 70.875 -25.406 26.672 1 20.14 580 SER B O 1
ATOM 9101 N N . LEU B 1 581 ? 69.875 -24.625 28.188 1 21.17 581 LEU B N 1
ATOM 9102 C CA . LEU B 1 581 ? 70.25 -25.141 29.484 1 21.17 581 LEU B CA 1
ATOM 9103 C C . LEU B 1 581 ? 69.5 -26.406 29.844 1 21.17 581 LEU B C 1
ATOM 9105 O O . LEU B 1 581 ? 68.438 -26.688 29.25 1 21.17 581 LEU B O 1
ATOM 9109 N N . HIS B 1 582 ? 68.938 -26.547 31.141 1 21.69 582 HIS B N 1
ATOM 9110 C CA . HIS B 1 582 ? 68.875 -27.812 31.859 1 21.69 582 HIS B CA 1
ATOM 9111 C C . HIS B 1 582 ? 67.812 -28.719 31.266 1 21.69 582 HIS B C 1
ATOM 9113 O O . HIS B 1 582 ? 66.75 -28.25 30.812 1 21.69 582 HIS B O 1
#

Secondary structure (DSSP, 8-state):
--EEEE-TTSSEEEE-TT-GGGGTTSS------------TT-HHHHHHHHT------HHHHHHHHHHIIIIITTTS--S-HHHHHHHHHHHHTS---BTTB-HHHHHHHHHHHHHH-----TTS-S-HHHHHHHHHHHHHHHHTTS--HHHHHHHHHHHHHHHHTT-HHHHHHHHHHHHHHHHHTTTTS--HHHHHTTSS-HHHHHHHHHHHHHHHHHHHHHHHHHT---SS-GGG--SPPSS-TTS---TT-EE--EEETTEE--S--EE--HHHHHHHHHHHHHHHHHHHHHHH-PPTTPPP-HHHHHHHHHHHHHHHHHHHHTS-GGG---TT-TTS---HHHHHHHHHHHHHHHHHHHHHHTPPTTGGG--HHHHHHHHHHHHHHHHHHHHHHHHHHHHH-STT--TTHHHHHHHHHHHHHHHHHH-S-HHHHHHHHHHHHHHHHHHHHHTTT-HHHHHHHHHHHHHHHHHHHHHHHHHHT-S---S-HHHHHHHSTTSS---TTTT----------------STT----------TTSGGGGGGGS-------------------------------/--EEEE-TTSSEEEE-TT-GGGGTTSS------------TT-HHHHHHHHT------HHHHHHHHHHIIIIITTTS--S-HHHHHHHHIIIIIS---BTTB-HHHHHHHHHHHHHH-----TTS-S-HHHHHHHHHHHHHHHHTTS--HHHHHHHHHHHHHHHHTT-HHHHHHHHHHHHHHHHHHTTTS--HHHHHTTSS-HHHHHHHHHHHHHHHHHHHHHHHHHT---SS-GGG--SPPSS-TTS---TT-EE--EEETTEE--S--EE--HHHHHHHHHHHHHHHHHHHHHHH-PPTTPPP-HHHHHHHHHHHHHHHHHHHHTS-GGG---TT-TTS---HHHHHHHHHHHHHHHHHHHHHHTPPTTGGG--HHHHHHHHHHHHHHHHHHHHHHHHHHHHH-STT--TTHHHHHHHHHHHHHHHHHH-S-HHHHHHHHHHHHHHHHHHHHHTTT-HHHHHHHHHHHHHHHHHHHHHHHHHHT-S---S-HHHHHHHTTTSS---TTTT----------------STT----------TTSSGGGGGGS-------------------------------

Organism: Penicillium expansum (NCBI:txid27334)

InterPro domains:
  IPR007219 Xylanolytic transcriptional activator, regulatory domain [PF04082] (66-297)
  IPR007219 Xylanolytic transcriptional activator, regulatory domain [SM00906] (171-248)
  IPR051615 Transcriptional Regulatory Elements [PTHR31313] (1-473)

pLDDT: mean 78.47, std 26.98, range [15.98, 98.81]